Protein AF-0000000084432002 (afdb_homodimer)

Foldseek 3Di:
DAEPDWDWADDDPVDGTDTFFCLALQNVLQLLLCLLQVHLPRDGDDQDLFQDPVNLVVLADVPDDDDDLVVLVQLLVLCCQPPCQQAPQFFSVVLNVLSVVCVVVVPCPPLLNLLLSLLSSLNSQQQPDAFDPPPPQDRGSSNSLSCSVPSPPDADPQDDSSQLSSLQSSLQSSVLRVNLVSSLVSLVVSQVNLVSVPLLAQDDCVVPVDPLVSLSSVRSNLSSLLSNLVSCSNRLDADDDDPVSRHGDQRDDDPPCVPCNTHHDSLLSNLSSLLSVLSNLLSVLQRDPDDDPDFLLVSLLVSVVSLLVSQVVRDPLLFPPDDDDHRPSSLVSLLSSLSSLLSSQVLLLSVLLSQQSPVVVPDPCPPDPLVVLSSVLSLLLNLVSLVLLLLSLVVCVVVSNDSLSDQSNLSSLLSSLSSLVSCCRNDVVSVCSPVSNVVSLVSLVVSVSRNRSNSVVSNVSSVSSVVSVVVSCVVVVVVPPPDPPPPPPPPPPVPDPDVPPPPPPDDPCPDPPPCPPPVSPPTSCVSQPDPSNVVSSPDPPCVCVVVPPCVSCVSHVVPPVCSVPD/DAEPDWDWADDDPVDGTDTFFCLALQNVLQLLLCLLQVHLPRDGDDQDLFQDPVNLVVLADVPDDDDDLVVLVQLLVLCCQPPCQQAPQFFSVVLNVVSVVCVVVVPCPPLLNLLLSLLSSLNSQQQPDAFDPPPPQDRGSSNSLSCSVPSPPDADPQDDSSQLSSLQSSLQSSVLRVNLVSSLVSLVVSQVNLVSVPLLAQDDCVVPVDPLVSLSSVRSNLSSLLSNLVSCSNRLDADDDDPVSRHGDQRDDDPPCVPCNTHHDSLLSNLSSLLSVLSNLLSVLQRDPDDDPAALLVSLLVSVVSLLVSLVVRDPLLFPPDDDDHRPSSLVSLLSSLSSLLSSQVLLLSVLLSQQSPVVVPPPCPPDPLVVLSSVLSLLLNLVSLVLLLLSLVVCVVVSNHSLSDQSNLSSLLSSLSSLVSCCRNDVVSVCSPVSNVVSLVSLVVSVVRNRSNSVVSNVSSVSSVVSVVVSCVVVVVVPPPDPPPPPPPPPPVPDPDVPPPDPPDDPCPDPPPCPPPVNPPTSCVSCPDPSNVVSSPDPPPVCVVVPPCVSCVSNVVPPVCSVPD

Organism: Penicillium patulum (NCBI:txid5078)

Sequence (1132 aa):
MLGERAWFLPYDPSLPPIHVCEAACAAFATRLRMVLTKSETTSHMPRTQYTTETTLMKMRNPAIEWPSLPQARLLLQIVFNQVTRVYHLVLRKSTIDQLEEVYRKANFDDPVLTCKLFALFALGEVYSARSNPSVECNVPGVAYYVNAMTMIPILPERPSLAHIETLLLLSLYSFFLNRRHSAFLLVGSAMRLGLTVGLNHNIPECKCPDPVERQHRTRLWWAIYVFDRMYGSKVGWPIQVSDADIYVEMPSNVPGDIHDDHTSDTEYLVASIELAKITGQVIDQVYSRKKFPESFLYREQKLLISLKEWCGALPPQIRLNRDGPVPKNVISLHLQFNQCIMLASRPILLHTLIQARSSQSNEEDNCQPNIRQTLKTLSDACIHAARHTHSLIVEEWTNGSLPIFGYFYAHYLFSSALIMVISSLVYPENSNDFALFEAAFEILRAMSSHGNLAATEFYDNLECVKQCLDEMRGLEGGRSQSMSRVAEVSTDSLAIIAPNQLGPCGNTDVPGIPEVTIPTNSANDMAFLGESMEEFLAQPDLDFDLLDPSLTDAVYSWPNLSLWTTMLGERAWFLPYDPSLPPIHVCEAACAAFATRLRMVLTKSETTSHMPRTQYTTETTLMKMRNPAIEWPSLPQARLLLQIVFNQVTRVYHLVLRKSTIDQLEEVYRKANFDDPVLTCKLFALFALGEVYSARSNPSVECNVPGVAYYVNAMTMIPILPERPSLAHIETLLLLSLYSFFLNRRHSAFLLVGSAMRLGLTVGLNHNIPECKCPDPVERQHRTRLWWAIYVFDRMYGSKVGWPIQVSDADIYVEMPSNVPGDIHDDHTSDTEYLVASIELAKITGQVIDQVYSRKKFPESFLYREQKLLISLKEWCGALPPQIRLNRDGPVPKNVISLHLQFNQCIMLASRPILLHTLIQARSSQSNEEDNCQPNIRQTLKTLSDACIHAARHTHSLIVEEWTNGSLPIFGYFYAHYLFSSALIMVISSLVYPENSNDFALFEAAFEILRAMSSHGNLAATEFYDNLECVKQCLDEMRGLEGGRSQSMSRVAEVSTDSLAIIAPNQLGPCGNTDVPGIPEVTIPTNSANDMAFLGESMEEFLAQPDLDFDLLDPSLTDAVYSWPNLSLWTT

Nearest PDB structures (foldseek):
  6grj-assembly1_D  TM=1.213E-01  e=7.178E+00  Aeromonas hydrophila
  3dde-assembly1_A  TM=2.005E-01  e=4.382E+00  Shewanella denitrificans OS217
  9dze-assembly1_B  TM=2.007E-01  e=9.708E+00  synthetic construct
  6grj-assembly1_D  TM=1.213E-01  e=7.647E+00  Aeromonas hydrophila

Solvent-accessible surface area (backbone atoms only — not comparable to full-atom values): 62885 Å² total; per-residue (Å²): 83,62,53,97,58,73,47,69,41,82,81,45,93,91,37,66,40,42,43,55,40,74,51,11,60,69,45,45,51,38,51,49,41,21,63,58,63,72,31,72,75,63,71,74,81,75,91,73,52,45,71,47,62,71,59,44,57,69,48,42,50,92,77,64,73,80,68,54,69,71,54,48,51,51,24,49,51,46,32,50,66,68,44,35,58,65,41,52,60,68,51,50,56,64,49,51,50,50,53,51,46,32,64,71,68,66,53,83,74,51,60,69,61,45,27,34,50,26,28,43,43,13,46,11,39,39,74,63,56,78,77,76,62,62,84,74,87,68,62,56,31,48,47,35,38,39,45,31,56,52,68,58,57,65,75,60,81,76,62,42,72,60,57,40,32,28,29,48,44,45,20,58,49,25,38,50,40,36,30,58,58,50,20,53,43,29,41,50,49,29,45,51,52,33,55,56,49,33,37,46,38,54,73,57,55,91,83,42,71,50,60,67,59,48,47,49,45,40,37,40,41,50,38,47,51,32,49,52,29,53,56,22,47,55,42,48,55,79,71,45,72,56,74,72,72,51,60,44,68,76,70,68,85,52,89,84,53,78,74,49,61,51,45,55,63,46,69,58,48,50,53,51,46,54,48,26,52,50,40,41,47,41,41,57,71,70,62,45,89,54,89,63,95,62,52,72,68,49,54,45,41,52,51,50,47,53,51,50,51,52,64,69,66,54,56,72,88,67,43,80,87,46,97,67,86,73,54,68,50,45,53,51,51,50,43,52,51,28,47,44,47,29,67,61,25,43,66,57,39,51,48,51,40,51,54,67,65,43,75,75,60,73,58,76,70,73,62,53,71,66,55,56,51,50,54,48,40,44,30,47,26,24,48,44,27,25,52,50,45,44,51,56,52,51,50,29,51,75,69,66,66,50,62,58,54,42,43,64,64,42,49,51,40,47,52,23,27,56,47,24,47,49,45,27,70,61,36,73,91,35,48,68,33,39,56,52,24,53,51,41,49,49,51,30,45,51,25,24,77,66,62,17,30,45,23,39,50,48,36,53,53,49,50,52,45,51,50,40,51,51,51,45,46,56,65,53,39,73,71,65,81,72,80,70,70,70,68,69,69,68,68,70,72,75,60,83,79,55,82,79,74,67,61,81,90,70,85,79,76,75,77,73,71,70,76,75,70,65,72,80,78,69,54,84,56,56,49,54,61,39,71,61,38,50,50,59,64,64,54,70,78,65,66,51,74,74,51,50,68,58,47,61,38,38,45,33,39,55,61,81,73,68,49,69,74,126,86,62,51,96,58,72,47,71,41,81,80,44,93,90,38,65,42,43,43,56,40,76,51,12,59,69,46,45,51,40,51,49,40,22,63,59,62,72,32,69,73,63,71,74,81,75,92,74,54,43,71,46,63,70,59,44,57,69,47,42,48,92,77,65,72,81,69,56,69,69,54,47,51,50,24,49,51,47,31,49,67,68,43,34,58,66,40,53,60,67,50,51,54,63,51,52,50,50,53,52,47,31,65,72,68,65,54,83,75,51,62,69,62,45,28,34,50,25,27,42,45,14,47,12,39,39,72,61,56,79,78,76,62,62,82,74,87,67,62,57,30,47,45,35,38,40,46,30,56,51,68,58,58,65,75,60,80,77,61,43,70,60,56,40,32,29,29,48,44,46,21,59,49,24,38,49,39,36,30,57,58,50,19,54,44,29,42,49,47,30,43,50,52,34,55,58,49,33,37,46,36,54,73,57,55,89,83,44,72,51,61,66,59,46,47,49,45,40,36,40,40,49,38,46,52,34,50,51,29,52,57,24,47,56,43,47,54,77,72,45,71,55,74,73,71,50,60,45,68,77,70,66,84,53,88,84,52,79,75,50,60,51,44,56,62,45,70,59,49,50,51,51,46,55,48,26,52,50,41,41,46,41,40,56,72,70,63,45,89,54,89,63,95,64,49,71,67,45,53,46,42,52,50,50,47,53,51,50,49,52,64,68,66,54,54,72,86,65,43,78,90,46,99,62,87,72,54,67,50,44,53,53,52,52,44,52,51,28,50,44,47,31,67,62,25,44,66,58,39,51,48,50,40,52,55,68,65,43,75,75,60,74,56,78,70,73,61,52,70,66,55,56,51,51,52,48,41,45,32,48,25,22,48,44,25,26,52,50,44,44,50,55,51,52,50,29,50,75,69,65,67,49,63,60,53,43,43,64,63,43,49,52,40,47,52,21,28,57,48,23,47,49,44,26,71,62,34,72,90,35,49,68,32,40,58,52,23,52,52,42,51,52,52,29,46,53,27,26,76,68,60,15,32,46,23,38,50,47,34,52,53,49,49,53,43,51,49,42,51,51,49,44,44,55,66,54,39,74,72,65,80,72,79,69,70,70,67,71,71,67,67,70,74,75,59,82,80,55,81,79,75,66,61,77,92,70,86,79,77,76,78,73,71,69,76,74,69,65,73,79,80,70,54,83,59,48,47,58,57,40,74,60,40,49,50,60,64,63,54,69,78,63,63,48,77,73,46,53,69,58,49,61,38,39,46,32,37,56,61,80,71,69,47,70,74,126

Secondary structure (DSSP, 8-state):
---SS-EEE---TTSPPEEE-TTSHHHHHHHHHHHHHT-TTPPP-----S--HHHHHHH--TTPPPPPHHHHHHHHHHHHHHTTTTS--S-HHHHHHHHHHHHHHT----HHHHHHHHHHHHHHHHHH--S---SS---TTHHHHHHHHHH-SS--SS--HHHHHHHHHHHHHHGGGT-HHHHHHHHHHHHHHHHHHTTTBPPPTTT---HHHHHHHHHHHHHHHHHHHHHHHHHTPPPSS-GGG-BPPPP-PPTT-TTSSSS--HHHHHHHHHHHHHHHHHHHHHS-----SS-HHHHHHHHHHHHHHHHHH--GGGSSS-SSPPPHHHHHHHHHHHHHHHHHHHHHHHHHHHHHHSSTTSS-----HHHHHHHHHHHHHHHHHHHHHHHHHHHHHHTT-S-TT-HHHHHHHHHHHHHHHHHHHH-GGGTTHHHHHHHHHHHHHHHHHTT-HHHHHHHHHHHHHHHHHHHHHHHHHTT--GGGGSTTGGGSTT----GGG--SS-------S------TT--TTHHHHSHHHHHHHH-----GGGS-HHHHHHHHS--S------/---SS-EEE---TTSPPEEE-TTSHHHHHHHHHHHHHT-TTPPP-----S--HHHHHHH--TTPPPPPHHHHHHHHHHHHHHTTTTS--S-HHHHHHHHHHHHHHT----HHHHHHHHHHHHHHHHHH--S---SS---TTHHHHHHHHHH-SS--SS--HHHHHHHHHHHHHHGGGT-HHHHHHHHHHHHHHHHHHTTTBPPPTTT---HHHHHHHHHHHHHHHHHHHHHHHHHTPPPSS-GGG-BPPPP-PPTT-TTSSSS--HHHHHHHHHHHHHHHHHHHHHS-----SS-HHHHHHHHHHHHHHHHHH--GGGSSS-SSPPPHHHHHHHHHHHHHHHHHHHHHHHHHHHHHHSSTTSS-----HHHHHHHHHHHHHHHHHHHHHHHHHHHHHHTT-S-TT-HHHHHHHHHHHHHHHHHHHH-GGGTTHHHHHHHHHHHHHHHHHTT-HHHHHHHHHHHHHHHHHHHHHHHHTTT--GGGGSTTGGGSTT----GGG--SS-------S------TT--GGGGG-SHHHHHHHH-----GGGS-HHHHHHHHS--S------

Structure (mmCIF, N/CA/C/O backbone):
data_AF-0000000084432002-model_v1
#
loop_
_entity.id
_entity.type
_entity.pdbx_description
1 polymer 'Transcription factor'
#
loop_
_atom_site.group_PDB
_atom_site.id
_atom_site.type_symbol
_atom_site.label_atom_id
_atom_site.label_alt_id
_atom_site.label_comp_id
_atom_site.label_asym_id
_atom_site.label_entity_id
_atom_site.label_seq_id
_atom_site.pdbx_PDB_ins_code
_atom_site.Cartn_x
_atom_site.Cartn_y
_atom_site.Cartn_z
_atom_site.occupancy
_atom_site.B_iso_or_equiv
_atom_site.auth_seq_id
_atom_site.auth_comp_id
_atom_site.auth_asym_id
_atom_site.auth_atom_id
_atom_site.pdbx_PDB_model_num
ATOM 1 N N . MET A 1 1 ? -14.062 9.086 22.391 1 39.66 1 MET A N 1
ATOM 2 C CA . MET A 1 1 ? -13.859 9.867 21.188 1 39.66 1 MET A CA 1
ATOM 3 C C . MET A 1 1 ? -14.055 9.008 19.938 1 39.66 1 MET A C 1
ATOM 5 O O . MET A 1 1 ? -14.594 9.477 18.938 1 39.66 1 MET A O 1
ATOM 9 N N . LEU A 1 2 ? -13.445 7.715 20.094 1 51.56 2 LEU A N 1
ATOM 10 C CA . LEU A 1 2 ? -13.617 6.918 18.875 1 51.56 2 LEU A CA 1
ATOM 11 C C . LEU A 1 2 ? -14.93 6.145 18.922 1 51.56 2 LEU A C 1
ATOM 13 O O . LEU A 1 2 ? -15.164 5.355 19.828 1 51.56 2 LEU A O 1
ATOM 17 N N . GLY A 1 3 ? -16.016 6.855 18.5 1 52.5 3 GLY A N 1
ATOM 18 C CA . GLY A 1 3 ? -17.312 6.188 18.484 1 52.5 3 GLY A CA 1
ATOM 19 C C . GLY A 1 3 ? -17.234 4.742 18.031 1 52.5 3 GLY A C 1
ATOM 20 O O . GLY A 1 3 ? -16.219 4.309 17.5 1 52.5 3 GLY A O 1
ATOM 21 N N . GLU A 1 4 ? -18.234 3.982 18.406 1 58.34 4 GLU A N 1
ATOM 22 C CA . GLU A 1 4 ? -18.359 2.562 18.094 1 58.34 4 GLU A CA 1
ATOM 23 C C . GLU A 1 4 ? -18.391 2.33 16.578 1 58.34 4 GLU A C 1
ATOM 25 O O . GLU A 1 4 ? -18.062 1.24 16.109 1 58.34 4 GLU A O 1
ATOM 30 N N . ARG A 1 5 ? -18.75 3.504 15.898 1 71.44 5 ARG A N 1
ATOM 31 C CA . ARG A 1 5 ? -18.891 3.309 14.453 1 71.44 5 ARG A CA 1
ATOM 32 C C . ARG A 1 5 ? -18.031 4.297 13.68 1 71.44 5 ARG A C 1
ATOM 34 O O . ARG A 1 5 ? -17.719 5.383 14.18 1 71.44 5 ARG A O 1
ATOM 41 N N . ALA A 1 6 ? -17.641 3.861 12.547 1 80 6 ALA A N 1
ATOM 42 C CA . ALA A 1 6 ? -16.859 4.738 11.664 1 80 6 ALA A CA 1
ATOM 43 C C . ALA A 1 6 ? -17.703 5.934 11.211 1 80 6 ALA A C 1
ATOM 45 O O . ALA A 1 6 ? -18.922 5.836 11.109 1 80 6 ALA A O 1
ATOM 46 N N . TRP A 1 7 ? -17.094 7.074 11.07 1 82.06 7 TRP A N 1
ATOM 47 C CA . TRP A 1 7 ? -17.719 8.344 10.711 1 82.06 7 TRP A CA 1
ATOM 48 C C . TRP A 1 7 ? -17.703 8.555 9.203 1 82.06 7 TRP A C 1
ATOM 50 O O . TRP A 1 7 ? -16.641 8.609 8.594 1 82.06 7 TRP A O 1
ATOM 60 N N . PHE A 1 8 ? -18.984 8.578 8.578 1 87.31 8 PHE A N 1
ATOM 61 C CA . PHE A 1 8 ? -19.141 8.805 7.148 1 87.31 8 PHE A CA 1
ATOM 62 C C . PHE A 1 8 ? -20 10.039 6.891 1 87.31 8 PHE A C 1
ATOM 64 O O . PHE A 1 8 ? -20.969 10.289 7.602 1 87.31 8 PHE A O 1
ATOM 71 N N . LEU A 1 9 ? -19.578 10.836 5.902 1 86 9 LEU A N 1
ATOM 72 C CA . LEU A 1 9 ? -20.297 12.055 5.551 1 86 9 LEU A CA 1
ATOM 73 C C . LEU A 1 9 ? -20.75 12.016 4.094 1 86 9 LEU A C 1
ATOM 75 O O . LEU A 1 9 ? -19.922 11.883 3.188 1 86 9 LEU A O 1
ATOM 79 N N . PRO A 1 10 ? -21.984 12.141 3.902 1 80.75 10 PRO A N 1
ATOM 80 C CA . PRO A 1 10 ? -22.438 12.25 2.516 1 80.75 10 PRO A CA 1
ATOM 81 C C . PRO A 1 10 ? -22.094 13.594 1.885 1 80.75 10 PRO A C 1
ATOM 83 O O . PRO A 1 10 ? -22.141 14.633 2.555 1 80.75 10 PRO A O 1
ATOM 86 N N . TYR A 1 11 ? -21.594 13.68 0.786 1 79.44 11 TYR A N 1
ATOM 87 C CA . TYR A 1 11 ? -21.219 14.922 0.119 1 79.44 11 TYR A CA 1
ATOM 88 C C . TYR A 1 11 ? -21.797 14.984 -1.29 1 79.44 11 TYR A C 1
ATOM 90 O O . TYR A 1 11 ? -22.484 15.945 -1.646 1 79.44 11 TYR A O 1
ATOM 98 N N . ASP A 1 12 ? -21.531 14.016 -2.084 1 80.56 12 ASP A N 1
ATOM 99 C CA . ASP A 1 12 ? -22.016 13.867 -3.449 1 80.56 12 ASP A CA 1
ATOM 100 C C . ASP A 1 12 ? -22.781 12.555 -3.623 1 80.56 12 ASP A C 1
ATOM 102 O O . ASP A 1 12 ? -22.234 11.484 -3.369 1 80.56 12 ASP A O 1
ATOM 106 N N . PRO A 1 13 ? -24.031 12.734 -3.979 1 77.44 13 PRO A N 1
ATOM 107 C CA . PRO A 1 13 ? -24.844 11.523 -4.105 1 77.44 13 PRO A CA 1
ATOM 108 C C . PRO A 1 13 ? -24.266 10.531 -5.113 1 77.44 13 PRO A C 1
ATOM 110 O O . PRO A 1 13 ? -24.562 9.336 -5.039 1 77.44 13 PRO A O 1
ATOM 113 N N . SER A 1 14 ? -23.5 10.984 -6.02 1 78.19 14 SER A N 1
ATOM 114 C CA . SER A 1 14 ? -22.953 10.109 -7.047 1 78.19 14 SER A CA 1
ATOM 115 C C . SER A 1 14 ? -21.672 9.43 -6.574 1 78.19 14 SER A C 1
ATOM 117 O O . SER A 1 14 ? -21.188 8.5 -7.219 1 78.19 14 SER A O 1
ATOM 119 N N . LEU A 1 15 ? -21.25 9.906 -5.414 1 84.12 15 LEU A N 1
ATOM 120 C CA . LEU A 1 15 ? -20 9.375 -4.875 1 84.12 15 LEU A CA 1
ATOM 121 C C . LEU A 1 15 ? -20.234 8.727 -3.514 1 84.12 15 LEU A C 1
ATOM 123 O O . LEU A 1 15 ? -21.219 9.031 -2.836 1 84.12 15 LEU A O 1
ATOM 127 N N . PRO A 1 16 ? -19.344 7.82 -3.221 1 84.62 16 PRO A N 1
ATOM 128 C CA . PRO A 1 16 ? -19.438 7.262 -1.872 1 84.62 16 PRO A CA 1
ATOM 129 C C . PRO A 1 16 ? -19.234 8.312 -0.781 1 84.62 16 PRO A C 1
ATOM 131 O O . PRO A 1 16 ? -18.547 9.312 -1.005 1 84.62 16 PRO A O 1
ATOM 134 N N . PRO A 1 17 ? -19.875 8.031 0.308 1 86.38 17 PRO A N 1
ATOM 135 C CA . PRO A 1 17 ? -19.656 8.953 1.422 1 86.38 17 PRO A CA 1
ATOM 136 C C . PRO A 1 17 ? -18.188 9.062 1.834 1 86.38 17 PRO A C 1
ATOM 138 O O . PRO A 1 17 ? -17.422 8.109 1.657 1 86.38 17 PRO A O 1
ATOM 141 N N . ILE A 1 18 ? -17.875 10.18 2.326 1 86 18 ILE A N 1
ATOM 142 C CA . ILE A 1 18 ? -16.5 10.453 2.732 1 86 18 ILE A CA 1
ATOM 143 C C . ILE A 1 18 ? -16.234 9.836 4.102 1 86 18 ILE A C 1
ATOM 145 O O . ILE A 1 18 ? -17.016 10.008 5.035 1 86 18 ILE A O 1
ATOM 149 N N . HIS A 1 19 ? -15.219 9.102 4.172 1 89.19 19 HIS A N 1
ATOM 150 C CA . HIS A 1 19 ? -14.797 8.539 5.449 1 89.19 19 HIS A CA 1
ATOM 151 C C . HIS A 1 19 ? -13.953 9.523 6.246 1 89.19 19 HIS A C 1
ATOM 153 O O . HIS A 1 19 ? -12.953 10.039 5.742 1 89.19 19 HIS A O 1
ATOM 159 N N . VAL A 1 20 ? -14.391 9.852 7.438 1 88.81 20 VAL A N 1
ATOM 160 C CA . VAL A 1 20 ? -13.688 10.805 8.289 1 88.81 20 VAL A CA 1
ATOM 161 C C . VAL A 1 20 ? -13.031 10.078 9.461 1 88.81 20 VAL A C 1
ATOM 163 O O . VAL A 1 20 ? -13.703 9.367 10.211 1 88.81 20 VAL A O 1
ATOM 166 N N . CYS A 1 21 ? -11.758 10.234 9.57 1 88.38 21 CYS A N 1
ATOM 167 C CA . CYS A 1 21 ? -11.016 9.625 10.672 1 88.38 21 CYS A CA 1
ATOM 168 C C . CYS A 1 21 ? -10.805 10.617 11.805 1 88.38 21 CYS A C 1
ATOM 170 O O . CYS A 1 21 ? -10.547 11.805 11.562 1 88.38 21 CYS A O 1
ATOM 172 N N . GLU A 1 22 ? -10.789 10.203 12.969 1 87.06 22 GLU A N 1
ATOM 173 C CA . GLU A 1 22 ? -10.734 11.047 14.156 1 87.06 22 GLU A CA 1
ATOM 174 C C . GLU A 1 22 ? -9.336 11.648 14.336 1 87.06 22 GLU A C 1
ATOM 176 O O . GLU A 1 22 ? -9.172 12.641 15.047 1 87.06 22 GLU A O 1
ATOM 181 N N . ALA A 1 23 ? -8.383 11.023 13.742 1 91.56 23 ALA A N 1
ATOM 182 C CA . ALA A 1 23 ? -7.027 11.539 13.891 1 91.56 23 ALA A CA 1
ATOM 183 C C . ALA A 1 23 ? -6.844 12.844 13.125 1 91.56 23 ALA A C 1
ATOM 185 O O . ALA A 1 23 ? -5.918 13.617 13.406 1 91.56 23 ALA A O 1
ATOM 186 N N . ALA A 1 24 ? -7.699 13.07 12.125 1 93.06 24 ALA A N 1
ATOM 187 C CA . ALA A 1 24 ? -7.59 14.281 11.32 1 93.06 24 ALA A CA 1
ATOM 188 C C . ALA A 1 24 ? -7.895 15.523 12.148 1 93.06 24 ALA A C 1
ATOM 190 O O . ALA A 1 24 ? -8.805 15.508 12.984 1 93.06 24 ALA A O 1
ATOM 191 N N . CYS A 1 25 ? -7.168 16.562 11.93 1 94.56 25 CYS A N 1
ATOM 192 C CA . CYS A 1 25 ? -7.375 17.797 12.68 1 94.56 25 CYS A CA 1
ATOM 193 C C . CYS A 1 25 ? -8.719 18.422 12.328 1 94.56 25 CYS A C 1
ATOM 195 O O . CYS A 1 25 ? -9.344 19.062 13.172 1 94.56 25 CYS A O 1
ATOM 197 N N . ALA A 1 26 ? -9.148 18.25 11.055 1 93.69 26 ALA A N 1
ATOM 198 C CA . ALA A 1 26 ? -10.469 18.75 10.672 1 93.69 26 ALA A CA 1
ATOM 199 C C . ALA A 1 26 ? -11.578 18.047 11.438 1 93.69 26 ALA A C 1
ATOM 201 O O . ALA A 1 26 ? -12.586 18.656 11.789 1 93.69 26 ALA A O 1
ATOM 202 N N . ALA A 1 27 ? -11.414 16.812 11.656 1 93 27 ALA A N 1
ATOM 203 C CA . ALA A 1 27 ? -12.375 16.062 12.461 1 93 27 ALA A CA 1
ATOM 204 C C . ALA A 1 27 ? -12.375 16.562 13.906 1 93 27 ALA A C 1
ATOM 206 O O . ALA A 1 27 ? -13.43 16.641 14.539 1 93 27 ALA A O 1
ATOM 207 N N . PHE A 1 28 ? -11.227 16.812 14.43 1 94.44 28 PHE A N 1
ATOM 208 C CA . PHE A 1 28 ? -11.109 17.359 15.781 1 94.44 28 PHE A CA 1
ATOM 209 C C . PHE A 1 28 ? -11.812 18.703 15.891 1 94.44 28 PHE A C 1
ATOM 211 O O . PHE A 1 28 ? -12.461 19 16.906 1 94.44 28 PHE A O 1
ATOM 218 N N . ALA A 1 29 ? -11.672 19.516 14.867 1 96.12 29 ALA A N 1
ATOM 219 C CA . ALA A 1 29 ? -12.367 20.797 14.82 1 96.12 29 ALA A CA 1
ATOM 220 C C . ALA A 1 29 ? -13.875 20.609 14.859 1 96.12 29 ALA A C 1
ATOM 222 O O . ALA A 1 29 ? -14.594 21.375 15.5 1 96.12 29 ALA A O 1
ATOM 223 N N . THR A 1 30 ? -14.344 19.641 14.141 1 93.31 30 THR A N 1
ATOM 224 C CA . THR A 1 30 ? -15.773 19.344 14.148 1 93.31 30 THR A CA 1
ATOM 225 C C . THR A 1 30 ? -16.234 18.906 15.531 1 93.31 30 THR A C 1
ATOM 227 O O . THR A 1 30 ? -17.297 19.328 16 1 93.31 30 THR A O 1
ATOM 230 N N . ARG A 1 31 ? -15.461 18.078 16.172 1 91.44 31 ARG A N 1
ATOM 231 C CA . ARG A 1 31 ? -15.797 17.656 17.531 1 91.44 31 ARG A CA 1
ATOM 232 C C . ARG A 1 31 ? -15.836 18.844 18.484 1 91.44 31 ARG A C 1
ATOM 234 O O . ARG A 1 31 ? -16.703 18.922 19.359 1 91.44 31 ARG A O 1
ATOM 241 N N . LEU A 1 32 ? -14.867 19.656 18.328 1 94.12 32 LEU A N 1
ATOM 242 C CA . LEU A 1 32 ? -14.844 20.859 19.141 1 94.12 32 LEU A CA 1
ATOM 243 C C . LEU A 1 32 ? -16.109 21.688 18.922 1 94.12 32 LEU A C 1
ATOM 245 O O . LEU A 1 32 ? -16.734 22.141 19.891 1 94.12 32 LEU A O 1
ATOM 249 N N . ARG A 1 33 ? -16.484 21.828 17.719 1 94 33 ARG A N 1
ATOM 250 C CA . ARG A 1 33 ? -17.688 22.594 17.422 1 94 33 ARG A CA 1
ATOM 251 C C . ARG A 1 33 ? -18.922 21.922 18 1 94 33 ARG A C 1
ATOM 253 O O . ARG A 1 33 ? -19.844 22.594 18.484 1 94 33 ARG A O 1
ATOM 260 N N . MET A 1 34 ? -18.953 20.656 18 1 89.94 34 MET A N 1
ATOM 261 C CA . MET A 1 34 ? -20.062 19.906 18.578 1 89.94 34 MET A CA 1
ATOM 262 C C . MET A 1 34 ? -20.156 20.172 20.078 1 89.94 34 MET A C 1
ATOM 264 O O . MET A 1 34 ? -21.266 20.281 20.625 1 89.94 34 MET A O 1
ATOM 268 N N . VAL A 1 35 ? -19.031 20.188 20.719 1 89.31 35 VAL A N 1
ATOM 269 C CA . VAL A 1 35 ? -19 20.422 22.156 1 89.31 35 VAL A CA 1
ATOM 270 C C . VAL A 1 35 ? -19.422 21.859 22.453 1 89.31 35 VAL A C 1
ATOM 272 O O . VAL A 1 35 ? -20.156 22.109 23.406 1 89.31 35 VAL A O 1
ATOM 275 N N . LEU A 1 36 ? -18.984 22.781 21.625 1 89.81 36 LEU A N 1
ATOM 276 C CA . LEU A 1 36 ? -19.281 24.203 21.828 1 89.81 36 LEU A CA 1
ATOM 277 C C . LEU A 1 36 ? -20.75 24.484 21.594 1 89.81 36 LEU A C 1
ATOM 279 O O . LEU A 1 36 ? -21.344 25.297 22.312 1 89.81 36 LEU A O 1
ATOM 283 N N . THR A 1 37 ? -21.359 23.844 20.641 1 87.5 37 THR A N 1
ATOM 284 C CA . THR A 1 37 ? -22.75 24.094 20.281 1 87.5 37 THR A CA 1
ATOM 285 C C . THR A 1 37 ? -23.672 23.141 21.047 1 87.5 37 THR A C 1
ATOM 287 O O . THR A 1 37 ? -24.906 23.312 21.016 1 87.5 37 THR A O 1
ATOM 290 N N . LYS A 1 38 ? -23.125 22.219 21.734 1 83 38 LYS A N 1
ATOM 291 C CA . LYS A 1 38 ? -23.891 21.188 22.422 1 83 38 LYS A CA 1
ATOM 292 C C . LYS A 1 38 ? -24.875 20.516 21.484 1 83 38 LYS A C 1
ATOM 294 O O . LYS A 1 38 ? -26.031 20.266 21.844 1 83 38 LYS A O 1
ATOM 299 N N . SER A 1 39 ? -24.406 20.516 20.203 1 81.5 39 SER A N 1
ATOM 300 C CA . SER A 1 39 ? -25.25 19.906 19.172 1 81.5 39 SER A CA 1
ATOM 301 C C . SER A 1 39 ? -24.547 18.734 18.5 1 81.5 39 SER A C 1
ATOM 303 O O . SER A 1 39 ? -23.438 18.875 17.984 1 81.5 39 SER A O 1
ATOM 305 N N . GLU A 1 40 ? -25.281 17.672 18.438 1 74.38 40 GLU A N 1
ATOM 306 C CA . GLU A 1 40 ? -24.75 16.5 17.781 1 74.38 40 GLU A CA 1
ATOM 307 C C . GLU A 1 40 ? -24.953 16.578 16.266 1 74.38 40 GLU A C 1
ATOM 309 O O . GLU A 1 40 ? -24.359 15.789 15.516 1 74.38 40 GLU A O 1
ATOM 314 N N . THR A 1 41 ? -25.609 17.5 15.898 1 76.12 41 THR A N 1
ATOM 315 C CA . THR A 1 41 ? -25.984 17.578 14.492 1 76.12 41 THR A CA 1
ATOM 316 C C . THR A 1 41 ? -25 18.453 13.727 1 76.12 41 THR A C 1
ATOM 318 O O . THR A 1 41 ? -25.125 18.625 12.508 1 76.12 41 THR A O 1
ATOM 321 N N . THR A 1 42 ? -24.109 18.969 14.5 1 81.94 42 THR A N 1
ATOM 322 C CA . THR A 1 42 ? -23.109 19.781 13.797 1 81.94 42 THR A CA 1
ATOM 323 C C . THR A 1 42 ? -22.422 18.969 12.719 1 81.94 42 THR A C 1
ATOM 325 O O . THR A 1 42 ? -21.859 17.906 13 1 81.94 42 THR A O 1
ATOM 328 N N . SER A 1 43 ? -22.516 19.422 11.492 1 83.25 43 SER A N 1
ATOM 329 C CA . SER A 1 43 ? -22.016 18.672 10.352 1 83.25 43 SER A CA 1
ATOM 330 C C . SER A 1 43 ? -20.531 18.906 10.141 1 83.25 43 SER A C 1
ATOM 332 O O . SER A 1 43 ? -20.031 20 10.406 1 83.25 43 SER A O 1
ATOM 334 N N . HIS A 1 44 ? -19.859 17.922 9.711 1 88.38 44 HIS A N 1
ATOM 335 C CA . HIS A 1 44 ? -18.453 18.016 9.352 1 88.38 44 HIS A CA 1
ATOM 336 C C . HIS A 1 44 ? -18.266 18.797 8.055 1 88.38 44 HIS A C 1
ATOM 338 O O . HIS A 1 44 ? -19.078 18.703 7.145 1 88.38 44 HIS A O 1
ATOM 344 N N . MET A 1 45 ? -17.234 19.594 8.031 1 88.75 45 MET A N 1
ATOM 345 C CA . MET A 1 45 ? -16.875 20.344 6.828 1 88.75 45 MET A CA 1
ATOM 346 C C . MET A 1 45 ? -15.961 19.531 5.93 1 88.75 45 MET A C 1
ATOM 348 O O . MET A 1 45 ? -14.789 19.328 6.246 1 88.75 45 MET A O 1
ATOM 352 N N . PRO A 1 46 ? -16.469 19.094 4.852 1 87.19 46 PRO A N 1
ATOM 353 C CA . PRO A 1 46 ? -15.602 18.312 3.975 1 87.19 46 PRO A CA 1
ATOM 354 C C . PRO A 1 46 ? -14.523 19.141 3.287 1 87.19 46 PRO A C 1
ATOM 356 O O . PRO A 1 46 ? -14.719 20.344 3.072 1 87.19 46 PRO A O 1
ATOM 359 N N . ARG A 1 47 ? -13.422 18.547 3.012 1 89.56 47 ARG A N 1
ATOM 360 C CA . ARG A 1 47 ? -12.359 19.188 2.25 1 89.56 47 ARG A CA 1
ATOM 361 C C . ARG A 1 47 ? -12.781 19.438 0.807 1 89.56 47 ARG A C 1
ATOM 363 O O . ARG A 1 47 ? -13.062 18.484 0.07 1 89.56 47 ARG A O 1
ATOM 370 N N . THR A 1 48 ? -12.906 20.656 0.376 1 86.56 48 THR A N 1
ATOM 371 C CA . THR A 1 48 ? -13.336 20.984 -0.978 1 86.56 48 THR A CA 1
ATOM 372 C C . THR A 1 48 ? -12.273 21.797 -1.704 1 86.56 48 THR A C 1
ATOM 374 O O . THR A 1 48 ? -12.297 21.906 -2.932 1 86.56 48 THR A O 1
ATOM 377 N N . GLN A 1 49 ? -11.336 22.328 -0.943 1 90.62 49 GLN A N 1
ATOM 378 C CA . GLN A 1 49 ? -10.336 23.234 -1.517 1 90.62 49 GLN A CA 1
ATOM 379 C C . GLN A 1 49 ? -9.125 22.453 -2.027 1 90.62 49 GLN A C 1
ATOM 381 O O . GLN A 1 49 ? -8.016 22.609 -1.511 1 90.62 49 GLN A O 1
ATOM 386 N N . TYR A 1 50 ? -9.25 21.609 -3.018 1 93.94 50 TYR A N 1
ATOM 387 C CA . TYR A 1 50 ? -8.148 20.906 -3.674 1 93.94 50 TYR A CA 1
ATOM 388 C C . TYR A 1 50 ? -8.234 21.062 -5.188 1 93.94 50 TYR A C 1
ATOM 390 O O . TYR A 1 50 ? -9.289 21.391 -5.727 1 93.94 50 TYR A O 1
ATOM 398 N N . THR A 1 51 ? -7.121 20.938 -5.887 1 94.75 51 THR A N 1
ATOM 399 C CA . THR A 1 51 ? -7.105 21.016 -7.344 1 94.75 51 THR A CA 1
ATOM 400 C C . THR A 1 51 ? -7.668 19.734 -7.961 1 94.75 51 THR A C 1
ATOM 402 O O . THR A 1 51 ? -7.133 18.656 -7.746 1 94.75 51 THR A O 1
ATOM 405 N N . THR A 1 52 ? -8.672 19.844 -8.68 1 93.31 52 THR A N 1
ATOM 406 C CA . THR A 1 52 ? -9.352 18.688 -9.242 1 93.31 52 THR A CA 1
ATOM 407 C C . THR A 1 52 ? -8.57 18.125 -10.422 1 93.31 52 THR A C 1
ATOM 409 O O . THR A 1 52 ? -7.691 18.781 -10.977 1 93.31 52 THR A O 1
ATOM 412 N N . GLU A 1 53 ? -8.852 16.922 -10.734 1 92.19 53 GLU A N 1
ATOM 413 C CA . GLU A 1 53 ? -8.188 16.266 -11.867 1 92.19 53 GLU A CA 1
ATOM 414 C C . GLU A 1 53 ? -8.523 16.969 -13.18 1 92.19 53 GLU A C 1
ATOM 416 O O . GLU A 1 53 ? -7.676 17.062 -14.07 1 92.19 53 GLU A O 1
ATOM 421 N N . THR A 1 54 ? -9.742 17.453 -13.312 1 90.81 54 THR A N 1
ATOM 422 C CA . THR A 1 54 ? -10.141 18.172 -14.516 1 90.81 54 THR A CA 1
ATOM 423 C C . THR A 1 54 ? -9.289 19.422 -14.695 1 90.81 54 THR A C 1
ATOM 425 O O . THR A 1 54 ? -8.836 19.734 -15.805 1 90.81 54 THR A O 1
ATOM 428 N N . THR A 1 55 ? -9.055 20.125 -13.562 1 92.31 55 THR A N 1
ATOM 429 C CA . THR A 1 55 ? -8.227 21.328 -13.594 1 92.31 55 THR A CA 1
ATOM 430 C C . THR A 1 55 ? -6.781 20.984 -13.938 1 92.31 55 THR A C 1
ATOM 432 O O . THR A 1 55 ? -6.125 21.703 -14.68 1 92.31 55 THR A O 1
ATOM 435 N N . LEU A 1 56 ? -6.277 19.875 -13.398 1 93.56 56 LEU A N 1
ATOM 436 C CA . LEU A 1 56 ? -4.918 19.438 -13.68 1 93.56 56 LEU A CA 1
ATOM 437 C C . LEU A 1 56 ? -4.734 19.125 -15.156 1 93.56 56 LEU A C 1
ATOM 439 O O . LEU A 1 56 ? -3.74 19.531 -15.766 1 93.56 56 LEU A O 1
ATOM 443 N N . MET A 1 57 ? -5.68 18.484 -15.75 1 91.19 57 MET A N 1
ATOM 444 C CA . MET A 1 57 ? -5.57 18.094 -17.156 1 91.19 57 MET A CA 1
ATOM 445 C C . MET A 1 57 ? -5.617 19.312 -18.062 1 91.19 57 MET A C 1
ATOM 447 O O . MET A 1 57 ? -5.004 19.312 -19.141 1 91.19 57 MET A O 1
ATOM 451 N N . LYS A 1 58 ? -6.312 20.312 -17.641 1 89.44 58 LYS A N 1
ATOM 452 C CA . LYS A 1 58 ? -6.332 21.562 -18.406 1 89.44 58 LYS A CA 1
ATOM 453 C C . LYS A 1 58 ? -4.969 22.234 -18.375 1 89.44 58 LYS A C 1
ATOM 455 O O . LYS A 1 58 ? -4.594 22.938 -19.312 1 89.44 58 LYS A O 1
ATOM 460 N N . MET A 1 59 ? -4.32 22 -17.312 1 88.19 59 MET A N 1
ATOM 461 C CA . MET A 1 59 ? -3.021 22.641 -17.125 1 88.19 59 MET A CA 1
ATOM 462 C C . MET A 1 59 ? -1.911 21.828 -17.781 1 88.19 59 MET A C 1
ATOM 464 O O . MET A 1 59 ? -0.768 22.281 -17.859 1 88.19 59 MET A O 1
ATOM 468 N N . ARG A 1 60 ? -2.402 20.609 -18.188 1 85.88 60 ARG A N 1
ATOM 469 C CA . ARG A 1 60 ? -1.414 19.766 -18.844 1 85.88 60 ARG A CA 1
ATOM 470 C C . ARG A 1 60 ? -0.972 20.359 -20.188 1 85.88 60 ARG A C 1
ATOM 472 O O . ARG A 1 60 ? -1.804 20.656 -21.047 1 85.88 60 ARG A O 1
ATOM 479 N N . ASN A 1 61 ? 0.193 20.969 -20.281 1 80.88 61 ASN A N 1
ATOM 480 C CA . ASN A 1 61 ? 0.791 21.484 -21.5 1 80.88 61 ASN A CA 1
ATOM 481 C C . ASN A 1 61 ? 1.867 20.547 -22.047 1 80.88 61 ASN A C 1
ATOM 483 O O . ASN A 1 61 ? 3.023 20.609 -21.625 1 80.88 61 ASN A O 1
ATOM 487 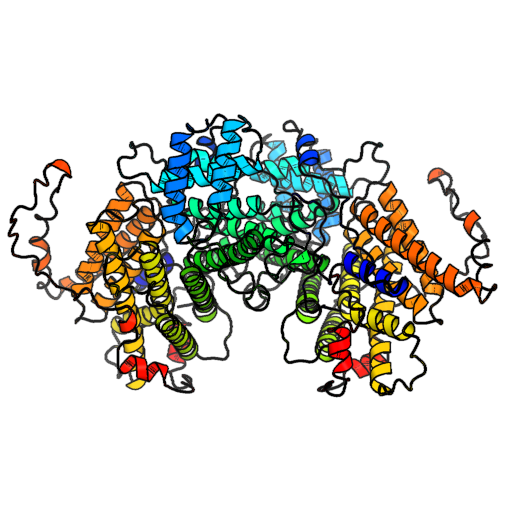N N . PRO A 1 62 ? 1.411 19.672 -22.984 1 74.44 62 PRO A N 1
ATOM 488 C CA . PRO A 1 62 ? 2.4 18.734 -23.484 1 74.44 62 PRO A CA 1
ATOM 489 C C . PRO A 1 62 ? 3.619 19.422 -24.109 1 74.44 62 PRO A C 1
ATOM 491 O O . PRO A 1 62 ? 4.68 18.797 -24.234 1 74.44 62 PRO A O 1
ATOM 494 N N . ALA A 1 63 ? 3.4 20.641 -24.391 1 79.06 63 ALA A N 1
ATOM 495 C CA . ALA A 1 63 ? 4.496 21.359 -25.031 1 79.06 63 ALA A CA 1
ATOM 496 C C . ALA A 1 63 ? 5.281 22.172 -24 1 79.06 63 ALA A C 1
ATOM 498 O O . ALA A 1 63 ? 5.891 23.203 -24.344 1 79.06 63 ALA A O 1
ATOM 499 N N . ILE A 1 64 ? 5.223 21.656 -22.875 1 84.62 64 ILE A N 1
ATOM 500 C CA . ILE A 1 64 ? 5.949 22.375 -21.828 1 84.62 64 ILE A CA 1
ATOM 501 C C . ILE A 1 64 ? 7.438 22.406 -22.172 1 84.62 64 ILE A C 1
ATOM 503 O O . ILE A 1 64 ? 7.996 21.406 -22.625 1 84.62 64 ILE A O 1
ATOM 507 N N . GLU A 1 65 ? 7.969 23.578 -22.125 1 86 65 GLU A N 1
ATOM 508 C CA . GLU A 1 65 ? 9.375 23.781 -22.469 1 86 65 GLU A CA 1
ATOM 509 C C . GLU A 1 65 ? 10.273 23.625 -21.25 1 86 65 GLU A C 1
ATOM 511 O O . GLU A 1 65 ? 9.875 23.984 -20.141 1 86 65 GLU A O 1
ATOM 516 N N . TRP A 1 66 ? 11.391 23.047 -21.484 1 93.5 66 TRP A N 1
ATOM 517 C CA . TRP A 1 66 ? 12.414 23 -20.453 1 93.5 66 TRP A CA 1
ATOM 518 C C . TRP A 1 66 ? 12.922 24.391 -20.125 1 93.5 66 TRP A C 1
ATOM 520 O O . TRP A 1 66 ? 13.023 25.25 -21 1 93.5 66 TRP A O 1
ATOM 530 N N . PRO A 1 67 ? 13.133 24.656 -18.906 1 94.88 67 PRO A N 1
ATOM 531 C CA . PRO A 1 67 ? 13.75 25.953 -18.578 1 94.88 67 PRO A CA 1
ATOM 532 C C . PRO A 1 67 ? 15.195 26.047 -19.078 1 94.88 67 PRO A C 1
ATOM 534 O O . PRO A 1 67 ? 15.773 25.062 -19.516 1 94.88 67 PRO A O 1
ATOM 537 N N . SER A 1 68 ? 15.719 27.344 -19.094 1 95.81 68 SER A N 1
ATOM 538 C CA . SER A 1 68 ? 17.141 27.516 -19.406 1 95.81 68 SER A CA 1
ATOM 539 C C . SER A 1 68 ? 18.016 26.828 -18.359 1 95.81 68 SER A C 1
ATOM 541 O O . SER A 1 68 ? 17.578 26.578 -17.234 1 95.81 68 SER A O 1
ATOM 543 N N . LEU A 1 69 ? 19.203 26.406 -18.766 1 96.44 69 LEU A N 1
ATOM 544 C CA . LEU A 1 69 ? 20.094 25.672 -17.875 1 96.44 69 LEU A CA 1
ATOM 545 C C . LEU A 1 69 ? 20.312 26.453 -16.578 1 96.44 69 LEU A C 1
ATOM 547 O O . LEU A 1 69 ? 20.25 25.875 -15.492 1 96.44 69 LEU A O 1
ATOM 551 N N . PRO A 1 70 ? 20.578 27.766 -16.656 1 96.81 70 PRO A N 1
ATOM 552 C CA . PRO A 1 70 ? 20.75 28.5 -15.391 1 96.81 70 PRO A CA 1
ATOM 553 C C . PRO A 1 70 ? 19.5 28.469 -14.516 1 96.81 70 PRO A C 1
ATOM 555 O O . PRO A 1 70 ? 19.594 28.359 -13.297 1 96.81 70 PRO A O 1
ATOM 558 N N . GLN A 1 71 ? 18.422 28.594 -15.164 1 96.44 71 GLN A N 1
ATOM 559 C CA . GLN A 1 71 ? 17.172 28.531 -14.406 1 96.44 71 GLN A CA 1
ATOM 560 C C . GLN A 1 71 ? 16.969 27.156 -13.789 1 96.44 71 GLN A C 1
ATOM 562 O O . GLN A 1 71 ? 16.516 27.047 -12.641 1 96.44 71 GLN A O 1
ATOM 567 N N . ALA A 1 72 ? 17.203 26.141 -14.547 1 97.38 72 ALA A N 1
ATOM 568 C CA . ALA A 1 72 ? 17.078 24.766 -14.047 1 97.38 72 ALA A CA 1
ATOM 569 C C . ALA A 1 72 ? 17.984 24.547 -12.844 1 97.38 72 ALA A C 1
ATOM 571 O O . ALA A 1 72 ? 17.578 23.906 -11.867 1 97.38 72 ALA A O 1
ATOM 572 N N . ARG A 1 73 ? 19.156 25.078 -12.922 1 97 73 ARG A N 1
ATOM 573 C CA . ARG A 1 73 ? 20.109 24.969 -11.82 1 97 73 ARG A CA 1
ATOM 574 C C . ARG A 1 73 ? 19.562 25.656 -10.57 1 97 73 ARG A C 1
ATOM 576 O O . ARG A 1 73 ? 19.703 25.141 -9.453 1 97 73 ARG A O 1
ATOM 583 N N . LEU A 1 74 ? 19.047 26.766 -10.797 1 96.69 74 LEU A N 1
ATOM 584 C CA . LEU A 1 74 ? 18.5 27.516 -9.672 1 96.69 74 LEU A CA 1
ATOM 585 C C . LEU A 1 74 ? 17.344 26.766 -9.016 1 96.69 74 LEU A C 1
ATOM 587 O O . LEU A 1 74 ? 17.266 26.719 -7.785 1 96.69 74 LEU A O 1
ATOM 591 N N . LEU A 1 75 ? 16.453 26.203 -9.82 1 96.5 75 LEU A N 1
ATOM 592 C CA . LEU A 1 75 ? 15.336 25.438 -9.281 1 96.5 75 LEU A CA 1
ATOM 593 C C . LEU A 1 75 ? 15.836 24.266 -8.461 1 96.5 75 LEU A C 1
ATOM 595 O O . LEU A 1 75 ? 15.32 23.984 -7.379 1 96.5 75 LEU A O 1
ATOM 599 N N . LEU A 1 76 ? 16.812 23.547 -8.938 1 96.25 76 LEU A N 1
ATOM 600 C CA . LEU A 1 76 ? 17.391 22.406 -8.203 1 96.25 76 LEU A CA 1
ATOM 601 C C . LEU A 1 76 ? 17.984 22.875 -6.883 1 96.25 76 LEU A C 1
ATOM 603 O O . LEU A 1 76 ? 17.828 22.203 -5.859 1 96.25 76 LEU A O 1
ATOM 607 N N . GLN A 1 77 ? 18.656 24 -6.918 1 94.5 77 GLN A N 1
ATOM 608 C CA . GLN A 1 77 ? 19.281 24.516 -5.707 1 94.5 77 GLN A CA 1
ATOM 609 C C . GLN A 1 77 ? 18.234 24.844 -4.645 1 94.5 77 GLN A C 1
ATOM 611 O O . GLN A 1 77 ? 18.453 24.625 -3.453 1 94.5 77 GLN A O 1
ATOM 616 N N . ILE A 1 78 ? 17.203 25.391 -5.105 1 93.06 78 ILE A N 1
ATOM 617 C CA . ILE A 1 78 ? 16.125 25.703 -4.184 1 93.06 78 ILE A CA 1
ATOM 618 C C . ILE A 1 78 ? 15.594 24.438 -3.533 1 93.06 78 ILE A C 1
ATOM 620 O O . ILE A 1 78 ? 15.414 24.375 -2.314 1 93.06 78 ILE A O 1
ATOM 624 N N . VAL A 1 79 ? 15.375 23.391 -4.301 1 94.75 79 VAL A N 1
ATOM 625 C CA . VAL A 1 79 ? 14.859 22.125 -3.787 1 94.75 79 VAL A CA 1
ATOM 626 C C . VAL A 1 79 ? 15.867 21.516 -2.816 1 94.75 79 VAL A C 1
ATOM 628 O O . VAL A 1 79 ? 15.484 20.969 -1.775 1 94.75 79 VAL A O 1
ATOM 631 N N . PHE A 1 80 ? 17.109 21.594 -3.123 1 91.81 80 PHE A N 1
ATOM 632 C CA . PHE A 1 80 ? 18.141 21.016 -2.279 1 91.81 80 PHE A CA 1
ATOM 633 C C . PHE A 1 80 ? 18.203 21.719 -0.93 1 91.81 80 PHE A C 1
ATOM 635 O O . PHE A 1 80 ? 18.453 21.094 0.099 1 91.81 80 PHE A O 1
ATOM 642 N N . ASN A 1 81 ? 17.891 22.953 -0.93 1 88.06 81 ASN A N 1
ATOM 643 C CA . ASN A 1 81 ? 17.984 23.734 0.299 1 88.06 81 ASN A CA 1
ATOM 644 C C . ASN A 1 81 ? 16.719 23.609 1.136 1 88.06 81 ASN A C 1
ATOM 646 O O . ASN A 1 81 ? 16.766 23.656 2.365 1 88.06 81 ASN A O 1
ATOM 650 N N . GLN A 1 82 ? 15.633 23.469 0.427 1 87.56 82 GLN A N 1
ATOM 651 C CA . GLN A 1 82 ? 14.367 23.531 1.141 1 87.56 82 GLN A CA 1
ATOM 652 C C . GLN A 1 82 ? 13.82 22.141 1.434 1 87.56 82 GLN A C 1
ATOM 654 O O . GLN A 1 82 ? 13.156 21.938 2.447 1 87.56 82 GLN A O 1
ATOM 659 N N . VAL A 1 83 ? 14.062 21.188 0.571 1 89.81 83 VAL A N 1
ATOM 660 C CA . VAL A 1 83 ? 13.375 19.906 0.665 1 89.81 83 VAL A CA 1
ATOM 661 C C . VAL A 1 83 ? 14.367 18.828 1.085 1 89.81 83 VAL A C 1
ATOM 663 O O . VAL A 1 83 ? 14.117 18.078 2.037 1 89.81 83 VAL A O 1
ATOM 666 N N . THR A 1 84 ? 15.477 18.75 0.475 1 85.12 84 THR A N 1
ATOM 667 C CA . THR A 1 84 ? 16.359 17.609 0.619 1 85.12 84 THR A CA 1
ATOM 668 C C . THR A 1 84 ? 17.094 17.641 1.959 1 85.12 84 THR A C 1
ATOM 670 O O . THR A 1 84 ? 17.656 16.641 2.396 1 85.12 84 THR A O 1
ATOM 673 N N . ARG A 1 85 ? 17 18.781 2.598 1 84.62 85 ARG A N 1
ATOM 674 C CA . ARG A 1 85 ? 17.562 18.844 3.945 1 84.62 85 ARG A CA 1
ATOM 675 C C . ARG A 1 85 ? 16.625 18.188 4.957 1 84.62 85 ARG A C 1
ATOM 677 O O . ARG A 1 85 ? 17.062 17.75 6.027 1 84.62 85 ARG A O 1
ATOM 684 N N . VAL A 1 86 ? 15.414 18.172 4.566 1 88.75 86 VAL A N 1
ATOM 685 C CA . VAL A 1 86 ? 14.406 17.594 5.457 1 88.75 86 VAL A CA 1
ATOM 686 C C . VAL A 1 86 ? 14.211 16.125 5.125 1 88.75 86 VAL A C 1
ATOM 688 O O . VAL A 1 86 ? 14.109 15.281 6.023 1 88.75 86 VAL A O 1
ATOM 691 N N . TYR A 1 87 ? 14.203 15.836 3.816 1 92.25 87 TYR A N 1
ATOM 692 C CA . TYR A 1 87 ? 13.977 14.469 3.352 1 92.25 87 TYR A CA 1
ATOM 693 C C . TYR A 1 87 ? 15.055 14.047 2.363 1 92.25 87 TYR A C 1
ATOM 695 O O . TYR A 1 87 ? 15.445 14.828 1.484 1 92.25 87 TYR A O 1
ATOM 703 N N . HIS A 1 88 ? 15.523 12.875 2.535 1 92.62 88 HIS A N 1
ATOM 704 C CA . HIS A 1 88 ? 16.406 12.344 1.503 1 92.62 88 HIS A CA 1
ATOM 705 C C . HIS A 1 88 ? 15.609 11.75 0.344 1 92.62 88 HIS A C 1
ATOM 707 O O . HIS A 1 88 ? 15.031 10.664 0.466 1 92.62 88 HIS A O 1
ATOM 713 N N . LEU A 1 89 ? 15.648 12.406 -0.751 1 94.69 89 LEU A N 1
ATOM 714 C CA . LEU A 1 89 ? 14.844 11.961 -1.88 1 94.69 89 LEU A CA 1
ATOM 715 C C . LEU A 1 89 ? 15.719 11.672 -3.094 1 94.69 89 LEU A C 1
ATOM 717 O O . LEU A 1 89 ? 15.391 10.805 -3.906 1 94.69 89 LEU A O 1
ATOM 721 N N . VAL A 1 90 ? 16.797 12.422 -3.236 1 94.88 90 VAL A N 1
ATOM 722 C CA . VAL A 1 90 ? 17.688 12.258 -4.391 1 94.88 90 VAL A CA 1
ATOM 723 C C . VAL A 1 90 ? 19.141 12.414 -3.959 1 94.88 90 VAL A C 1
ATOM 725 O O . VAL A 1 90 ? 19.422 12.914 -2.867 1 94.88 90 VAL A O 1
ATOM 728 N N . LEU A 1 91 ? 20 11.867 -4.801 1 92.25 91 LEU A N 1
ATOM 729 C CA . LEU A 1 91 ? 21.406 12.195 -4.68 1 92.25 91 LEU A CA 1
ATOM 730 C C . LEU A 1 91 ? 21.719 13.523 -5.363 1 92.25 91 LEU A C 1
ATOM 732 O O . LEU A 1 91 ? 21.594 13.641 -6.586 1 92.25 91 LEU A O 1
ATOM 736 N N . ARG A 1 92 ? 22.188 14.477 -4.664 1 91.5 92 ARG A N 1
ATOM 737 C CA . ARG A 1 92 ? 22.328 15.844 -5.152 1 91.5 92 ARG A CA 1
ATOM 738 C C . ARG A 1 92 ? 23.328 15.922 -6.293 1 91.5 92 ARG A C 1
ATOM 740 O O . ARG A 1 92 ? 23 16.391 -7.383 1 91.5 92 ARG A O 1
ATOM 747 N N . LYS A 1 93 ? 24.484 15.375 -6.082 1 90.44 93 LYS A N 1
ATOM 748 C CA . LYS A 1 93 ? 25.531 15.469 -7.09 1 90.44 93 LYS A CA 1
ATOM 749 C C . LYS A 1 93 ? 25.141 14.711 -8.359 1 90.44 93 LYS A C 1
ATOM 751 O O . LYS A 1 93 ? 25.328 15.219 -9.469 1 90.44 93 LYS A O 1
ATOM 756 N N . SER A 1 94 ? 24.641 13.516 -8.133 1 91.31 94 SER A N 1
ATOM 757 C CA . SER A 1 94 ? 24.234 12.703 -9.281 1 91.31 94 SER A CA 1
ATOM 758 C C . SER A 1 94 ? 23.125 13.391 -10.07 1 91.31 94 SER A C 1
ATOM 760 O O . SER A 1 94 ? 23.094 13.312 -11.305 1 91.31 94 SER A O 1
ATOM 762 N N . THR A 1 95 ? 22.266 14.07 -9.398 1 94.75 95 THR A N 1
ATOM 763 C CA . THR A 1 95 ? 21.141 14.75 -10.047 1 94.75 95 THR A CA 1
ATOM 764 C C . THR A 1 95 ? 21.625 15.953 -10.844 1 94.75 95 THR A C 1
ATOM 766 O O . THR A 1 95 ? 21.156 16.203 -11.953 1 94.75 95 THR A O 1
ATOM 769 N N . ILE A 1 96 ? 22.578 16.672 -10.297 1 94.44 96 ILE A N 1
ATOM 770 C CA . ILE A 1 96 ? 23.141 17.828 -11 1 94.44 96 ILE A CA 1
ATOM 771 C C . ILE A 1 96 ? 23.875 17.344 -12.258 1 94.44 96 ILE A C 1
ATOM 773 O O . ILE A 1 96 ? 23.766 17.953 -13.32 1 94.44 96 ILE A O 1
ATOM 777 N N . ASP A 1 97 ? 24.625 16.25 -12.062 1 94.5 97 ASP A N 1
ATOM 778 C CA . ASP A 1 97 ? 25.344 15.703 -13.203 1 94.5 97 ASP A CA 1
ATOM 779 C C . ASP A 1 97 ? 24.391 15.258 -14.305 1 94.5 97 ASP A C 1
ATOM 781 O O . ASP A 1 97 ? 24.656 15.461 -15.492 1 94.5 97 ASP A O 1
ATOM 785 N N . GLN A 1 98 ? 23.312 14.672 -13.898 1 95.44 98 GLN A N 1
ATOM 786 C CA . GLN A 1 98 ? 22.312 14.234 -14.859 1 95.44 98 GLN A CA 1
ATOM 787 C C . GLN A 1 98 ? 21.703 15.422 -15.594 1 95.44 98 GLN A C 1
ATOM 789 O O . GLN A 1 98 ? 21.469 15.367 -16.812 1 95.44 98 GLN A O 1
ATOM 794 N N . LEU A 1 99 ? 21.422 16.484 -14.844 1 97.31 99 LEU A N 1
ATOM 795 C CA . LEU A 1 99 ? 20.875 17.688 -15.453 1 97.31 99 LEU A CA 1
ATOM 796 C C . LEU A 1 99 ? 21.828 18.281 -16.469 1 97.31 99 LEU A C 1
ATOM 798 O O . LEU A 1 99 ? 21.438 18.609 -17.594 1 97.31 99 LEU A O 1
ATOM 802 N N . GLU A 1 100 ? 23.125 18.344 -16.109 1 96.88 100 GLU A N 1
ATOM 803 C CA . GLU A 1 100 ? 24.141 18.906 -17 1 96.88 100 GLU A CA 1
ATOM 804 C C . GLU A 1 100 ? 24.281 18.062 -18.25 1 96.88 100 GLU A C 1
ATOM 806 O O . GLU A 1 100 ? 24.469 18.594 -19.344 1 96.88 100 GLU A O 1
ATOM 811 N N . GLU A 1 101 ? 24.172 16.812 -18.016 1 96 101 GLU A N 1
ATOM 812 C CA . GLU A 1 101 ? 24.328 15.906 -19.141 1 96 101 GLU A CA 1
ATOM 813 C C . GLU A 1 101 ? 23.188 16.047 -20.125 1 96 101 GLU A C 1
ATOM 815 O O . GLU A 1 101 ? 23.391 15.977 -21.344 1 96 101 GLU A O 1
ATOM 820 N N . VAL A 1 102 ? 21.984 16.188 -19.656 1 96.19 102 VAL A N 1
ATOM 821 C CA . VAL A 1 102 ? 20.812 16.344 -20.5 1 96.19 102 VAL A CA 1
ATOM 822 C C . VAL A 1 102 ? 20.969 17.578 -21.391 1 96.19 102 VAL A C 1
ATOM 824 O O . VAL A 1 102 ? 20.688 17.531 -22.594 1 96.19 102 VAL A O 1
ATOM 827 N N . TYR A 1 103 ? 21.422 18.688 -20.844 1 96.12 103 TYR A N 1
ATOM 828 C CA . TYR A 1 103 ? 21.578 19.938 -21.578 1 96.12 103 TYR A CA 1
ATOM 829 C C . TYR A 1 103 ? 22.797 19.875 -22.5 1 96.12 103 TYR A C 1
ATOM 831 O O . TYR A 1 103 ? 22.781 20.422 -23.594 1 96.12 103 TYR A O 1
ATOM 839 N N . ARG A 1 104 ? 23.797 19.234 -22.031 1 95.31 104 ARG A N 1
ATOM 840 C CA . ARG A 1 104 ? 25 19.109 -22.844 1 95.31 104 ARG A CA 1
ATOM 841 C C . ARG A 1 104 ? 24.719 18.281 -24.109 1 95.31 104 ARG A C 1
ATOM 843 O O . ARG A 1 104 ? 25.125 18.672 -25.203 1 95.31 104 ARG A O 1
ATOM 850 N N . LYS A 1 105 ? 24.016 17.188 -23.906 1 94.62 105 LYS A N 1
ATOM 851 C CA . LYS A 1 105 ? 23.734 16.297 -25.031 1 94.62 105 LYS A CA 1
ATOM 852 C C . LYS A 1 105 ? 22.453 16.703 -25.75 1 94.62 105 LYS A C 1
ATOM 854 O O . LYS A 1 105 ? 22.125 16.156 -26.812 1 94.62 105 LYS A O 1
ATOM 859 N N . ALA A 1 106 ? 21.75 17.594 -25.172 1 91.06 106 ALA A N 1
ATOM 860 C CA . ALA A 1 106 ? 20.469 18.047 -25.719 1 91.06 106 ALA A CA 1
ATOM 861 C C . ALA A 1 106 ? 19.516 16.875 -25.906 1 91.06 106 ALA A C 1
ATOM 863 O O . ALA A 1 106 ? 18.859 16.766 -26.953 1 91.06 106 ALA A O 1
ATOM 864 N N . ASN A 1 107 ? 19.578 15.922 -24.984 1 90 107 ASN A N 1
ATOM 865 C CA . ASN A 1 107 ? 18.688 14.766 -25 1 90 107 ASN A CA 1
ATOM 866 C C . ASN A 1 107 ? 17.578 14.898 -23.953 1 90 107 ASN A C 1
ATOM 868 O O . ASN A 1 107 ? 17.75 14.477 -22.812 1 90 107 ASN A O 1
ATOM 872 N N . PHE A 1 108 ? 16.453 15.258 -24.391 1 88.31 108 PHE A N 1
ATOM 873 C CA . PHE A 1 108 ? 15.344 15.523 -23.484 1 88.31 108 PHE A CA 1
ATOM 874 C C . PHE A 1 108 ? 14.273 14.445 -23.625 1 88.31 108 PHE A C 1
ATOM 876 O O . PHE A 1 108 ? 13.141 14.617 -23.156 1 88.31 108 PHE A O 1
ATOM 883 N N . ASP A 1 109 ? 14.672 13.266 -24.188 1 87.38 109 ASP A N 1
ATOM 884 C CA . ASP A 1 109 ? 13.648 12.297 -24.578 1 87.38 109 ASP A CA 1
ATOM 885 C C . ASP A 1 109 ? 13.57 11.148 -23.578 1 87.38 109 ASP A C 1
ATOM 887 O O . ASP A 1 109 ? 12.648 10.328 -23.641 1 87.38 109 ASP A O 1
ATOM 891 N N . ASP A 1 110 ? 14.453 11.102 -22.672 1 92.25 110 ASP A N 1
ATOM 892 C CA . ASP A 1 110 ? 14.367 10.047 -21.656 1 92.25 110 ASP A CA 1
ATOM 893 C C . ASP A 1 110 ? 13.219 10.312 -20.688 1 92.25 110 ASP A C 1
ATOM 895 O O . ASP A 1 110 ? 13.305 11.203 -19.844 1 92.25 110 ASP A O 1
ATOM 899 N N . PRO A 1 111 ? 12.227 9.516 -20.734 1 92.81 111 PRO A N 1
ATOM 900 C CA . PRO A 1 111 ? 11.031 9.812 -19.938 1 92.81 111 PRO A CA 1
ATOM 901 C C . PRO A 1 111 ? 11.289 9.711 -18.438 1 92.81 111 PRO A C 1
ATOM 903 O O . PRO A 1 111 ? 10.742 10.5 -17.656 1 92.81 111 PRO A O 1
ATOM 906 N N . VAL A 1 112 ? 12.094 8.797 -18 1 94.5 112 VAL A N 1
ATOM 907 C CA . VAL A 1 112 ? 12.336 8.594 -16.578 1 94.5 112 VAL A CA 1
ATOM 908 C C . VAL A 1 112 ? 13.078 9.797 -16 1 94.5 112 VAL A C 1
ATOM 910 O O . VAL A 1 112 ? 12.688 10.344 -14.969 1 94.5 112 VAL A O 1
ATOM 913 N N . LEU A 1 113 ? 14.109 10.219 -16.672 1 95.81 113 LEU A N 1
ATOM 914 C CA . LEU A 1 113 ? 14.891 11.359 -16.203 1 95.81 113 LEU A CA 1
ATOM 915 C C . LEU A 1 113 ? 14.086 12.648 -16.312 1 95.81 113 LEU A C 1
ATOM 917 O O . LEU A 1 113 ? 14.141 13.5 -15.414 1 95.81 113 LEU A O 1
ATOM 921 N N . THR A 1 114 ? 13.375 12.805 -17.391 1 95.94 114 THR A N 1
ATOM 922 C CA . THR A 1 114 ? 12.547 13.984 -17.562 1 95.94 114 THR A CA 1
ATOM 923 C C . THR A 1 114 ? 11.5 14.086 -16.453 1 95.94 114 THR A C 1
ATOM 925 O O . THR A 1 114 ? 11.266 15.164 -15.906 1 95.94 114 THR A O 1
ATOM 928 N N . CYS A 1 115 ? 10.883 12.961 -16.156 1 96.31 115 CYS A N 1
ATOM 929 C CA . CYS A 1 115 ? 9.883 12.93 -15.086 1 96.31 115 CYS A CA 1
ATOM 930 C C . CYS A 1 115 ? 10.492 13.344 -13.758 1 96.31 115 CYS A C 1
ATOM 932 O O . CYS A 1 115 ? 9.883 14.109 -13 1 96.31 115 CYS A O 1
ATOM 934 N N . LYS A 1 116 ? 11.625 12.859 -13.445 1 97.81 116 LYS A N 1
ATOM 935 C CA . LYS A 1 116 ? 12.312 13.203 -12.203 1 97.81 116 LYS A CA 1
ATOM 936 C C . LYS A 1 116 ? 12.633 14.695 -12.148 1 97.81 116 LYS A C 1
ATOM 938 O O . LYS A 1 116 ? 12.367 15.352 -11.141 1 97.81 116 LYS A O 1
ATOM 943 N N . LEU A 1 117 ? 13.188 15.219 -13.25 1 98.12 117 LEU A N 1
ATOM 944 C CA . LEU A 1 117 ? 13.586 16.625 -13.281 1 98.12 117 LEU A CA 1
ATOM 945 C C . LEU A 1 117 ? 12.367 17.531 -13.266 1 98.12 117 LEU A C 1
ATOM 947 O O . LEU A 1 117 ? 12.375 18.578 -12.609 1 98.12 117 LEU A O 1
ATOM 951 N N . PHE A 1 118 ? 11.297 17.156 -13.945 1 97.31 118 PHE A N 1
ATOM 952 C CA . PHE A 1 118 ? 10.07 17.938 -13.914 1 97.31 118 PHE A CA 1
ATOM 953 C C . PHE A 1 118 ? 9.492 17.984 -12.508 1 97.31 118 PHE A C 1
ATOM 955 O O . PHE A 1 118 ? 8.961 19 -12.07 1 97.31 118 PHE A O 1
ATOM 962 N N . ALA A 1 119 ? 9.539 16.828 -11.805 1 98.19 119 ALA A N 1
ATOM 963 C CA . ALA A 1 119 ? 9.086 16.828 -10.414 1 98.19 119 ALA A CA 1
ATOM 964 C C . ALA A 1 119 ? 9.914 17.781 -9.562 1 98.19 119 ALA A C 1
ATOM 966 O O . ALA A 1 119 ? 9.367 18.484 -8.711 1 98.19 119 ALA A O 1
ATOM 967 N N . LEU A 1 120 ? 11.195 17.812 -9.836 1 98.31 120 LEU A N 1
ATOM 968 C CA . LEU A 1 120 ? 12.086 18.703 -9.117 1 98.31 120 LEU A CA 1
ATOM 969 C C . LEU A 1 120 ? 11.812 20.156 -9.484 1 98.31 120 LEU A C 1
ATOM 971 O O . LEU A 1 120 ? 11.797 21.031 -8.609 1 98.31 120 LEU A O 1
ATOM 975 N N . PHE A 1 121 ? 11.586 20.422 -10.781 1 97.62 121 PHE A N 1
ATOM 976 C CA . PHE A 1 121 ? 11.258 21.766 -11.211 1 97.62 121 PHE A CA 1
ATOM 977 C C . PHE A 1 121 ? 9.953 22.234 -10.57 1 97.62 121 PHE A C 1
ATOM 979 O O . PHE A 1 121 ? 9.828 23.406 -10.195 1 97.62 121 PHE A O 1
ATOM 986 N N . ALA A 1 122 ? 8.977 21.344 -10.492 1 96.38 122 ALA A N 1
ATOM 987 C CA . ALA A 1 122 ? 7.711 21.688 -9.852 1 96.38 122 ALA A CA 1
ATOM 988 C C . ALA A 1 122 ? 7.922 22.141 -8.406 1 96.38 122 ALA A C 1
ATOM 990 O O . ALA A 1 122 ? 7.398 23.172 -7.988 1 96.38 122 ALA A O 1
ATOM 991 N N . LEU A 1 123 ? 8.688 21.406 -7.676 1 96.69 123 LEU A N 1
ATOM 992 C CA . LEU A 1 123 ? 8.977 21.75 -6.289 1 96.69 123 LEU A CA 1
ATOM 993 C C . LEU A 1 123 ? 9.797 23.031 -6.199 1 96.69 123 LEU A C 1
ATOM 995 O O . LEU A 1 123 ? 9.578 23.844 -5.309 1 96.69 123 LEU A O 1
ATOM 999 N N . GLY A 1 124 ? 10.758 23.156 -7.102 1 96.06 124 GLY A N 1
ATOM 1000 C CA . GLY A 1 124 ? 11.555 24.359 -7.117 1 96.06 124 GLY A CA 1
ATOM 1001 C C . GLY A 1 124 ? 10.727 25.625 -7.32 1 96.06 124 GLY A C 1
ATOM 1002 O O . GLY A 1 124 ? 10.945 26.625 -6.652 1 96.06 124 GLY A O 1
ATOM 1003 N N . GLU A 1 125 ? 9.758 25.547 -8.188 1 93.56 125 GLU A N 1
ATOM 1004 C CA . GLU A 1 125 ? 8.922 26.703 -8.5 1 93.56 125 GLU A CA 1
ATOM 1005 C C . GLU A 1 125 ? 8.023 27.062 -7.32 1 93.56 125 GLU A C 1
ATOM 1007 O O . GLU A 1 125 ? 7.832 28.234 -7.016 1 93.56 125 GLU A O 1
ATOM 1012 N N . VAL A 1 126 ? 7.5 26.094 -6.699 1 92.81 126 VAL A N 1
ATOM 1013 C CA . VAL A 1 126 ? 6.547 26.391 -5.633 1 92.81 126 VAL A CA 1
ATOM 1014 C C . VAL A 1 126 ? 7.293 26.922 -4.41 1 92.81 126 VAL A C 1
ATOM 1016 O O . VAL A 1 126 ? 6.773 27.766 -3.68 1 92.81 126 VAL A O 1
ATOM 1019 N N . TYR A 1 127 ? 8.5 26.484 -4.141 1 90.31 127 TYR A N 1
ATOM 1020 C CA . TYR A 1 127 ? 9.266 26.969 -2.994 1 90.31 127 TYR A CA 1
ATOM 1021 C C . TYR A 1 127 ? 9.898 28.312 -3.285 1 90.31 127 TYR A C 1
ATOM 1023 O O . TYR A 1 127 ? 10.32 29.016 -2.365 1 90.31 127 TYR A O 1
ATOM 1031 N N . SER A 1 128 ? 10.016 28.641 -4.496 1 86.38 128 SER A N 1
ATOM 1032 C CA . SER A 1 128 ? 10.578 29.938 -4.867 1 86.38 128 SER A CA 1
ATOM 1033 C C . SER A 1 128 ? 9.516 31.031 -4.871 1 86.38 128 SER A C 1
ATOM 1035 O O . SER A 1 128 ? 9.836 32.219 -4.824 1 86.38 128 SER A O 1
ATOM 1037 N N . ALA A 1 129 ? 8.297 30.578 -5.02 1 76.62 129 ALA A N 1
ATOM 1038 C CA . ALA A 1 129 ? 7.211 31.547 -5.188 1 76.62 129 ALA A CA 1
ATOM 1039 C C . ALA A 1 129 ? 6.996 32.375 -3.916 1 76.62 129 ALA A C 1
ATOM 1041 O O . ALA A 1 129 ? 6.953 31.797 -2.814 1 76.62 129 ALA A O 1
ATOM 1042 N N . ARG A 1 130 ? 7.457 33.625 -3.885 1 60.94 130 ARG A N 1
ATOM 1043 C CA . ARG A 1 130 ? 7.176 34.5 -2.756 1 60.94 130 ARG A CA 1
ATOM 1044 C C . ARG A 1 130 ? 5.754 35.062 -2.826 1 60.94 130 ARG A C 1
ATOM 1046 O O . ARG A 1 130 ? 5.07 35.156 -1.805 1 60.94 130 ARG A O 1
ATOM 1053 N N . SER A 1 131 ? 5.512 36.125 -3.688 1 52.09 131 SER A N 1
ATOM 1054 C CA . SER A 1 131 ? 4.262 36.875 -3.648 1 52.09 131 SER A CA 1
ATOM 1055 C C . SER A 1 131 ? 3.254 36.312 -4.648 1 52.09 131 SER A C 1
ATOM 1057 O O . SER A 1 131 ? 3.553 35.375 -5.383 1 52.09 131 SER A O 1
ATOM 1059 N N . ASN A 1 132 ? 2.496 37.375 -5.359 1 47.66 132 ASN A N 1
ATOM 1060 C CA . ASN A 1 132 ? 1.136 37.656 -5.805 1 47.66 132 ASN A CA 1
ATOM 1061 C C . ASN A 1 132 ? 0.764 36.812 -7.027 1 47.66 132 ASN A C 1
ATOM 1063 O O . ASN A 1 132 ? 1.224 37.094 -8.133 1 47.66 132 ASN A O 1
ATOM 1067 N N . PRO A 1 133 ? 0.622 35.562 -6.797 1 47.03 133 PRO A N 1
ATOM 1068 C CA . PRO A 1 133 ? 0.166 34.969 -8.062 1 47.03 133 PRO A CA 1
ATOM 1069 C C . PRO A 1 133 ? -0.82 35.875 -8.805 1 47.03 133 PRO A C 1
ATOM 1071 O O . PRO A 1 133 ? -1.519 36.688 -8.18 1 47.03 133 PRO A O 1
ATOM 1074 N N . SER A 1 134 ? -0.489 36.531 -9.828 1 42.5 134 SER A N 1
ATOM 1075 C CA . SER A 1 134 ? -1.659 37 -10.562 1 42.5 134 SER A CA 1
ATOM 1076 C C . SER A 1 134 ? -2.885 36.125 -10.258 1 42.5 134 SER A C 1
ATOM 1078 O O . SER A 1 134 ? -2.756 35 -9.828 1 42.5 134 SER A O 1
ATOM 1080 N N . VAL A 1 135 ? -4.035 36.812 -10.07 1 42.34 135 VAL A N 1
ATOM 1081 C CA . VAL A 1 135 ? -5.395 36.375 -9.766 1 42.34 135 VAL A CA 1
ATOM 1082 C C . VAL A 1 135 ? -5.574 34.906 -10.211 1 42.34 135 VAL A C 1
ATOM 1084 O O . VAL A 1 135 ? -6.469 34.219 -9.734 1 42.34 135 VAL A O 1
ATOM 1087 N N . GLU A 1 136 ? -5.16 34.656 -11.391 1 45.31 136 GLU A N 1
ATOM 1088 C CA . GLU A 1 136 ? -5.648 33.344 -11.828 1 45.31 136 GLU A CA 1
ATOM 1089 C C . GLU A 1 136 ? -5.012 32.219 -11.023 1 45.31 136 GLU A C 1
ATOM 1091 O O . GLU A 1 136 ? -3.807 32.25 -10.758 1 45.31 136 GLU A O 1
ATOM 1096 N N . CYS A 1 137 ? -5.566 31.516 -9.945 1 51.16 137 CYS A N 1
ATOM 1097 C CA . CYS A 1 137 ? -5.676 30.516 -8.891 1 51.16 137 CYS A CA 1
ATOM 1098 C C . CYS A 1 137 ? -4.645 29.406 -9.078 1 51.16 137 CYS A C 1
ATOM 1100 O O . CYS A 1 137 ? -4.891 28.25 -8.719 1 51.16 137 CYS A O 1
ATOM 1102 N N . ASN A 1 138 ? -3.381 29.547 -9.805 1 70.81 138 ASN A N 1
ATOM 1103 C CA . ASN A 1 138 ? -2.709 28.281 -10.102 1 70.81 138 ASN A CA 1
ATOM 1104 C C . ASN A 1 138 ? -1.457 28.109 -9.25 1 70.81 138 ASN A C 1
ATOM 1106 O O . ASN A 1 138 ? -0.704 29.047 -9.031 1 70.81 138 ASN A O 1
ATOM 1110 N N . VAL A 1 139 ? -1.355 27.062 -8.344 1 87.5 139 VAL A N 1
ATOM 1111 C CA . VAL A 1 139 ? -0.176 26.672 -7.578 1 87.5 139 VAL A CA 1
ATOM 1112 C C . VAL A 1 139 ? 1.038 26.594 -8.5 1 87.5 139 VAL A C 1
ATOM 1114 O O . VAL A 1 139 ? 0.988 25.953 -9.547 1 87.5 139 VAL A O 1
ATOM 1117 N N . PRO A 1 140 ? 2.061 27.422 -8.18 1 91.5 140 PRO A N 1
ATOM 1118 C CA . PRO A 1 140 ? 3.254 27.391 -9.031 1 91.5 140 PRO A CA 1
ATOM 1119 C C . PRO A 1 140 ? 3.789 25.969 -9.227 1 91.5 140 PRO A C 1
ATOM 1121 O O . PRO A 1 140 ? 3.775 25.156 -8.297 1 91.5 140 PRO A O 1
ATOM 1124 N N . GLY A 1 141 ? 4.277 25.688 -10.438 1 93.25 141 GLY A N 1
ATOM 1125 C CA . GLY A 1 141 ? 4.914 24.422 -10.742 1 93.25 141 GLY A CA 1
ATOM 1126 C C . GLY A 1 141 ? 3.93 23.344 -11.148 1 93.25 141 GLY A C 1
ATOM 1127 O O . GLY A 1 141 ? 4.324 22.203 -11.422 1 93.25 141 GLY A O 1
ATOM 1128 N N . VAL A 1 142 ? 2.645 23.656 -11.258 1 93.69 142 VAL A N 1
ATOM 1129 C CA . VAL A 1 142 ? 1.604 22.656 -11.523 1 93.69 142 VAL A CA 1
ATOM 1130 C C . VAL A 1 142 ? 1.776 22.094 -12.922 1 93.69 142 VAL A C 1
ATOM 1132 O O . VAL A 1 142 ? 1.516 20.906 -13.156 1 93.69 142 VAL A O 1
ATOM 1135 N N . ALA A 1 143 ? 2.238 22.875 -13.828 1 93.31 143 ALA A N 1
ATOM 1136 C CA . ALA A 1 143 ? 2.43 22.391 -15.195 1 93.31 143 ALA A CA 1
ATOM 1137 C C . ALA A 1 143 ? 3.479 21.281 -15.242 1 93.31 143 ALA A C 1
ATOM 1139 O O . ALA A 1 143 ? 3.283 20.266 -15.914 1 93.31 143 ALA A O 1
ATOM 1140 N N . TYR A 1 144 ? 4.617 21.484 -14.531 1 95.44 144 TYR A N 1
ATOM 1141 C CA . TYR A 1 144 ? 5.641 20.453 -14.453 1 95.44 144 TYR A CA 1
ATOM 1142 C C . TYR A 1 144 ? 5.105 19.203 -13.766 1 95.44 144 TYR A C 1
ATOM 1144 O O . TYR A 1 144 ? 5.391 18.078 -14.195 1 95.44 144 TYR A O 1
ATOM 1152 N N . TYR A 1 145 ? 4.316 19.469 -12.75 1 96.12 145 TYR A N 1
ATOM 1153 C CA . TYR A 1 145 ? 3.744 18.375 -11.984 1 96.12 145 TYR A CA 1
ATOM 1154 C C . TYR A 1 145 ? 2.857 17.5 -12.859 1 96.12 145 TYR A C 1
ATOM 1156 O O . TYR A 1 145 ? 3.006 16.281 -12.875 1 96.12 145 TYR A O 1
ATOM 1164 N N . VAL A 1 146 ? 1.942 18.078 -13.562 1 95.88 146 VAL A N 1
ATOM 1165 C CA . VAL A 1 146 ? 0.967 17.328 -14.344 1 95.88 146 VAL A CA 1
ATOM 1166 C C . VAL A 1 146 ? 1.672 16.594 -15.484 1 95.88 146 VAL A C 1
ATOM 1168 O O . VAL A 1 146 ? 1.341 15.445 -15.797 1 95.88 146 VAL A O 1
ATOM 1171 N N . ASN A 1 147 ? 2.625 17.172 -16.078 1 95.19 147 ASN A N 1
ATOM 1172 C CA . ASN A 1 147 ? 3.371 16.516 -17.141 1 95.19 147 ASN A CA 1
ATOM 1173 C C . ASN A 1 147 ? 4.168 15.328 -16.625 1 95.19 147 ASN A C 1
ATOM 1175 O O . ASN A 1 147 ? 4.242 14.289 -17.281 1 95.19 147 ASN A O 1
ATOM 1179 N N . ALA A 1 148 ? 4.758 15.531 -15.453 1 95.88 148 ALA A N 1
ATOM 1180 C CA . ALA A 1 148 ? 5.496 14.422 -14.852 1 95.88 148 ALA A CA 1
ATOM 1181 C C . ALA A 1 148 ? 4.559 13.273 -14.508 1 95.88 148 ALA A C 1
ATOM 1183 O O . ALA A 1 148 ? 4.883 12.109 -14.75 1 95.88 148 ALA A O 1
ATOM 1184 N N . MET A 1 149 ? 3.375 13.57 -13.992 1 95.38 149 MET A N 1
ATOM 1185 C CA . MET A 1 149 ? 2.398 12.57 -13.562 1 95.38 149 MET A CA 1
ATOM 1186 C C . MET A 1 149 ? 1.876 11.766 -14.742 1 95.38 149 MET A C 1
ATOM 1188 O O . MET A 1 149 ? 1.508 10.602 -14.594 1 95.38 149 MET A O 1
ATOM 1192 N N . THR A 1 150 ? 1.89 12.367 -15.906 1 93 150 THR A N 1
ATOM 1193 C CA . THR A 1 150 ? 1.227 11.734 -17.047 1 93 150 THR A CA 1
ATOM 1194 C C . THR A 1 150 ? 2.25 11.172 -18.031 1 93 150 THR A C 1
ATOM 1196 O O . THR A 1 150 ? 1.89 10.484 -18.984 1 93 150 THR A O 1
ATOM 1199 N N . MET A 1 151 ? 3.504 11.383 -17.75 1 90.81 151 MET A N 1
ATOM 1200 C CA . MET A 1 151 ? 4.559 11.016 -18.688 1 90.81 151 MET A CA 1
ATOM 1201 C C . MET A 1 151 ? 4.742 9.508 -18.734 1 90.81 151 MET A C 1
ATOM 1203 O O . MET A 1 151 ? 5.012 8.945 -19.797 1 90.81 151 MET A O 1
ATOM 1207 N N . ILE A 1 152 ? 4.605 8.859 -17.594 1 89.88 152 ILE A N 1
ATOM 1208 C CA . ILE A 1 152 ? 4.742 7.406 -17.516 1 89.88 152 ILE A CA 1
ATOM 1209 C C . ILE A 1 152 ? 3.428 6.785 -17.047 1 89.88 152 ILE A C 1
ATOM 1211 O O . ILE A 1 152 ? 3.217 6.586 -15.852 1 89.88 152 ILE A O 1
ATOM 1215 N N . PRO A 1 153 ? 2.625 6.457 -17.953 1 88.25 153 PRO A N 1
ATOM 1216 C CA . PRO A 1 153 ? 1.29 5.984 -17.578 1 88.25 153 PRO A CA 1
ATOM 1217 C C . PRO A 1 153 ? 1.313 4.598 -16.953 1 88.25 153 PRO A C 1
ATOM 1219 O O . PRO A 1 153 ? 0.458 4.277 -16.125 1 88.25 153 PRO A O 1
ATOM 1222 N N . ILE A 1 154 ? 2.238 3.764 -17.438 1 91.81 154 ILE A N 1
ATOM 1223 C CA . ILE A 1 154 ? 2.391 2.43 -16.859 1 91.81 154 ILE A CA 1
ATOM 1224 C C . ILE A 1 154 ? 3.775 2.291 -16.234 1 91.81 154 ILE A C 1
ATOM 1226 O O . ILE A 1 154 ? 4.789 2.377 -16.938 1 91.81 154 ILE A O 1
ATOM 1230 N N . LEU A 1 155 ? 3.773 2.086 -14.977 1 91.44 155 LEU A N 1
ATOM 1231 C CA . LEU A 1 155 ? 5.051 1.921 -14.289 1 91.44 155 LEU A CA 1
ATOM 1232 C C . LEU A 1 155 ? 5.746 0.642 -14.742 1 91.44 155 LEU A C 1
ATOM 1234 O O . LEU A 1 155 ? 5.086 -0.357 -15.039 1 91.44 155 LEU A O 1
ATOM 1238 N N . PRO A 1 156 ? 7.016 0.696 -14.719 1 92.31 156 PRO A N 1
ATOM 1239 C CA . PRO A 1 156 ? 7.762 -0.443 -15.258 1 92.31 156 PRO A CA 1
ATOM 1240 C C . PRO A 1 156 ? 7.719 -1.663 -14.336 1 92.31 156 PRO A C 1
ATOM 1242 O O . PRO A 1 156 ? 7.637 -1.52 -13.117 1 92.31 156 PRO A O 1
ATOM 1245 N N . GLU A 1 157 ? 7.797 -2.848 -15 1 93.75 157 GLU A N 1
ATOM 1246 C CA . GLU A 1 157 ? 7.895 -4.102 -14.258 1 93.75 157 GLU A CA 1
ATOM 1247 C C . GLU A 1 157 ? 9.234 -4.211 -13.531 1 93.75 157 GLU A C 1
ATOM 1249 O O . GLU A 1 157 ? 9.328 -4.875 -12.5 1 93.75 157 GLU A O 1
ATOM 1254 N N . ARG A 1 158 ? 10.227 -3.594 -14.07 1 93.06 158 ARG A N 1
ATOM 1255 C CA . ARG A 1 158 ? 11.539 -3.48 -13.453 1 93.06 158 ARG A CA 1
ATOM 1256 C C . ARG A 1 158 ? 11.922 -2.02 -13.234 1 93.06 158 ARG A C 1
ATOM 1258 O O . ARG A 1 158 ? 12.602 -1.418 -14.062 1 93.06 158 ARG A O 1
ATOM 1265 N N . PRO A 1 159 ? 11.594 -1.566 -12.062 1 94.38 159 PRO A N 1
ATOM 1266 C CA . PRO A 1 159 ? 11.789 -0.137 -11.812 1 94.38 159 PRO A CA 1
ATOM 1267 C C . PRO A 1 159 ? 13.227 0.206 -11.438 1 94.38 159 PRO A C 1
ATOM 1269 O O . PRO A 1 159 ? 13.93 -0.622 -10.859 1 94.38 159 PRO A O 1
ATOM 1272 N N . SER A 1 160 ? 13.648 1.376 -11.859 1 94.5 160 SER A N 1
ATOM 1273 C CA . SER A 1 160 ? 14.875 1.968 -11.352 1 94.5 160 SER A CA 1
ATOM 1274 C C . SER A 1 160 ? 14.617 2.799 -10.094 1 94.5 160 SER A C 1
ATOM 1276 O O . SER A 1 160 ? 13.461 3.064 -9.75 1 94.5 160 SER A O 1
ATOM 1278 N N . LEU A 1 161 ? 15.672 3.189 -9.398 1 95.56 161 LEU A N 1
ATOM 1279 C CA . LEU A 1 161 ? 15.508 4 -8.195 1 95.56 161 LEU A CA 1
ATOM 1280 C C . LEU A 1 161 ? 14.938 5.371 -8.547 1 95.56 161 LEU A C 1
ATOM 1282 O O . LEU A 1 161 ? 14.25 5.988 -7.723 1 95.56 161 LEU A O 1
ATOM 1286 N N . ALA A 1 162 ? 15.18 5.793 -9.781 1 96.5 162 ALA A N 1
ATOM 1287 C CA . ALA A 1 162 ? 14.688 7.09 -10.227 1 96.5 162 ALA A CA 1
ATOM 1288 C C . ALA A 1 162 ? 13.156 7.125 -10.219 1 96.5 162 ALA A C 1
ATOM 1290 O O . ALA A 1 162 ? 12.555 8.164 -9.953 1 96.5 162 ALA A O 1
ATOM 1291 N N . HIS A 1 163 ? 12.539 5.992 -10.547 1 97.31 163 HIS A N 1
ATOM 1292 C CA . HIS A 1 163 ? 11.086 5.922 -10.492 1 97.31 163 HIS A CA 1
ATOM 1293 C C . HIS A 1 163 ? 10.57 6.176 -9.078 1 97.31 163 HIS A C 1
ATOM 1295 O O . HIS A 1 163 ? 9.594 6.898 -8.891 1 97.31 163 HIS A O 1
ATOM 1301 N N . ILE A 1 164 ? 11.211 5.578 -8.109 1 97.75 164 ILE A N 1
ATOM 1302 C CA . ILE A 1 164 ? 10.812 5.703 -6.707 1 97.75 164 ILE A CA 1
ATOM 1303 C C . ILE A 1 164 ? 11.055 7.129 -6.227 1 97.75 164 ILE A C 1
ATOM 1305 O O . ILE A 1 164 ? 10.203 7.723 -5.559 1 97.75 164 ILE A O 1
ATOM 1309 N N . GLU A 1 165 ? 12.203 7.719 -6.617 1 97.88 165 GLU A N 1
ATOM 1310 C CA . GLU A 1 165 ? 12.484 9.117 -6.301 1 97.88 165 GLU A CA 1
ATOM 1311 C C . GLU A 1 165 ? 11.375 10.031 -6.805 1 97.88 165 GLU A C 1
ATOM 1313 O O . GLU A 1 165 ? 10.891 10.891 -6.066 1 97.88 165 GLU A O 1
ATOM 1318 N N . THR A 1 166 ? 11.055 9.797 -8.008 1 98.38 166 THR A N 1
ATOM 1319 C CA . THR A 1 166 ? 10.078 10.648 -8.672 1 98.38 166 THR A CA 1
ATOM 1320 C C . THR A 1 166 ? 8.719 10.555 -7.98 1 98.38 166 THR A C 1
ATOM 1322 O O . THR A 1 166 ? 8.055 11.57 -7.766 1 98.38 166 THR A O 1
ATOM 1325 N N . LEU A 1 167 ? 8.305 9.352 -7.641 1 98.5 167 LEU A N 1
ATOM 1326 C CA . LEU A 1 167 ? 7.031 9.156 -6.957 1 98.5 167 LEU A CA 1
ATOM 1327 C C . LEU A 1 167 ? 7.008 9.906 -5.629 1 98.5 167 LEU A C 1
ATOM 1329 O O . LEU A 1 167 ? 6 10.523 -5.273 1 98.5 167 LEU A O 1
ATOM 1333 N N . LEU A 1 168 ? 8.047 9.906 -4.902 1 98.56 168 LEU A N 1
ATOM 1334 C CA . LEU A 1 168 ? 8.125 10.586 -3.615 1 98.56 168 LEU A CA 1
ATOM 1335 C C . LEU A 1 168 ? 8.086 12.102 -3.801 1 98.56 168 LEU A C 1
ATOM 1337 O O . LEU A 1 168 ? 7.41 12.805 -3.051 1 98.56 168 LEU A O 1
ATOM 1341 N N . LEU A 1 169 ? 8.852 12.547 -4.844 1 98.5 169 LEU A N 1
ATOM 1342 C CA . LEU A 1 169 ? 8.852 13.977 -5.137 1 98.5 169 LEU A CA 1
ATOM 1343 C C . LEU A 1 169 ? 7.453 14.453 -5.5 1 98.5 169 LEU A C 1
ATOM 1345 O O . LEU A 1 169 ? 6.992 15.484 -4.996 1 98.5 169 LEU A O 1
ATOM 1349 N N . LEU A 1 170 ? 6.801 13.711 -6.32 1 98.38 170 LEU A N 1
ATOM 1350 C CA . LEU A 1 170 ? 5.457 14.078 -6.762 1 98.38 170 LEU A CA 1
ATOM 1351 C C . LEU A 1 170 ? 4.461 13.984 -5.613 1 98.38 170 LEU A C 1
ATOM 1353 O O . LEU A 1 170 ? 3.51 14.766 -5.547 1 98.38 170 LEU A O 1
ATOM 1357 N N . SER A 1 171 ? 4.684 13.031 -4.738 1 98.31 171 SER A N 1
ATOM 1358 C CA . SER A 1 171 ? 3.816 12.914 -3.568 1 98.31 171 SER A CA 1
ATOM 1359 C C . SER A 1 171 ? 3.912 14.156 -2.686 1 98.31 171 SER A C 1
ATOM 1361 O O . SER A 1 171 ? 2.9 14.641 -2.174 1 98.31 171 SER A O 1
ATOM 1363 N N . LEU A 1 172 ? 5.074 14.633 -2.512 1 97.62 172 LEU A N 1
ATOM 1364 C CA . LEU A 1 172 ? 5.273 15.836 -1.713 1 97.62 172 LEU A CA 1
ATOM 1365 C C . LEU A 1 172 ? 4.605 17.047 -2.369 1 97.62 172 LEU A C 1
ATOM 1367 O O . LEU A 1 172 ? 3.947 17.828 -1.694 1 97.62 172 LEU A O 1
ATOM 1371 N N . TYR A 1 173 ? 4.797 17.172 -3.66 1 97.38 173 TYR A N 1
ATOM 1372 C CA . TYR A 1 173 ? 4.191 18.297 -4.371 1 97.38 173 TYR A CA 1
ATOM 1373 C C . TYR A 1 173 ? 2.67 18.234 -4.289 1 97.38 173 TYR A C 1
ATOM 1375 O O . TYR A 1 173 ? 2 19.266 -4.266 1 97.38 173 TYR A O 1
ATOM 1383 N N . SER A 1 174 ? 2.07 17.078 -4.211 1 97.5 174 SER A N 1
ATOM 1384 C CA . SER A 1 174 ? 0.623 16.906 -4.164 1 97.5 174 SER A CA 1
ATOM 1385 C C . SER A 1 174 ? 0.017 17.641 -2.971 1 97.5 174 SER A C 1
ATOM 1387 O O . SER A 1 174 ? -1.128 18.094 -3.029 1 97.5 174 SER A O 1
ATOM 1389 N N . PHE A 1 175 ? 0.746 17.859 -1.943 1 95.88 175 PHE A N 1
ATOM 1390 C CA . PHE A 1 175 ? 0.246 18.547 -0.761 1 95.88 175 PHE A CA 1
ATOM 1391 C C . PHE A 1 175 ? 0.027 20.031 -1.051 1 95.88 175 PHE A C 1
ATOM 1393 O O . PHE A 1 175 ? -0.855 20.656 -0.463 1 95.88 175 PHE A O 1
ATOM 1400 N N . PHE A 1 176 ? 0.836 20.562 -1.969 1 95.44 176 PHE A N 1
ATOM 1401 C CA . PHE A 1 176 ? 0.66 21.969 -2.326 1 95.44 176 PHE A CA 1
ATOM 1402 C C . PHE A 1 176 ? -0.647 22.172 -3.084 1 95.44 176 PHE A C 1
ATOM 1404 O O . PHE A 1 176 ? -1.208 23.266 -3.078 1 95.44 176 PHE A O 1
ATOM 1411 N N . LEU A 1 177 ? -1.107 21.109 -3.66 1 95.81 177 LEU A N 1
ATOM 1412 C CA . LEU A 1 177 ? -2.385 21.141 -4.367 1 95.81 177 LEU A CA 1
ATOM 1413 C C . LEU A 1 177 ? -3.518 20.672 -3.457 1 95.81 177 LEU A C 1
ATOM 1415 O O . LEU A 1 177 ? -4.652 20.5 -3.908 1 95.81 177 LEU A O 1
ATOM 1419 N N . ASN A 1 178 ? -3.209 20.453 -2.18 1 96.5 178 ASN A N 1
ATOM 1420 C CA . ASN A 1 178 ? -4.145 19.922 -1.189 1 96.5 178 ASN A CA 1
ATOM 1421 C C . ASN A 1 178 ? -4.758 18.609 -1.644 1 96.5 178 ASN A C 1
ATOM 1423 O O . ASN A 1 178 ? -5.938 18.344 -1.389 1 96.5 178 ASN A O 1
ATOM 1427 N N . ARG A 1 179 ? -3.977 17.875 -2.436 1 96.5 179 ARG A N 1
ATOM 1428 C CA . ARG A 1 179 ? -4.352 16.531 -2.873 1 96.5 179 ARG A CA 1
ATOM 1429 C C . ARG A 1 179 ? -3.709 15.477 -1.99 1 96.5 179 ARG A C 1
ATOM 1431 O O . ARG A 1 179 ? -2.842 14.727 -2.445 1 96.5 179 ARG A O 1
ATOM 1438 N N . ARG A 1 180 ? -4.199 15.344 -0.832 1 95.69 180 ARG A N 1
ATOM 1439 C CA . ARG A 1 180 ? -3.621 14.477 0.189 1 95.69 180 ARG A CA 1
ATOM 1440 C C . ARG A 1 180 ? -3.803 13.008 -0.172 1 95.69 180 ARG A C 1
ATOM 1442 O O . ARG A 1 180 ? -2.938 12.172 0.119 1 95.69 180 ARG A O 1
ATOM 1449 N N . HIS A 1 181 ? -4.941 12.664 -0.782 1 95.12 181 HIS A N 1
ATOM 1450 C CA . HIS A 1 181 ? -5.188 11.273 -1.153 1 95.12 181 HIS A CA 1
ATOM 1451 C C . HIS A 1 181 ? -4.25 10.828 -2.271 1 95.12 181 HIS A C 1
ATOM 1453 O O . HIS A 1 181 ? -3.746 9.703 -2.254 1 95.12 181 HIS A O 1
ATOM 1459 N N . SER A 1 182 ? -4.062 11.75 -3.219 1 96.56 182 SER A N 1
ATOM 1460 C CA . SER A 1 182 ? -3.107 11.461 -4.281 1 96.56 182 SER A CA 1
ATOM 1461 C C . SER A 1 182 ? -1.704 11.25 -3.725 1 96.56 182 SER A C 1
ATOM 1463 O O . SER A 1 182 ? -0.965 10.383 -4.195 1 96.56 182 SER A O 1
ATOM 1465 N N . ALA A 1 183 ? -1.349 12.125 -2.785 1 97.81 183 ALA A N 1
ATOM 1466 C CA . ALA A 1 183 ? -0.047 11.969 -2.141 1 97.81 183 ALA A CA 1
ATOM 1467 C C . ALA A 1 183 ? 0.075 10.594 -1.486 1 97.81 183 ALA A C 1
ATOM 1469 O O . ALA A 1 183 ? 1.1 9.922 -1.624 1 97.81 183 ALA A O 1
ATOM 1470 N N . PHE A 1 184 ? -0.976 10.172 -0.807 1 96.62 184 PHE A N 1
ATOM 1471 C CA . PHE A 1 184 ? -1.03 8.883 -0.13 1 96.62 184 PHE A CA 1
ATOM 1472 C C . PHE A 1 184 ? -0.911 7.738 -1.131 1 96.62 184 PHE A C 1
ATOM 1474 O O . PHE A 1 184 ? -0.23 6.742 -0.869 1 96.62 184 PHE A O 1
ATOM 1481 N N . LEU A 1 185 ? -1.516 7.883 -2.273 1 97.38 185 LEU A N 1
ATOM 1482 C CA . LEU A 1 185 ? -1.469 6.879 -3.332 1 97.38 185 LEU A CA 1
ATOM 1483 C C . LEU A 1 185 ? -0.062 6.766 -3.912 1 97.38 185 LEU A C 1
ATOM 1485 O O . LEU A 1 185 ? 0.431 5.66 -4.141 1 97.38 185 LEU A O 1
ATOM 1489 N N . LEU A 1 186 ? 0.549 7.883 -4.137 1 98.12 186 LEU A N 1
ATOM 1490 C CA . LEU A 1 186 ? 1.876 7.902 -4.742 1 98.12 186 LEU A CA 1
ATOM 1491 C C . LEU A 1 186 ? 2.908 7.273 -3.812 1 98.12 186 LEU A C 1
ATOM 1493 O O . LEU A 1 186 ? 3.785 6.531 -4.262 1 98.12 186 LEU A O 1
ATOM 1497 N N . VAL A 1 187 ? 2.789 7.551 -2.535 1 98.06 187 VAL A N 1
ATOM 1498 C CA . VAL A 1 187 ? 3.713 6.934 -1.59 1 98.06 187 VAL A CA 1
ATOM 1499 C C . VAL A 1 187 ? 3.471 5.426 -1.538 1 98.06 187 VAL A C 1
ATOM 1501 O O . VAL A 1 187 ? 4.41 4.645 -1.381 1 98.06 187 VAL A O 1
ATOM 1504 N N . GLY A 1 188 ? 2.215 5.043 -1.657 1 97.19 188 GLY A N 1
ATOM 1505 C CA . GLY A 1 188 ? 1.915 3.621 -1.736 1 97.19 188 GLY A CA 1
ATOM 1506 C C . GLY A 1 188 ? 2.58 2.936 -2.916 1 97.19 188 GLY A C 1
ATOM 1507 O O . GLY A 1 188 ? 3.105 1.829 -2.781 1 97.19 188 GLY A O 1
ATOM 1508 N N . SER A 1 189 ? 2.51 3.572 -4.039 1 97.69 189 SER A N 1
ATOM 1509 C CA . SER A 1 189 ? 3.172 3.029 -5.219 1 97.69 189 SER A CA 1
ATOM 1510 C C . SER A 1 189 ? 4.68 2.951 -5.02 1 97.69 189 SER A C 1
ATOM 1512 O O . SER A 1 189 ? 5.316 1.973 -5.422 1 97.69 189 SER A O 1
ATOM 1514 N N . ALA A 1 190 ? 5.219 4 -4.406 1 98.25 190 ALA A N 1
ATOM 1515 C CA . ALA A 1 190 ? 6.648 3.984 -4.109 1 98.25 190 ALA A CA 1
ATOM 1516 C C . ALA A 1 190 ? 7 2.836 -3.168 1 98.25 190 ALA A C 1
ATOM 1518 O O . ALA A 1 190 ? 8.031 2.18 -3.336 1 98.25 190 ALA A O 1
ATOM 1519 N N . MET A 1 191 ? 6.195 2.617 -2.207 1 97.75 191 MET A N 1
ATOM 1520 C CA . MET A 1 191 ? 6.418 1.55 -1.235 1 97.75 191 MET A CA 1
ATOM 1521 C C . MET A 1 191 ? 6.402 0.184 -1.914 1 97.75 191 MET A C 1
ATOM 1523 O O . MET A 1 191 ? 7.281 -0.644 -1.674 1 97.75 191 MET A O 1
ATOM 1527 N N . ARG A 1 192 ? 5.445 -0.088 -2.754 1 96.81 192 ARG A N 1
ATOM 1528 C CA . ARG A 1 192 ? 5.34 -1.391 -3.402 1 96.81 192 ARG A CA 1
ATOM 1529 C C . ARG A 1 192 ? 6.465 -1.591 -4.414 1 96.81 192 ARG A C 1
ATOM 1531 O O . ARG A 1 192 ? 6.984 -2.699 -4.562 1 96.81 192 ARG A O 1
ATOM 1538 N N . LEU A 1 193 ? 6.809 -0.513 -5.133 1 97 193 LEU A N 1
ATOM 1539 C CA . LEU A 1 193 ? 7.992 -0.614 -5.984 1 97 193 LEU A CA 1
ATOM 1540 C C . LEU A 1 193 ? 9.234 -0.909 -5.152 1 97 193 LEU A C 1
ATOM 1542 O O . LEU A 1 193 ? 10.086 -1.698 -5.562 1 97 193 LEU A O 1
ATOM 1546 N N . GLY A 1 194 ? 9.32 -0.194 -4 1 96.56 194 GLY A N 1
ATOM 1547 C CA . GLY A 1 194 ? 10.438 -0.446 -3.102 1 96.56 194 GLY A CA 1
ATOM 1548 C C . GLY A 1 194 ? 10.5 -1.883 -2.621 1 96.56 194 GLY A C 1
ATOM 1549 O O . GLY A 1 194 ? 11.586 -2.461 -2.527 1 96.56 194 GLY A O 1
ATOM 1550 N N . LEU A 1 195 ? 9.398 -2.498 -2.348 1 95.12 195 LEU A N 1
ATOM 1551 C CA . LEU A 1 195 ? 9.344 -3.893 -1.921 1 95.12 195 LEU A CA 1
ATOM 1552 C C . LEU A 1 195 ? 9.766 -4.824 -3.053 1 95.12 195 LEU A C 1
ATOM 1554 O O . LEU A 1 195 ? 10.453 -5.82 -2.816 1 95.12 195 LEU A O 1
ATOM 1558 N N . THR A 1 196 ? 9.359 -4.473 -4.266 1 93.62 196 THR A N 1
ATOM 1559 C CA . THR A 1 196 ? 9.68 -5.301 -5.422 1 93.62 196 THR A CA 1
ATOM 1560 C C . THR A 1 196 ? 11.18 -5.34 -5.66 1 93.62 196 THR A C 1
ATOM 1562 O O . THR A 1 196 ? 11.727 -6.371 -6.051 1 93.62 196 THR A O 1
ATOM 1565 N N . VAL A 1 197 ? 11.859 -4.203 -5.402 1 94.19 197 VAL A N 1
ATOM 1566 C CA . VAL A 1 197 ? 13.297 -4.152 -5.629 1 94.19 197 VAL A CA 1
ATOM 1567 C C . VAL A 1 197 ? 14.039 -4.516 -4.344 1 94.19 197 VAL A C 1
ATOM 1569 O O . VAL A 1 197 ? 15.266 -4.609 -4.336 1 94.19 197 VAL A O 1
ATOM 1572 N N . GLY A 1 198 ? 13.375 -4.77 -3.252 1 94.75 198 GLY A N 1
ATOM 1573 C CA . GLY A 1 198 ? 13.953 -5.234 -2.002 1 94.75 198 GLY A CA 1
ATOM 1574 C C . GLY A 1 198 ? 14.594 -4.121 -1.191 1 94.75 198 GLY A C 1
ATOM 1575 O O . GLY A 1 198 ? 15.625 -4.328 -0.551 1 94.75 198 GLY A O 1
ATOM 1576 N N . LEU A 1 199 ? 14.008 -2.916 -1.254 1 96.44 199 LEU A N 1
ATOM 1577 C CA . LEU A 1 199 ? 14.578 -1.795 -0.512 1 96.44 199 LEU A CA 1
ATOM 1578 C C . LEU A 1 199 ? 14.445 -2.014 0.991 1 96.44 199 LEU A C 1
ATOM 1580 O O . LEU A 1 199 ? 15.148 -1.383 1.781 1 96.44 199 LEU A O 1
ATOM 1584 N N . ASN A 1 200 ? 13.508 -2.848 1.429 1 95.38 200 ASN A N 1
ATOM 1585 C CA . ASN A 1 200 ? 13.297 -3.08 2.854 1 95.38 200 ASN A CA 1
ATOM 1586 C C . ASN A 1 200 ? 14.312 -4.074 3.416 1 95.38 200 ASN A C 1
ATOM 1588 O O . ASN A 1 200 ? 14.195 -4.5 4.566 1 95.38 200 ASN A O 1
ATOM 1592 N N . HIS A 1 201 ? 15.297 -4.457 2.557 1 94.94 201 HIS A N 1
ATOM 1593 C CA . HIS A 1 201 ? 16.375 -5.34 2.967 1 94.94 201 HIS A CA 1
ATOM 1594 C C . HIS A 1 201 ? 17.734 -4.688 2.736 1 94.94 201 HIS A C 1
ATOM 1596 O O . HIS A 1 201 ? 17.891 -3.873 1.824 1 94.94 201 HIS A O 1
ATOM 1602 N N . ASN A 1 202 ? 18.719 -5.098 3.574 1 93.94 202 ASN A N 1
ATOM 1603 C CA . ASN A 1 202 ? 20.094 -4.695 3.299 1 93.94 202 ASN A CA 1
ATOM 1604 C C . ASN A 1 202 ? 20.656 -5.418 2.08 1 93.94 202 ASN A C 1
ATOM 1606 O O . ASN A 1 202 ? 20.5 -6.633 1.945 1 93.94 202 ASN A O 1
ATOM 1610 N N . ILE A 1 203 ? 21.219 -4.668 1.203 1 92.69 203 ILE A N 1
ATOM 1611 C CA . ILE A 1 203 ? 21.828 -5.27 0.026 1 92.69 203 ILE A CA 1
ATOM 1612 C C . ILE A 1 203 ? 23.281 -5.613 0.327 1 92.69 203 ILE A C 1
ATOM 1614 O O . ILE A 1 203 ? 24 -4.816 0.934 1 92.69 203 ILE A O 1
ATOM 1618 N N . PRO A 1 204 ? 23.656 -6.793 -0.024 1 89.25 204 PRO A N 1
ATOM 1619 C CA . PRO A 1 204 ? 25.062 -7.133 0.18 1 89.25 204 PRO A CA 1
ATOM 1620 C C . PRO A 1 204 ? 26.016 -6.223 -0.599 1 89.25 204 PRO A C 1
ATOM 1622 O O . PRO A 1 204 ? 25.703 -5.828 -1.727 1 89.25 204 PRO A O 1
ATOM 1625 N N . GLU A 1 205 ? 27.172 -5.977 -0.073 1 89.12 205 GLU A N 1
ATOM 1626 C CA . GLU A 1 205 ? 28.156 -5.07 -0.67 1 89.12 205 GLU A CA 1
ATOM 1627 C C . GLU A 1 205 ? 28.578 -5.562 -2.051 1 89.12 205 GLU A C 1
ATOM 1629 O O . GLU A 1 205 ? 28.859 -4.754 -2.939 1 89.12 205 GLU A O 1
ATOM 1634 N N . CYS A 1 206 ? 28.578 -6.812 -2.271 1 87.19 206 CYS A N 1
ATOM 1635 C CA . CYS A 1 206 ? 29.031 -7.387 -3.533 1 87.19 206 CYS A CA 1
ATOM 1636 C C . CYS A 1 206 ? 28.062 -7.066 -4.66 1 87.19 206 CYS A C 1
ATOM 1638 O O . CYS A 1 206 ? 28.453 -7.008 -5.828 1 87.19 206 CYS A O 1
ATOM 1640 N N . LYS A 1 207 ? 26.844 -6.875 -4.285 1 88.44 207 LYS A N 1
ATOM 1641 C CA . LYS A 1 207 ? 25.828 -6.613 -5.293 1 88.44 207 LYS A CA 1
ATOM 1642 C C . LYS A 1 207 ? 25.672 -5.117 -5.547 1 88.44 207 LYS A C 1
ATOM 1644 O O . LYS A 1 207 ? 25.094 -4.707 -6.559 1 88.44 207 LYS A O 1
ATOM 1649 N N . CYS A 1 208 ? 26.109 -4.328 -4.66 1 89.44 208 CYS A N 1
ATOM 1650 C CA . CYS A 1 208 ? 26.141 -2.875 -4.777 1 89.44 208 CYS A CA 1
ATOM 1651 C C . CYS A 1 208 ? 27.406 -2.305 -4.152 1 89.44 208 CYS A C 1
ATOM 1653 O O . CYS A 1 208 ? 27.391 -1.803 -3.029 1 89.44 208 CYS A O 1
ATOM 1655 N N . PRO A 1 209 ? 28.469 -2.303 -4.875 1 88.56 209 PRO A N 1
ATOM 1656 C CA . PRO A 1 209 ? 29.781 -1.97 -4.316 1 88.56 209 PRO A CA 1
ATOM 1657 C C . PRO A 1 209 ? 29.922 -0.487 -3.98 1 8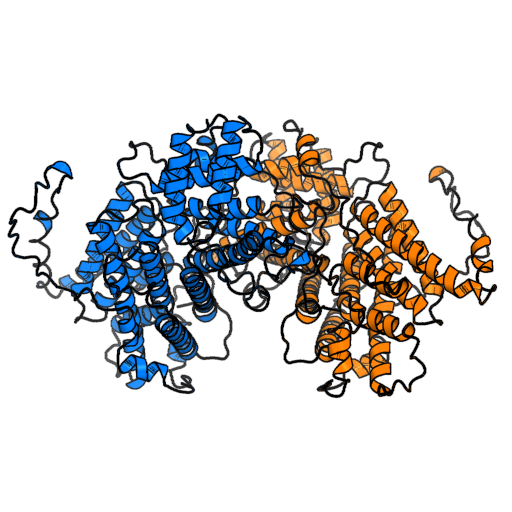8.56 209 PRO A C 1
ATOM 1659 O O . PRO A 1 209 ? 30.703 -0.122 -3.096 1 88.56 209 PRO A O 1
ATOM 1662 N N . ASP A 1 210 ? 29.25 0.381 -4.625 1 88.94 210 ASP A N 1
ATOM 1663 C CA . ASP A 1 210 ? 29.344 1.81 -4.34 1 88.94 210 ASP A CA 1
ATOM 1664 C C . ASP A 1 210 ? 28.641 2.156 -3.035 1 88.94 210 ASP A C 1
ATOM 1666 O O . ASP A 1 210 ? 27.406 2.049 -2.943 1 88.94 210 ASP A O 1
ATOM 1670 N N . PRO A 1 211 ? 29.375 2.623 -2.057 1 90.06 211 PRO A N 1
ATOM 1671 C CA . PRO A 1 211 ? 28.766 2.926 -0.76 1 90.06 211 PRO A CA 1
ATOM 1672 C C . PRO A 1 211 ? 27.719 4.039 -0.845 1 90.06 211 PRO A C 1
ATOM 1674 O O . PRO A 1 211 ? 26.75 4.047 -0.074 1 90.06 211 PRO A O 1
ATOM 1677 N N . VAL A 1 212 ? 27.938 4.961 -1.735 1 89.88 212 VAL A N 1
ATOM 1678 C CA . VAL A 1 212 ? 26.984 6.059 -1.898 1 89.88 212 VAL A CA 1
ATOM 1679 C C . VAL A 1 212 ? 25.641 5.516 -2.396 1 89.88 212 VAL A C 1
ATOM 1681 O O . VAL A 1 212 ? 24.578 5.906 -1.9 1 89.88 212 VAL A O 1
ATOM 1684 N N . GLU A 1 213 ? 25.734 4.609 -3.318 1 90.62 213 GLU A N 1
ATOM 1685 C CA . GLU A 1 213 ? 24.516 4.012 -3.863 1 90.62 213 GLU A CA 1
ATOM 1686 C C . GLU A 1 213 ? 23.812 3.146 -2.82 1 90.62 213 GLU A C 1
ATOM 1688 O O . GLU A 1 213 ? 22.578 3.094 -2.777 1 90.62 213 GLU A O 1
ATOM 1693 N N . ARG A 1 214 ? 24.562 2.453 -2.039 1 92.62 214 ARG A N 1
ATOM 1694 C CA . ARG A 1 214 ? 23.984 1.627 -0.982 1 92.62 214 ARG A CA 1
ATOM 1695 C C . ARG A 1 214 ? 23.266 2.484 0.051 1 92.62 214 ARG A C 1
ATOM 1697 O O . ARG A 1 214 ? 22.172 2.139 0.494 1 92.62 214 ARG A O 1
ATOM 1704 N N . GLN A 1 215 ? 23.891 3.586 0.382 1 93.06 215 GLN A N 1
ATOM 1705 C CA . GLN A 1 215 ? 23.281 4.488 1.345 1 93.06 215 GLN A CA 1
ATOM 1706 C C . GLN A 1 215 ? 22.047 5.18 0.743 1 93.06 215 GLN A C 1
ATOM 1708 O O . GLN A 1 215 ? 21.078 5.457 1.447 1 93.06 215 GLN A O 1
ATOM 1713 N N . HIS A 1 216 ? 22.188 5.473 -0.506 1 93.44 216 HIS A N 1
ATOM 1714 C CA . HIS A 1 216 ? 21.016 6.047 -1.182 1 93.44 216 HIS A CA 1
ATOM 1715 C C . HIS A 1 216 ? 19.828 5.102 -1.116 1 93.44 216 HIS A C 1
ATOM 1717 O O . HIS A 1 216 ? 18.703 5.531 -0.847 1 93.44 216 HIS A O 1
ATOM 1723 N N . ARG A 1 217 ? 20.094 3.803 -1.342 1 95.06 217 ARG A N 1
ATOM 1724 C CA . ARG A 1 217 ? 19.047 2.783 -1.272 1 95.06 217 ARG A CA 1
ATOM 1725 C C . ARG A 1 217 ? 18.422 2.725 0.121 1 95.06 217 ARG A C 1
ATOM 1727 O O . ARG A 1 217 ? 17.203 2.688 0.263 1 95.06 217 ARG A O 1
ATOM 1734 N N . THR A 1 218 ? 19.266 2.742 1.086 1 95.88 218 THR A N 1
ATOM 1735 C CA . THR A 1 218 ? 18.812 2.678 2.473 1 95.88 218 THR A CA 1
ATOM 1736 C C . THR A 1 218 ? 17.969 3.904 2.824 1 95.88 218 THR A C 1
ATOM 1738 O O . THR 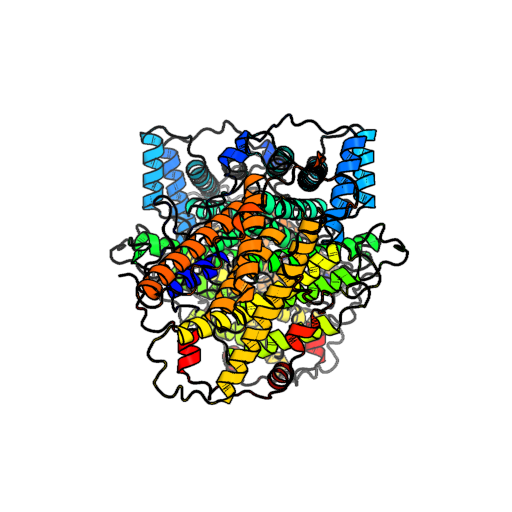A 1 218 ? 16.875 3.775 3.379 1 95.88 218 THR A O 1
ATOM 1741 N N . ARG A 1 219 ? 18.469 5.051 2.518 1 95.81 219 ARG A N 1
ATOM 1742 C CA . ARG A 1 219 ? 17.812 6.301 2.885 1 95.81 219 ARG A CA 1
ATOM 1743 C C . ARG A 1 219 ? 16.5 6.469 2.127 1 95.81 219 ARG A C 1
ATOM 1745 O O . ARG A 1 219 ? 15.547 7.043 2.652 1 95.81 219 ARG A O 1
ATOM 1752 N N . LEU A 1 220 ? 16.453 5.938 0.946 1 96.56 220 LEU A N 1
ATOM 1753 C CA . LEU A 1 220 ? 15.234 6.02 0.158 1 96.56 220 LEU A CA 1
ATOM 1754 C C . LEU A 1 220 ? 14.125 5.199 0.8 1 96.56 220 LEU A C 1
ATOM 1756 O O . LEU A 1 220 ? 12.961 5.617 0.809 1 96.56 220 LEU A O 1
ATOM 1760 N N . TRP A 1 221 ? 14.422 4.004 1.284 1 98.12 221 TRP A N 1
ATOM 1761 C CA . TRP A 1 221 ? 13.414 3.221 1.994 1 98.12 221 TRP A CA 1
ATOM 1762 C C . TRP A 1 221 ? 12.859 3.998 3.184 1 98.12 221 TRP A C 1
ATOM 1764 O O . TRP A 1 221 ? 11.648 4.023 3.406 1 98.12 221 TRP A O 1
ATOM 1774 N N . TRP A 1 222 ? 13.766 4.598 3.893 1 98 222 TRP A N 1
ATOM 1775 C CA . TRP A 1 222 ? 13.336 5.301 5.094 1 98 222 TRP A CA 1
ATOM 1776 C C . TRP A 1 222 ? 12.547 6.559 4.738 1 98 222 TRP A C 1
ATOM 1778 O O . TRP A 1 222 ? 11.672 6.988 5.496 1 98 222 TRP A O 1
ATOM 1788 N N . ALA A 1 223 ? 12.867 7.176 3.557 1 97.81 223 ALA A N 1
ATOM 1789 C CA . ALA A 1 223 ? 12.039 8.281 3.09 1 97.81 223 ALA A CA 1
ATOM 1790 C C . ALA A 1 223 ? 10.602 7.816 2.836 1 97.81 223 ALA A C 1
ATOM 1792 O O . ALA A 1 223 ? 9.648 8.508 3.201 1 97.81 223 ALA A O 1
ATOM 1793 N N . ILE A 1 224 ? 10.43 6.637 2.197 1 98.5 224 ILE A N 1
ATOM 1794 C CA . ILE A 1 224 ? 9.117 6.051 1.982 1 98.5 224 ILE A CA 1
ATOM 1795 C C . ILE A 1 224 ? 8.414 5.844 3.324 1 98.5 224 ILE A C 1
ATOM 1797 O O . ILE A 1 224 ? 7.242 6.195 3.479 1 98.5 224 ILE A O 1
ATOM 1801 N N . TYR A 1 225 ? 9.18 5.301 4.254 1 98.12 225 TYR A N 1
ATOM 1802 C CA . TYR A 1 225 ? 8.68 5.012 5.594 1 98.12 225 TYR A CA 1
ATOM 1803 C C . TYR A 1 225 ? 8.164 6.277 6.27 1 98.12 225 TYR A C 1
ATOM 1805 O O . TYR A 1 225 ? 7.062 6.297 6.816 1 98.12 225 TYR A O 1
ATOM 1813 N N . VAL A 1 226 ? 8.93 7.336 6.23 1 98.12 226 VAL A N 1
ATOM 1814 C CA . VAL A 1 226 ? 8.594 8.594 6.887 1 98.12 226 VAL A CA 1
ATOM 1815 C C . VAL A 1 226 ? 7.363 9.211 6.227 1 98.12 226 VAL A C 1
ATOM 1817 O O . VAL A 1 226 ? 6.449 9.672 6.914 1 98.12 226 VAL A O 1
ATOM 1820 N N . PHE A 1 227 ? 7.32 9.227 4.926 1 98 227 PHE A N 1
ATOM 1821 C CA . PHE A 1 227 ? 6.176 9.781 4.215 1 98 227 PHE A CA 1
ATOM 1822 C C . PHE A 1 227 ? 4.906 9.008 4.543 1 98 227 PHE A C 1
ATOM 1824 O O . PHE A 1 227 ? 3.852 9.609 4.777 1 98 227 PHE A O 1
ATOM 1831 N N . ASP A 1 228 ? 5.039 7.715 4.551 1 97.25 228 ASP A N 1
ATOM 1832 C CA . ASP A 1 228 ? 3.867 6.887 4.824 1 97.25 228 ASP A CA 1
ATOM 1833 C C . ASP A 1 228 ? 3.299 7.184 6.211 1 97.25 228 ASP A C 1
ATOM 1835 O O . ASP A 1 228 ? 2.088 7.344 6.371 1 97.25 228 ASP A O 1
ATOM 1839 N N . ARG A 1 229 ? 4.156 7.27 7.234 1 97 229 ARG A N 1
ATOM 1840 C CA . ARG A 1 229 ? 3.719 7.508 8.609 1 97 229 ARG A CA 1
ATOM 1841 C C . ARG A 1 229 ? 3.205 8.938 8.773 1 97 229 ARG A C 1
ATOM 1843 O O . ARG A 1 229 ? 2.188 9.156 9.438 1 97 229 ARG A O 1
ATOM 1850 N N . MET A 1 230 ? 3.928 9.805 8.188 1 96.06 230 MET A N 1
ATOM 1851 C CA . MET A 1 230 ? 3.57 11.211 8.32 1 96.06 230 MET A CA 1
ATOM 1852 C C . MET A 1 230 ? 2.238 11.5 7.637 1 96.06 230 MET A C 1
ATOM 1854 O O . MET A 1 230 ? 1.357 12.133 8.227 1 96.06 230 MET A O 1
ATOM 1858 N N . TYR A 1 231 ? 2.088 11.039 6.387 1 95.75 231 TYR A N 1
ATOM 1859 C CA . TYR A 1 231 ? 0.844 11.258 5.656 1 95.75 231 TYR A CA 1
ATOM 1860 C C . TYR A 1 231 ? -0.319 10.547 6.336 1 95.75 231 TYR A C 1
ATOM 1862 O O . TYR A 1 231 ? -1.412 11.102 6.457 1 95.75 231 TYR A O 1
ATOM 1870 N N . GLY A 1 232 ? -0.044 9.328 6.766 1 93.56 232 GLY A N 1
ATOM 1871 C CA . GLY A 1 232 ? -1.08 8.586 7.461 1 93.56 232 GLY A CA 1
ATOM 1872 C C . GLY A 1 232 ? -1.561 9.266 8.727 1 93.56 232 GLY A C 1
ATOM 1873 O O . GLY A 1 232 ? -2.738 9.18 9.078 1 93.56 232 GLY A O 1
ATOM 1874 N N . SER A 1 233 ? -0.713 10 9.391 1 94.44 233 SER A N 1
ATOM 1875 C CA . SER A 1 233 ? -1.048 10.648 10.648 1 94.44 233 SER A CA 1
ATOM 1876 C C . SER A 1 233 ? -1.956 11.852 10.43 1 94.44 233 SER A C 1
ATOM 1878 O O . SER A 1 233 ? -2.635 12.305 11.352 1 94.44 233 SER A O 1
ATOM 1880 N N . LYS A 1 234 ? -1.968 12.391 9.211 1 92.88 234 LYS A N 1
ATOM 1881 C CA . LYS A 1 234 ? -2.783 13.562 8.922 1 92.88 234 LYS A CA 1
ATOM 1882 C C . LYS A 1 234 ? -4.254 13.188 8.758 1 92.88 234 LYS A C 1
ATOM 1884 O O . LYS A 1 234 ? -5.141 14.023 8.953 1 92.88 234 LYS A O 1
ATOM 1889 N N . VAL A 1 235 ? -4.48 11.922 8.43 1 88.5 235 VAL A N 1
ATOM 1890 C CA . VAL A 1 235 ? -5.855 11.5 8.188 1 88.5 235 VAL A CA 1
ATOM 1891 C C . VAL A 1 235 ? -6.238 10.406 9.18 1 88.5 235 VAL A C 1
ATOM 1893 O O . VAL A 1 235 ? -7.383 10.344 9.641 1 88.5 235 VAL A O 1
ATOM 1896 N N . GLY A 1 236 ? -5.312 9.547 9.508 1 90.69 236 GLY A N 1
ATOM 1897 C CA . GLY A 1 236 ? -5.574 8.438 10.414 1 90.69 236 GLY A CA 1
ATOM 1898 C C . GLY A 1 236 ? -5.594 7.09 9.711 1 90.69 236 GLY A C 1
ATOM 1899 O O . GLY A 1 236 ? -6.371 6.207 10.078 1 90.69 236 GLY A O 1
ATOM 1900 N N . TRP A 1 237 ? -4.867 6.91 8.703 1 92.38 237 TRP A N 1
ATOM 1901 C CA . TRP A 1 237 ? -4.785 5.641 7.992 1 92.38 237 TRP A CA 1
ATOM 1902 C C . TRP A 1 237 ? -3.885 4.656 8.734 1 92.38 237 TRP A C 1
ATOM 1904 O O . TRP A 1 237 ? -2.934 5.062 9.406 1 92.38 237 TRP A O 1
ATOM 1914 N N . PRO A 1 238 ? -4.184 3.375 8.586 1 91.94 238 PRO A N 1
ATOM 1915 C CA . PRO A 1 238 ? -3.355 2.383 9.273 1 91.94 238 PRO A CA 1
ATOM 1916 C C . PRO A 1 238 ? -1.965 2.242 8.664 1 91.94 238 PRO A C 1
ATOM 1918 O O . PRO A 1 238 ? -1.757 2.617 7.504 1 91.94 238 PRO A O 1
ATOM 1921 N N . ILE A 1 239 ? -1.131 1.699 9.492 1 89.88 239 ILE A N 1
ATOM 1922 C CA . ILE A 1 239 ? 0.235 1.43 9.062 1 89.88 239 ILE A CA 1
ATOM 1923 C C . ILE A 1 239 ? 0.227 0.376 7.953 1 89.88 239 ILE A C 1
ATOM 1925 O O . ILE A 1 239 ? -0.507 -0.611 8.031 1 89.88 239 ILE A O 1
ATOM 1929 N N . GLN A 1 240 ? 1.014 0.561 6.93 1 90.69 240 GLN A N 1
ATOM 1930 C CA . GLN A 1 240 ? 1.017 -0.36 5.797 1 90.69 240 GLN A CA 1
ATOM 1931 C C . GLN A 1 240 ? 2.059 -1.46 5.984 1 90.69 240 GLN A C 1
ATOM 1933 O O . GLN A 1 240 ? 1.749 -2.645 5.848 1 90.69 240 GLN A O 1
ATOM 1938 N N . VAL A 1 241 ? 3.297 -1.114 6.172 1 92.69 241 VAL A N 1
ATOM 1939 C CA . VAL A 1 241 ? 4.336 -2.107 6.426 1 92.69 241 VAL A CA 1
ATOM 1940 C C . VAL A 1 241 ? 4.742 -2.064 7.895 1 92.69 241 VAL A C 1
ATOM 1942 O O . VAL A 1 241 ? 5.176 -1.022 8.398 1 92.69 241 VAL A O 1
ATOM 1945 N N . SER A 1 242 ? 4.609 -3.158 8.539 1 93.44 242 SER A N 1
ATOM 1946 C CA . SER A 1 242 ? 4.965 -3.256 9.945 1 93.44 242 SER A CA 1
ATOM 1947 C C . SER A 1 242 ? 6.469 -3.09 10.148 1 93.44 242 SER A C 1
ATOM 1949 O O . SER A 1 242 ? 7.262 -3.479 9.289 1 93.44 242 SER A O 1
ATOM 1951 N N . ASP A 1 243 ? 6.82 -2.547 11.266 1 93.94 243 ASP A N 1
ATOM 1952 C CA . ASP A 1 243 ? 8.234 -2.371 11.586 1 93.94 243 ASP A CA 1
ATOM 1953 C C . ASP A 1 243 ? 8.953 -3.715 11.633 1 93.94 243 ASP A C 1
ATOM 1955 O O . ASP A 1 243 ? 10.148 -3.799 11.32 1 93.94 243 ASP A O 1
ATOM 1959 N N . ALA A 1 244 ? 8.25 -4.766 11.922 1 92.25 244 ALA A N 1
ATOM 1960 C CA . ALA A 1 244 ? 8.836 -6.102 12.039 1 92.25 244 ALA A CA 1
ATOM 1961 C C . ALA A 1 244 ? 9.219 -6.656 10.672 1 92.25 244 ALA A C 1
ATOM 1963 O O . ALA A 1 244 ? 9.984 -7.621 10.578 1 92.25 244 ALA A O 1
ATOM 1964 N N . ASP A 1 245 ? 8.711 -6.07 9.641 1 92.56 245 ASP A N 1
ATOM 1965 C CA . ASP A 1 245 ? 8.992 -6.547 8.289 1 92.56 245 ASP A CA 1
ATOM 1966 C C . ASP A 1 245 ? 10.055 -5.688 7.617 1 92.56 245 ASP A C 1
ATOM 1968 O O . ASP A 1 245 ? 10.227 -5.746 6.398 1 92.56 245 ASP A O 1
ATOM 1972 N N . ILE A 1 246 ? 10.695 -4.801 8.336 1 95.44 246 ILE A N 1
ATOM 1973 C CA . ILE A 1 246 ? 11.75 -3.943 7.809 1 95.44 246 ILE A CA 1
ATOM 1974 C C . ILE A 1 246 ? 13.109 -4.461 8.273 1 95.44 246 ILE A C 1
ATOM 1976 O O . ILE A 1 246 ? 13.391 -4.5 9.469 1 95.44 246 ILE A O 1
ATOM 1980 N N . TYR A 1 247 ? 13.984 -4.848 7.359 1 93.75 247 TYR A N 1
ATOM 1981 C CA . TYR A 1 247 ? 15.258 -5.484 7.664 1 93.75 247 TYR A CA 1
ATOM 1982 C C . TYR A 1 247 ? 16.422 -4.625 7.191 1 93.75 247 TYR A C 1
ATOM 1984 O O . TYR A 1 247 ? 17.516 -5.141 6.926 1 93.75 247 TYR A O 1
ATOM 1992 N N . VAL A 1 248 ? 16.172 -3.43 7 1 95.12 248 VAL A N 1
ATOM 1993 C CA . VAL A 1 248 ? 17.219 -2.516 6.566 1 95.12 248 VAL A CA 1
ATOM 1994 C C . VAL A 1 248 ? 17.766 -1.736 7.766 1 95.12 248 VAL A C 1
ATOM 1996 O O . VAL A 1 248 ? 17 -1.348 8.656 1 95.12 248 VAL A O 1
ATOM 1999 N N . GLU A 1 249 ? 19.016 -1.466 7.742 1 95 249 GLU A N 1
ATOM 2000 C CA . GLU A 1 249 ? 19.672 -0.731 8.828 1 95 249 GLU A CA 1
ATOM 2001 C C . GLU A 1 249 ? 19.359 0.761 8.742 1 95 249 GLU A C 1
ATOM 2003 O O . GLU A 1 249 ? 18.906 1.251 7.707 1 95 249 GLU A O 1
ATOM 2008 N N . MET A 1 250 ? 19.594 1.449 9.836 1 96.62 250 MET A N 1
ATOM 2009 C CA . MET A 1 250 ? 19.438 2.9 9.867 1 96.62 250 MET A CA 1
ATOM 2010 C C . MET A 1 250 ? 20.484 3.582 9 1 96.62 250 MET A C 1
ATOM 2012 O O . MET A 1 250 ? 21.562 3.025 8.773 1 96.62 250 MET A O 1
ATOM 2016 N N . PRO A 1 251 ? 20.141 4.746 8.461 1 94.56 251 PRO A N 1
ATOM 2017 C CA . PRO A 1 251 ? 21.125 5.488 7.68 1 94.56 251 PRO A CA 1
ATOM 2018 C C . PRO A 1 251 ? 22.438 5.699 8.43 1 94.56 251 PRO A C 1
ATOM 2020 O O . PRO A 1 251 ? 22.422 5.93 9.648 1 94.56 251 PRO A O 1
ATOM 2023 N N . SER A 1 252 ? 23.516 5.566 7.73 1 92.19 252 SER A N 1
ATOM 2024 C CA . SER A 1 252 ? 24.844 5.766 8.297 1 92.19 252 SER A CA 1
ATOM 2025 C C . SER A 1 252 ? 25.703 6.68 7.414 1 92.19 252 SER A C 1
ATOM 2027 O O . SER A 1 252 ? 25.344 6.945 6.266 1 92.19 252 SER A O 1
ATOM 2029 N N . ASN A 1 253 ? 26.734 7.16 8.008 1 88.56 253 ASN A N 1
ATOM 2030 C CA . ASN A 1 253 ? 27.625 8.047 7.258 1 88.56 253 ASN A CA 1
ATOM 2031 C C . ASN A 1 253 ? 28.438 7.277 6.23 1 88.56 253 ASN A C 1
ATOM 2033 O O . ASN A 1 253 ? 28.859 6.145 6.48 1 88.56 253 ASN A O 1
ATOM 2037 N N . VAL A 1 254 ? 28.516 7.84 5.113 1 83.5 254 VAL A N 1
ATOM 2038 C CA . VAL A 1 254 ? 29.359 7.27 4.074 1 83.5 254 VAL A CA 1
ATOM 2039 C C . VAL A 1 254 ? 30.781 7.812 4.211 1 83.5 254 VAL A C 1
ATOM 2041 O O . VAL A 1 254 ? 30.984 9.023 4.281 1 83.5 254 VAL A O 1
ATOM 2044 N N . PRO A 1 255 ? 31.688 6.828 4.293 1 74.44 255 PRO A N 1
ATOM 2045 C CA . PRO A 1 255 ? 33.062 7.32 4.387 1 74.44 255 PRO A CA 1
ATOM 2046 C C . PRO A 1 255 ? 33.469 8.195 3.201 1 74.44 255 PRO A C 1
ATOM 2048 O O . PRO A 1 255 ? 33.188 7.852 2.053 1 74.44 255 PRO A O 1
ATOM 2051 N N . GLY A 1 256 ? 33.969 9.344 3.395 1 63.44 256 GLY A N 1
ATOM 2052 C CA . GLY A 1 256 ? 34.438 10.258 2.365 1 63.44 256 GLY A CA 1
ATOM 2053 C C . GLY A 1 256 ? 33.406 11.266 1.939 1 63.44 256 GLY A C 1
ATOM 2054 O O . GLY A 1 256 ? 33.688 12.18 1.16 1 63.44 256 GLY A O 1
ATOM 2055 N N . ASP A 1 257 ? 32.156 10.938 2.266 1 63.06 257 ASP A N 1
ATOM 2056 C CA . ASP A 1 257 ? 31.125 11.914 1.946 1 63.06 257 ASP A CA 1
ATOM 2057 C C . ASP A 1 257 ? 31.125 13.062 2.951 1 63.06 257 ASP A C 1
ATOM 2059 O O . ASP A 1 257 ? 30.219 13.164 3.783 1 63.06 257 ASP A O 1
ATOM 2063 N N . ILE A 1 258 ? 32.312 13.648 3.186 1 48.88 258 ILE A N 1
ATOM 2064 C CA . ILE A 1 258 ? 32.625 14.602 4.246 1 48.88 258 ILE A CA 1
ATOM 2065 C C . ILE A 1 258 ? 31.609 15.742 4.234 1 48.88 258 ILE A C 1
ATOM 2067 O O . ILE A 1 258 ? 31.219 16.25 5.289 1 48.88 258 ILE A O 1
ATOM 2071 N N . HIS A 1 259 ? 31.234 16.297 3.07 1 47.31 259 HIS A N 1
ATOM 2072 C CA . HIS A 1 259 ? 30.531 17.578 3.088 1 47.31 259 HIS A CA 1
ATOM 2073 C C . HIS A 1 259 ? 29.062 17.406 2.715 1 47.31 259 HIS A C 1
ATOM 2075 O O . HIS A 1 259 ? 28.422 18.359 2.264 1 47.31 259 HIS A O 1
ATOM 2081 N N . ASP A 1 260 ? 28.562 16.438 3.104 1 57.84 260 ASP A N 1
ATOM 2082 C CA . ASP A 1 260 ? 27.125 16.25 2.887 1 57.84 260 ASP A CA 1
ATOM 2083 C C . ASP A 1 260 ? 26.766 16.484 1.424 1 57.84 260 ASP A C 1
ATOM 2085 O O . ASP A 1 260 ? 25.734 17.094 1.127 1 57.84 260 ASP A O 1
ATOM 2089 N N . ASP A 1 261 ? 27.875 16.312 0.616 1 56.22 261 ASP A N 1
ATOM 2090 C CA . ASP A 1 261 ? 27.672 16.594 -0.801 1 56.22 261 ASP A CA 1
ATOM 2091 C C . ASP A 1 261 ? 26.625 15.656 -1.404 1 56.22 261 ASP A C 1
ATOM 2093 O O . ASP A 1 261 ? 25.828 16.078 -2.262 1 56.22 261 ASP A O 1
ATOM 2097 N N . HIS A 1 262 ? 26.625 14.602 -0.821 1 58.91 262 HIS A N 1
ATOM 2098 C CA . HIS A 1 262 ? 25.734 13.648 -1.459 1 58.91 262 HIS A CA 1
ATOM 2099 C C . HIS A 1 262 ? 24.516 13.367 -0.586 1 58.91 262 HIS A C 1
ATOM 2101 O O . HIS A 1 262 ? 23.391 13.219 -1.096 1 58.91 262 HIS A O 1
ATOM 2107 N N . THR A 1 263 ? 24.859 13.367 0.691 1 64.56 263 THR A N 1
ATOM 2108 C CA . THR A 1 263 ? 23.812 12.859 1.561 1 64.56 263 THR A CA 1
ATOM 2109 C C . THR A 1 263 ? 23.438 13.898 2.613 1 64.56 263 THR A C 1
ATOM 2111 O O . THR A 1 263 ? 24.219 14.812 2.906 1 64.56 263 THR A O 1
ATOM 2114 N N . SER A 1 264 ? 22.156 13.836 2.98 1 73.12 264 SER A N 1
ATOM 2115 C CA . SER A 1 264 ? 21.625 14.703 4.031 1 73.12 264 SER A CA 1
ATOM 2116 C C . SER A 1 264 ? 22.219 14.344 5.391 1 73.12 264 SER A C 1
ATOM 2118 O O . SER A 1 264 ? 22.938 13.352 5.52 1 73.12 264 SER A O 1
ATOM 2120 N N . ASP A 1 265 ? 22.047 15.211 6.309 1 85.06 265 ASP A N 1
ATOM 2121 C CA . ASP A 1 265 ? 22.5 15.016 7.68 1 85.06 265 ASP A CA 1
ATOM 2122 C C . ASP A 1 265 ? 21.984 13.703 8.258 1 85.06 265 ASP A C 1
ATOM 2124 O O . ASP A 1 265 ? 20.766 13.539 8.438 1 85.06 265 ASP A O 1
ATOM 2128 N N . THR A 1 266 ? 22.875 12.773 8.57 1 90.81 266 THR A N 1
ATOM 2129 C CA . THR A 1 266 ? 22.531 11.43 9.016 1 90.81 266 THR A CA 1
ATOM 2130 C C . THR A 1 266 ? 21.812 11.469 10.359 1 90.81 266 THR A C 1
ATOM 2132 O O . THR A 1 266 ? 20.844 10.75 10.578 1 90.81 266 THR A O 1
ATOM 2135 N N . GLU A 1 267 ? 22.344 12.305 11.234 1 91.38 267 GLU A N 1
ATOM 2136 C CA . GLU A 1 267 ? 21.734 12.391 12.562 1 91.38 267 GLU A CA 1
ATOM 2137 C C . GLU A 1 267 ? 20.312 12.922 12.484 1 91.38 267 GLU A C 1
ATOM 2139 O O . GLU A 1 267 ? 19.438 12.445 13.203 1 91.38 267 GLU A O 1
ATOM 2144 N N . TYR A 1 268 ? 20.188 13.906 11.672 1 93.25 268 TYR A N 1
ATOM 2145 C CA . TYR A 1 268 ? 18.844 14.445 11.461 1 93.25 268 TYR A CA 1
ATOM 2146 C C . TYR A 1 268 ? 17.906 13.367 10.922 1 93.25 268 TYR A C 1
ATOM 2148 O O . TYR A 1 268 ? 16.781 13.242 11.391 1 93.25 268 TYR A O 1
ATOM 2156 N N . LEU A 1 269 ? 18.375 12.617 9.945 1 94 269 LEU A N 1
ATOM 2157 C CA . LEU A 1 269 ? 17.547 11.594 9.312 1 94 269 LEU A CA 1
ATOM 2158 C C . LEU A 1 269 ? 17.141 10.523 10.312 1 94 269 LEU A C 1
ATOM 2160 O O . LEU A 1 269 ? 15.992 10.062 10.32 1 94 269 LEU A O 1
ATOM 2164 N N . VAL A 1 270 ? 18.047 10.094 11.094 1 96.06 270 VAL A N 1
ATOM 2165 C CA . VAL A 1 270 ? 17.766 9.062 12.086 1 96.06 270 VAL A CA 1
ATOM 2166 C C . VAL A 1 270 ? 16.719 9.57 13.078 1 96.06 270 VAL A C 1
ATOM 2168 O O . VAL A 1 270 ? 15.789 8.844 13.438 1 96.06 270 VAL A O 1
ATOM 2171 N N . ALA A 1 271 ? 16.906 10.812 13.516 1 96.56 271 ALA A N 1
ATOM 2172 C CA . ALA A 1 271 ? 15.938 11.406 14.438 1 96.56 271 ALA A CA 1
ATOM 2173 C C . ALA A 1 271 ? 14.547 11.492 13.805 1 96.56 271 ALA A C 1
ATOM 2175 O O . ALA A 1 271 ? 13.539 11.227 14.469 1 96.56 271 ALA A O 1
ATOM 2176 N N . SER A 1 272 ? 14.523 11.891 12.562 1 97 272 SER A N 1
ATOM 2177 C CA . SER A 1 272 ? 13.266 11.992 11.836 1 97 272 SER A CA 1
ATOM 2178 C C . SER A 1 272 ? 12.586 10.633 11.703 1 97 272 SER A C 1
ATOM 2180 O O . SER A 1 272 ? 11.367 10.523 11.844 1 97 272 SER A O 1
ATOM 2182 N N . ILE A 1 273 ? 13.336 9.586 11.43 1 97.62 273 ILE A N 1
ATOM 2183 C CA . ILE A 1 273 ? 12.812 8.234 11.273 1 97.62 273 ILE A CA 1
ATOM 2184 C C . ILE A 1 273 ? 12.242 7.738 12.602 1 97.62 273 ILE A C 1
ATOM 2186 O O . ILE A 1 273 ? 11.148 7.18 12.648 1 97.62 273 ILE A O 1
ATOM 2190 N N . GLU A 1 274 ? 12.961 7.957 13.656 1 97.94 274 GLU A N 1
ATOM 2191 C CA . GLU A 1 274 ? 12.5 7.527 14.977 1 97.94 274 GLU A CA 1
ATOM 2192 C C . GLU A 1 274 ? 11.211 8.242 15.375 1 97.94 274 GLU A C 1
ATOM 2194 O O . GLU A 1 274 ? 10.328 7.648 16 1 97.94 274 GLU A O 1
ATOM 2199 N N . LEU A 1 275 ? 11.188 9.508 15.055 1 97.94 275 LEU A N 1
ATOM 2200 C CA . LEU A 1 275 ? 9.961 10.25 15.336 1 97.94 275 LEU A CA 1
ATOM 2201 C C . LEU A 1 275 ? 8.797 9.719 14.516 1 97.94 275 LEU A C 1
ATOM 2203 O O . LEU A 1 275 ? 7.672 9.625 15.016 1 97.94 275 LEU A O 1
ATOM 2207 N N . ALA A 1 276 ? 9.07 9.422 13.25 1 97.94 276 ALA A N 1
ATOM 2208 C CA . ALA A 1 276 ? 8.031 8.852 12.398 1 97.94 276 ALA A CA 1
ATOM 2209 C C . ALA A 1 276 ? 7.523 7.527 12.969 1 97.94 276 ALA A C 1
ATOM 2211 O O . ALA A 1 276 ? 6.336 7.215 12.852 1 97.94 276 ALA A O 1
ATOM 2212 N N . LYS A 1 277 ? 8.391 6.758 13.531 1 97.75 277 LYS A N 1
ATOM 2213 C CA . LYS A 1 277 ? 8.008 5.508 14.18 1 97.75 277 LYS A CA 1
ATOM 2214 C C . LYS A 1 277 ? 7.016 5.758 15.312 1 97.75 277 LYS A C 1
ATOM 2216 O O . LYS A 1 277 ? 5.996 5.074 15.414 1 97.75 277 LYS A O 1
ATOM 2221 N N . ILE A 1 278 ? 7.305 6.711 16.109 1 97.62 278 ILE A N 1
ATOM 2222 C CA . ILE A 1 278 ? 6.434 7.043 17.234 1 97.62 278 ILE A CA 1
ATOM 2223 C C . ILE A 1 278 ? 5.098 7.57 16.719 1 97.62 278 ILE A C 1
ATOM 2225 O O . ILE A 1 278 ? 4.043 7.266 17.266 1 97.62 278 ILE A O 1
ATOM 2229 N N . THR A 1 279 ? 5.184 8.398 15.664 1 97.31 279 THR A N 1
ATOM 2230 C CA . THR A 1 279 ? 3.963 8.93 15.062 1 97.31 279 THR A CA 1
ATOM 2231 C C . THR A 1 279 ? 3.055 7.797 14.594 1 97.31 279 THR A C 1
ATOM 2233 O O . THR A 1 279 ? 1.839 7.848 14.789 1 97.31 279 THR A O 1
ATOM 2236 N N . GLY A 1 280 ? 3.67 6.789 13.984 1 95.81 280 GLY A N 1
ATOM 2237 C CA . GLY A 1 280 ? 2.896 5.617 13.602 1 95.81 280 GLY A CA 1
ATOM 2238 C C . GLY A 1 280 ? 2.246 4.914 14.773 1 95.81 280 GLY A C 1
ATOM 2239 O O . GLY A 1 280 ? 1.101 4.473 14.688 1 95.81 280 GLY A O 1
ATOM 2240 N N . GLN A 1 281 ? 2.879 4.887 15.867 1 95.31 281 GLN A N 1
ATOM 2241 C CA . GLN A 1 281 ? 2.355 4.246 17.062 1 95.31 281 GLN A CA 1
ATOM 2242 C C . GLN A 1 281 ? 1.202 5.051 17.656 1 95.31 281 GLN A C 1
ATOM 2244 O O . GLN A 1 281 ? 0.252 4.48 18.203 1 95.31 281 GLN A O 1
ATOM 2249 N N . VAL A 1 282 ? 1.337 6.336 17.578 1 95.31 282 VAL A N 1
ATOM 2250 C CA . VAL A 1 282 ? 0.271 7.191 18.078 1 95.31 282 VAL A CA 1
ATOM 2251 C C . VAL A 1 282 ? -1.024 6.914 17.328 1 95.31 282 VAL A C 1
ATOM 2253 O O . VAL A 1 282 ? -2.086 6.754 17.938 1 95.31 282 VAL A O 1
ATOM 2256 N N . ILE A 1 283 ? -0.954 6.816 16.047 1 93.69 283 ILE A N 1
ATOM 2257 C CA . ILE A 1 283 ? -2.137 6.574 15.234 1 93.69 283 ILE A CA 1
ATOM 2258 C C . ILE A 1 283 ? -2.691 5.184 15.531 1 93.69 283 ILE A C 1
ATOM 2260 O O . ILE A 1 283 ? -3.908 5 15.641 1 93.69 283 ILE A O 1
ATOM 2264 N N . ASP A 1 284 ? -1.812 4.285 15.703 1 92.06 284 ASP A N 1
ATOM 2265 C CA . ASP A 1 284 ? -2.197 2.891 15.906 1 92.06 284 ASP A CA 1
ATOM 2266 C C . ASP A 1 284 ? -2.799 2.684 17.297 1 92.06 284 ASP A C 1
ATOM 2268 O O . ASP A 1 284 ? -3.777 1.949 17.453 1 92.06 284 ASP A O 1
ATOM 2272 N N . GLN A 1 285 ? -2.322 3.369 18.297 1 91.75 285 GLN A N 1
ATOM 2273 C CA . GLN A 1 285 ? -2.682 3.076 19.688 1 91.75 285 GLN A CA 1
ATOM 2274 C C . GLN A 1 285 ? -3.771 4.02 20.172 1 91.75 285 GLN A C 1
ATOM 2276 O O . GLN A 1 285 ? -4.531 3.676 21.078 1 91.75 285 GLN A O 1
ATOM 2281 N N . VAL A 1 286 ? -3.826 5.203 19.594 1 90.75 286 VAL A N 1
ATOM 2282 C CA . VAL A 1 286 ? -4.758 6.195 20.109 1 90.75 286 VAL A CA 1
ATOM 2283 C C . VAL A 1 286 ? -5.988 6.273 19.203 1 90.75 286 VAL A C 1
ATOM 2285 O O . VAL A 1 286 ? -7.109 6.445 19.688 1 90.75 286 VAL A O 1
ATOM 2288 N N . TYR A 1 287 ? -5.828 6.094 17.938 1 90.5 287 TYR A N 1
ATOM 2289 C CA . TYR A 1 287 ? -6.914 6.438 17.016 1 90.5 287 TYR A CA 1
ATOM 2290 C C . TYR A 1 287 ? -7.418 5.203 16.281 1 90.5 287 TYR A C 1
ATOM 2292 O O . TYR A 1 287 ? -8.281 5.301 15.406 1 90.5 287 TYR A O 1
ATOM 2300 N N . SER A 1 288 ? -6.922 4.047 16.578 1 85.94 288 SER A N 1
ATOM 2301 C CA . SER A 1 288 ? -7.422 2.826 15.945 1 85.94 288 SER A CA 1
ATOM 2302 C C . SER A 1 288 ? -8.523 2.188 16.781 1 85.94 288 SER A C 1
ATOM 2304 O O . SER A 1 288 ? -8.688 2.514 17.969 1 85.94 288 SER A O 1
ATOM 2306 N N . ARG A 1 289 ? -9.305 1.353 16.219 1 82.31 289 ARG A N 1
ATOM 2307 C CA . ARG A 1 289 ? -10.375 0.653 16.906 1 82.31 289 ARG A CA 1
ATOM 2308 C C . ARG A 1 289 ? -9.938 -0.743 17.344 1 82.31 289 ARG A C 1
ATOM 2310 O O . ARG A 1 289 ? -10.773 -1.598 17.641 1 82.31 289 ARG A O 1
ATOM 2317 N N . LYS A 1 290 ? -8.656 -0.894 17.328 1 84.19 290 LYS A N 1
ATOM 2318 C CA . LYS A 1 290 ? -8.102 -2.172 17.766 1 84.19 290 LYS A CA 1
ATOM 2319 C C . LYS A 1 290 ? -8.367 -2.414 19.25 1 84.19 290 LYS A C 1
ATOM 2321 O O . LYS A 1 290 ? -8.508 -1.465 20.016 1 84.19 290 LYS A O 1
ATOM 2326 N N . LYS A 1 291 ? -8.453 -3.66 19.516 1 82.38 291 LYS A N 1
ATOM 2327 C CA . LYS A 1 291 ? -8.578 -4.031 20.922 1 82.38 291 LYS A CA 1
ATOM 2328 C C . LYS A 1 291 ? -7.207 -4.215 21.562 1 82.38 291 LYS A C 1
ATOM 2330 O O . LYS A 1 291 ? -6.355 -4.926 21.031 1 82.38 291 LYS A O 1
ATOM 2335 N N . PHE A 1 292 ? -7.016 -3.377 22.578 1 82.88 292 PHE A N 1
ATOM 2336 C CA . PHE A 1 292 ? -5.742 -3.461 23.281 1 82.88 292 PHE A CA 1
ATOM 2337 C C . PHE A 1 292 ? -5.941 -4.031 24.688 1 82.88 292 PHE A C 1
ATOM 2339 O O . PHE A 1 292 ? -6.941 -3.74 25.344 1 82.88 292 PHE A O 1
ATOM 2346 N N . PRO A 1 293 ? -5.043 -4.883 25.016 1 81.38 293 PRO A N 1
ATOM 2347 C CA . PRO A 1 293 ? -5.125 -5.375 26.406 1 81.38 293 PRO A CA 1
ATOM 2348 C C . PRO A 1 293 ? -4.812 -4.289 27.422 1 81.38 293 PRO A C 1
ATOM 2350 O O . PRO A 1 293 ? -5.328 -4.332 28.547 1 81.38 293 PRO A O 1
ATOM 2353 N N . GLU A 1 294 ? -4.074 -3.281 27.094 1 81.62 294 GLU A N 1
ATOM 2354 C CA . GLU A 1 294 ? -3.68 -2.197 27.984 1 81.62 294 GLU A CA 1
ATOM 2355 C C . GLU A 1 294 ? -4.746 -1.105 28.031 1 81.62 294 GLU A C 1
ATOM 2357 O O . GLU A 1 294 ? -5.508 -0.933 27.078 1 81.62 294 GLU A O 1
ATOM 2362 N N . SER A 1 295 ? -4.758 -0.44 29.125 1 81.75 295 SER A N 1
ATOM 2363 C CA . SER A 1 295 ? -5.668 0.693 29.25 1 81.75 295 SER A CA 1
ATOM 2364 C C . SER A 1 295 ? -5.23 1.853 28.359 1 81.75 295 SER A C 1
ATOM 2366 O O . SER A 1 295 ? -4.062 1.935 27.969 1 81.75 295 SER A O 1
ATOM 2368 N N . PHE A 1 296 ? -6.148 2.768 28.078 1 83.12 296 PHE A N 1
ATOM 2369 C CA . PHE A 1 296 ? -5.887 3.912 27.219 1 83.12 296 PHE A CA 1
ATOM 2370 C C . PHE A 1 296 ? -4.797 4.801 27.812 1 83.12 296 PHE A C 1
ATOM 2372 O O . PHE A 1 296 ? -3.885 5.227 27.094 1 83.12 296 PHE A O 1
ATOM 2379 N N . LEU A 1 297 ? -4.801 5.105 29.094 1 81 297 LEU A N 1
ATOM 2380 C CA . LEU A 1 297 ? -3.852 5.996 29.766 1 81 297 LEU A CA 1
ATOM 2381 C C . LEU A 1 297 ? -2.457 5.379 29.797 1 81 297 LEU A C 1
ATOM 2383 O O . LEU A 1 297 ? -1.455 6.094 29.703 1 81 297 LEU A O 1
ATOM 2387 N N . TYR A 1 298 ? -2.498 4.055 29.922 1 83.5 298 TYR A N 1
ATOM 2388 C CA . TYR A 1 298 ? -1.205 3.381 29.891 1 83.5 298 TYR A CA 1
ATOM 2389 C C . TYR A 1 298 ? -0.554 3.498 28.531 1 83.5 298 TYR A C 1
ATOM 2391 O O . TYR A 1 298 ? 0.659 3.691 28.422 1 83.5 298 TYR A O 1
ATOM 2399 N N . ARG A 1 299 ? -1.344 3.318 27.484 1 87.94 299 ARG A N 1
ATOM 2400 C CA . ARG A 1 299 ? -0.825 3.477 26.125 1 87.94 299 ARG A CA 1
ATOM 2401 C C . ARG A 1 299 ? -0.327 4.898 25.906 1 87.94 299 ARG A C 1
ATOM 2403 O O . ARG A 1 299 ? 0.718 5.105 25.281 1 87.94 299 ARG A O 1
ATOM 2410 N N . GLU A 1 300 ? -1.062 5.879 26.438 1 87.25 300 GLU A N 1
ATOM 2411 C CA . GLU A 1 300 ? -0.644 7.273 26.328 1 87.25 300 GLU A CA 1
ATOM 2412 C C . GLU A 1 300 ? 0.665 7.52 27.062 1 87.25 300 GLU A C 1
ATOM 2414 O O . GLU A 1 300 ? 1.527 8.258 26.594 1 87.25 300 GLU A O 1
ATOM 2419 N N . GLN A 1 301 ? 0.776 6.957 28.25 1 87.12 301 GLN A N 1
ATOM 2420 C CA . GLN A 1 301 ? 2 7.082 29.031 1 87.12 301 GLN A CA 1
ATOM 2421 C C . GLN A 1 301 ? 3.205 6.547 28.266 1 87.12 301 GLN A C 1
ATOM 2423 O O . GLN A 1 301 ? 4.254 7.191 28.219 1 87.12 301 GLN A O 1
ATOM 2428 N N . LYS A 1 302 ? 2.967 5.34 27.688 1 89.75 302 LYS A N 1
ATOM 2429 C CA . LYS A 1 302 ? 4.055 4.727 26.922 1 89.75 302 LYS A CA 1
ATOM 2430 C C . LYS A 1 302 ? 4.477 5.613 25.75 1 89.75 302 LYS A C 1
ATOM 2432 O O . LYS A 1 302 ? 5.664 5.719 25.453 1 89.75 302 LYS A O 1
ATOM 2437 N N . LEU A 1 303 ? 3.527 6.211 25.109 1 92.12 303 LEU A N 1
ATOM 2438 C CA . LEU A 1 303 ? 3.807 7.086 23.969 1 92.12 303 LEU A CA 1
ATOM 2439 C C . LEU A 1 303 ? 4.566 8.328 24.422 1 92.12 303 LEU A C 1
ATOM 2441 O O . LEU A 1 303 ? 5.523 8.75 23.766 1 92.12 303 LEU A O 1
ATOM 2445 N N . LEU A 1 304 ? 4.195 8.914 25.531 1 91.06 304 LEU A N 1
ATOM 2446 C CA . LEU A 1 304 ? 4.848 10.117 26.031 1 91.06 304 LEU A CA 1
ATOM 2447 C C . LEU A 1 304 ? 6.258 9.805 26.516 1 91.06 304 LEU A C 1
ATOM 2449 O O . LEU A 1 304 ? 7.16 10.641 26.391 1 91.06 304 LEU A O 1
ATOM 2453 N N . ILE A 1 305 ? 6.418 8.609 27.094 1 90.88 305 ILE A N 1
ATOM 2454 C CA . ILE A 1 305 ? 7.754 8.18 27.484 1 90.88 305 ILE A CA 1
ATOM 2455 C C . ILE A 1 305 ? 8.648 8.078 26.25 1 90.88 305 ILE A C 1
ATOM 2457 O O . ILE A 1 305 ? 9.797 8.539 26.281 1 90.88 305 ILE A O 1
ATOM 2461 N N . SER A 1 306 ? 8.086 7.445 25.203 1 93.88 306 SER A N 1
ATOM 2462 C CA . SER A 1 306 ? 8.844 7.328 23.953 1 93.88 306 SER A CA 1
ATOM 2463 C C . SER A 1 306 ? 9.219 8.695 23.406 1 93.88 306 SER A C 1
ATOM 2465 O O . SER A 1 306 ? 10.328 8.883 22.891 1 93.88 306 SER A O 1
ATOM 2467 N N . LEU A 1 307 ? 8.352 9.664 23.484 1 94.25 307 LEU A N 1
ATOM 2468 C CA . LEU A 1 307 ? 8.602 11.016 23 1 94.25 307 LEU A CA 1
ATOM 2469 C C . LEU A 1 307 ? 9.641 11.727 23.859 1 94.25 307 LEU A C 1
ATOM 2471 O O . LEU A 1 307 ? 10.492 12.445 23.344 1 94.25 307 LEU A O 1
ATOM 2475 N N . LYS A 1 308 ? 9.578 11.5 25.156 1 91.81 308 LYS A N 1
ATOM 2476 C CA . LYS A 1 308 ? 10.57 12.07 26.047 1 91.81 308 LYS A CA 1
ATOM 2477 C C . LYS A 1 308 ? 11.961 11.508 25.766 1 91.81 308 LYS A C 1
ATOM 2479 O O . LYS A 1 308 ? 12.945 12.25 25.734 1 91.81 308 LYS A O 1
ATOM 2484 N N . GLU A 1 309 ? 11.961 10.195 25.562 1 93 309 GLU A N 1
ATOM 2485 C CA . GLU A 1 309 ? 13.227 9.547 25.234 1 93 309 GLU A CA 1
ATOM 2486 C C . GLU A 1 309 ? 13.789 10.062 23.922 1 93 309 GLU A C 1
ATOM 2488 O O . GLU A 1 309 ? 15 10.266 23.781 1 93 309 GLU A O 1
ATOM 2493 N N . TRP A 1 310 ? 12.961 10.25 23 1 95.69 310 TRP A N 1
ATOM 2494 C CA . TRP A 1 310 ? 13.375 10.789 21.703 1 95.69 310 TRP A CA 1
ATOM 2495 C C . TRP A 1 310 ? 13.984 12.18 21.859 1 95.69 310 TRP A C 1
ATOM 2497 O O . TRP A 1 310 ? 15.047 12.461 21.297 1 95.69 310 TRP A O 1
ATOM 2507 N N . CYS A 1 311 ? 13.352 13.047 22.594 1 91.88 311 CYS A N 1
ATOM 2508 C CA . CYS A 1 311 ? 13.828 14.406 22.812 1 91.88 311 CYS A CA 1
ATOM 2509 C C . CYS A 1 311 ? 15.164 14.414 23.547 1 91.88 311 CYS A C 1
ATOM 2511 O O . CYS A 1 311 ? 16.062 15.195 23.219 1 91.88 311 CYS A O 1
ATOM 2513 N N . GLY A 1 312 ? 15.289 13.445 24.453 1 89.44 312 GLY A N 1
ATOM 2514 C CA . GLY A 1 312 ? 16.516 13.359 25.219 1 89.44 312 GLY A CA 1
ATOM 2515 C C . GLY A 1 312 ? 17.688 12.797 24.422 1 89.44 312 GLY A C 1
ATOM 2516 O O . GLY A 1 312 ? 18.844 13.109 24.719 1 89.44 312 GLY A O 1
ATOM 2517 N N . ALA A 1 313 ? 17.375 12.062 23.438 1 91.5 313 ALA A N 1
ATOM 2518 C CA . ALA A 1 313 ? 18.422 11.375 22.672 1 91.5 313 ALA A CA 1
ATOM 2519 C C . ALA A 1 313 ? 18.906 12.234 21.5 1 91.5 313 ALA A C 1
ATOM 2521 O O . ALA A 1 313 ? 19.859 11.883 20.812 1 91.5 313 ALA A O 1
ATOM 2522 N N . LEU A 1 314 ? 18.344 13.453 21.312 1 93.06 314 LEU A N 1
ATOM 2523 C CA . LEU A 1 314 ? 18.703 14.289 20.172 1 93.06 314 LEU A CA 1
ATOM 2524 C C . LEU A 1 314 ? 20.109 14.836 20.312 1 93.06 314 LEU A C 1
ATOM 2526 O O . LEU A 1 314 ? 20.484 15.328 21.375 1 93.06 314 LEU A O 1
ATOM 2530 N N . PRO A 1 315 ? 20.875 14.742 19.266 1 90.88 315 PRO A N 1
ATOM 2531 C CA . PRO A 1 315 ? 22.188 15.406 19.297 1 90.88 315 PRO A CA 1
ATOM 2532 C C . PRO A 1 315 ? 22.078 16.922 19.391 1 90.88 315 PRO A C 1
ATOM 2534 O O . PRO A 1 315 ? 21.078 17.516 18.953 1 90.88 315 PRO A O 1
ATOM 2537 N N . PRO A 1 316 ? 23.078 17.578 19.859 1 86.62 316 PRO A N 1
ATOM 2538 C CA . PRO A 1 316 ? 23.031 19.031 20.109 1 86.62 316 PRO A CA 1
ATOM 2539 C C . PRO A 1 316 ? 22.828 19.828 18.828 1 86.62 316 PRO A C 1
ATOM 2541 O O . PRO A 1 316 ? 22.203 20.891 18.859 1 86.62 316 PRO A O 1
ATOM 2544 N N . GLN A 1 317 ? 23.234 19.312 17.781 1 84.81 317 GLN A N 1
ATOM 2545 C CA . GLN A 1 317 ? 23.172 20.078 16.531 1 84.81 317 GLN A CA 1
ATOM 2546 C C . GLN A 1 317 ? 21.75 20.188 16.016 1 84.81 317 GLN A C 1
ATOM 2548 O O . GLN A 1 317 ? 21.438 21.062 15.195 1 84.81 317 GLN A O 1
ATOM 2553 N N . ILE A 1 318 ? 20.891 19.297 16.469 1 90.25 318 ILE A N 1
ATOM 2554 C CA . ILE A 1 318 ? 19.531 19.297 15.953 1 90.25 318 ILE A CA 1
ATOM 2555 C C . ILE A 1 318 ? 18.562 19.75 17.047 1 90.25 318 ILE A C 1
ATOM 2557 O O . ILE A 1 318 ? 17.344 19.562 16.922 1 90.25 318 ILE A O 1
ATOM 2561 N N . ARG A 1 319 ? 19.141 20.344 18.078 1 89.19 319 ARG A N 1
ATOM 2562 C CA . ARG A 1 319 ? 18.312 20.922 19.125 1 89.19 319 ARG A CA 1
ATOM 2563 C C . ARG A 1 319 ? 18 22.391 18.828 1 89.19 319 ARG A C 1
ATOM 2565 O O . ARG A 1 319 ? 18.672 23.016 18.016 1 89.19 319 ARG A O 1
ATOM 2572 N N . LEU A 1 320 ? 16.984 22.891 19.391 1 85.69 320 LEU A N 1
ATOM 2573 C CA . LEU A 1 320 ? 16.562 24.266 19.141 1 85.69 320 LEU A CA 1
ATOM 2574 C C . LEU A 1 320 ? 17.438 25.25 19.891 1 85.69 320 LEU A C 1
ATOM 2576 O O . LEU A 1 320 ? 17.656 26.391 19.438 1 85.69 320 LEU A O 1
ATOM 2580 N N . ASN A 1 321 ? 17.875 24.844 21.031 1 76.25 321 ASN A N 1
ATOM 2581 C CA . ASN A 1 321 ? 18.688 25.719 21.875 1 76.25 321 ASN A CA 1
ATOM 2582 C C . ASN A 1 321 ? 20.125 25.797 21.391 1 76.25 321 ASN A C 1
ATOM 2584 O O . ASN A 1 321 ? 20.984 25.031 21.859 1 76.25 321 ASN A O 1
ATOM 2588 N N . ARG A 1 322 ? 20.297 26.297 20.297 1 69.62 322 ARG A N 1
ATOM 2589 C CA . ARG A 1 322 ? 21.656 26.406 19.781 1 69.62 322 ARG A CA 1
ATOM 2590 C C . ARG A 1 322 ? 22.047 27.875 19.641 1 69.62 322 ARG A C 1
ATOM 2592 O O . ARG A 1 322 ? 21.203 28.766 19.656 1 69.62 322 ARG A O 1
ATOM 2599 N N . ASP A 1 323 ? 23.422 27.953 19.688 1 70.44 323 ASP A N 1
ATOM 2600 C CA . ASP A 1 323 ? 24 29.266 19.469 1 70.44 323 ASP A CA 1
ATOM 2601 C C . ASP A 1 323 ? 23.891 29.703 18.016 1 70.44 323 ASP A C 1
ATOM 2603 O O . ASP A 1 323 ? 24.406 29.016 17.125 1 70.44 323 ASP A O 1
ATOM 2607 N N . GLY A 1 324 ? 22.797 30.562 17.688 1 73.94 324 GLY A N 1
ATOM 2608 C CA . GLY A 1 324 ? 22.641 31.031 16.312 1 73.94 324 GLY A CA 1
ATOM 2609 C C . GLY A 1 324 ? 21.25 30.781 15.75 1 73.94 324 GLY A C 1
ATOM 2610 O O . GLY A 1 324 ? 20.359 30.328 16.469 1 73.94 324 GLY A O 1
ATOM 2611 N N . PRO A 1 325 ? 21.219 31.047 14.469 1 82.31 325 PRO A N 1
ATOM 2612 C CA . PRO A 1 325 ? 19.906 30.844 13.844 1 82.31 325 PRO A CA 1
ATOM 2613 C C . PRO A 1 325 ? 19.562 29.375 13.656 1 82.31 325 PRO A C 1
ATOM 2615 O O . PRO A 1 325 ? 20.453 28.562 13.336 1 82.31 325 PRO A O 1
ATOM 2618 N N . VAL A 1 326 ? 18.422 28.969 13.945 1 86.5 326 VAL A N 1
ATOM 2619 C CA . VAL A 1 326 ? 17.969 27.578 13.836 1 86.5 326 VAL A CA 1
ATOM 2620 C C . VAL A 1 326 ? 17.609 27.266 12.391 1 86.5 326 VAL A C 1
ATOM 2622 O O . VAL A 1 326 ? 16.781 27.969 11.789 1 86.5 326 VAL A O 1
ATOM 2625 N N . PRO A 1 327 ? 18.266 26.266 11.828 1 87.44 327 PRO A N 1
ATOM 2626 C CA . PRO A 1 327 ? 17.938 25.906 10.445 1 87.44 327 PRO A CA 1
ATOM 2627 C C . PRO A 1 327 ? 16.5 25.422 10.289 1 87.44 327 PRO A C 1
ATOM 2629 O O . PRO A 1 327 ? 15.914 24.906 11.234 1 87.44 327 PRO A O 1
ATOM 2632 N N . LYS A 1 328 ? 16.016 25.562 9.102 1 86.88 328 LYS A N 1
ATOM 2633 C CA . LYS A 1 328 ? 14.609 25.266 8.812 1 86.88 328 LYS A CA 1
ATOM 2634 C C . LYS A 1 328 ? 14.312 23.781 9.047 1 86.88 328 LYS A C 1
ATOM 2636 O O . LYS A 1 328 ? 13.203 23.438 9.461 1 86.88 328 LYS A O 1
ATOM 2641 N N . ASN A 1 329 ? 15.219 22.906 8.695 1 90 329 ASN A N 1
ATOM 2642 C CA . ASN A 1 329 ? 15 21.484 8.891 1 90 329 ASN A CA 1
ATOM 2643 C C . ASN A 1 329 ? 14.828 21.125 10.367 1 90 329 ASN A C 1
ATOM 2645 O O . ASN A 1 329 ? 14.031 20.266 10.711 1 90 329 ASN A O 1
ATOM 2649 N N . VAL A 1 330 ? 15.539 21.828 11.188 1 92.25 330 VAL A N 1
ATOM 2650 C CA . VAL A 1 330 ? 15.438 21.594 12.625 1 92.25 330 VAL A CA 1
ATOM 2651 C C . VAL A 1 330 ? 14.094 22.109 13.141 1 92.25 330 VAL A C 1
ATOM 2653 O O . VAL A 1 330 ? 13.453 21.453 13.977 1 92.25 330 VAL A O 1
ATOM 2656 N N . ILE A 1 331 ? 13.695 23.281 12.672 1 93.06 331 ILE A N 1
ATOM 2657 C CA . ILE A 1 331 ? 12.391 23.797 13.047 1 93.06 331 ILE A CA 1
ATOM 2658 C C . ILE A 1 331 ? 11.297 22.812 12.648 1 93.06 331 ILE A C 1
ATOM 2660 O O . ILE A 1 331 ? 10.398 22.516 13.438 1 93.06 331 ILE A O 1
ATOM 2664 N N . SER A 1 332 ? 11.43 22.297 11.414 1 93.75 332 SER A N 1
ATOM 2665 C CA . SER A 1 332 ? 10.453 21.328 10.914 1 93.75 332 SER A CA 1
ATOM 2666 C C . SER A 1 332 ? 10.398 20.094 11.797 1 93.75 332 SER A C 1
ATOM 2668 O O . SER A 1 332 ? 9.32 19.547 12.047 1 93.75 332 SER A O 1
ATOM 2670 N N . LEU A 1 333 ? 11.484 19.594 12.227 1 95.75 333 LEU A N 1
ATOM 2671 C CA . LEU A 1 333 ? 11.562 18.406 13.07 1 95.75 333 LEU A CA 1
ATOM 2672 C C . LEU A 1 333 ? 10.844 18.641 14.398 1 95.75 333 LEU A C 1
ATOM 2674 O O . LEU A 1 333 ? 10.102 17.781 14.867 1 95.75 333 LEU A O 1
ATOM 2678 N N . HIS A 1 334 ? 11.031 19.781 14.984 1 95.31 334 HIS A N 1
ATOM 2679 C CA . HIS A 1 334 ? 10.422 20.078 16.266 1 95.31 334 HIS A CA 1
ATOM 2680 C C . HIS A 1 334 ? 8.93 20.359 16.125 1 95.31 334 HIS A C 1
ATOM 2682 O O . HIS A 1 334 ? 8.148 20.094 17.031 1 95.31 334 HIS A O 1
ATOM 2688 N N . LEU A 1 335 ? 8.562 20.953 14.984 1 96.81 335 LEU A N 1
ATOM 2689 C CA . LEU A 1 335 ? 7.137 21.078 14.711 1 96.81 335 LEU A CA 1
ATOM 2690 C C . LEU A 1 335 ? 6.469 19.719 14.633 1 96.81 335 LEU A C 1
ATOM 2692 O O . LEU A 1 335 ? 5.363 19.531 15.148 1 96.81 335 LEU A O 1
ATOM 2696 N N . GLN A 1 336 ? 7.148 18.75 14.023 1 97 336 GLN A N 1
ATOM 2697 C CA . GLN A 1 336 ? 6.629 17.391 13.938 1 97 336 GLN A CA 1
ATOM 2698 C C . GLN A 1 336 ? 6.555 16.734 15.312 1 97 336 GLN A C 1
ATOM 2700 O O . GLN A 1 336 ? 5.609 16 15.609 1 97 336 GLN A O 1
ATOM 2705 N N . PHE A 1 337 ? 7.559 16.984 16.062 1 96.81 337 PHE A N 1
ATOM 2706 C CA . PHE A 1 337 ? 7.598 16.469 17.422 1 96.81 337 PHE A CA 1
ATOM 2707 C C . PHE A 1 337 ? 6.418 16.984 18.234 1 96.81 337 PHE A C 1
ATOM 2709 O O . PHE A 1 337 ? 5.711 16.203 18.891 1 96.81 337 PHE A O 1
ATOM 2716 N N . ASN A 1 338 ? 6.203 18.266 18.188 1 97.12 338 ASN A N 1
ATOM 2717 C CA . ASN A 1 338 ? 5.086 18.875 18.906 1 97.12 338 ASN A CA 1
ATOM 2718 C C . ASN A 1 338 ? 3.748 18.328 18.406 1 97.12 338 ASN A C 1
ATOM 2720 O O . ASN A 1 338 ? 2.832 18.109 19.203 1 97.12 338 ASN A O 1
ATOM 2724 N N . GLN A 1 339 ? 3.676 18.203 17.109 1 97.5 339 GLN A N 1
ATOM 2725 C CA . GLN A 1 339 ? 2.445 17.656 16.547 1 97.5 339 GLN A CA 1
ATOM 2726 C C . GLN A 1 339 ? 2.17 16.25 17.094 1 97.5 339 GLN A C 1
ATOM 2728 O O . GLN A 1 339 ? 1.017 15.891 17.312 1 97.5 339 GLN A O 1
ATOM 2733 N N . CYS A 1 340 ? 3.172 15.484 17.25 1 96.38 340 CYS A N 1
ATOM 2734 C CA . CYS A 1 340 ? 3.029 14.133 17.781 1 96.38 340 CYS A CA 1
ATOM 2735 C C . CYS A 1 340 ? 2.484 14.164 19.203 1 96.38 340 CYS A C 1
ATOM 2737 O O . CYS A 1 340 ? 1.614 13.367 19.562 1 96.38 340 CYS A O 1
ATOM 2739 N N . ILE A 1 341 ? 2.961 15.07 20 1 95.5 341 ILE A N 1
ATOM 2740 C CA . ILE A 1 341 ? 2.484 15.227 21.375 1 95.5 341 ILE A CA 1
ATOM 2741 C C . ILE A 1 341 ? 1.014 15.641 21.359 1 95.5 341 ILE A C 1
ATOM 2743 O O . ILE A 1 341 ? 0.205 15.094 22.125 1 95.5 341 ILE A O 1
ATOM 2747 N N . MET A 1 342 ? 0.705 16.578 20.531 1 96.56 342 MET A N 1
ATOM 2748 C CA . MET A 1 342 ? -0.672 17.062 20.438 1 96.56 342 MET A CA 1
ATOM 2749 C C . MET A 1 342 ? -1.611 15.945 20 1 96.56 342 MET A C 1
ATOM 2751 O O . MET A 1 342 ? -2.684 15.766 20.594 1 96.56 342 MET A O 1
ATOM 2755 N N . LEU A 1 343 ? -1.193 15.164 19.031 1 95.31 343 LEU A N 1
ATOM 2756 C CA . LEU A 1 343 ? -2.012 14.062 18.547 1 95.31 343 LEU A CA 1
ATOM 2757 C C . LEU A 1 343 ? -2.23 13.016 19.625 1 95.31 343 LEU A 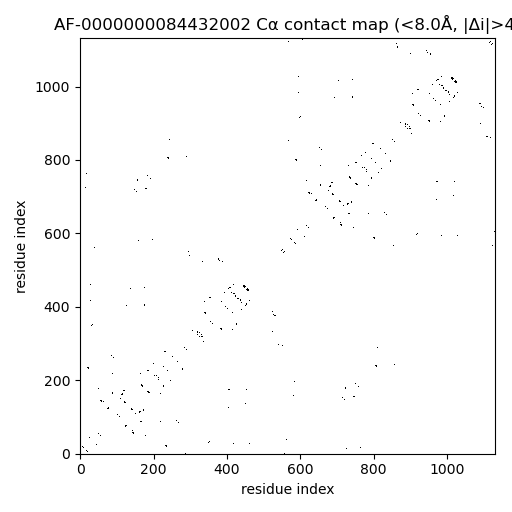C 1
ATOM 2759 O O . LEU A 1 343 ? -3.314 12.438 19.734 1 95.31 343 LEU A O 1
ATOM 2763 N N . ALA A 1 344 ? -1.269 12.812 20.406 1 93.25 344 ALA A N 1
ATOM 2764 C CA . ALA A 1 344 ? -1.348 11.789 21.453 1 93.25 344 ALA A CA 1
ATOM 2765 C C . ALA A 1 344 ? -2.234 12.25 22.609 1 93.25 344 ALA A C 1
ATOM 2767 O O . ALA A 1 344 ? -2.904 11.43 23.234 1 93.25 344 ALA A O 1
ATOM 2768 N N . SER A 1 345 ? -2.336 13.555 22.844 1 92.06 345 SER A N 1
ATOM 2769 C CA . SER A 1 345 ? -2.926 14.016 24.109 1 92.06 345 SER A CA 1
ATOM 2770 C C . SER A 1 345 ? -4.215 14.789 23.859 1 92.06 345 SER A C 1
ATOM 2772 O O . SER A 1 345 ? -4.992 15.031 24.781 1 92.06 345 SER A O 1
ATOM 2774 N N . ARG A 1 346 ? -4.48 15.172 22.656 1 93.19 346 ARG A N 1
ATOM 2775 C CA . ARG A 1 346 ? -5.594 16.078 22.406 1 93.19 346 ARG A CA 1
ATOM 2776 C C . ARG A 1 346 ? -6.93 15.422 22.734 1 93.19 346 ARG A C 1
ATOM 2778 O O . ARG A 1 346 ? -7.891 16.109 23.094 1 93.19 346 ARG A O 1
ATOM 2785 N N . PRO A 1 347 ? -7.078 14.094 22.656 1 90.25 347 PRO A N 1
ATOM 2786 C CA . PRO A 1 347 ? -8.352 13.516 23.109 1 90.25 347 PRO A CA 1
ATOM 2787 C C . PRO A 1 347 ? -8.625 13.773 24.578 1 90.25 347 PRO A C 1
ATOM 2789 O O . PRO A 1 347 ? -9.781 13.977 24.969 1 90.25 347 PRO A O 1
ATOM 2792 N N . ILE A 1 348 ? -7.648 13.789 25.391 1 88.44 348 ILE A N 1
ATOM 2793 C CA . ILE A 1 348 ? -7.805 14.047 26.812 1 88.44 348 ILE A CA 1
ATOM 2794 C C . ILE A 1 348 ? -8.188 15.508 27.031 1 88.44 348 ILE A C 1
ATOM 2796 O O . ILE A 1 348 ? -9.016 15.82 27.906 1 88.44 348 ILE A O 1
ATOM 2800 N N . LEU A 1 349 ? -7.57 16.344 26.297 1 91.81 349 LEU A N 1
ATOM 2801 C CA . LEU A 1 349 ? -7.895 17.75 26.391 1 91.81 349 LEU A CA 1
ATOM 2802 C C . LEU A 1 349 ? -9.352 18 26.016 1 91.81 349 LEU A C 1
ATOM 2804 O O . LEU A 1 349 ? -10.039 18.797 26.672 1 91.81 349 LEU A O 1
ATOM 2808 N N . LEU A 1 350 ? -9.805 17.391 25 1 91.75 350 LEU A N 1
ATOM 2809 C CA . LEU A 1 350 ? -11.195 17.516 24.578 1 91.75 350 LEU A CA 1
ATOM 2810 C C . LEU A 1 350 ? -12.133 16.969 25.656 1 91.75 350 LEU A C 1
ATOM 2812 O O . LEU A 1 350 ? -13.195 17.547 25.906 1 91.75 350 LEU A O 1
ATOM 2816 N N . HIS A 1 351 ? -11.773 15.93 26.266 1 87.25 351 HIS A N 1
ATOM 2817 C CA . HIS A 1 351 ? -12.562 15.359 27.359 1 87.25 351 HIS A CA 1
ATOM 2818 C C . HIS A 1 351 ? -12.688 16.344 28.516 1 87.25 351 HIS A C 1
ATOM 2820 O O . HIS A 1 351 ? -13.75 16.469 29.125 1 87.25 351 HIS A O 1
ATOM 2826 N N . THR A 1 352 ? -11.617 16.922 28.828 1 87.38 352 THR A N 1
ATOM 2827 C CA . THR A 1 352 ? -11.625 17.922 29.906 1 87.38 352 THR A CA 1
ATOM 2828 C C . THR A 1 352 ? -12.57 19.062 29.562 1 87.38 352 THR A C 1
ATOM 2830 O O . THR A 1 352 ? -13.242 19.609 30.438 1 87.38 352 THR A O 1
ATOM 2833 N N . LEU A 1 353 ? -12.586 19.422 28.359 1 90.31 353 LEU A N 1
ATOM 2834 C CA . LEU A 1 353 ? -13.508 20.469 27.922 1 90.31 353 LEU A CA 1
ATOM 2835 C C . LEU A 1 353 ? -14.953 20.016 28.078 1 90.31 353 LEU A C 1
ATOM 2837 O O . LEU A 1 353 ? -15.805 20.781 28.516 1 90.31 353 LEU A O 1
ATOM 2841 N N . ILE A 1 354 ? -15.234 18.812 27.703 1 85.5 354 ILE A N 1
ATOM 2842 C CA . ILE A 1 354 ? -16.578 18.25 27.812 1 85.5 354 ILE A CA 1
ATOM 2843 C C . ILE A 1 354 ? -17.016 18.25 29.281 1 85.5 354 ILE A C 1
ATOM 2845 O O . ILE A 1 354 ? -18.156 18.609 29.594 1 85.5 354 ILE A O 1
ATOM 2849 N N . GLN A 1 355 ? -16.125 17.891 30.094 1 82.19 355 GLN A N 1
ATOM 2850 C CA . GLN A 1 355 ? -16.422 17.875 31.531 1 82.19 355 GLN A CA 1
ATOM 2851 C C . GLN A 1 355 ? -16.656 19.281 32.062 1 82.19 355 GLN A C 1
ATOM 2853 O O . GLN A 1 355 ? -17.531 19.484 32.906 1 82.19 355 GLN A O 1
ATOM 2858 N N . ALA A 1 356 ? -15.883 20.125 31.625 1 81.12 356 ALA A N 1
ATOM 2859 C CA . ALA A 1 356 ? -16 21.5 32.094 1 81.12 356 ALA A CA 1
ATOM 2860 C C . ALA A 1 356 ? -17.328 22.109 31.641 1 81.12 356 ALA A C 1
ATOM 2862 O O . ALA A 1 356 ? -17.891 22.969 32.344 1 81.12 356 ALA A O 1
ATOM 2863 N N . ARG A 1 357 ? -17.875 21.688 30.625 1 78.94 357 ARG A N 1
ATOM 2864 C CA . ARG A 1 357 ? -19.109 22.266 30.078 1 78.94 357 ARG A CA 1
ATOM 2865 C C . ARG A 1 357 ? -20.328 21.484 30.562 1 78.94 357 ARG A C 1
ATOM 2867 O O . ARG A 1 357 ? -21.453 21.984 30.484 1 78.94 357 ARG A O 1
ATOM 2874 N N . SER A 1 358 ? -20.141 20.281 30.891 1 73 358 SER A N 1
ATOM 2875 C CA . SER A 1 358 ? -21.25 19.5 31.406 1 73 358 SER A CA 1
ATOM 2876 C C . SER A 1 358 ? -21.688 19.969 32.781 1 73 358 SER A C 1
ATOM 2878 O O . SER A 1 358 ? -20.859 20.453 33.562 1 73 358 SER A O 1
ATOM 2880 N N . SER A 1 359 ? -22.828 20.891 32.969 1 59.16 359 SER A N 1
ATOM 2881 C CA . SER A 1 359 ? -23.469 21.453 34.156 1 59.16 359 SER A CA 1
ATOM 2882 C C . SER A 1 359 ? -23.297 20.531 35.344 1 59.16 359 SER A C 1
ATOM 2884 O O . SER A 1 359 ? -23.547 20.938 36.5 1 59.16 359 SER A O 1
ATOM 2886 N N . GLN A 1 360 ? -23.469 19.281 35.219 1 48.25 360 GLN A N 1
ATOM 2887 C CA . GLN A 1 360 ? -23.5 18.516 36.438 1 48.25 360 GLN A CA 1
ATOM 2888 C C . GLN A 1 360 ? -22.203 18.672 37.219 1 48.25 360 GLN A C 1
ATOM 2890 O O . GLN A 1 360 ? -21.438 17.734 37.375 1 48.25 360 GLN A O 1
ATOM 2895 N N . SER A 1 361 ? -21.562 19.547 36.938 1 43.81 361 SER A N 1
ATOM 2896 C CA . SER A 1 361 ? -20.344 19.969 37.625 1 43.81 361 SER A CA 1
ATOM 2897 C C . SER A 1 361 ? -20.5 19.828 39.156 1 43.81 361 SER A C 1
ATOM 2899 O O . SER A 1 361 ? -19.516 19.891 39.875 1 43.81 361 SER A O 1
ATOM 2901 N N . ASN A 1 362 ? -21.75 20.156 39.531 1 40.91 362 ASN A N 1
ATOM 2902 C CA . ASN A 1 362 ? -21.891 20.172 41 1 40.91 362 ASN A CA 1
ATOM 2903 C C . ASN A 1 362 ? -21.609 18.812 41.594 1 40.91 362 ASN A C 1
ATOM 2905 O O . ASN A 1 362 ? -21.703 18.625 42.812 1 40.91 362 ASN A O 1
ATOM 2909 N N . GLU A 1 363 ? -22.219 17.766 40.969 1 40.09 363 GLU A N 1
ATOM 2910 C CA . GLU A 1 363 ? -21.969 16.594 41.812 1 40.09 363 GLU A CA 1
ATOM 2911 C C . GLU A 1 363 ? -20.484 16.344 41.969 1 40.09 363 GLU A C 1
ATOM 2913 O O . GLU A 1 363 ? -19.688 16.656 41.094 1 40.09 363 GLU A O 1
ATOM 2918 N N . GLU A 1 364 ? -19.953 16.062 43.156 1 40 364 GLU A N 1
ATOM 2919 C CA . GLU A 1 364 ? -18.656 15.68 43.719 1 40 364 GLU A CA 1
ATOM 2920 C C . GLU A 1 364 ? -17.859 14.836 42.719 1 40 364 GLU A C 1
ATOM 2922 O O . GLU A 1 364 ? -18.234 13.695 42.438 1 40 364 GLU A O 1
ATOM 2927 N N . ASP A 1 365 ? -17.578 15.219 41.531 1 45.31 365 ASP A N 1
ATOM 2928 C CA . ASP A 1 365 ? -16.547 14.547 40.719 1 45.31 365 ASP A CA 1
ATOM 2929 C C . ASP A 1 365 ? -15.688 13.641 41.594 1 45.31 365 ASP A C 1
ATOM 2931 O O . ASP A 1 365 ? -14.812 14.117 42.312 1 45.31 365 ASP A O 1
ATOM 2935 N N . ASN A 1 366 ? -16.25 12.859 42.156 1 44.09 366 ASN A N 1
ATOM 2936 C CA . ASN A 1 366 ? -15.586 11.789 42.906 1 44.09 366 ASN A CA 1
ATOM 2937 C C . ASN A 1 366 ? -14.391 11.227 42.156 1 44.09 366 ASN A C 1
ATOM 2939 O O . ASN A 1 366 ? -14.008 10.07 42.344 1 44.09 366 ASN A O 1
ATOM 2943 N N . CYS A 1 367 ? -14.172 11.867 41 1 51.53 367 CYS A N 1
ATOM 2944 C CA . CYS A 1 367 ? -12.922 11.367 40.469 1 51.53 367 CYS A CA 1
ATOM 2945 C C . CYS A 1 367 ? -11.773 11.547 41.438 1 51.53 367 CYS A C 1
ATOM 2947 O O . CYS A 1 367 ? -11.633 12.609 42.062 1 51.53 367 CYS A O 1
ATOM 2949 N N . GLN A 1 368 ? -11.125 10.523 41.781 1 60.16 368 GLN A N 1
ATOM 2950 C CA . GLN A 1 368 ? -9.961 10.477 42.656 1 60.16 368 GLN A CA 1
ATOM 2951 C C . GLN A 1 368 ? -8.969 11.586 42.312 1 60.16 368 GLN A C 1
ATOM 2953 O O . GLN A 1 368 ? -8.75 11.883 41.125 1 60.16 368 GLN A O 1
ATOM 2958 N N . PRO A 1 369 ? -8.758 12.445 43.156 1 63.34 369 PRO A N 1
ATOM 2959 C CA . PRO A 1 369 ? -7.785 13.523 42.969 1 63.34 369 PRO A CA 1
ATOM 2960 C C . PRO A 1 369 ? -6.609 13.125 42.094 1 63.34 369 PRO A C 1
ATOM 2962 O O . PRO A 1 369 ? -6.094 13.945 41.312 1 63.34 369 PRO A O 1
ATOM 2965 N N . ASN A 1 370 ? -6.344 11.867 42.031 1 66.94 370 ASN A N 1
ATOM 2966 C CA . ASN A 1 370 ? -5.207 11.391 41.281 1 66.94 370 ASN A CA 1
ATOM 2967 C C . ASN A 1 370 ? -5.504 11.406 39.781 1 66.94 370 ASN A C 1
ATOM 2969 O O . ASN A 1 370 ? -4.641 11.766 38.969 1 66.94 370 ASN A O 1
ATOM 2973 N N . ILE A 1 371 ? -6.719 11.188 39.438 1 71.75 371 ILE A N 1
ATOM 2974 C CA . ILE A 1 371 ? -7.094 11.148 38.031 1 71.75 371 ILE A CA 1
ATOM 2975 C C . ILE A 1 371 ? -7.156 12.57 37.5 1 71.75 371 ILE A C 1
ATOM 2977 O O . ILE A 1 371 ? -6.715 12.82 36.375 1 71.75 371 ILE A O 1
ATOM 2981 N N . ARG A 1 372 ? -7.66 13.414 38.344 1 77.12 372 ARG A N 1
ATOM 2982 C CA . ARG A 1 372 ? -7.75 14.805 37.906 1 77.12 372 ARG A CA 1
ATOM 2983 C C . ARG A 1 372 ? -6.367 15.398 37.656 1 77.12 372 ARG A C 1
ATOM 2985 O O . ARG A 1 372 ? -6.172 16.156 36.719 1 77.12 372 ARG A O 1
ATOM 2992 N N . GLN A 1 373 ? -5.449 15.031 38.5 1 78.88 373 GLN A N 1
ATOM 2993 C CA . GLN A 1 373 ? -4.086 15.531 38.312 1 78.88 373 GLN A CA 1
ATOM 2994 C C . GLN A 1 373 ? -3.453 14.969 37.062 1 78.88 373 GLN A C 1
ATOM 2996 O O . GLN A 1 373 ? -2.717 15.672 36.344 1 78.88 373 GLN A O 1
ATOM 3001 N N . THR A 1 374 ? -3.734 13.727 36.75 1 79.69 374 THR A N 1
ATOM 3002 C CA . THR A 1 374 ? -3.207 13.094 35.531 1 79.69 374 THR A CA 1
ATOM 3003 C C . THR A 1 374 ? -3.77 13.766 34.281 1 79.69 374 THR A C 1
ATOM 3005 O O . THR A 1 374 ? -3.029 14.047 33.344 1 79.69 374 THR A O 1
ATOM 3008 N N . LEU A 1 375 ? -5.066 14.047 34.344 1 82.56 375 LEU A N 1
ATOM 3009 C CA . LEU A 1 375 ? -5.711 14.688 33.188 1 82.56 375 LEU A CA 1
ATOM 3010 C C . LEU A 1 375 ? -5.148 16.094 32.969 1 82.56 375 LEU A C 1
ATOM 3012 O O . LEU A 1 375 ? -4.926 16.5 31.828 1 82.56 375 LEU A O 1
ATOM 3016 N N . LYS A 1 376 ? -4.91 16.719 34.062 1 86 376 LYS A N 1
ATOM 3017 C CA . LYS A 1 376 ? -4.348 18.062 33.969 1 86 376 LYS A CA 1
ATOM 3018 C C . LYS A 1 376 ? -2.926 18.031 33.406 1 86 376 LYS A C 1
ATOM 3020 O O . LYS A 1 376 ? -2.557 18.859 32.594 1 86 376 LYS A O 1
ATOM 3025 N N . THR A 1 377 ? -2.197 17.109 33.875 1 84.94 377 THR A N 1
ATOM 3026 C CA . THR A 1 377 ? -0.816 16.969 33.406 1 84.94 377 THR A CA 1
ATOM 3027 C C . THR A 1 377 ? -0.761 16.703 31.906 1 84.94 377 THR A C 1
ATOM 3029 O O . THR A 1 377 ? 0.05 17.297 31.203 1 84.94 377 THR A O 1
ATOM 3032 N N . LEU A 1 378 ? -1.582 15.844 31.469 1 87.06 378 LEU A N 1
ATOM 3033 C CA . LEU A 1 378 ? -1.62 15.508 30.047 1 87.06 378 LEU A CA 1
ATOM 3034 C C . LEU A 1 378 ? -2.125 16.688 29.219 1 87.06 378 LEU A C 1
ATOM 3036 O O . LEU A 1 378 ? -1.622 16.953 28.125 1 87.06 378 LEU A O 1
ATOM 3040 N N . SER A 1 379 ? -3.105 17.375 29.766 1 90.31 379 SER A N 1
ATOM 3041 C CA . SER A 1 379 ? -3.615 18.562 29.094 1 90.31 379 SER A CA 1
ATOM 3042 C C . SER A 1 379 ? -2.547 19.641 28.984 1 90.31 379 SER A C 1
ATOM 3044 O O . SER A 1 379 ? -2.414 20.297 27.953 1 90.31 379 SER A O 1
ATOM 3046 N N . ASP A 1 380 ? -1.809 19.766 30.031 1 89.69 380 ASP A N 1
ATOM 3047 C CA . ASP A 1 380 ? -0.746 20.766 30.047 1 89.69 380 ASP A CA 1
ATOM 3048 C C . ASP A 1 380 ? 0.323 20.438 29 1 89.69 380 ASP A C 1
ATOM 3050 O O . ASP A 1 380 ? 0.87 21.344 28.375 1 89.69 380 ASP A O 1
ATOM 3054 N N . ALA A 1 381 ? 0.609 19.203 28.891 1 89.38 381 ALA A N 1
ATOM 3055 C CA . ALA A 1 381 ? 1.579 18.797 27.875 1 89.38 381 ALA A CA 1
ATOM 3056 C C . ALA A 1 381 ? 1.1 19.172 26.469 1 89.38 381 ALA A C 1
ATOM 3058 O O . ALA A 1 381 ? 1.886 19.641 25.641 1 89.38 381 ALA A O 1
ATOM 3059 N N . CYS A 1 382 ? -0.119 18.906 26.234 1 94.19 382 CYS A N 1
ATOM 3060 C CA . CYS A 1 382 ? -0.725 19.25 24.953 1 94.19 382 CYS A CA 1
ATOM 3061 C C . CYS A 1 382 ? -0.669 20.75 24.688 1 94.19 382 CYS A C 1
ATOM 3063 O O . CYS A 1 382 ? -0.279 21.188 23.609 1 94.19 382 CYS A O 1
ATOM 3065 N N . ILE A 1 383 ? -1.022 21.547 25.672 1 95.12 383 ILE A N 1
ATOM 3066 C CA . ILE A 1 383 ? -1.089 23 25.562 1 95.12 383 ILE A CA 1
ATOM 3067 C C . ILE A 1 383 ? 0.314 23.562 25.359 1 95.12 383 ILE A C 1
ATOM 3069 O O . ILE A 1 383 ? 0.517 24.453 24.531 1 95.12 383 ILE A O 1
ATOM 3073 N N . HIS A 1 384 ? 1.221 23.016 26.078 1 93.06 384 HIS A N 1
ATOM 3074 C CA . HIS A 1 384 ? 2.596 23.484 25.938 1 93.06 384 HIS A CA 1
ATOM 3075 C C . HIS A 1 384 ? 3.123 23.219 24.531 1 93.06 384 HIS A C 1
ATOM 3077 O O . HIS A 1 384 ? 3.807 24.062 23.953 1 93.06 384 HIS A O 1
ATOM 3083 N N . ALA A 1 385 ? 2.881 22.031 24.062 1 95.38 385 ALA A N 1
ATOM 3084 C CA . ALA A 1 385 ? 3.307 21.703 22.703 1 95.38 385 ALA A CA 1
ATOM 3085 C C . ALA A 1 385 ? 2.662 22.625 21.688 1 95.38 385 ALA A C 1
ATOM 3087 O O . ALA A 1 385 ? 3.314 23.062 20.734 1 95.38 385 ALA A O 1
ATOM 3088 N N . ALA A 1 386 ? 1.433 22.938 21.859 1 97.56 386 ALA A N 1
ATOM 3089 C CA . ALA A 1 386 ? 0.711 23.828 20.938 1 97.56 386 ALA A CA 1
ATOM 3090 C C . ALA A 1 386 ? 1.281 25.234 20.984 1 97.56 386 ALA A C 1
ATOM 3092 O O . ALA A 1 386 ? 1.433 25.891 19.953 1 97.56 386 ALA A O 1
ATOM 3093 N N . ARG A 1 387 ? 1.572 25.734 22.203 1 96.19 387 ARG A N 1
ATOM 3094 C CA . ARG A 1 387 ? 2.16 27.062 22.359 1 96.19 387 ARG A CA 1
ATOM 3095 C C . ARG A 1 387 ? 3.516 27.156 21.672 1 96.19 387 ARG A C 1
ATOM 3097 O O . ARG A 1 387 ? 3.83 28.156 21.031 1 96.19 387 ARG A O 1
ATOM 3104 N N . HIS A 1 388 ? 4.207 26.094 21.875 1 94.62 388 HIS A N 1
ATOM 3105 C CA . HIS A 1 388 ? 5.527 26.062 21.25 1 94.62 388 HIS A CA 1
ATOM 3106 C C . HIS A 1 388 ? 5.414 26.062 19.734 1 94.62 388 HIS A C 1
ATOM 3108 O O . HIS A 1 388 ? 6.16 26.781 19.047 1 94.62 388 HIS A O 1
ATOM 3114 N N . THR A 1 389 ? 4.586 25.25 19.156 1 97.12 389 THR A N 1
ATOM 3115 C CA . THR A 1 389 ? 4.336 25.234 17.719 1 97.12 389 THR A CA 1
ATOM 3116 C C . THR A 1 389 ? 3.938 26.625 17.219 1 97.12 389 THR A C 1
ATOM 3118 O O . THR A 1 389 ? 4.449 27.094 16.203 1 97.12 389 THR A O 1
ATOM 3121 N N . HIS A 1 390 ? 3.053 27.234 17.953 1 96.31 390 HIS A N 1
ATOM 3122 C CA . HIS A 1 390 ? 2.596 28.578 17.609 1 96.31 390 HIS A CA 1
ATOM 3123 C C . HIS A 1 390 ? 3.76 29.562 17.578 1 96.31 390 HIS A C 1
ATOM 3125 O O . HIS A 1 390 ? 3.908 30.312 16.609 1 96.31 390 HIS A O 1
ATOM 3131 N N . SER A 1 391 ? 4.543 29.5 18.578 1 95.19 391 SER A N 1
ATOM 3132 C CA . SER A 1 391 ? 5.672 30.406 18.688 1 95.19 391 SER A CA 1
ATOM 3133 C C . SER A 1 391 ? 6.652 30.234 17.547 1 95.19 391 SER A C 1
ATOM 3135 O O . SER A 1 391 ? 7.141 31.203 16.969 1 95.19 391 SER A O 1
ATOM 3137 N N . LEU A 1 392 ? 6.949 28.984 17.188 1 94.31 392 LEU A N 1
ATOM 3138 C CA . LEU A 1 392 ? 7.887 28.688 16.125 1 94.31 392 LEU A CA 1
ATOM 3139 C C . LEU A 1 392 ? 7.363 29.203 14.781 1 94.31 392 LEU A C 1
ATOM 3141 O O . LEU A 1 392 ? 8.117 29.797 14 1 94.31 392 LEU A O 1
ATOM 3145 N N . ILE A 1 393 ? 6.129 29.016 14.523 1 96.38 393 ILE A N 1
ATOM 3146 C CA . ILE A 1 393 ? 5.566 29.391 13.227 1 96.38 393 ILE A CA 1
ATOM 3147 C C . ILE A 1 393 ? 5.418 30.906 13.133 1 96.38 393 ILE A C 1
ATOM 3149 O O . ILE A 1 393 ? 5.676 31.5 12.086 1 96.38 393 ILE A O 1
ATOM 3153 N N . VAL A 1 394 ? 5.012 31.562 14.234 1 94.31 394 VAL A N 1
ATOM 3154 C CA . VAL A 1 394 ? 4.875 33 14.25 1 94.31 394 VAL A CA 1
ATOM 3155 C C . VAL A 1 394 ? 6.242 33.656 14.039 1 94.31 394 VAL A C 1
ATOM 3157 O O . VAL A 1 394 ? 6.355 34.688 13.359 1 94.31 394 VAL A O 1
ATOM 3160 N N . GLU A 1 395 ? 7.238 33.031 14.625 1 91.38 395 GLU A N 1
ATOM 3161 C CA . GLU A 1 395 ? 8.594 33.531 14.406 1 91.38 395 GLU A CA 1
ATOM 3162 C C . GLU A 1 395 ? 8.984 33.438 12.93 1 91.38 395 GLU A C 1
ATOM 3164 O O . GLU A 1 395 ? 9.578 34.344 12.375 1 91.38 395 GLU A O 1
ATOM 3169 N N . GLU A 1 396 ? 8.703 32.312 12.297 1 91.94 396 GLU A N 1
ATOM 3170 C CA . GLU A 1 396 ? 8.984 32.156 10.875 1 91.94 396 GLU A CA 1
ATOM 3171 C C . GLU A 1 396 ? 8.188 33.156 10.031 1 91.94 396 GLU A C 1
ATOM 3173 O O . GLU A 1 396 ? 8.68 33.656 9.016 1 91.94 396 GLU A O 1
ATOM 3178 N N . TRP A 1 397 ? 7.023 33.406 10.453 1 91.94 397 TRP A N 1
ATOM 3179 C CA . TRP A 1 397 ? 6.168 34.375 9.75 1 91.94 397 TRP A CA 1
ATOM 3180 C C . TRP A 1 397 ? 6.73 35.781 9.859 1 91.94 397 TRP A C 1
ATOM 3182 O O . TRP A 1 397 ? 6.832 36.5 8.852 1 91.94 397 TRP A O 1
ATOM 3192 N N . THR A 1 398 ? 7.105 36.156 11.039 1 91.56 398 THR A N 1
ATOM 3193 C CA . THR A 1 398 ? 7.605 37.5 11.297 1 91.56 398 THR A CA 1
ATOM 3194 C C . THR A 1 398 ? 8.938 37.75 10.594 1 91.56 398 THR A C 1
ATOM 3196 O O . THR A 1 398 ? 9.234 38.844 10.141 1 91.56 398 THR A O 1
ATOM 3199 N N . ASN A 1 399 ? 9.711 36.656 10.453 1 88.06 399 ASN A N 1
ATOM 3200 C CA . ASN A 1 399 ? 11 36.75 9.781 1 88.06 399 ASN A CA 1
ATOM 3201 C C . ASN A 1 399 ? 10.859 36.625 8.266 1 88.06 399 ASN A C 1
ATOM 3203 O O . ASN A 1 399 ? 11.844 36.75 7.535 1 88.06 399 ASN A O 1
ATOM 3207 N N . GLY A 1 400 ? 9.711 36.344 7.812 1 85.25 400 GLY A N 1
ATOM 3208 C CA . GLY A 1 400 ? 9.477 36.188 6.383 1 85.25 400 GLY A CA 1
ATOM 3209 C C . GLY A 1 400 ? 9.984 34.875 5.824 1 85.25 400 GLY A C 1
ATOM 3210 O O . GLY A 1 400 ? 10.164 34.75 4.609 1 85.25 400 GLY A O 1
ATOM 3211 N N . SER A 1 401 ? 10.297 33.938 6.652 1 85.69 401 SER A N 1
ATOM 3212 C CA . SER A 1 401 ? 10.867 32.688 6.211 1 85.69 401 SER A CA 1
ATOM 3213 C C . SER A 1 401 ? 9.805 31.609 6.086 1 85.69 401 SER A C 1
ATOM 3215 O O . SER A 1 401 ? 10.078 30.5 5.613 1 85.69 401 SER A O 1
ATOM 3217 N N . LEU A 1 402 ? 8.578 31.891 6.41 1 88.12 402 LEU A N 1
ATOM 3218 C CA . LEU A 1 402 ? 7.492 30.906 6.324 1 88.12 402 LEU A CA 1
ATOM 3219 C C . LEU A 1 402 ? 7.113 30.641 4.871 1 88.12 402 LEU A C 1
ATOM 3221 O O . LEU A 1 402 ? 6.82 31.578 4.121 1 88.12 402 LEU A O 1
ATOM 3225 N N . PRO A 1 403 ? 7.223 29.406 4.488 1 87.5 403 PRO A N 1
ATOM 3226 C CA . PRO A 1 403 ? 6.742 29.109 3.135 1 87.5 403 PRO A CA 1
ATOM 3227 C C . PRO A 1 403 ? 5.242 29.359 2.973 1 87.5 403 PRO A C 1
ATOM 3229 O O . PRO A 1 403 ? 4.434 28.625 3.543 1 87.5 403 PRO A O 1
ATOM 3232 N N . ILE A 1 404 ? 4.875 30.234 2.17 1 86.31 404 ILE A N 1
ATOM 3233 C CA . ILE A 1 404 ? 3.504 30.719 2.049 1 86.31 404 ILE A CA 1
ATOM 3234 C C . ILE A 1 404 ? 2.611 29.609 1.503 1 86.31 404 ILE A C 1
ATOM 3236 O O . ILE A 1 404 ? 1.44 29.5 1.878 1 86.31 404 ILE A O 1
ATOM 3240 N N . PHE A 1 405 ? 3.174 28.75 0.636 1 87.81 405 PHE A N 1
ATOM 3241 C CA . PHE A 1 405 ? 2.373 27.688 0.044 1 87.81 405 PHE A CA 1
ATOM 3242 C C . PHE A 1 405 ? 2.541 26.391 0.823 1 87.81 405 PHE A C 1
ATOM 3244 O O . PHE A 1 405 ? 1.968 25.359 0.457 1 87.81 405 PHE A O 1
ATOM 3251 N N . GLY A 1 406 ? 3.273 26.438 1.889 1 89.5 406 GLY A N 1
ATOM 3252 C CA . GLY A 1 406 ? 3.588 25.219 2.629 1 89.5 406 GLY A CA 1
ATOM 3253 C C . GLY A 1 406 ? 2.379 24.609 3.309 1 89.5 406 GLY A C 1
ATOM 3254 O O . GLY A 1 406 ? 1.663 25.297 4.047 1 89.5 406 GLY A O 1
ATOM 3255 N N . TYR A 1 407 ? 2.121 23.359 3.098 1 93.44 407 TYR A N 1
ATOM 3256 C CA . TYR A 1 407 ? 1.007 22.656 3.711 1 93.44 407 TYR A CA 1
ATOM 3257 C C . TYR A 1 407 ? 1.258 22.422 5.195 1 93.44 407 TYR A C 1
ATOM 3259 O O . TYR A 1 407 ? 0.373 22.656 6.023 1 93.44 407 TYR A O 1
ATOM 3267 N N . PHE A 1 408 ? 2.352 22 5.559 1 94.75 408 PHE A N 1
ATOM 3268 C CA . PHE A 1 408 ? 2.633 21.5 6.895 1 94.75 408 PHE A CA 1
ATOM 3269 C C . PHE A 1 408 ? 2.607 22.625 7.922 1 94.75 408 PHE A C 1
ATOM 3271 O O . PHE A 1 408 ? 2.066 22.453 9.016 1 94.75 408 PHE A O 1
ATOM 3278 N N . TYR A 1 409 ? 3.15 23.75 7.574 1 94.94 409 TYR A N 1
ATOM 3279 C CA . TYR A 1 409 ? 3.109 24.875 8.492 1 94.94 409 TYR A CA 1
ATOM 3280 C C . TYR A 1 409 ? 1.673 25.312 8.766 1 94.94 409 TYR A C 1
ATOM 3282 O O . TYR A 1 409 ? 1.309 25.594 9.906 1 94.94 409 TYR A O 1
ATOM 3290 N N . ALA A 1 410 ? 0.917 25.375 7.68 1 97.06 410 ALA A N 1
ATOM 3291 C CA . ALA A 1 410 ? -0.491 25.719 7.852 1 97.06 410 ALA A CA 1
ATOM 3292 C C . ALA A 1 410 ? -1.207 24.688 8.727 1 97.06 410 ALA A C 1
ATOM 3294 O O . ALA A 1 410 ? -2.006 25.062 9.594 1 97.06 410 ALA A O 1
ATOM 3295 N N . HIS A 1 411 ? -0.899 23.469 8.469 1 97.75 411 HIS A N 1
ATOM 3296 C CA . HIS A 1 411 ? -1.543 22.375 9.203 1 97.75 411 HIS A CA 1
ATOM 3297 C C . HIS A 1 411 ? -1.175 22.422 10.688 1 97.75 411 HIS A C 1
ATOM 3299 O O . HIS A 1 411 ? -2.041 22.266 11.547 1 97.75 411 HIS A O 1
ATOM 3305 N N . TYR A 1 412 ? 0.056 22.578 11 1 97.88 412 TYR A N 1
ATOM 3306 C CA . TYR A 1 412 ? 0.499 22.625 12.391 1 97.88 412 TYR A CA 1
ATOM 3307 C C . TYR A 1 412 ? -0.092 23.844 13.102 1 97.88 412 TYR A C 1
ATOM 3309 O O . TYR A 1 412 ? -0.47 23.75 14.273 1 97.88 412 TYR A O 1
ATOM 3317 N N . LEU A 1 413 ? -0.112 24.938 12.352 1 98.12 413 LEU A N 1
ATOM 3318 C CA . LEU A 1 413 ? -0.694 26.141 12.93 1 98.12 413 LEU A CA 1
ATOM 3319 C C . LEU A 1 413 ? -2.178 25.938 13.227 1 98.12 413 LEU A C 1
ATOM 3321 O O . LEU A 1 413 ? -2.674 26.375 14.266 1 98.12 413 LEU A O 1
ATOM 3325 N N . PHE A 1 414 ? -2.859 25.359 12.367 1 98.25 414 PHE A N 1
ATOM 3326 C CA . PHE A 1 414 ? -4.273 25.031 12.539 1 98.25 414 PHE A CA 1
ATOM 3327 C C . PHE A 1 414 ? -4.48 24.156 13.766 1 98.25 414 PHE A C 1
ATOM 3329 O O . PHE A 1 414 ? -5.348 24.438 14.594 1 98.25 414 PHE A O 1
ATOM 3336 N N . SER A 1 415 ? -3.688 23.078 13.828 1 97.75 415 SER A N 1
ATOM 3337 C CA . SER A 1 415 ? -3.768 22.156 14.969 1 97.75 415 SER A CA 1
ATOM 3338 C C . SER A 1 415 ? -3.516 22.891 16.281 1 97.75 415 SER A C 1
ATOM 3340 O O . SER A 1 415 ? -4.234 22.688 17.266 1 97.75 415 SER A O 1
ATOM 3342 N N . SER A 1 416 ? -2.541 23.703 16.281 1 97.81 416 SER A N 1
ATOM 3343 C CA . SER A 1 416 ? -2.207 24.484 17.469 1 97.81 416 SER A CA 1
ATOM 3344 C C . SER A 1 416 ? -3.334 25.453 17.828 1 97.81 416 SER A C 1
ATOM 3346 O O . SER A 1 416 ? -3.658 25.609 19.016 1 97.81 416 SER A O 1
ATOM 3348 N N . ALA A 1 417 ? -3.926 26.078 16.859 1 98.31 417 ALA A N 1
ATOM 3349 C CA . ALA A 1 417 ? -5.004 27.031 17.078 1 98.31 417 ALA A CA 1
ATOM 3350 C C . ALA A 1 417 ? -6.191 26.375 17.781 1 98.31 417 ALA A C 1
ATOM 3352 O O . ALA A 1 417 ? -6.797 26.969 18.672 1 98.31 417 ALA A O 1
ATOM 3353 N N . LEU A 1 418 ? -6.52 25.188 17.375 1 97.94 418 LEU A N 1
ATOM 3354 C CA . LEU A 1 418 ? -7.633 24.469 18 1 97.94 418 LEU A CA 1
ATOM 3355 C C . LEU A 1 418 ? -7.363 24.203 19.469 1 97.94 418 LEU A C 1
ATOM 3357 O O . LEU A 1 418 ? -8.258 24.359 20.312 1 97.94 418 LEU A O 1
ATOM 3361 N N . ILE A 1 419 ? -6.164 23.828 19.75 1 97.69 419 ILE A N 1
ATOM 3362 C CA . ILE A 1 419 ? -5.785 23.531 21.125 1 97.69 419 ILE A CA 1
ATOM 3363 C C . ILE A 1 419 ? -5.797 24.812 21.953 1 97.69 419 ILE A C 1
ATOM 3365 O O . ILE A 1 419 ? -6.195 24.812 23.125 1 97.69 419 ILE A O 1
ATOM 3369 N N . MET A 1 420 ? -5.371 25.938 21.359 1 97.38 420 MET A N 1
ATOM 3370 C CA . MET A 1 420 ? -5.355 27.219 22.062 1 97.38 420 MET A CA 1
ATOM 3371 C C . MET A 1 420 ? -6.77 27.656 22.438 1 97.38 420 MET A C 1
ATOM 3373 O O . MET A 1 420 ? -6.992 28.203 23.516 1 97.38 420 MET A O 1
ATOM 3377 N N . VAL A 1 421 ? -7.707 27.422 21.594 1 96.19 421 VAL A N 1
ATOM 3378 C CA . VAL A 1 421 ? -9.102 27.734 21.891 1 96.19 421 VAL A CA 1
ATOM 3379 C C . VAL A 1 421 ? -9.578 26.922 23.078 1 96.19 421 VAL A C 1
ATOM 3381 O O . VAL A 1 421 ? -10.18 27.453 24.016 1 96.19 421 VAL A O 1
ATOM 3384 N N . ILE A 1 422 ? -9.297 25.641 23.094 1 96.06 422 ILE A N 1
ATOM 3385 C CA . ILE A 1 422 ? -9.75 24.75 24.156 1 96.06 422 ILE A CA 1
ATOM 3386 C C . ILE A 1 422 ? -9.07 25.156 25.469 1 96.06 422 ILE A C 1
ATOM 3388 O O . ILE A 1 422 ? -9.711 25.188 26.516 1 96.06 422 ILE A O 1
ATOM 3392 N N . SER A 1 423 ? -7.758 25.391 25.359 1 95.69 423 SER A N 1
ATOM 3393 C CA . SER A 1 423 ? -7.004 25.797 26.547 1 95.69 423 SER A CA 1
ATOM 3394 C C . SER A 1 423 ? -7.617 27.047 27.188 1 95.69 423 SER A C 1
ATOM 3396 O O . SER A 1 423 ? -7.754 27.125 28.406 1 95.69 423 SER A O 1
ATOM 3398 N N . SER A 1 424 ? -8.039 28.016 26.391 1 94.12 424 SER A N 1
ATOM 3399 C CA . SER A 1 424 ? -8.617 29.266 26.875 1 94.12 424 SER A CA 1
ATOM 3400 C C . SER A 1 424 ? -9.992 29.031 27.5 1 94.12 424 SER A C 1
ATOM 3402 O O . SER A 1 424 ? -10.406 29.781 28.391 1 94.12 424 SER A O 1
ATOM 3404 N N . LEU A 1 425 ? -10.703 27.969 27.109 1 91.75 425 LEU A N 1
ATOM 3405 C CA . LEU A 1 425 ? -12.055 27.672 27.609 1 91.75 425 LEU A CA 1
ATOM 3406 C C . LEU A 1 425 ? -12 26.828 28.875 1 91.75 425 LEU A C 1
ATOM 3408 O O . LEU A 1 425 ? -12.852 26.969 29.75 1 91.75 425 LEU A O 1
ATOM 3412 N N . VAL A 1 426 ? -11.062 25.938 28.953 1 90.75 426 VAL A N 1
ATOM 3413 C CA . VAL A 1 426 ? -11 24.984 30.047 1 90.75 426 VAL A CA 1
ATOM 3414 C C . VAL A 1 426 ? -10.312 25.625 31.25 1 90.75 426 VAL A C 1
ATOM 3416 O O . VAL A 1 426 ? -10.727 25.406 32.406 1 90.75 426 VAL A O 1
ATOM 3419 N N . TYR A 1 427 ? -9.258 26.375 30.969 1 90.19 427 TYR A N 1
ATOM 3420 C CA . TYR A 1 427 ? -8.461 26.938 32.062 1 90.19 427 TYR A CA 1
ATOM 3421 C C . TYR A 1 427 ? -8.508 28.469 32.031 1 90.19 427 TYR A C 1
ATOM 3423 O O . TYR A 1 427 ? -7.793 29.109 31.25 1 90.19 427 TYR A O 1
ATOM 3431 N N . PRO A 1 428 ? -9.203 29.078 32.938 1 87 428 PRO A N 1
ATOM 3432 C CA . PRO A 1 428 ? -9.328 30.531 32.969 1 87 428 PRO A CA 1
ATOM 3433 C C . PRO A 1 428 ? -7.984 31.234 33.094 1 87 428 PRO A C 1
ATOM 3435 O O . PRO A 1 428 ? -7.832 32.375 32.625 1 87 428 PRO A O 1
ATOM 3438 N N . GLU A 1 429 ? -7.008 30.578 33.688 1 88.56 429 GLU A N 1
ATOM 3439 C CA . GLU A 1 429 ? -5.676 31.156 33.844 1 88.56 429 GLU A CA 1
ATOM 3440 C C . GLU A 1 429 ? -4.988 31.312 32.5 1 88.56 429 GLU A C 1
ATOM 3442 O O . GLU A 1 429 ? -4.039 32.094 32.344 1 88.56 429 GLU A O 1
ATOM 3447 N N . ASN A 1 430 ? -5.539 30.578 31.531 1 90 430 ASN A N 1
ATOM 3448 C CA . ASN A 1 430 ? -4.949 30.609 30.203 1 90 430 ASN A CA 1
ATOM 3449 C C . ASN A 1 430 ? -5.758 31.484 29.25 1 90 430 ASN A C 1
ATOM 3451 O O . ASN A 1 430 ? -5.906 31.156 28.078 1 90 430 ASN A O 1
ATOM 3455 N N . SER A 1 431 ? -6.27 32.5 29.641 1 87.25 431 SER A N 1
ATOM 3456 C CA . SER A 1 431 ? -7.117 33.375 28.812 1 87.25 431 SER A CA 1
ATOM 3457 C C . SER A 1 431 ? -6.328 34 27.672 1 87.25 431 SER A C 1
ATOM 3459 O O . SER A 1 431 ? -6.883 34.281 26.609 1 87.25 431 SER A O 1
ATOM 3461 N N . ASN A 1 432 ? -5.012 34.156 27.828 1 91.06 432 ASN A N 1
ATOM 3462 C CA . ASN A 1 432 ? -4.148 34.75 26.812 1 91.06 432 ASN A CA 1
ATOM 3463 C C . ASN A 1 432 ? -4.008 33.844 25.594 1 91.06 432 ASN A C 1
ATOM 3465 O O . ASN A 1 432 ? -3.598 34.281 24.516 1 91.06 432 ASN A O 1
ATOM 3469 N N . ASP A 1 433 ? -4.305 32.594 25.781 1 94.25 433 ASP A N 1
ATOM 3470 C CA . ASP A 1 433 ? -4.207 31.625 24.672 1 94.25 433 ASP A CA 1
ATOM 3471 C C . ASP A 1 433 ? -5.207 31.953 23.578 1 94.25 433 ASP A C 1
ATOM 3473 O O . ASP A 1 433 ? -5.02 31.562 22.422 1 94.25 433 ASP A O 1
ATOM 3477 N N . PHE A 1 434 ? -6.23 32.656 23.875 1 94.44 434 PHE A N 1
ATOM 3478 C CA . PHE A 1 434 ? -7.195 33.031 22.859 1 94.44 434 PHE A CA 1
ATOM 3479 C C . PHE A 1 434 ? -6.566 34.031 21.875 1 94.44 434 PHE A C 1
ATOM 3481 O O . PHE A 1 434 ? -6.879 34 20.688 1 94.44 434 PHE A O 1
ATOM 3488 N N . ALA A 1 435 ? -5.734 34.906 22.406 1 94.12 435 ALA A N 1
ATOM 3489 C CA . ALA A 1 435 ? -5.027 35.812 21.516 1 94.12 435 ALA A CA 1
ATOM 3490 C C . ALA A 1 435 ? -4.133 35.062 20.547 1 94.12 435 ALA A C 1
ATOM 3492 O O . ALA A 1 435 ? -3.955 35.5 19.406 1 94.12 435 ALA A O 1
ATOM 3493 N N . LEU A 1 436 ? -3.576 34 21.016 1 95.94 436 LEU A N 1
ATOM 3494 C CA . LEU A 1 436 ? -2.762 33.188 20.141 1 95.94 436 LEU A CA 1
ATOM 3495 C C . LEU A 1 436 ? -3.615 32.562 19.047 1 95.94 436 LEU A C 1
ATOM 3497 O O . LEU A 1 436 ? -3.172 32.438 17.891 1 95.94 436 LEU A O 1
ATOM 3501 N N . PHE A 1 437 ? -4.785 32.125 19.406 1 96.31 437 PHE A N 1
ATOM 3502 C CA . PHE A 1 437 ? -5.734 31.609 18.422 1 96.31 437 PHE A CA 1
ATOM 3503 C C . PHE A 1 437 ? -6.02 32.656 17.344 1 96.31 437 PHE A C 1
ATOM 3505 O O . PHE A 1 437 ? -5.996 32.344 16.156 1 96.31 437 PHE A O 1
ATOM 3512 N N . GLU A 1 438 ? -6.25 33.875 17.75 1 96 438 GLU A N 1
ATOM 3513 C CA . GLU A 1 438 ? -6.574 34.938 16.812 1 96 438 GLU A CA 1
ATOM 3514 C C . GLU A 1 438 ? -5.398 35.25 15.883 1 96 438 GLU A C 1
ATOM 3516 O O . GLU A 1 438 ? -5.594 35.5 14.688 1 96 438 GLU A O 1
ATOM 3521 N N . ALA A 1 439 ? -4.238 35.219 16.484 1 96 439 ALA A N 1
ATOM 3522 C CA . ALA A 1 439 ? -3.047 35.406 15.664 1 96 439 ALA A CA 1
ATOM 3523 C C . ALA A 1 439 ? -2.924 34.312 14.609 1 96 439 ALA A C 1
ATOM 3525 O O . ALA A 1 439 ? -2.598 34.594 13.453 1 96 439 ALA A O 1
ATOM 3526 N N . ALA A 1 440 ? -3.094 33.094 15.016 1 97.38 440 ALA A N 1
ATOM 3527 C CA . ALA A 1 440 ? -3.043 31.969 14.086 1 97.38 440 ALA A CA 1
ATOM 3528 C C . ALA A 1 440 ? -4.105 32.125 13 1 97.38 440 ALA A C 1
ATOM 3530 O O . ALA A 1 440 ? -3.852 31.812 11.836 1 97.38 440 ALA A O 1
ATOM 3531 N N . PHE A 1 441 ? -5.25 32.562 13.398 1 97.19 441 PHE A N 1
ATOM 3532 C CA . PHE A 1 441 ? -6.367 32.781 12.492 1 97.19 441 PHE A CA 1
ATOM 3533 C C . PHE A 1 441 ? -5.984 33.781 11.406 1 97.19 441 PHE A C 1
ATOM 3535 O O . PHE A 1 441 ? -6.238 33.531 10.219 1 97.19 441 PHE A O 1
ATOM 3542 N N . GLU A 1 442 ? -5.332 34.812 11.75 1 97 442 GLU A N 1
ATOM 3543 C CA . GLU A 1 442 ? -4.945 35.844 10.805 1 97 442 GLU A CA 1
ATOM 3544 C C . GLU A 1 442 ? -3.84 35.375 9.875 1 97 442 GLU A C 1
ATOM 3546 O O . GLU A 1 442 ? -3.814 35.719 8.695 1 97 442 GLU A O 1
ATOM 3551 N N . ILE A 1 443 ? -2.92 34.625 10.398 1 96.75 443 ILE A N 1
ATOM 3552 C CA . ILE A 1 443 ? -1.84 34.094 9.57 1 96.75 443 ILE A CA 1
ATOM 3553 C C . ILE A 1 443 ? -2.41 33.156 8.523 1 96.75 443 ILE A C 1
ATOM 3555 O O . ILE A 1 443 ? -2.029 33.188 7.355 1 96.75 443 ILE A O 1
ATOM 3559 N N . LEU A 1 444 ? -3.305 32.281 8.945 1 97.62 444 LEU A N 1
ATOM 3560 C CA . LEU A 1 444 ? -3.928 31.344 8 1 97.62 444 LEU A CA 1
ATOM 3561 C C . LEU A 1 444 ? -4.75 32.094 6.961 1 97.62 444 LEU A C 1
ATOM 3563 O O . LEU A 1 444 ? -4.797 31.688 5.797 1 97.62 444 LEU A O 1
ATOM 3567 N N . ARG A 1 445 ? -5.418 33.156 7.359 1 96.75 445 ARG A N 1
ATOM 3568 C CA . ARG A 1 445 ? -6.145 34 6.414 1 96.75 445 ARG A CA 1
ATOM 3569 C C . ARG A 1 445 ? -5.199 34.594 5.371 1 96.75 445 ARG A C 1
ATOM 3571 O O . ARG A 1 445 ? -5.516 34.625 4.18 1 96.75 445 ARG A O 1
ATOM 3578 N N . ALA A 1 446 ? -4.09 35.062 5.883 1 93.75 446 ALA A N 1
ATOM 3579 C CA . ALA A 1 446 ? -3.092 35.625 4.98 1 93.75 446 ALA A CA 1
ATOM 3580 C C . ALA A 1 446 ? -2.582 34.594 3.99 1 93.75 446 ALA A C 1
ATOM 3582 O O . ALA A 1 446 ? -2.434 34.875 2.801 1 93.75 446 ALA A O 1
ATOM 3583 N N . MET A 1 447 ? -2.283 33.406 4.461 1 92.94 447 MET A N 1
ATOM 3584 C CA . MET A 1 447 ? -1.822 32.344 3.59 1 92.94 447 MET A CA 1
ATOM 3585 C C . MET A 1 447 ? -2.891 31.969 2.566 1 92.94 447 MET A C 1
ATOM 3587 O O . MET A 1 447 ? -2.578 31.703 1.402 1 92.94 447 MET A O 1
ATOM 3591 N N . SER A 1 448 ? -4.121 31.922 3.045 1 94.12 448 SER A N 1
ATOM 3592 C CA . SER A 1 448 ? -5.246 31.625 2.164 1 94.12 448 SER A CA 1
ATOM 3593 C C . SER A 1 448 ? -5.363 32.656 1.05 1 94.12 448 SER A C 1
ATOM 3595 O O . SER A 1 448 ? -5.57 32.312 -0.113 1 94.12 448 SER A O 1
ATOM 3597 N N . SER A 1 449 ? -5.203 33.906 1.33 1 90.75 449 SER A N 1
ATOM 3598 C CA . SER A 1 449 ? -5.332 35 0.368 1 90.75 449 SER A CA 1
ATOM 3599 C C . SER A 1 449 ? -4.223 34.938 -0.678 1 90.75 449 SER A C 1
ATOM 3601 O O . SER A 1 449 ? -4.387 35.438 -1.793 1 90.75 449 SER A O 1
ATOM 3603 N N . HIS A 1 450 ? -3.123 34.25 -0.274 1 87.88 450 HIS A N 1
ATOM 3604 C CA . HIS A 1 450 ? -2.004 34.125 -1.201 1 87.88 450 HIS A CA 1
ATOM 3605 C C . HIS A 1 450 ? -2.148 32.906 -2.084 1 87.88 450 HIS A C 1
ATOM 3607 O O . HIS A 1 450 ? -1.262 32.594 -2.883 1 87.88 450 HIS A O 1
ATOM 3613 N N . GLY A 1 451 ? -3.188 32.156 -1.897 1 88.19 451 GLY A N 1
ATOM 3614 C CA . GLY A 1 451 ? -3.473 31.078 -2.814 1 88.19 451 GLY A CA 1
ATOM 3615 C C . GLY A 1 451 ? -3.17 29.703 -2.23 1 88.19 451 GLY A C 1
ATOM 3616 O O . GLY A 1 451 ? -3.213 28.703 -2.939 1 88.19 451 GLY A O 1
ATOM 3617 N N . ASN A 1 452 ? -2.771 29.641 -0.978 1 93 452 ASN A N 1
ATOM 3618 C CA . ASN A 1 452 ? -2.566 28.344 -0.328 1 93 452 ASN A CA 1
ATOM 3619 C C . ASN A 1 452 ? -3.889 27.609 -0.107 1 93 452 ASN A C 1
ATOM 3621 O O . ASN A 1 452 ? -4.691 28.016 0.737 1 93 452 ASN A O 1
ATOM 3625 N N . LEU A 1 453 ? -4.09 26.531 -0.789 1 94.5 453 LEU A N 1
ATOM 3626 C CA . LEU A 1 453 ? -5.359 25.812 -0.774 1 94.5 453 LEU A CA 1
ATOM 3627 C C . LEU A 1 453 ? -5.598 25.156 0.584 1 94.5 453 LEU A C 1
ATOM 3629 O O . LEU A 1 453 ? -6.715 25.188 1.103 1 94.5 453 LEU A O 1
ATOM 3633 N N . ALA A 1 454 ? -4.617 24.594 1.15 1 95.12 454 ALA A N 1
ATOM 3634 C CA . ALA A 1 454 ? -4.754 23.953 2.455 1 95.12 454 ALA A CA 1
ATOM 3635 C C . ALA A 1 454 ? -5.086 24.969 3.537 1 95.12 454 ALA A C 1
ATOM 3637 O O . ALA A 1 454 ? -5.941 24.719 4.391 1 95.12 454 ALA A O 1
ATOM 3638 N N . ALA A 1 455 ? -4.383 26.094 3.51 1 96.12 455 ALA A N 1
ATOM 3639 C CA . ALA A 1 455 ? -4.66 27.156 4.477 1 96.12 455 ALA A CA 1
ATOM 3640 C C . ALA A 1 455 ? -6.102 27.641 4.359 1 96.12 455 ALA A C 1
ATOM 3642 O O . ALA A 1 455 ? -6.727 28 5.359 1 96.12 455 ALA A O 1
ATOM 3643 N N . THR A 1 456 ? -6.609 27.641 3.139 1 96.19 456 THR A N 1
ATOM 3644 C CA . THR A 1 456 ? -7.996 28.031 2.936 1 96.19 456 THR A CA 1
ATOM 3645 C C . THR A 1 456 ? -8.945 27.078 3.635 1 96.19 456 THR A C 1
ATOM 3647 O O . THR A 1 456 ? -9.906 27.5 4.281 1 96.19 456 THR A O 1
ATOM 3650 N N . GLU A 1 457 ? -8.719 25.812 3.496 1 96.31 457 GLU A N 1
ATOM 3651 C CA . GLU A 1 457 ? -9.516 24.797 4.188 1 96.31 457 GLU A CA 1
ATOM 3652 C C . GLU A 1 457 ? -9.461 25 5.703 1 96.31 457 GLU A C 1
ATOM 3654 O O . GLU A 1 457 ? -10.492 24.984 6.375 1 96.31 457 GLU A O 1
ATOM 3659 N N . PHE A 1 458 ? -8.281 25.188 6.238 1 97.44 458 PHE A N 1
ATOM 3660 C CA . PHE A 1 458 ? -8.094 25.312 7.68 1 97.44 458 PHE A CA 1
ATOM 3661 C C . PHE A 1 458 ? -8.68 26.625 8.195 1 97.44 458 PHE A C 1
ATOM 3663 O O . PHE A 1 458 ? -9.258 26.656 9.281 1 97.44 458 PHE A O 1
ATOM 3670 N N . TYR A 1 459 ? -8.484 27.625 7.363 1 97.12 459 TYR A N 1
ATOM 3671 C CA . TYR A 1 459 ? -9.07 28.922 7.707 1 97.12 459 TYR A CA 1
ATOM 3672 C C . TYR A 1 459 ? -10.586 28.828 7.805 1 97.12 459 TYR A C 1
ATOM 3674 O O . TYR A 1 459 ? -11.195 29.328 8.75 1 97.12 459 TYR A O 1
ATOM 3682 N N . ASP A 1 460 ? -11.211 28.156 6.887 1 96.38 460 ASP A N 1
ATOM 3683 C CA . ASP A 1 460 ? -12.656 27.984 6.891 1 96.38 460 ASP A CA 1
ATOM 3684 C C . ASP A 1 460 ? -13.109 27.219 8.133 1 96.38 460 ASP A C 1
ATOM 3686 O O . ASP A 1 460 ? -14.148 27.531 8.719 1 96.38 460 ASP A O 1
ATOM 3690 N N . ASN A 1 461 ? -12.414 26.203 8.492 1 96.44 461 ASN A N 1
ATOM 3691 C CA . ASN A 1 461 ? -12.727 25.453 9.703 1 96.44 461 ASN A CA 1
ATOM 3692 C C . ASN A 1 461 ? -12.633 26.328 10.953 1 96.44 461 ASN A C 1
ATOM 3694 O O . ASN A 1 461 ? -13.5 26.266 11.828 1 96.44 461 ASN A O 1
ATOM 3698 N N . LEU A 1 462 ? -11.57 27.141 11.023 1 97.12 462 LEU A N 1
ATOM 3699 C CA . LEU A 1 462 ? -11.391 28 12.188 1 97.12 462 LEU A CA 1
ATOM 3700 C C . LEU A 1 462 ? -12.469 29.078 12.234 1 97.12 462 LEU A C 1
ATOM 3702 O O . LEU A 1 462 ? -12.891 29.484 13.32 1 97.12 462 LEU A O 1
ATOM 3706 N N . GLU A 1 463 ? -12.844 29.531 11.047 1 96.44 463 GLU A N 1
ATOM 3707 C CA . GLU A 1 463 ? -13.938 30.5 10.992 1 96.44 463 GLU A CA 1
ATOM 3708 C C . GLU A 1 463 ? -15.219 29.922 11.586 1 96.44 463 GLU A C 1
ATOM 3710 O O . GLU A 1 463 ? -15.938 30.625 12.312 1 96.44 463 GLU A O 1
ATOM 3715 N N . CYS A 1 464 ? -15.484 28.719 11.297 1 95.06 464 CYS A N 1
ATOM 3716 C CA . CYS A 1 464 ? -16.656 28.062 11.859 1 95.06 464 CYS A CA 1
ATOM 3717 C C . CYS A 1 464 ? -16.531 27.922 13.367 1 95.06 464 CYS A C 1
ATOM 3719 O O . CYS A 1 464 ? -17.516 28.062 14.094 1 95.06 464 CYS A O 1
ATOM 3721 N N . VAL A 1 465 ? -15.367 27.594 13.844 1 95.69 465 VAL A N 1
ATOM 3722 C CA . VAL A 1 465 ? -15.125 27.484 15.281 1 95.69 465 VAL A CA 1
ATOM 3723 C C . VAL A 1 465 ? -15.352 28.844 15.945 1 95.69 465 VAL A C 1
ATOM 3725 O O . VAL A 1 465 ? -15.977 28.922 17 1 95.69 465 VAL A O 1
ATOM 3728 N N . LYS A 1 466 ? -14.805 29.859 15.32 1 95 466 LYS A N 1
ATOM 3729 C CA . LYS A 1 466 ? -14.969 31.219 15.844 1 95 466 LYS A CA 1
ATOM 3730 C C . LYS A 1 466 ? -16.438 31.609 15.914 1 95 466 LYS A C 1
ATOM 3732 O O . LYS A 1 466 ? -16.875 32.219 16.891 1 95 466 LYS A O 1
ATOM 3737 N N . GLN A 1 467 ? -17.188 31.219 14.953 1 93.69 467 GLN A N 1
ATOM 3738 C CA . GLN A 1 467 ? -18.625 31.5 14.945 1 93.69 467 GLN A CA 1
ATOM 3739 C C . GLN A 1 467 ? -19.328 30.781 16.094 1 93.69 467 GLN A C 1
ATOM 3741 O O . GLN A 1 467 ? -20.203 31.344 16.734 1 93.69 467 GLN A O 1
ATOM 3746 N N . CYS A 1 468 ? -18.953 29.562 16.297 1 92.75 468 CYS A N 1
ATOM 3747 C CA . CYS A 1 468 ? -19.531 28.812 17.391 1 92.75 468 CYS A CA 1
ATOM 3748 C C . CYS A 1 468 ? -19.203 29.453 18.734 1 92.75 468 CYS A C 1
ATOM 3750 O O . CYS A 1 468 ? -20.031 29.469 19.641 1 92.75 468 CYS A O 1
ATOM 3752 N N . LEU A 1 469 ? -18 29.984 18.859 1 92.5 469 LEU A N 1
ATOM 3753 C CA . LEU A 1 469 ? -17.562 30.656 20.078 1 92.5 469 LEU A CA 1
ATOM 3754 C C . LEU A 1 469 ? -18.359 31.938 20.297 1 92.5 469 LEU A C 1
ATOM 3756 O O . LEU A 1 469 ? -18.766 32.25 21.422 1 92.5 469 LEU A O 1
ATOM 3760 N N . ASP A 1 470 ? -18.609 32.625 19.25 1 90.62 470 ASP A N 1
ATOM 3761 C CA . ASP A 1 470 ? -19.391 33.875 19.328 1 90.62 470 ASP A CA 1
ATOM 3762 C C . ASP A 1 470 ? -20.844 33.562 19.703 1 90.62 470 ASP A C 1
ATOM 3764 O O . ASP A 1 470 ? -21.438 34.312 20.484 1 90.62 470 ASP A O 1
ATOM 3768 N N . GLU A 1 471 ? -21.328 32.531 19.219 1 88.25 471 GLU A N 1
ATOM 3769 C CA . GLU A 1 471 ? -22.688 32.125 19.547 1 88.25 471 GLU A CA 1
ATOM 3770 C C . GLU A 1 471 ? -22.797 31.703 21.016 1 88.25 471 GLU A C 1
ATOM 3772 O O . GLU A 1 471 ? -23.797 32 21.688 1 88.25 471 GLU A O 1
ATOM 3777 N N . MET A 1 472 ? -21.875 31.016 21.422 1 85.31 472 MET A N 1
ATOM 3778 C CA . MET A 1 472 ? -21.844 30.562 22.812 1 85.31 472 MET A CA 1
ATOM 3779 C C . MET A 1 472 ? -21.766 31.75 23.766 1 85.31 472 MET A C 1
ATOM 3781 O O . MET A 1 472 ? -22.453 31.781 24.781 1 85.31 472 MET A O 1
ATOM 3785 N N . ARG A 1 473 ? -20.953 32.75 23.453 1 82.5 473 ARG A N 1
ATOM 3786 C CA . ARG A 1 473 ? -20.797 33.938 24.281 1 82.5 473 ARG A CA 1
ATOM 3787 C C . ARG A 1 473 ? -22.062 34.781 24.266 1 82.5 473 ARG A C 1
ATOM 3789 O O . ARG A 1 473 ? -22.406 35.406 25.266 1 82.5 473 ARG A O 1
ATOM 3796 N N . GLY A 1 474 ? -22.594 34.844 23.062 1 75.31 474 GLY A N 1
ATOM 3797 C CA . GLY A 1 474 ? -23.859 35.562 22.984 1 75.31 474 GLY A CA 1
ATOM 3798 C C . GLY A 1 474 ? -24.953 34.938 23.828 1 75.31 474 GLY A C 1
ATOM 3799 O O . GLY A 1 474 ? -25.75 35.656 24.438 1 75.31 474 GLY A O 1
ATOM 3800 N N . LEU A 1 475 ? -24.906 33.719 23.922 1 67.94 475 LEU A N 1
ATOM 3801 C CA . LEU A 1 475 ? -25.906 33.031 24.719 1 67.94 475 LEU A CA 1
ATOM 3802 C C . LEU A 1 475 ? -25.594 33.125 26.203 1 67.94 475 LEU A C 1
ATOM 3804 O O . LEU A 1 475 ? -26.5 33.281 27.031 1 67.94 475 LEU A O 1
ATOM 3808 N N . GLU A 1 476 ? -24.281 33.062 26.531 1 60.72 476 GLU A N 1
ATOM 3809 C CA . GLU A 1 476 ? -23.891 33.188 27.938 1 60.72 476 GLU A CA 1
ATOM 3810 C C . GLU A 1 476 ? -23.891 34.656 28.375 1 60.72 476 GLU A C 1
ATOM 3812 O O . GLU A 1 476 ? -24.125 34.938 29.562 1 60.72 476 GLU A O 1
ATOM 3817 N N . GLY A 1 477 ? -23.297 35.625 27.578 1 50.69 477 GLY A N 1
ATOM 3818 C CA . GLY A 1 477 ? -23.328 37.031 27.891 1 50.69 477 GLY A CA 1
ATOM 3819 C C . GLY A 1 477 ? -24.734 37.594 27.938 1 50.69 477 GLY A C 1
ATOM 3820 O O . GLY A 1 477 ? -24.922 38.781 28.234 1 50.69 477 GLY A O 1
ATOM 3821 N N . GLY A 1 478 ? -25.797 37.219 27.297 1 41.44 478 GLY A N 1
ATOM 3822 C CA . GLY A 1 478 ? -27.031 37.812 27.797 1 41.44 478 GLY A CA 1
ATOM 3823 C C . GLY A 1 478 ? -27.156 37.75 29.312 1 41.44 478 GLY A C 1
ATOM 3824 O O . GLY A 1 478 ? -28.141 38.25 29.875 1 41.44 478 GLY A O 1
ATOM 3825 N N . ARG A 1 479 ? -26.547 36.938 30.156 1 38.28 479 ARG A N 1
ATOM 3826 C CA . ARG A 1 479 ? -26.484 37.219 31.578 1 38.28 479 ARG A CA 1
ATOM 3827 C C . ARG A 1 479 ? -25.391 38.25 31.891 1 38.28 479 ARG A C 1
ATOM 3829 O O . ARG A 1 479 ? -25.609 39.219 32.625 1 38.28 479 ARG A O 1
ATOM 3836 N N . SER A 1 480 ? -23.922 38.062 32.094 1 33.5 480 SER A N 1
ATOM 3837 C CA . SER A 1 480 ? -22.906 39 32.562 1 33.5 480 SER A CA 1
ATOM 3838 C C . SER A 1 480 ? -22.359 39.844 31.422 1 33.5 480 SER A C 1
ATOM 3840 O O . SER A 1 480 ? -21.938 39.312 30.375 1 33.5 480 SER A O 1
ATOM 3842 N N . GLN A 1 481 ? -22.531 41.312 31.172 1 31.89 481 GLN A N 1
ATOM 3843 C CA . GLN A 1 481 ? -22.156 42.562 30.516 1 31.89 481 GLN A CA 1
ATOM 3844 C C . GLN A 1 481 ? -20.656 42.688 30.375 1 31.89 481 GLN A C 1
ATOM 3846 O O . GLN A 1 481 ? -20.156 43.594 29.703 1 31.89 481 GLN A O 1
ATOM 3851 N N . SER A 1 482 ? -19.672 42.25 31.25 1 29.17 482 SER A N 1
ATOM 3852 C CA . SER A 1 482 ? -18.359 42.844 31.484 1 29.17 482 SER A CA 1
ATOM 3853 C C . SER A 1 482 ? -17.391 42.5 30.344 1 29.17 482 SER A C 1
ATOM 3855 O O . SER A 1 482 ? -16.406 43.188 30.109 1 29.17 482 SER A O 1
ATOM 3857 N N . MET A 1 483 ? -17.281 41.344 29.797 1 30.02 483 MET A N 1
ATOM 3858 C CA . MET A 1 483 ? -16 41.062 29.141 1 30.02 483 MET A CA 1
ATOM 3859 C C . MET A 1 483 ? -15.977 41.656 27.734 1 30.02 483 MET A C 1
ATOM 3861 O O . MET A 1 483 ? -15.062 41.406 26.953 1 30.02 483 MET A O 1
ATOM 3865 N N . SER A 1 484 ? -16.984 42.344 27.172 1 31.44 484 SER A N 1
ATOM 3866 C CA . SER A 1 484 ? -17 42.844 25.797 1 31.44 484 SER A CA 1
ATOM 3867 C C . SER A 1 484 ? -15.992 43.969 25.594 1 31.44 484 SER A C 1
ATOM 3869 O O . SER A 1 484 ? -15.859 44.5 24.5 1 31.44 484 SER A O 1
ATOM 3871 N N . ARG A 1 485 ? -15.523 44.75 26.578 1 32.06 485 ARG A N 1
ATOM 3872 C CA . ARG A 1 485 ? -14.773 46 26.453 1 32.06 485 ARG A CA 1
ATOM 3873 C C . ARG A 1 485 ? -13.398 45.75 25.844 1 32.06 485 ARG A C 1
ATOM 3875 O O . ARG A 1 485 ? -12.711 46.688 25.438 1 32.06 485 ARG A O 1
ATOM 3882 N N . VAL A 1 486 ? -12.828 44.594 26 1 29.2 486 VAL A N 1
ATOM 3883 C CA . VAL A 1 486 ? -11.422 44.531 25.609 1 29.2 486 VAL A CA 1
ATOM 3884 C C . VAL A 1 486 ? -11.32 44.5 24.078 1 29.2 486 VAL A C 1
ATOM 3886 O O . VAL A 1 486 ? -10.273 44.844 23.516 1 29.2 486 VAL A O 1
ATOM 3889 N N . ALA A 1 487 ? -12.344 44.094 23.312 1 31.42 487 ALA A N 1
ATOM 3890 C CA . ALA A 1 487 ? -12.086 43.875 21.891 1 31.42 487 ALA A CA 1
ATOM 3891 C C . ALA A 1 487 ? -12.109 45.188 21.125 1 31.42 487 ALA A C 1
ATOM 3893 O O . ALA A 1 487 ? -11.828 45.219 19.922 1 31.42 487 ALA A O 1
ATOM 3894 N N . GLU A 1 488 ? -12.719 46.312 21.531 1 29.56 488 GLU A N 1
ATOM 3895 C CA . GLU A 1 488 ? -12.828 47.469 20.656 1 29.56 488 GLU A CA 1
ATOM 3896 C C . GLU A 1 488 ? -11.461 48.094 20.391 1 29.56 488 GLU A C 1
ATOM 3898 O O . GLU A 1 488 ? -11.305 48.875 19.438 1 29.56 488 GLU A O 1
ATOM 3903 N N . VAL A 1 489 ? -10.562 48.156 21.359 1 28.8 489 VAL A N 1
ATOM 3904 C CA . VAL A 1 489 ? -9.406 49.031 21.156 1 28.8 489 VAL A CA 1
ATOM 3905 C C . VAL A 1 489 ? -8.555 48.5 20 1 28.8 489 VAL A C 1
ATOM 3907 O O . VAL A 1 489 ? -8.008 49.25 19.203 1 28.8 489 VAL A O 1
ATOM 3910 N N . SER A 1 490 ? -8.25 47.156 19.938 1 28.48 490 SER A N 1
ATOM 3911 C CA . SER A 1 490 ? -7.062 46.781 19.172 1 28.48 490 SER A CA 1
ATOM 3912 C C . SER A 1 490 ? -7.383 46.656 17.688 1 28.48 490 SER A C 1
ATOM 3914 O O . SER A 1 490 ? -6.57 46.125 16.922 1 28.48 490 SER A O 1
ATOM 3916 N N . THR A 1 491 ? -8.562 46.969 17.188 1 28.3 491 THR A N 1
ATOM 3917 C CA . THR A 1 491 ? -8.812 46.812 15.758 1 28.3 491 THR A CA 1
ATOM 3918 C C . THR A 1 491 ? -7.883 47.719 14.945 1 28.3 491 THR A C 1
ATOM 3920 O O . THR A 1 491 ? -7.742 47.531 13.734 1 28.3 491 THR A O 1
ATOM 3923 N N . ASP A 1 492 ? -7.605 48.969 15.383 1 26.67 492 ASP A N 1
ATOM 3924 C CA . ASP A 1 492 ? -6.957 49.969 14.516 1 26.67 492 ASP A CA 1
ATOM 3925 C C . ASP A 1 492 ? -5.559 49.5 14.109 1 26.67 492 ASP A C 1
ATOM 3927 O O . ASP A 1 492 ? -4.957 50.062 13.195 1 26.67 492 ASP A O 1
ATOM 3931 N N . SER A 1 493 ? -4.816 48.875 15 1 27.19 493 SER A N 1
ATOM 3932 C CA . SER A 1 493 ? -3.375 48.844 14.773 1 27.19 493 SER A CA 1
ATOM 3933 C C . SER A 1 493 ? -3.018 47.844 13.672 1 27.19 493 SER A C 1
ATOM 3935 O O . SER A 1 493 ? -1.839 47.625 13.383 1 27.19 493 SER A O 1
ATOM 3937 N N . LEU A 1 494 ? -3.865 46.812 13.453 1 27.5 494 LEU A N 1
ATOM 3938 C CA . LEU A 1 494 ? -3.307 45.875 12.477 1 27.5 494 LEU A CA 1
ATOM 3939 C C . LEU A 1 494 ? -3.398 46.438 11.07 1 27.5 494 LEU A C 1
ATOM 3941 O O . LEU A 1 494 ? -3.805 45.75 10.133 1 27.5 494 LEU A O 1
ATOM 3945 N N . ALA A 1 495 ? -3.625 47.812 10.836 1 27.38 495 ALA A N 1
ATOM 3946 C CA . ALA A 1 495 ? -3.543 48.406 9.5 1 27.38 495 ALA A CA 1
ATOM 3947 C C . ALA A 1 495 ? -2.412 47.75 8.695 1 27.38 495 ALA A C 1
ATOM 3949 O O . ALA A 1 495 ? -1.491 47.156 9.266 1 27.38 495 ALA A O 1
ATOM 3950 N N . ILE A 1 496 ? -2.223 48.25 7.34 1 29.48 496 ILE A N 1
ATOM 3951 C CA . ILE A 1 496 ? -1.556 47.875 6.102 1 29.48 496 ILE A CA 1
ATOM 3952 C C . ILE A 1 496 ? -0.043 48 6.27 1 29.48 496 ILE A C 1
ATOM 3954 O O . ILE A 1 496 ? 0.489 49.125 6.297 1 29.48 496 ILE A O 1
ATOM 3958 N N . ILE A 1 497 ? 0.62 47.469 7.129 1 26.69 497 ILE A N 1
ATOM 3959 C CA . ILE A 1 497 ? 2.062 47.625 6.965 1 26.69 497 ILE A CA 1
ATOM 3960 C C . ILE A 1 497 ? 2.469 47.156 5.562 1 26.69 497 ILE A C 1
ATOM 3962 O O . ILE A 1 497 ? 2.359 45.969 5.234 1 26.69 497 ILE A O 1
ATOM 3966 N N . ALA A 1 498 ? 2.238 48 4.48 1 26.45 498 ALA A N 1
ATOM 3967 C CA . ALA A 1 498 ? 2.811 47.875 3.143 1 26.45 498 ALA A CA 1
ATOM 3968 C C . ALA A 1 498 ? 4.301 47.562 3.205 1 26.45 498 ALA A C 1
ATOM 3970 O O . ALA A 1 498 ? 5.012 48.031 4.09 1 26.45 498 ALA A O 1
ATOM 3971 N N . PRO A 1 499 ? 4.812 46.562 2.486 1 27.77 499 PRO A N 1
ATOM 3972 C CA . PRO A 1 499 ? 6.23 46.219 2.547 1 27.77 499 PRO A CA 1
ATOM 3973 C C . PRO A 1 499 ? 7.148 47.438 2.418 1 27.77 499 PRO A C 1
ATOM 3975 O O . PRO A 1 499 ? 8.281 47.406 2.9 1 27.77 499 PRO A O 1
ATOM 3978 N N . ASN A 1 500 ? 6.887 48.406 1.489 1 27.39 500 ASN A N 1
ATOM 3979 C CA . ASN A 1 500 ? 7.91 49.406 1.174 1 27.39 500 ASN A CA 1
ATOM 3980 C C . ASN A 1 500 ? 8.195 50.312 2.363 1 27.39 500 ASN A C 1
ATOM 3982 O O . ASN A 1 500 ? 9.125 51.125 2.326 1 27.39 500 ASN A O 1
ATOM 3986 N N . GLN A 1 501 ? 7.16 50.875 3.006 1 24.78 501 GLN A N 1
ATOM 3987 C CA . GLN A 1 501 ? 7.441 52 3.883 1 24.78 501 GLN A CA 1
ATOM 3988 C C . GLN A 1 501 ? 8.086 51.531 5.188 1 24.78 501 GLN A C 1
ATOM 3990 O O . GLN A 1 501 ? 8.047 52.25 6.191 1 24.78 501 GLN A O 1
ATOM 3995 N N . LEU A 1 502 ? 8.219 50.25 5.469 1 24.78 502 LEU A N 1
ATOM 3996 C CA . LEU A 1 502 ? 9.008 49.938 6.66 1 24.78 502 LEU A CA 1
ATOM 3997 C C . LEU A 1 502 ? 10.422 50.5 6.52 1 24.78 502 LEU A C 1
ATOM 3999 O O . LEU A 1 502 ? 11.203 50.031 5.699 1 24.78 502 LEU A O 1
ATOM 4003 N N . GLY A 1 503 ? 10.539 51.812 6.523 1 24.23 503 GLY A N 1
ATOM 4004 C CA . GLY A 1 503 ? 11.836 52.469 6.641 1 24.23 503 GLY A CA 1
ATOM 4005 C C . GLY A 1 503 ? 12.797 51.719 7.551 1 24.23 503 GLY A C 1
ATOM 4006 O O . GLY A 1 503 ? 12.422 50.75 8.18 1 24.23 503 GLY A O 1
ATOM 4007 N N . PRO A 1 504 ? 14.117 52.156 7.754 1 24.08 504 PRO A N 1
ATOM 4008 C CA . PRO A 1 504 ? 15.07 51.625 8.703 1 24.08 504 PRO A CA 1
ATOM 4009 C C . PRO A 1 504 ? 14.453 51.312 10.07 1 24.08 504 PRO A C 1
ATOM 4011 O O . PRO A 1 504 ? 13.344 51.781 10.359 1 24.08 504 PRO A O 1
ATOM 4014 N N . CYS A 1 505 ? 15.195 50.938 11.258 1 24.98 505 CYS A N 1
ATOM 4015 C CA . CYS A 1 505 ? 15.117 50.719 12.703 1 24.98 505 CYS A CA 1
ATOM 4016 C C . CYS A 1 505 ? 14.297 51.781 13.383 1 24.98 505 CYS A C 1
ATOM 4018 O O . CYS A 1 505 ? 14.5 52.094 14.562 1 24.98 505 CYS A O 1
ATOM 4020 N N . GLY A 1 506 ? 13.555 52.656 12.742 1 23.36 506 GLY A N 1
ATOM 4021 C CA . GLY A 1 506 ? 13.227 53.75 13.648 1 23.36 506 GLY A CA 1
ATOM 4022 C C . GLY A 1 506 ? 12.352 53.312 14.812 1 23.36 506 GLY A C 1
ATOM 4023 O O . GLY A 1 506 ? 11.758 52.25 14.781 1 23.36 506 GLY A O 1
ATOM 4024 N N . ASN A 1 507 ? 12.211 54.188 16.078 1 23.56 507 ASN A N 1
ATOM 4025 C CA . ASN A 1 507 ? 11.727 54.219 17.453 1 23.56 507 ASN A CA 1
ATOM 4026 C C . ASN A 1 507 ? 10.227 53.938 17.516 1 23.56 507 ASN A C 1
ATOM 4028 O O . ASN A 1 507 ? 9.477 54.719 18.094 1 23.56 507 ASN A O 1
ATOM 4032 N N . THR A 1 508 ? 9.555 53.25 16.688 1 25.36 508 THR A N 1
ATOM 4033 C CA . THR A 1 508 ? 8.109 53.406 16.812 1 25.36 508 THR A CA 1
ATOM 4034 C C . THR A 1 508 ? 7.609 52.781 18.109 1 25.36 508 THR A C 1
ATOM 4036 O O . THR A 1 508 ? 7.762 51.594 18.344 1 25.36 508 THR A O 1
ATOM 4039 N N . ASP A 1 509 ? 7.379 53.531 19.297 1 25.8 509 ASP A N 1
ATOM 4040 C CA . ASP A 1 509 ? 6.809 53.438 20.641 1 25.8 509 ASP A CA 1
ATOM 4041 C C . ASP A 1 509 ? 5.383 52.906 20.609 1 25.8 509 ASP A C 1
ATOM 4043 O O . ASP A 1 509 ? 4.418 53.656 20.594 1 25.8 509 ASP A O 1
ATOM 4047 N N . VAL A 1 510 ? 4.992 52.062 19.75 1 29.72 510 VAL A N 1
ATOM 4048 C CA . VAL A 1 510 ? 3.574 51.812 19.984 1 29.72 510 VAL A CA 1
ATOM 4049 C C . VAL A 1 510 ? 3.381 51.125 21.344 1 29.72 510 VAL A C 1
ATOM 4051 O O . VAL A 1 510 ? 3.953 50.062 21.594 1 29.72 510 VAL A O 1
ATOM 4054 N N . PRO A 1 511 ? 2.93 51.719 22.484 1 26.59 511 PRO A N 1
ATOM 4055 C CA . PRO A 1 511 ? 2.939 51.312 23.891 1 26.59 511 PRO A CA 1
ATOM 4056 C C . PRO A 1 511 ? 2.344 49.938 24.125 1 26.59 511 PRO A C 1
ATOM 4058 O O . PRO A 1 511 ? 2.793 49.219 25.016 1 26.59 511 PRO A O 1
ATOM 4061 N N . GLY A 1 512 ? 1.125 49.625 23.719 1 28.52 512 GLY A N 1
ATOM 4062 C CA . GLY A 1 512 ? 0.268 48.812 24.578 1 28.52 512 GLY A CA 1
ATOM 4063 C C . GLY A 1 512 ? 0.496 47.312 24.438 1 28.52 512 GLY A C 1
ATOM 4064 O O . GLY A 1 512 ? -0.264 46.5 24.969 1 28.52 512 GLY A O 1
ATOM 4065 N N . ILE A 1 513 ? 0.896 46.875 23.234 1 30.44 513 ILE A N 1
ATOM 4066 C CA . ILE A 1 513 ? 0.85 45.406 23.266 1 30.44 513 ILE A CA 1
ATOM 4067 C C . ILE A 1 513 ? 1.818 44.906 24.328 1 30.44 513 ILE A C 1
ATOM 4069 O O . ILE A 1 513 ? 3.021 45.156 24.25 1 30.44 513 ILE A O 1
ATOM 4073 N N . PRO A 1 514 ? 1.3 44.719 25.531 1 28.47 514 PRO A N 1
ATOM 4074 C CA . PRO A 1 514 ? 2.291 44.188 26.469 1 28.47 514 PRO A CA 1
ATOM 4075 C C . PRO A 1 514 ? 3.18 43.125 25.844 1 28.47 514 PRO A C 1
ATOM 4077 O O . PRO A 1 514 ? 2.742 42.406 24.953 1 28.47 514 PRO A O 1
ATOM 4080 N N . GLU A 1 515 ? 4.414 43.406 25.672 1 29.97 515 GLU A N 1
ATOM 4081 C CA . GLU A 1 515 ? 5.496 42.469 25.391 1 29.97 515 GLU A CA 1
ATOM 4082 C C . GLU A 1 515 ? 5.324 41.188 26.172 1 29.97 515 GLU A C 1
ATOM 4084 O O . GLU A 1 515 ? 5.66 41.125 27.359 1 29.97 515 GLU A O 1
ATOM 4089 N N . VAL A 1 516 ? 4.117 40.531 26.094 1 31.09 516 VAL A N 1
ATOM 4090 C CA . VAL A 1 516 ? 4.227 39.25 26.766 1 31.09 516 VAL A CA 1
ATOM 4091 C C . VAL A 1 516 ? 5.48 38.531 26.281 1 31.09 516 VAL A C 1
ATOM 4093 O O . VAL A 1 516 ? 5.586 38.156 25.094 1 31.09 516 VAL A O 1
ATOM 4096 N N . THR A 1 517 ? 6.668 38.906 26.656 1 28.89 517 THR A N 1
ATOM 4097 C CA . THR A 1 517 ? 7.918 38.156 26.531 1 28.89 517 THR A CA 1
ATOM 4098 C C . THR A 1 517 ? 7.707 36.688 26.875 1 28.89 517 THR A C 1
ATOM 4100 O O . THR A 1 517 ? 7.602 36.312 28.047 1 28.89 517 THR A O 1
ATOM 4103 N N . ILE A 1 518 ? 6.828 36.031 26.156 1 33.22 518 ILE A N 1
ATOM 4104 C CA . ILE A 1 518 ? 6.965 34.594 26.344 1 33.22 518 ILE A CA 1
ATOM 4105 C C . ILE A 1 518 ? 8.438 34.188 26.297 1 33.22 518 ILE A C 1
ATOM 4107 O O . ILE A 1 518 ? 9.141 34.531 25.344 1 33.22 518 ILE A O 1
ATOM 4111 N N . PRO A 1 519 ? 9.117 34.062 27.391 1 31.62 519 PRO A N 1
ATOM 4112 C CA . PRO A 1 519 ? 10.516 33.656 27.297 1 31.62 519 PRO A CA 1
ATOM 4113 C C . PRO A 1 519 ? 10.75 32.625 26.203 1 31.62 519 PRO A C 1
ATOM 4115 O O . PRO A 1 519 ? 10 31.641 26.094 1 31.62 519 PRO A O 1
ATOM 4118 N N . THR A 1 520 ? 11.195 33.031 25.031 1 35.03 520 THR A N 1
ATOM 4119 C CA . THR A 1 520 ? 11.531 32.375 23.781 1 35.03 520 THR A CA 1
ATOM 4120 C C . THR A 1 520 ? 12.164 31 24.047 1 35.03 520 THR A C 1
ATOM 4122 O O . THR A 1 520 ? 12.18 30.141 23.172 1 35.03 520 THR A O 1
ATOM 4125 N N . ASN A 1 521 ? 13.148 31.016 25 1 34.16 521 ASN A N 1
ATOM 4126 C CA . ASN A 1 521 ? 14.008 29.844 25.156 1 34.16 521 ASN A CA 1
ATOM 4127 C C . ASN A 1 521 ? 13.258 28.672 25.75 1 34.16 521 ASN A C 1
ATOM 4129 O O . ASN A 1 521 ? 13.805 27.922 26.547 1 34.16 521 ASN A O 1
ATOM 4133 N N . SER A 1 522 ? 12.008 28.688 25.938 1 38.59 522 SER A N 1
ATOM 4134 C CA . SER A 1 522 ? 11.359 27.562 26.594 1 38.59 522 SER A CA 1
ATOM 4135 C C . SER A 1 522 ? 11.508 26.281 25.766 1 38.59 522 SER A C 1
ATOM 4137 O O . SER A 1 522 ? 10.844 26.109 24.75 1 38.59 522 SER A O 1
ATOM 4139 N N . ALA A 1 523 ? 12.547 25.609 25.703 1 40.28 523 ALA A N 1
ATOM 4140 C CA . ALA A 1 523 ? 12.984 24.328 25.172 1 40.28 523 ALA A CA 1
ATOM 4141 C C . ALA A 1 523 ? 11.875 23.281 25.281 1 40.28 523 ALA A C 1
ATOM 4143 O O . ALA A 1 523 ? 11.07 23.312 26.219 1 40.28 523 ALA A O 1
ATOM 4144 N N . ASN A 1 524 ? 11.602 22.578 24.281 1 47.72 524 ASN A N 1
ATOM 4145 C CA . ASN A 1 524 ? 10.742 21.422 24.047 1 47.72 524 ASN A CA 1
ATOM 4146 C C . ASN A 1 524 ? 10.688 20.516 25.281 1 47.72 524 ASN A C 1
ATOM 4148 O O . ASN A 1 524 ? 9.828 19.641 25.375 1 47.72 524 ASN A O 1
ATOM 4152 N N . ASP A 1 525 ? 11.664 20.781 26.234 1 45.72 525 ASP A N 1
ATOM 4153 C CA . ASP A 1 525 ? 11.695 19.984 27.469 1 45.72 525 ASP A CA 1
ATOM 4154 C C . ASP A 1 525 ? 10.492 20.297 28.344 1 45.72 525 ASP A C 1
ATOM 4156 O O . ASP A 1 525 ? 10.227 19.578 29.312 1 45.72 525 ASP A O 1
ATOM 4160 N N . MET A 1 526 ? 9.891 21.328 28 1 46.78 526 MET A N 1
ATOM 4161 C CA . MET A 1 526 ? 8.898 21.828 28.953 1 46.78 526 MET A CA 1
ATOM 4162 C C . MET A 1 526 ? 7.645 20.953 28.953 1 46.78 526 MET A C 1
ATOM 4164 O O . MET A 1 526 ? 6.945 20.875 29.953 1 46.78 526 MET A O 1
ATOM 4168 N N . ALA A 1 527 ? 7.324 20.312 27.797 1 52.12 527 ALA A N 1
ATOM 4169 C CA . ALA A 1 527 ? 6.137 19.453 27.812 1 52.12 527 ALA A CA 1
ATOM 4170 C C . ALA A 1 527 ? 6.289 18.328 28.844 1 52.12 527 ALA A C 1
ATOM 4172 O O . ALA A 1 527 ? 5.293 17.797 29.328 1 52.12 527 ALA A O 1
ATOM 4173 N N . PHE A 1 528 ? 7.625 18.172 29.172 1 62.41 528 PHE A N 1
ATOM 4174 C CA . PHE A 1 528 ? 7.855 17.031 30.062 1 62.41 528 PHE A CA 1
ATOM 4175 C C . PHE A 1 528 ? 8.398 17.5 31.406 1 62.41 528 PHE A C 1
ATOM 4177 O O . PHE A 1 528 ? 8.68 16.672 32.281 1 62.41 528 PHE A O 1
ATOM 4184 N N . LEU A 1 529 ? 8.586 18.844 31.578 1 53.44 529 LEU A N 1
ATOM 4185 C CA . LEU A 1 529 ? 9.391 19.328 32.688 1 53.44 529 LEU A CA 1
ATOM 4186 C C . LEU A 1 529 ? 8.523 19.562 33.938 1 53.44 529 LEU A C 1
ATOM 4188 O O . LEU A 1 529 ? 9.047 19.672 35.031 1 53.44 529 LEU A O 1
ATOM 4192 N N . GLY A 1 530 ? 7.379 19.094 33.906 1 61.94 530 GLY A N 1
ATOM 4193 C CA . GLY A 1 530 ? 6.629 19.328 35.125 1 61.94 530 GLY A CA 1
ATOM 4194 C C . GLY A 1 530 ? 6.602 18.125 36.062 1 61.94 530 GLY A C 1
ATOM 4195 O O . GLY A 1 530 ? 6.75 16.984 35.594 1 61.94 530 GLY A O 1
ATOM 4196 N N . GLU A 1 531 ? 6.941 18.484 37.438 1 65.06 531 GLU A N 1
ATOM 4197 C CA . GLU A 1 531 ? 6.898 17.438 38.438 1 65.06 531 GLU A CA 1
ATOM 4198 C C . GLU A 1 531 ? 5.734 16.484 38.188 1 65.06 531 GLU A C 1
ATOM 4200 O O . GLU A 1 531 ? 5.887 15.266 38.344 1 65.06 531 GLU A O 1
ATOM 4205 N N . SER A 1 532 ? 4.777 17.047 37.75 1 67.38 532 SER A N 1
ATOM 4206 C CA . SER A 1 532 ? 3.59 16.234 37.531 1 67.38 532 SER A CA 1
ATOM 4207 C C . SER A 1 532 ? 3.781 15.281 36.375 1 67.38 532 SER A C 1
ATOM 4209 O O . SER A 1 532 ? 3.361 14.117 36.438 1 67.38 532 SER A O 1
ATOM 4211 N N . MET A 1 533 ? 4.473 15.672 35.438 1 77.88 533 MET A N 1
ATOM 4212 C CA . MET A 1 533 ? 4.727 14.844 34.25 1 77.88 533 MET A CA 1
ATOM 4213 C C . MET A 1 533 ? 5.723 13.734 34.594 1 77.88 533 MET A C 1
ATOM 4215 O O . MET A 1 533 ? 5.527 12.586 34.188 1 77.88 533 MET A O 1
ATOM 4219 N N . GLU A 1 534 ? 6.68 14.078 35.344 1 73.5 534 GLU A N 1
ATOM 4220 C CA . GLU A 1 534 ? 7.664 13.078 35.75 1 73.5 534 GLU A CA 1
ATOM 4221 C C . GLU A 1 534 ? 7.016 11.969 36.562 1 73.5 534 GLU A C 1
ATOM 4223 O O . GLU A 1 534 ? 7.355 10.797 36.406 1 73.5 534 GLU A O 1
ATOM 4228 N N . GLU A 1 535 ? 6.129 12.414 37.438 1 69.19 535 GLU A N 1
ATOM 4229 C CA . GLU A 1 535 ? 5.41 11.438 38.25 1 69.19 535 GLU A CA 1
ATOM 4230 C C . GLU A 1 535 ? 4.52 10.547 37.406 1 69.19 535 GLU A C 1
ATOM 4232 O O . GLU A 1 535 ? 4.426 9.344 37.656 1 69.19 535 GLU A O 1
ATOM 4237 N N . PHE A 1 536 ? 3.914 11.195 36.531 1 72.06 536 PHE A N 1
ATOM 4238 C CA . PHE A 1 536 ? 3.035 10.445 35.656 1 72.06 536 PHE A CA 1
ATOM 4239 C C . PHE A 1 536 ? 3.826 9.43 34.844 1 72.06 536 PHE A C 1
ATOM 4241 O O . PHE A 1 536 ? 3.412 8.273 34.688 1 72.06 536 PHE A O 1
ATOM 4248 N N . LEU A 1 537 ? 4.949 9.695 34.406 1 77.94 537 LEU A N 1
ATOM 4249 C CA . LEU A 1 537 ? 5.762 8.844 33.531 1 77.94 537 LEU A CA 1
ATOM 4250 C C . LEU A 1 537 ? 6.406 7.723 34.344 1 77.94 537 LEU A C 1
ATOM 4252 O O . LEU A 1 537 ? 6.754 6.676 33.781 1 77.94 537 LEU A O 1
ATOM 4256 N N . ALA A 1 538 ? 6.613 7.984 35.594 1 70.19 538 ALA A N 1
ATOM 4257 C CA . ALA A 1 538 ? 7.281 7.016 36.469 1 70.19 538 ALA A CA 1
ATOM 4258 C C . ALA A 1 538 ? 6.281 6.031 37.062 1 70.19 538 ALA A C 1
ATOM 4260 O O . ALA A 1 538 ? 6.672 5.039 37.688 1 70.19 538 ALA A O 1
ATOM 4261 N N . GLN A 1 539 ? 5.004 6.289 37 1 70 539 GLN A N 1
ATOM 4262 C CA . GLN A 1 539 ? 3.99 5.434 37.625 1 70 539 GLN A CA 1
ATOM 4263 C C . GLN A 1 539 ? 3.957 4.062 36.969 1 70 539 GLN A C 1
ATOM 4265 O O . GLN A 1 539 ? 3.844 3.959 35.719 1 70 539 GLN A O 1
ATOM 4270 N N . PRO A 1 540 ? 4.355 3.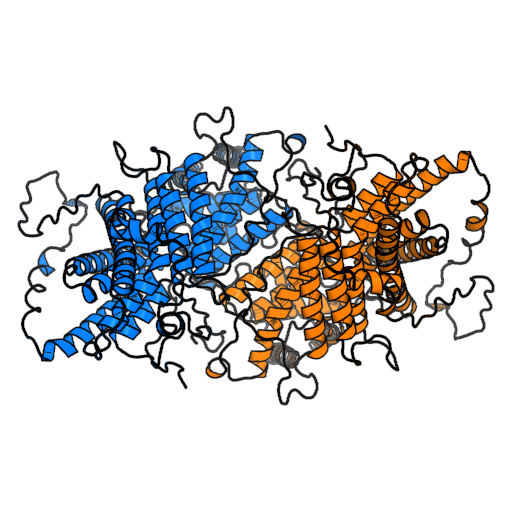02 37.875 1 63 540 PRO A N 1
ATOM 4271 C CA . PRO A 1 540 ? 4.27 1.665 37.344 1 63 540 PRO A CA 1
ATOM 4272 C C . PRO A 1 540 ? 2.832 1.193 37.156 1 63 540 PRO A C 1
ATOM 4274 O O . PRO A 1 540 ? 1.939 1.6 37.906 1 63 540 PRO A O 1
ATOM 4277 N N . ASP A 1 541 ? 2.576 0.132 36.344 1 55.81 541 ASP A N 1
ATOM 4278 C CA . ASP A 1 541 ? 1.341 -0.62 36.125 1 55.81 541 ASP A CA 1
ATOM 4279 C C . ASP A 1 541 ? 0.117 0.275 36.312 1 55.81 541 ASP A C 1
ATOM 4281 O O . ASP A 1 541 ? -0.753 -0.013 37.156 1 55.81 541 ASP A O 1
ATOM 4285 N N . LEU A 1 542 ? 0.228 1.401 36.188 1 49.31 542 LEU A N 1
ATOM 4286 C CA . LEU A 1 542 ? -0.985 2.199 36.312 1 49.31 542 LEU A CA 1
ATOM 4287 C C . LEU A 1 542 ? -2.215 1.399 35.906 1 49.31 542 LEU A C 1
ATOM 4289 O O . LEU A 1 542 ? -2.357 1.037 34.719 1 49.31 542 LEU A O 1
ATOM 4293 N N . ASP A 1 543 ? -2.434 0.229 36.656 1 46.88 543 ASP A N 1
ATOM 4294 C CA . ASP A 1 543 ? -3.713 -0.453 36.5 1 46.88 543 ASP A CA 1
ATOM 4295 C C . ASP A 1 543 ? -4.871 0.543 36.5 1 46.88 543 ASP A C 1
ATOM 4297 O O . ASP A 1 543 ? -5.328 0.967 37.562 1 46.88 543 ASP A O 1
ATOM 4301 N N . PHE A 1 544 ? -4.84 1.387 35.656 1 45.03 544 PHE A N 1
ATOM 4302 C CA . PHE A 1 544 ? -5.934 2.328 35.469 1 45.03 544 PHE A CA 1
ATOM 4303 C C . PHE A 1 544 ? -7.273 1.601 35.438 1 45.03 544 PHE A C 1
ATOM 4305 O O . PHE A 1 544 ? -8.266 2.145 34.938 1 45.03 544 PHE A O 1
ATOM 4312 N N . ASP A 1 545 ? -7.254 0.357 35.719 1 44.16 545 ASP A N 1
ATOM 4313 C CA . ASP A 1 545 ? -8.555 -0.262 35.969 1 44.16 545 ASP A CA 1
ATOM 4314 C C . ASP A 1 545 ? -9.375 0.561 36.969 1 44.16 545 ASP A C 1
ATOM 4316 O O . ASP A 1 545 ? -10.57 0.312 37.125 1 44.16 545 ASP A O 1
ATOM 4320 N N . LEU A 1 546 ? -8.711 1.068 37.844 1 37.97 546 LEU A N 1
ATOM 4321 C CA . LEU A 1 546 ? -9.445 1.943 38.75 1 37.97 546 LEU A CA 1
ATOM 4322 C C . LEU A 1 546 ? -9.922 3.201 38.031 1 37.97 546 LEU A C 1
ATOM 4324 O O . LEU A 1 546 ? -10.594 4.047 38.625 1 37.97 546 LEU A O 1
ATOM 4328 N N . LEU A 1 547 ? -9.25 3.664 37.125 1 38 547 LEU A N 1
ATOM 4329 C CA . LEU A 1 547 ? -9.906 4.715 36.344 1 38 547 LEU A CA 1
ATOM 4330 C C . LEU A 1 547 ? -11.25 4.23 35.781 1 38 547 LEU A C 1
ATOM 4332 O O . LEU A 1 547 ? -11.359 3.094 35.312 1 38 547 LEU A O 1
ATOM 4336 N N . ASP A 1 548 ? -12.312 4.77 36.188 1 38.22 548 ASP A N 1
ATOM 4337 C CA . ASP A 1 548 ? -13.727 4.441 36 1 38.22 548 ASP A CA 1
ATOM 4338 C C . ASP A 1 548 ? -13.984 3.904 34.594 1 38.22 548 ASP A C 1
ATOM 4340 O O . ASP A 1 548 ? -13.602 4.531 33.625 1 38.22 548 ASP A O 1
ATOM 4344 N N . PRO A 1 549 ? -14.156 2.598 34.5 1 42.06 549 PRO A N 1
ATOM 4345 C CA . PRO A 1 549 ? -14.742 2.064 33.25 1 42.06 549 PRO A CA 1
ATOM 4346 C C . PRO A 1 549 ? -15.5 3.125 32.469 1 42.06 549 PRO A C 1
ATOM 4348 O O . PRO A 1 549 ? -15.711 2.961 31.266 1 42.06 549 PRO A O 1
ATOM 4351 N N . SER A 1 550 ? -16.031 3.996 33.156 1 37.5 550 SER A N 1
ATOM 4352 C CA . SER A 1 550 ? -16.812 5.109 32.625 1 37.5 550 SER A CA 1
ATOM 4353 C C . SER A 1 550 ? -15.938 6.031 31.781 1 37.5 550 SER A C 1
ATOM 4355 O O . SER A 1 550 ? -16.422 6.66 30.828 1 37.5 550 SER A O 1
ATOM 4357 N N . LEU A 1 551 ? -14.773 6.203 32.188 1 40.5 551 LEU A N 1
ATOM 4358 C CA . LEU A 1 551 ? -13.883 7.07 31.422 1 40.5 551 LEU A CA 1
ATOM 4359 C C . LEU A 1 551 ? -13.492 6.414 30.094 1 40.5 551 LEU A C 1
ATOM 4361 O O . LEU A 1 551 ? -13.422 7.086 29.062 1 40.5 551 LEU A O 1
ATOM 4365 N N . THR A 1 552 ? -12.961 5.188 30.172 1 43 552 THR A N 1
ATOM 4366 C CA . THR A 1 552 ? -12.641 4.434 28.969 1 43 552 THR A CA 1
ATOM 4367 C C . THR A 1 552 ? -13.828 4.406 28.016 1 43 552 THR A C 1
ATOM 4369 O O . THR A 1 552 ? -13.664 4.57 26.797 1 43 552 THR A O 1
ATOM 4372 N N . ASP A 1 553 ? -14.977 4.008 28.656 1 40.59 553 ASP A N 1
ATOM 4373 C CA . ASP A 1 553 ? -16.219 4.09 27.906 1 40.59 553 ASP A CA 1
ATOM 4374 C C . ASP A 1 553 ? -16.531 5.531 27.5 1 40.59 553 ASP A C 1
ATOM 4376 O O . ASP A 1 553 ? -17.078 5.777 26.422 1 40.59 553 ASP A O 1
ATOM 4380 N N . ALA A 1 554 ? -16.188 6.414 28.406 1 37.44 554 ALA A N 1
ATOM 4381 C CA . ALA A 1 554 ? -16.484 7.824 28.203 1 37.44 554 ALA A CA 1
ATOM 4382 C C . ALA A 1 554 ? -15.609 8.414 27.109 1 37.44 554 ALA A C 1
ATOM 4384 O O . ALA A 1 554 ? -16.062 9.242 26.312 1 37.44 554 ALA A O 1
ATOM 4385 N N . VAL A 1 555 ? -14.273 8.094 27.25 1 42.19 555 VAL A N 1
ATOM 4386 C CA . VAL A 1 555 ? -13.398 8.578 26.188 1 42.19 555 VAL A CA 1
ATOM 4387 C C . VAL A 1 555 ? -13.742 7.867 24.875 1 42.19 555 VAL A C 1
ATOM 4389 O O . VAL A 1 555 ? -13.727 8.477 23.812 1 42.19 555 VAL A O 1
ATOM 4392 N N . TYR A 1 556 ? -13.836 6.492 24.969 1 41.94 556 TYR A N 1
ATOM 4393 C CA . TYR A 1 556 ? -14.203 5.766 23.766 1 41.94 556 TYR A CA 1
ATOM 4394 C C . TYR A 1 556 ? -15.703 5.82 23.531 1 41.94 556 TYR A C 1
ATOM 4396 O O . TYR A 1 556 ? -16.172 5.691 22.391 1 41.94 556 TYR A O 1
ATOM 4404 N N . SER A 1 557 ? -16.641 5.523 24.578 1 35.09 557 SER A N 1
ATOM 4405 C CA . SER A 1 557 ? -18.094 5.613 24.422 1 35.09 557 SER A CA 1
ATOM 4406 C C . SER A 1 557 ? -18.562 7.055 24.531 1 35.09 557 SER A C 1
ATOM 4408 O O . SER A 1 557 ? -18.516 7.652 25.609 1 35.09 557 SER A O 1
ATOM 4410 N N . TRP A 1 558 ? -18.297 7.848 23.625 1 31.97 558 TRP A N 1
ATOM 4411 C CA . TRP A 1 558 ? -18.953 9.148 23.75 1 31.97 558 TRP A CA 1
ATOM 4412 C C . TRP A 1 558 ? -20.297 9.023 24.453 1 31.97 558 TRP A C 1
ATOM 4414 O O . TRP A 1 558 ? -21.156 8.234 24.031 1 31.97 558 TRP A O 1
ATOM 4424 N N . PRO A 1 559 ? -20.562 9.125 25.719 1 30.56 559 PRO A N 1
ATOM 4425 C CA . PRO A 1 559 ? -21.922 9.078 26.281 1 30.56 559 PRO A CA 1
ATOM 4426 C C . PRO A 1 559 ? -23 9.359 25.25 1 30.56 559 PRO A C 1
ATOM 4428 O O . PRO A 1 559 ? -22.703 9.758 24.125 1 30.56 559 PRO A O 1
ATOM 4431 N N . ASN A 1 560 ? -24.344 9.719 25.891 1 29.17 560 ASN A N 1
ATOM 4432 C CA . ASN A 1 560 ? -25.688 10.102 25.469 1 29.17 560 ASN A CA 1
ATOM 4433 C C . ASN A 1 560 ? -25.656 11.211 24.422 1 29.17 560 ASN A C 1
ATOM 4435 O O . ASN A 1 560 ? -26.625 11.969 24.281 1 29.17 560 ASN A O 1
ATOM 4439 N N . LEU A 1 561 ? -24.703 11.883 24.266 1 27.61 561 LEU A N 1
ATOM 4440 C CA . LEU A 1 561 ? -25.062 12.586 23.031 1 27.61 561 LEU A CA 1
ATOM 4441 C C . LEU A 1 561 ? -25.375 11.594 21.922 1 27.61 561 LEU A C 1
ATOM 4443 O O . LEU A 1 561 ? -24.5 10.867 21.469 1 27.61 561 LEU A O 1
ATOM 4447 N N . SER A 1 562 ? -26.375 10.812 22 1 26.77 562 SER A N 1
ATOM 4448 C CA . SER A 1 562 ? -27.078 10.031 21 1 26.77 562 SER A CA 1
ATOM 4449 C C . SER A 1 562 ? -26.812 10.555 19.594 1 26.77 562 SER A C 1
ATOM 4451 O O . SER A 1 562 ? -27.594 11.336 19.047 1 26.77 562 SER A O 1
ATOM 4453 N N . LEU A 1 563 ? -25.781 10.977 19.328 1 25.44 563 LEU A N 1
ATOM 4454 C CA . LEU A 1 563 ? -25.625 11.508 17.969 1 25.44 563 LEU A CA 1
ATOM 4455 C C . LEU A 1 563 ? -25.859 10.414 16.938 1 25.44 563 LEU A C 1
ATOM 4457 O O . LEU A 1 563 ? -25.125 10.328 15.945 1 25.44 563 LEU A O 1
ATOM 4461 N N . TRP A 1 564 ? -26.188 9.219 17.328 1 23.39 564 TRP A N 1
ATOM 4462 C CA . TRP A 1 564 ? -26.641 8.305 16.297 1 23.39 564 TRP A CA 1
ATOM 4463 C C . TRP A 1 564 ? -27.734 8.945 15.445 1 23.39 564 TRP A C 1
ATOM 4465 O O . TRP A 1 564 ? -28.781 9.359 15.961 1 23.39 564 TRP A O 1
ATOM 4475 N N . THR A 1 565 ? -27.281 9.938 14.719 1 21.03 565 THR A N 1
ATOM 4476 C CA . THR A 1 565 ? -28.328 10.414 13.82 1 21.03 565 THR A CA 1
ATOM 4477 C C . THR A 1 565 ? -29.219 9.258 13.359 1 21.03 565 THR A C 1
ATOM 4479 O O . THR A 1 565 ? -28.703 8.195 12.984 1 21.03 565 THR A O 1
ATOM 4482 N N . THR A 1 566 ? -30.422 9.07 13.922 1 18.38 566 THR A N 1
ATOM 4483 C CA . THR A 1 566 ? -31.562 8.523 13.195 1 18.38 566 THR A CA 1
ATOM 4484 C C . THR A 1 566 ? -31.547 8.984 11.742 1 18.38 566 THR A C 1
ATOM 4486 O O . THR A 1 566 ? -31.266 10.148 11.461 1 18.38 566 THR A O 1
ATOM 4489 N N . MET B 1 1 ? 16.578 -22.344 5.281 1 40.16 1 MET B N 1
ATOM 4490 C CA . MET B 1 1 ? 16.141 -21.891 3.965 1 40.16 1 MET B CA 1
ATOM 4491 C C . MET B 1 1 ? 16.234 -20.375 3.846 1 40.16 1 MET B C 1
ATOM 4493 O O . MET B 1 1 ? 16.578 -19.859 2.785 1 40.16 1 MET B O 1
ATOM 4497 N N . LEU B 1 2 ? 15.758 -19.719 5.047 1 53.56 2 LEU B N 1
ATOM 4498 C CA . LEU B 1 2 ? 15.797 -18.266 4.902 1 53.56 2 LEU B CA 1
ATOM 4499 C C . LEU B 1 2 ? 17.141 -17.703 5.348 1 53.56 2 LEU B C 1
ATOM 4501 O O . LEU B 1 2 ? 17.547 -17.875 6.5 1 53.56 2 LEU B O 1
ATOM 4505 N N . GLY B 1 3 ? 18.125 -17.812 4.383 1 53.28 3 GLY B N 1
ATOM 4506 C CA . GLY B 1 3 ? 19.438 -17.297 4.699 1 53.28 3 GLY B CA 1
ATOM 4507 C C . GLY B 1 3 ? 19.406 -16.031 5.527 1 53.28 3 GLY B C 1
ATOM 4508 O O . GLY B 1 3 ? 18.359 -15.398 5.664 1 53.28 3 GLY B O 1
ATOM 4509 N N . GLU B 1 4 ? 20.516 -15.766 6.199 1 58.31 4 GLU B N 1
ATOM 4510 C CA . GLU B 1 4 ? 20.719 -14.602 7.055 1 58.31 4 GLU B CA 1
ATOM 4511 C C . GLU B 1 4 ? 20.562 -13.305 6.27 1 58.31 4 GLU B C 1
ATOM 4513 O O . GLU B 1 4 ? 20.25 -12.258 6.84 1 58.31 4 GLU B O 1
ATOM 4518 N N . ARG B 1 5 ? 20.719 -13.539 4.887 1 72.44 5 ARG B N 1
ATOM 4519 C CA . ARG B 1 5 ? 20.688 -12.312 4.098 1 72.44 5 ARG B CA 1
ATOM 4520 C C . ARG B 1 5 ? 19.672 -12.422 2.963 1 72.44 5 ARG B C 1
ATOM 4522 O O . ARG B 1 5 ? 19.359 -13.523 2.506 1 72.44 5 ARG B O 1
ATOM 4529 N N . ALA B 1 6 ? 19.156 -11.305 2.617 1 80.12 6 ALA B N 1
ATOM 4530 C CA . ALA B 1 6 ? 18.234 -11.25 1.488 1 80.12 6 ALA B CA 1
ATOM 4531 C C . ALA B 1 6 ? 18.938 -11.633 0.188 1 80.12 6 ALA B C 1
ATOM 4533 O O . ALA B 1 6 ? 20.141 -11.414 0.033 1 80.12 6 ALA B O 1
ATOM 4534 N N . TRP B 1 7 ? 18.25 -12.305 -0.686 1 82.31 7 TRP B N 1
ATOM 4535 C CA . TRP B 1 7 ? 18.734 -12.828 -1.955 1 82.31 7 TRP B CA 1
ATOM 4536 C C . TRP B 1 7 ? 18.516 -11.82 -3.08 1 82.31 7 TRP B C 1
ATOM 4538 O O . TRP B 1 7 ? 17.375 -11.461 -3.383 1 82.31 7 TRP B O 1
ATOM 4548 N N . PHE B 1 8 ? 19.703 -11.297 -3.654 1 87.5 8 PHE B N 1
ATOM 4549 C CA . PHE B 1 8 ? 19.656 -10.352 -4.766 1 87.5 8 PHE B CA 1
ATOM 4550 C C . PHE B 1 8 ? 20.391 -10.914 -5.98 1 87.5 8 PHE B C 1
ATOM 4552 O O . PHE B 1 8 ? 21.438 -11.562 -5.84 1 87.5 8 PHE B O 1
ATOM 4559 N N . LEU B 1 9 ? 19.812 -10.688 -7.16 1 86.31 9 LEU B N 1
ATOM 4560 C CA . LEU B 1 9 ? 20.391 -11.172 -8.406 1 86.31 9 LEU B CA 1
ATOM 4561 C C . LEU B 1 9 ? 20.656 -10.016 -9.367 1 86.31 9 LEU B C 1
ATOM 4563 O O . LEU B 1 9 ? 19.734 -9.281 -9.727 1 86.31 9 LEU B O 1
ATOM 4567 N N . PRO B 1 10 ? 21.844 -9.898 -9.75 1 81.31 10 PRO B N 1
ATOM 4568 C CA . PRO B 1 10 ? 22.109 -8.891 -10.773 1 81.31 10 PRO B CA 1
ATOM 4569 C C . PRO B 1 10 ? 21.594 -9.289 -12.148 1 81.31 10 PRO B C 1
ATOM 4571 O O . PRO B 1 10 ? 21.656 -10.469 -12.516 1 81.31 10 PRO B O 1
ATOM 4574 N N . TYR B 1 11 ? 20.969 -8.523 -12.852 1 79.81 11 TYR B N 1
ATOM 4575 C CA . TYR B 1 11 ? 20.422 -8.836 -14.164 1 79.81 11 TYR B CA 1
ATOM 4576 C C . TYR B 1 11 ? 20.812 -7.773 -15.188 1 79.81 11 TYR B C 1
ATOM 4578 O O . TYR B 1 11 ? 21.391 -8.086 -16.234 1 79.81 11 TYR B O 1
ATOM 4586 N N . ASP B 1 12 ? 20.5 -6.555 -14.922 1 80.81 12 ASP B N 1
ATOM 4587 C CA . ASP B 1 12 ? 20.812 -5.395 -15.75 1 80.81 12 ASP B CA 1
ATOM 4588 C C . ASP B 1 12 ? 21.625 -4.367 -14.961 1 80.81 12 ASP B C 1
ATOM 4590 O O . ASP B 1 12 ? 21.188 -3.893 -13.914 1 80.81 12 ASP B O 1
ATOM 4594 N N . PRO B 1 13 ? 22.812 -4.137 -15.484 1 77.62 13 PRO B N 1
ATOM 4595 C CA . PRO B 1 13 ? 23.672 -3.203 -14.758 1 77.62 13 PRO B CA 1
ATOM 4596 C C . PRO B 1 13 ? 23.031 -1.831 -14.562 1 77.62 13 PRO B C 1
ATOM 4598 O O . PRO B 1 13 ? 23.391 -1.095 -13.648 1 77.62 13 PRO B O 1
ATOM 4601 N N . SER B 1 14 ? 22.125 -1.476 -15.391 1 78.25 14 SER B N 1
ATOM 4602 C CA . SER B 1 14 ? 21.5 -0.158 -15.312 1 78.25 14 SER B CA 1
ATOM 4603 C C . SER B 1 14 ? 20.344 -0.158 -14.328 1 78.25 14 SER B C 1
ATOM 4605 O O . SER B 1 14 ? 19.828 0.902 -13.961 1 78.25 14 SER B O 1
ATOM 4607 N N . LEU B 1 15 ? 20.047 -1.38 -13.891 1 84.56 15 LEU B N 1
ATOM 4608 C CA . LEU B 1 15 ? 18.906 -1.521 -12.984 1 84.56 15 LEU B CA 1
ATOM 4609 C C . LEU B 1 15 ? 19.344 -2.127 -11.656 1 84.56 15 LEU B C 1
ATOM 4611 O O . LEU B 1 15 ? 20.391 -2.783 -11.578 1 84.56 15 LEU B O 1
ATOM 4615 N N . PRO B 1 16 ? 18.547 -1.811 -10.664 1 85.12 16 PRO B N 1
ATOM 4616 C CA . PRO B 1 16 ? 18.844 -2.471 -9.391 1 85.12 16 PRO B CA 1
ATOM 4617 C C . PRO B 1 16 ? 18.734 -3.99 -9.469 1 85.12 16 PRO B C 1
ATOM 4619 O O . PRO B 1 16 ? 17.969 -4.512 -10.289 1 85.12 16 PRO B O 1
ATOM 4622 N N . PRO B 1 17 ? 19.531 -4.605 -8.648 1 86.94 17 PRO B N 1
ATOM 4623 C CA . PRO B 1 17 ? 19.406 -6.066 -8.617 1 86.94 17 PRO B CA 1
ATOM 4624 C C . PRO B 1 17 ? 18 -6.531 -8.242 1 86.94 17 PRO B C 1
ATOM 4626 O O . PRO B 1 17 ? 17.281 -5.824 -7.539 1 86.94 17 PRO B O 1
ATOM 4629 N N . ILE B 1 18 ? 17.688 -7.664 -8.734 1 86 18 ILE B N 1
ATOM 4630 C CA . ILE B 1 18 ? 16.359 -8.242 -8.508 1 86 18 ILE B CA 1
ATOM 4631 C C . ILE B 1 18 ? 16.312 -8.883 -7.121 1 86 18 ILE B C 1
ATOM 4633 O O . ILE B 1 18 ? 17.203 -9.648 -6.754 1 86 18 ILE B O 1
ATOM 4637 N N . HIS B 1 19 ? 15.359 -8.516 -6.395 1 89.5 19 HIS B N 1
ATOM 4638 C CA . HIS B 1 19 ? 15.148 -9.133 -5.09 1 89.5 19 HIS B CA 1
ATOM 4639 C C . HIS B 1 19 ? 14.359 -10.438 -5.219 1 89.5 19 HIS B C 1
ATOM 4641 O O . HIS B 1 19 ? 13.266 -10.445 -5.785 1 89.5 19 HIS B O 1
ATOM 4647 N N . VAL B 1 20 ? 14.93 -11.523 -4.77 1 89.06 20 VAL B N 1
ATOM 4648 C CA . VAL B 1 20 ? 14.289 -12.836 -4.859 1 89.06 20 VAL B CA 1
ATOM 4649 C C . VAL B 1 20 ? 13.836 -13.281 -3.473 1 89.06 20 VAL B C 1
ATOM 4651 O O . VAL B 1 20 ? 14.641 -13.359 -2.541 1 89.06 20 VAL B O 1
ATOM 4654 N N . CYS B 1 21 ? 12.578 -13.555 -3.359 1 88.44 21 CYS B N 1
ATOM 4655 C CA . CYS B 1 21 ? 12.023 -14.031 -2.094 1 88.44 21 CYS B CA 1
ATOM 4656 C C . CYS B 1 21 ? 11.898 -15.555 -2.094 1 88.44 21 CYS B C 1
ATOM 4658 O O . CYS B 1 21 ? 11.547 -16.156 -3.111 1 88.44 21 CYS B O 1
ATOM 4660 N N . GLU B 1 22 ? 12.07 -16.156 -1.021 1 87.5 22 GLU B N 1
ATOM 4661 C CA . GLU B 1 22 ? 12.109 -17.609 -0.89 1 87.5 22 GLU B CA 1
ATOM 4662 C C . GLU B 1 22 ? 10.711 -18.219 -1.054 1 87.5 22 GLU B C 1
ATOM 4664 O O . GLU B 1 22 ? 10.578 -19.406 -1.332 1 87.5 22 GLU B O 1
ATOM 4669 N N . ALA B 1 23 ? 9.727 -17.422 -0.841 1 91.75 23 ALA B N 1
ATOM 4670 C CA . ALA B 1 23 ? 8.367 -17.953 -0.957 1 91.75 23 ALA B CA 1
ATOM 4671 C C . ALA B 1 23 ? 8.016 -18.234 -2.414 1 91.75 23 ALA B C 1
ATOM 4673 O O . ALA B 1 23 ? 7.086 -19 -2.697 1 91.75 23 ALA B O 1
ATOM 4674 N N . ALA B 1 24 ? 8.719 -17.562 -3.348 1 93.19 24 ALA B N 1
ATOM 4675 C CA . ALA B 1 24 ? 8.43 -17.75 -4.77 1 93.19 24 ALA B CA 1
ATOM 4676 C C . ALA B 1 24 ? 8.766 -19.172 -5.211 1 93.19 24 ALA B C 1
ATOM 4678 O O . ALA B 1 24 ? 9.766 -19.75 -4.781 1 93.19 24 ALA B O 1
ATOM 4679 N N . CYS B 1 25 ? 7.953 -19.719 -6.047 1 94.62 25 CYS B N 1
ATOM 4680 C CA . CYS B 1 25 ? 8.18 -21.078 -6.523 1 94.62 25 CYS B CA 1
ATOM 4681 C C . CYS B 1 25 ? 9.422 -21.141 -7.402 1 94.62 25 CYS B C 1
ATOM 4683 O O . CYS B 1 25 ? 10.117 -22.156 -7.422 1 94.62 25 CYS B O 1
ATOM 4685 N N . ALA B 1 26 ? 9.703 -20.031 -8.133 1 93.81 26 ALA B N 1
ATOM 4686 C CA . ALA B 1 26 ? 10.922 -20 -8.938 1 93.81 26 ALA B CA 1
ATOM 4687 C C . ALA B 1 26 ? 12.164 -20.062 -8.047 1 93.81 26 ALA B C 1
ATOM 4689 O O . ALA B 1 26 ? 13.172 -20.656 -8.422 1 93.81 26 ALA B O 1
ATOM 4690 N N . ALA B 1 27 ? 12.109 -19.422 -6.953 1 93.06 27 ALA B N 1
ATOM 4691 C CA . ALA B 1 27 ? 13.211 -19.484 -5.996 1 93.06 27 ALA B CA 1
ATOM 4692 C C . ALA B 1 27 ? 13.375 -20.906 -5.445 1 93.06 27 ALA B C 1
ATOM 4694 O O . ALA B 1 27 ? 14.492 -21.375 -5.242 1 93.06 27 ALA B O 1
ATOM 4695 N N . PHE B 1 28 ? 12.289 -21.547 -5.156 1 94.44 28 PHE B N 1
ATOM 4696 C CA . PHE B 1 28 ? 12.305 -22.938 -4.688 1 94.44 28 PHE B CA 1
ATOM 4697 C C . PHE B 1 28 ? 12.938 -23.844 -5.73 1 94.44 28 PHE B C 1
ATOM 4699 O O . PHE B 1 28 ? 13.695 -24.766 -5.391 1 94.44 28 PHE B O 1
ATOM 4706 N N . ALA B 1 29 ? 12.609 -23.609 -6.984 1 96.19 29 ALA B N 1
ATOM 4707 C CA . ALA B 1 29 ? 13.211 -24.359 -8.078 1 96.19 29 ALA B CA 1
ATOM 4708 C C . ALA B 1 29 ? 14.727 -24.172 -8.109 1 96.19 29 ALA B C 1
ATOM 4710 O O . ALA B 1 29 ? 15.469 -25.125 -8.375 1 96.19 29 ALA B O 1
ATOM 4711 N N . THR B 1 30 ? 15.156 -22.984 -7.891 1 93.31 30 THR B N 1
ATOM 4712 C CA . THR B 1 30 ? 16.578 -22.703 -7.852 1 93.31 30 THR B CA 1
ATOM 4713 C C . THR B 1 30 ? 17.25 -23.453 -6.695 1 93.31 30 THR B C 1
ATOM 4715 O O . THR B 1 30 ? 18.328 -24.016 -6.855 1 93.31 30 THR B O 1
ATOM 4718 N N . ARG B 1 31 ? 16.609 -23.438 -5.555 1 91.44 31 ARG B N 1
ATOM 4719 C CA . ARG B 1 31 ? 17.141 -24.172 -4.414 1 91.44 31 ARG B CA 1
ATOM 4720 C C . ARG B 1 31 ? 17.234 -25.672 -4.711 1 91.44 31 ARG B C 1
ATOM 4722 O O . ARG B 1 31 ? 18.203 -26.328 -4.32 1 91.44 31 ARG B O 1
ATOM 4729 N N . LEU B 1 32 ? 16.219 -26.141 -5.301 1 94.12 32 LEU B N 1
ATOM 4730 C CA . LEU B 1 32 ? 16.219 -27.531 -5.691 1 94.12 32 LEU B CA 1
ATOM 4731 C C . LEU B 1 32 ? 17.391 -27.844 -6.617 1 94.12 32 LEU B C 1
ATOM 4733 O O . LEU B 1 32 ? 18.109 -28.828 -6.418 1 94.12 32 LEU B O 1
ATOM 4737 N N . ARG B 1 33 ? 17.594 -26.984 -7.551 1 94 33 ARG B N 1
ATOM 4738 C CA . ARG B 1 33 ? 18.703 -27.188 -8.477 1 94 33 ARG B CA 1
ATOM 4739 C C . ARG B 1 33 ? 20.047 -27.125 -7.746 1 94 33 ARG B C 1
ATOM 4741 O O . ARG B 1 33 ? 20.969 -27.859 -8.07 1 94 33 ARG B O 1
ATOM 4748 N N . MET B 1 34 ? 20.156 -26.281 -6.805 1 89.88 34 MET B N 1
ATOM 4749 C CA . MET B 1 34 ? 21.375 -26.172 -6.012 1 89.88 34 MET B CA 1
ATOM 4750 C C . MET B 1 34 ? 21.641 -27.469 -5.258 1 89.88 34 MET B C 1
ATOM 4752 O O . MET B 1 34 ? 22.797 -27.891 -5.148 1 89.88 34 MET B O 1
ATOM 4756 N N . VAL B 1 35 ? 20.609 -28.031 -4.715 1 89.31 35 VAL B N 1
ATOM 4757 C CA . VAL B 1 35 ? 20.75 -29.281 -3.971 1 89.31 35 VAL B CA 1
ATOM 4758 C C . VAL B 1 35 ? 21.109 -30.406 -4.922 1 89.31 35 VAL B C 1
ATOM 4760 O O . VAL B 1 35 ? 21.938 -31.266 -4.594 1 89.31 35 VAL B O 1
ATOM 4763 N N . LEU B 1 36 ? 20.516 -30.406 -6.105 1 89.69 36 LEU B N 1
ATOM 4764 C CA . LEU B 1 36 ? 20.75 -31.469 -7.078 1 89.69 36 LEU B CA 1
ATOM 4765 C C . LEU B 1 36 ? 22.172 -31.406 -7.633 1 89.69 36 LEU B C 1
ATOM 4767 O O . LEU B 1 36 ? 22.797 -32.438 -7.859 1 89.69 36 LEU B O 1
ATOM 4771 N N . THR B 1 37 ? 22.672 -30.219 -7.844 1 87.38 37 THR B N 1
ATOM 4772 C CA . THR B 1 37 ? 24 -30.031 -8.438 1 87.38 37 THR B CA 1
ATOM 4773 C C . THR B 1 37 ? 25.062 -29.938 -7.352 1 87.38 37 THR B C 1
ATOM 4775 O O . THR B 1 37 ? 26.266 -29.953 -7.648 1 87.38 37 THR B O 1
ATOM 4778 N N . LYS B 1 38 ? 24.672 -29.891 -6.125 1 82.69 38 LYS B N 1
ATOM 4779 C CA . LYS B 1 38 ? 25.578 -29.688 -5 1 82.69 38 LYS B CA 1
ATOM 4780 C C . LYS B 1 38 ? 26.484 -28.484 -5.227 1 82.69 38 LYS B C 1
ATOM 4782 O O . LYS B 1 38 ? 27.688 -28.531 -4.957 1 82.69 38 LYS B O 1
ATOM 4787 N N . SER B 1 39 ? 25.844 -27.531 -5.984 1 81.44 39 SER B N 1
ATOM 4788 C CA . SER B 1 39 ? 26.594 -26.312 -6.289 1 81.44 39 SER B CA 1
ATOM 4789 C C . SER B 1 39 ? 25.859 -25.078 -5.754 1 81.44 39 SER B C 1
ATOM 4791 O O . SER B 1 39 ? 24.688 -24.859 -6.051 1 81.44 39 SER B O 1
ATOM 4793 N N . GLU B 1 40 ? 26.641 -24.312 -5.09 1 74.31 40 GLU B N 1
ATOM 4794 C CA . GLU B 1 40 ? 26.094 -23.078 -4.559 1 74.31 40 GLU B CA 1
ATOM 4795 C C . GLU B 1 40 ? 26.094 -21.969 -5.613 1 74.31 40 GLU B C 1
ATOM 4797 O O . GLU B 1 40 ? 25.469 -20.922 -5.434 1 74.31 40 GLU B O 1
ATOM 4802 N N . THR B 1 41 ? 26.656 -22.25 -6.629 1 76.06 41 THR B N 1
ATOM 4803 C CA . THR B 1 41 ? 26.828 -21.219 -7.641 1 76.06 41 THR B CA 1
ATOM 4804 C C . THR B 1 41 ? 25.703 -21.266 -8.664 1 76.06 41 THR B C 1
ATOM 4806 O O . THR B 1 41 ? 25.656 -20.438 -9.586 1 76.06 41 THR B O 1
ATOM 4809 N N . THR B 1 42 ? 24.891 -22.25 -8.445 1 81.81 42 THR B N 1
ATOM 4810 C CA . THR B 1 42 ? 23.781 -22.297 -9.375 1 81.81 42 THR B CA 1
ATOM 4811 C C . THR B 1 42 ? 23 -20.984 -9.359 1 81.81 42 THR B C 1
ATOM 4813 O O . THR B 1 42 ? 22.547 -20.531 -8.297 1 81.81 42 THR B O 1
ATOM 4816 N N . SER B 1 43 ? 22.906 -20.344 -10.492 1 83.25 43 SER B N 1
ATOM 4817 C CA . SER B 1 43 ? 22.312 -19.016 -10.586 1 83.25 43 SER B CA 1
ATOM 4818 C C . SER B 1 43 ? 20.781 -19.109 -10.695 1 83.25 43 SER B C 1
ATOM 4820 O O . SER B 1 43 ? 20.25 -20.047 -11.297 1 83.25 43 SER B O 1
ATOM 4822 N N . HIS B 1 44 ? 20.125 -18.188 -10.148 1 88.44 44 HIS B N 1
ATOM 4823 C CA . HIS B 1 44 ? 18.688 -18.047 -10.266 1 88.44 44 HIS B CA 1
ATOM 4824 C C . HIS B 1 44 ? 18.281 -17.594 -11.664 1 88.44 44 HIS B C 1
ATOM 4826 O O . HIS B 1 44 ? 18.984 -16.797 -12.281 1 88.44 44 HIS B O 1
ATOM 4832 N N . MET B 1 45 ? 17.219 -18.156 -12.148 1 88.94 45 MET B N 1
ATOM 4833 C CA . MET B 1 45 ? 16.672 -17.75 -13.438 1 88.94 45 MET B CA 1
ATOM 4834 C C . MET B 1 45 ? 15.695 -16.578 -13.273 1 88.94 45 MET B C 1
ATOM 4836 O O . MET B 1 45 ? 14.586 -16.75 -12.766 1 88.94 45 MET B O 1
ATOM 4840 N N . PRO B 1 46 ? 16.078 -15.469 -13.703 1 87.56 46 PRO B N 1
ATOM 4841 C CA . PRO B 1 46 ? 15.172 -14.328 -13.555 1 87.56 46 PRO B CA 1
ATOM 4842 C C . PRO B 1 46 ? 13.961 -14.422 -14.484 1 87.56 46 PRO B C 1
ATOM 4844 O O . PRO B 1 46 ? 14.047 -15.031 -15.555 1 87.56 46 PRO B O 1
ATOM 4847 N N . ARG B 1 47 ? 12.875 -13.875 -14.055 1 89.75 47 ARG B N 1
ATOM 4848 C CA . ARG B 1 47 ? 11.688 -13.781 -14.891 1 89.75 47 ARG B CA 1
ATOM 4849 C C . ARG B 1 47 ? 11.906 -12.812 -16.047 1 89.75 47 ARG B C 1
ATOM 4851 O O . ARG B 1 47 ? 12.148 -11.625 -15.844 1 89.75 47 ARG B O 1
ATOM 4858 N N . THR B 1 48 ? 11.891 -13.266 -17.266 1 86.75 48 THR B N 1
ATOM 4859 C CA . THR B 1 48 ? 12.125 -12.43 -18.438 1 86.75 48 THR B CA 1
ATOM 4860 C C . THR B 1 48 ? 10.922 -12.469 -19.375 1 86.75 48 THR B C 1
ATOM 4862 O O . THR B 1 48 ? 10.789 -11.617 -20.266 1 86.75 48 THR B O 1
ATOM 4865 N N . GLN B 1 49 ? 10.062 -13.461 -19.188 1 90.75 49 GLN B N 1
ATOM 4866 C CA . GLN B 1 49 ? 8.953 -13.664 -20.109 1 90.75 49 GLN B CA 1
ATOM 4867 C C . GLN B 1 49 ? 7.73 -12.852 -19.688 1 90.75 49 GLN B C 1
ATOM 4869 O O . GLN B 1 49 ? 6.695 -13.414 -19.328 1 90.75 49 GLN B O 1
ATOM 4874 N N . TYR B 1 50 ? 7.762 -11.547 -19.688 1 94.12 50 TYR B N 1
ATOM 4875 C CA . TYR B 1 50 ? 6.629 -10.664 -19.438 1 94.12 50 TYR B CA 1
ATOM 4876 C C . TYR B 1 50 ? 6.512 -9.602 -20.531 1 94.12 50 TYR B C 1
ATOM 4878 O O . TYR B 1 50 ? 7.473 -9.336 -21.25 1 94.12 50 TYR B O 1
ATOM 4886 N N . THR B 1 51 ? 5.336 -9.055 -20.734 1 94.75 51 THR B N 1
ATOM 4887 C CA . THR B 1 51 ? 5.133 -8 -21.734 1 94.75 51 THR B CA 1
ATOM 4888 C C . THR B 1 51 ? 5.68 -6.672 -21.219 1 94.75 51 THR B C 1
ATOM 4890 O O . THR B 1 51 ? 5.246 -6.168 -20.188 1 94.75 51 THR B O 1
ATOM 4893 N N . THR B 1 52 ? 6.574 -6.137 -21.891 1 93.44 52 THR B N 1
ATOM 4894 C CA . THR B 1 52 ? 7.242 -4.918 -21.453 1 93.44 52 THR B CA 1
ATOM 4895 C C . THR B 1 52 ? 6.352 -3.699 -21.688 1 93.44 52 THR B C 1
ATOM 4897 O O . THR B 1 52 ? 5.375 -3.768 -22.422 1 93.44 52 THR B O 1
ATOM 4900 N N . GLU B 1 53 ? 6.652 -2.666 -21.016 1 92.31 53 GLU B N 1
ATOM 4901 C CA . GLU B 1 53 ? 5.891 -1.429 -21.156 1 92.31 53 GLU B CA 1
ATOM 4902 C C . GLU B 1 53 ? 6.012 -0.87 -22.562 1 92.31 53 GLU B C 1
ATOM 4904 O O . GLU B 1 53 ? 5.055 -0.302 -23.094 1 92.31 53 GLU B O 1
ATOM 4909 N N . THR B 1 54 ? 7.176 -0.999 -23.172 1 90.88 54 THR B N 1
ATOM 4910 C CA . THR B 1 54 ? 7.363 -0.533 -24.547 1 90.88 54 THR B CA 1
ATOM 4911 C C . THR B 1 54 ? 6.43 -1.267 -25.5 1 90.88 54 THR B C 1
ATOM 4913 O O . THR B 1 54 ? 5.82 -0.649 -26.375 1 90.88 54 THR B O 1
ATOM 4916 N N . THR B 1 55 ? 6.312 -2.592 -25.266 1 92.38 55 THR B N 1
ATOM 4917 C CA . THR B 1 55 ? 5.422 -3.402 -26.094 1 92.38 55 THR B CA 1
ATOM 4918 C C . THR B 1 55 ? 3.965 -3.01 -25.859 1 92.38 55 THR B C 1
ATOM 4920 O O . THR B 1 55 ? 3.176 -2.963 -26.812 1 92.38 55 THR B O 1
ATOM 4923 N N . LEU B 1 56 ? 3.598 -2.729 -24.625 1 93.56 56 LEU B N 1
ATOM 4924 C CA . LEU B 1 56 ? 2.238 -2.318 -24.297 1 93.56 56 LEU B CA 1
ATOM 4925 C C . LEU B 1 56 ? 1.882 -1.007 -24.984 1 93.56 56 LEU B C 1
ATOM 4927 O O . LEU B 1 56 ? 0.793 -0.874 -25.547 1 93.56 56 LEU B O 1
ATOM 4931 N N . MET B 1 57 ? 2.775 -0.086 -25 1 91.19 57 MET B N 1
ATOM 4932 C CA . MET B 1 57 ? 2.508 1.227 -25.594 1 91.19 57 MET B CA 1
ATOM 4933 C C . MET B 1 57 ? 2.363 1.132 -27.109 1 91.19 57 MET B C 1
ATOM 4935 O O . MET B 1 57 ? 1.624 1.909 -27.703 1 91.19 57 MET B O 1
ATOM 4939 N N . LYS B 1 58 ? 3.049 0.187 -27.656 1 89.38 58 LYS B N 1
ATOM 4940 C CA . LYS B 1 58 ? 2.896 -0.04 -29.094 1 89.38 58 LYS B CA 1
ATOM 4941 C C . LYS B 1 58 ? 1.511 -0.592 -29.422 1 89.38 58 LYS B C 1
ATOM 4943 O O . LYS B 1 58 ? 0.979 -0.351 -30.5 1 89.38 58 LYS B O 1
ATOM 4948 N N . MET B 1 59 ? 1.021 -1.274 -28.484 1 88.12 59 MET B N 1
ATOM 4949 C CA . MET B 1 59 ? -0.278 -1.911 -28.688 1 88.12 59 MET B CA 1
ATOM 4950 C C . MET B 1 59 ? -1.414 -0.949 -28.359 1 88.12 59 MET B C 1
ATOM 4952 O O . MET B 1 59 ? -2.582 -1.252 -28.609 1 88.12 59 MET B O 1
ATOM 4956 N N . ARG B 1 60 ? -0.915 0.171 -27.766 1 85.81 60 ARG B N 1
ATOM 4957 C CA . ARG B 1 60 ? -1.927 1.164 -27.422 1 85.81 60 ARG B CA 1
ATOM 4958 C C . ARG B 1 60 ? -2.57 1.748 -28.672 1 85.81 60 ARG B C 1
ATOM 4960 O O . ARG B 1 60 ? -1.873 2.244 -29.562 1 85.81 60 ARG B O 1
ATOM 4967 N N . ASN B 1 61 ? -3.764 1.375 -29.016 1 81 61 ASN B N 1
ATOM 4968 C CA . ASN B 1 61 ? -4.543 1.923 -30.125 1 81 61 ASN B CA 1
ATOM 4969 C C . ASN B 1 61 ? -5.629 2.873 -29.625 1 81 61 ASN B C 1
ATOM 4971 O O . ASN B 1 61 ? -6.727 2.439 -29.266 1 81 61 ASN B O 1
ATOM 4975 N N . PRO B 1 62 ? -5.242 4.168 -29.625 1 73.94 62 PRO B N 1
ATOM 4976 C CA . PRO B 1 62 ? -6.238 5.113 -29.109 1 73.94 62 PRO B CA 1
ATOM 4977 C C . PRO B 1 62 ? -7.562 5.047 -29.859 1 73.94 62 PRO B C 1
ATOM 4979 O O . PRO B 1 62 ? -8.594 5.48 -29.344 1 73.94 62 PRO B O 1
ATOM 4982 N N . ALA B 1 63 ? -7.457 4.492 -31 1 78.81 63 ALA B N 1
ATOM 4983 C CA . ALA B 1 63 ? -8.672 4.434 -31.812 1 78.81 63 ALA B CA 1
ATOM 4984 C C . ALA B 1 63 ? -9.359 3.08 -31.672 1 78.81 63 ALA B C 1
ATOM 4986 O O . ALA B 1 63 ? -10.07 2.643 -32.562 1 78.81 63 ALA B O 1
ATOM 4987 N N . ILE B 1 64 ? -9.117 2.566 -30.562 1 84.38 64 ILE B N 1
ATOM 4988 C CA . ILE B 1 64 ? -9.75 1.269 -30.359 1 84.38 64 ILE B CA 1
ATOM 4989 C C . ILE B 1 64 ? -11.266 1.42 -30.391 1 84.38 64 ILE B C 1
ATOM 4991 O O . ILE B 1 64 ? -11.812 2.383 -29.859 1 84.38 64 ILE B O 1
ATOM 4995 N N . GLU B 1 65 ? -11.867 0.589 -31.172 1 86 65 GLU B N 1
ATOM 4996 C CA . GLU B 1 65 ? -13.312 0.65 -31.359 1 86 65 GLU B CA 1
ATOM 4997 C C . GLU B 1 65 ? -14.031 -0.235 -30.359 1 86 65 GLU B C 1
ATOM 4999 O O . GLU B 1 65 ? -13.523 -1.286 -29.969 1 86 65 GLU B O 1
ATOM 5004 N N . TRP B 1 66 ? -15.141 0.251 -29.922 1 93.38 66 TRP B N 1
ATOM 5005 C CA . TRP B 1 66 ? -16.016 -0.558 -29.078 1 93.38 66 TRP B CA 1
ATOM 5006 C C . TRP B 1 66 ? -16.562 -1.751 -29.859 1 93.38 66 TRP B C 1
ATOM 5008 O O . TRP B 1 66 ? -16.828 -1.648 -31.062 1 93.38 66 TRP B O 1
ATOM 5018 N N . PRO B 1 67 ? -16.625 -2.852 -29.266 1 94.88 67 PRO B N 1
ATOM 5019 C CA . PRO B 1 67 ? -17.266 -3.979 -29.938 1 94.88 67 PRO B CA 1
ATOM 5020 C C . PRO B 1 67 ? -18.766 -3.758 -30.156 1 94.88 67 PRO B C 1
ATOM 5022 O O . PRO B 1 67 ? -19.344 -2.811 -29.609 1 94.88 67 PRO B O 1
ATOM 5025 N N . SER B 1 68 ? -19.375 -4.609 -31.078 1 95.75 68 SER B N 1
ATOM 5026 C CA . SER B 1 68 ? -20.828 -4.574 -31.234 1 95.75 68 SER B CA 1
ATOM 5027 C C . SER B 1 68 ? -21.516 -4.965 -29.938 1 95.75 68 SER B C 1
ATOM 5029 O O . SER B 1 68 ? -20.938 -5.625 -29.078 1 95.75 68 SER B O 1
ATOM 5031 N N . LEU B 1 69 ? -22.734 -4.461 -29.734 1 96.44 69 LEU B N 1
ATOM 5032 C CA . LEU B 1 69 ? -23.453 -4.711 -28.484 1 96.44 69 LEU B CA 1
ATOM 5033 C C . LEU B 1 69 ? -23.562 -6.207 -28.203 1 96.44 69 LEU B C 1
ATOM 5035 O O . LEU B 1 69 ? -23.312 -6.652 -27.078 1 96.44 69 LEU B O 1
ATOM 5039 N N . PRO B 1 70 ? -23.906 -7.027 -29.219 1 96.88 70 PRO B N 1
ATOM 5040 C CA . PRO B 1 70 ? -23.953 -8.469 -28.938 1 96.88 70 PRO B CA 1
ATOM 5041 C C . PRO B 1 70 ? -22.609 -9.031 -28.516 1 96.88 70 PRO B C 1
ATOM 5043 O O . PRO B 1 70 ? -22.531 -9.891 -27.641 1 96.88 70 PRO B O 1
ATOM 5046 N N . GLN B 1 71 ? -21.609 -8.555 -29.156 1 96.38 71 GLN B N 1
ATOM 5047 C CA . GLN B 1 71 ? -20.281 -9.023 -28.781 1 96.38 71 GLN B CA 1
ATOM 5048 C C . GLN B 1 71 ? -19.906 -8.578 -27.375 1 96.38 71 GLN B C 1
ATOM 5050 O O . GLN B 1 71 ? -19.312 -9.344 -26.625 1 96.38 71 GLN B O 1
ATOM 5055 N N . ALA B 1 72 ? -20.188 -7.352 -27.062 1 97.38 72 ALA B N 1
ATOM 5056 C CA . ALA B 1 72 ? -19.922 -6.832 -25.719 1 97.38 72 ALA B CA 1
ATOM 5057 C C . ALA B 1 72 ? -20.641 -7.652 -24.656 1 97.38 72 ALA B C 1
ATOM 5059 O O . ALA B 1 72 ? -20.078 -7.949 -23.609 1 97.38 72 ALA B O 1
ATOM 5060 N N . ARG B 1 73 ? -21.844 -8.008 -24.969 1 97 73 ARG B N 1
ATOM 5061 C CA . ARG B 1 73 ? -22.625 -8.828 -24.047 1 97 73 ARG B CA 1
ATOM 5062 C C . ARG B 1 73 ? -21.969 -10.188 -23.844 1 97 73 ARG B C 1
ATOM 5064 O O . ARG B 1 73 ? -21.953 -10.703 -22.719 1 97 73 ARG B O 1
ATOM 5071 N N . LEU B 1 74 ? -21.562 -10.703 -24.891 1 96.62 74 LEU B N 1
ATOM 5072 C CA . LEU B 1 74 ? -20.922 -12.016 -24.828 1 96.62 74 LEU B CA 1
ATOM 5073 C C . LEU B 1 74 ? -19.656 -11.953 -23.969 1 96.62 74 LEU B C 1
ATOM 5075 O O . LEU B 1 74 ? -19.406 -12.852 -23.172 1 96.62 74 LEU B O 1
ATOM 5079 N N . LEU B 1 75 ? -18.844 -10.93 -24.188 1 96.44 75 LEU B N 1
ATOM 5080 C CA . LEU B 1 75 ? -17.625 -10.773 -23.422 1 96.44 75 LEU B CA 1
ATOM 5081 C C . LEU B 1 75 ? -17.938 -10.656 -21.922 1 96.44 75 LEU B C 1
ATOM 5083 O O . LEU B 1 75 ? -17.266 -11.266 -21.094 1 96.44 75 LEU B O 1
ATOM 5087 N N . LEU B 1 76 ? -18.922 -9.891 -21.562 1 96.25 76 LEU B N 1
ATOM 5088 C CA . LEU B 1 76 ? -19.312 -9.742 -20.156 1 96.25 76 LEU B CA 1
ATOM 5089 C C . LEU B 1 76 ? -19.781 -11.078 -19.578 1 96.25 76 LEU B C 1
ATOM 5091 O O . LEU B 1 76 ? -19.453 -11.414 -18.438 1 96.25 76 LEU B O 1
ATOM 5095 N N . GLN B 1 77 ? -20.5 -11.82 -20.375 1 94.5 77 GLN B N 1
ATOM 5096 C CA . GLN B 1 77 ? -21 -13.109 -19.906 1 94.5 77 GLN B CA 1
ATOM 5097 C C . GLN B 1 77 ? -19.844 -14.07 -19.625 1 94.5 77 GLN B C 1
ATOM 5099 O O . GLN B 1 77 ? -19.906 -14.844 -18.656 1 94.5 77 GLN B O 1
ATOM 5104 N N . ILE B 1 78 ? -18.922 -14.016 -20.453 1 93.06 78 ILE B N 1
ATOM 5105 C CA . ILE B 1 78 ? -17.75 -14.859 -20.25 1 93.06 78 ILE B CA 1
ATOM 5106 C C . ILE B 1 78 ? -17.078 -14.492 -18.938 1 93.06 78 ILE B C 1
ATOM 5108 O O . ILE B 1 78 ? -16.719 -15.367 -18.141 1 93.06 78 ILE B O 1
ATOM 5112 N N . VAL B 1 79 ? -16.891 -13.211 -18.656 1 94.62 79 VAL B N 1
ATOM 5113 C CA . VAL B 1 79 ? -16.234 -12.75 -17.438 1 94.62 79 VAL B CA 1
ATOM 5114 C C . VAL B 1 79 ? -17.062 -13.148 -16.219 1 94.62 79 VAL B C 1
ATOM 5116 O O . VAL B 1 79 ? -16.516 -13.562 -15.195 1 94.62 79 VAL B O 1
ATOM 5119 N N . PHE B 1 80 ? -18.344 -13.047 -16.328 1 91.88 80 PHE B N 1
ATOM 5120 C CA . PHE B 1 80 ? -19.219 -13.375 -15.211 1 91.88 80 PHE B CA 1
ATOM 5121 C C . PHE B 1 80 ? -19.156 -14.859 -14.875 1 91.88 80 PHE B C 1
ATOM 5123 O O . PHE B 1 80 ? -19.219 -15.242 -13.711 1 91.88 80 PHE B O 1
ATOM 5130 N N . ASN B 1 81 ? -18.922 -15.641 -15.852 1 88.06 81 ASN B N 1
ATOM 5131 C CA . ASN B 1 81 ? -18.891 -17.078 -15.648 1 88.06 81 ASN B CA 1
ATOM 5132 C C . ASN B 1 81 ? -17.516 -17.562 -15.18 1 88.06 81 ASN B C 1
ATOM 5134 O O . ASN B 1 81 ? -17.406 -18.516 -14.422 1 88.06 81 ASN B O 1
ATOM 5138 N N . GLN B 1 82 ? -16.531 -16.875 -15.672 1 87.69 82 GLN B N 1
ATOM 5139 C CA . GLN B 1 82 ? -15.188 -17.375 -15.438 1 87.69 82 GLN B CA 1
ATOM 5140 C C . GLN B 1 82 ? -14.523 -16.656 -14.258 1 87.69 82 GLN B C 1
ATOM 5142 O O . GLN B 1 82 ? -13.719 -17.25 -13.539 1 87.69 82 GLN B O 1
ATOM 5147 N N . VAL B 1 83 ? -14.812 -15.406 -14.062 1 89.69 83 VAL B N 1
ATOM 5148 C CA . VAL B 1 83 ? -14.047 -14.602 -13.117 1 89.69 83 VAL B CA 1
ATOM 5149 C C . VAL B 1 83 ? -14.906 -14.273 -11.898 1 89.69 83 VAL B C 1
ATOM 5151 O O . VAL B 1 83 ? -14.492 -14.5 -10.758 1 89.69 83 VAL B O 1
ATOM 5154 N N . THR B 1 84 ? -16.078 -13.836 -12.094 1 84.88 84 THR B N 1
ATOM 5155 C CA . THR B 1 84 ? -16.875 -13.25 -11.016 1 84.88 84 THR B CA 1
ATOM 5156 C C . THR B 1 84 ? -17.422 -14.344 -10.094 1 84.88 84 THR B C 1
ATOM 5158 O O . THR B 1 84 ? -17.875 -14.055 -8.984 1 84.88 84 THR B O 1
ATOM 5161 N N . ARG B 1 85 ? -17.312 -15.547 -10.555 1 84.38 85 ARG B N 1
ATOM 5162 C CA . ARG B 1 85 ? -17.703 -16.641 -9.672 1 84.38 85 ARG B CA 1
ATOM 5163 C C . ARG B 1 85 ? -16.594 -16.922 -8.648 1 84.38 85 ARG B C 1
ATOM 5165 O O . ARG B 1 85 ? -16.859 -17.484 -7.582 1 84.38 85 ARG B O 1
ATOM 5172 N N . VAL B 1 86 ? -15.453 -16.547 -9.031 1 88.69 86 VAL B N 1
ATOM 5173 C CA . VAL B 1 86 ? -14.312 -16.781 -8.156 1 88.69 86 VAL B CA 1
ATOM 5174 C C . VAL B 1 86 ? -14.07 -15.555 -7.277 1 88.69 86 VAL B C 1
ATOM 5176 O O . VAL B 1 86 ? -13.805 -15.68 -6.078 1 88.69 86 VAL B O 1
ATOM 5179 N N . TYR B 1 87 ? -14.211 -14.383 -7.895 1 92.31 87 TYR B N 1
ATOM 5180 C CA . TYR B 1 87 ? -13.969 -13.133 -7.188 1 92.31 87 TYR B CA 1
ATOM 5181 C C . TYR B 1 87 ? -15.141 -12.172 -7.363 1 92.31 87 TYR B C 1
ATOM 5183 O O . TYR B 1 87 ? -15.68 -12.031 -8.461 1 92.31 87 TYR B O 1
ATOM 5191 N N . HIS B 1 88 ? -15.5 -11.562 -6.297 1 92.62 88 HIS B N 1
ATOM 5192 C CA . HIS B 1 88 ? -16.484 -10.492 -6.438 1 92.62 88 HIS B CA 1
ATOM 5193 C C . HIS B 1 88 ? -15.805 -9.18 -6.844 1 92.62 88 HIS B C 1
ATOM 5195 O O . HIS B 1 88 ? -15.148 -8.539 -6.02 1 92.62 88 HIS B O 1
ATOM 5201 N N . LEU B 1 89 ? -16.031 -8.781 -8.031 1 94.69 89 LEU B N 1
ATOM 5202 C CA . LEU B 1 89 ? -15.352 -7.59 -8.523 1 94.69 89 LEU B CA 1
ATOM 5203 C C . LEU B 1 89 ? -16.359 -6.531 -8.969 1 94.69 89 LEU B C 1
ATOM 5205 O O . LEU B 1 89 ? -16.078 -5.332 -8.875 1 94.69 89 LEU B O 1
ATOM 5209 N N . VAL B 1 90 ? -17.5 -6.98 -9.484 1 94.81 90 VAL B N 1
ATOM 5210 C CA . VAL B 1 90 ? -18.5 -6.051 -9.992 1 94.81 90 VAL B CA 1
ATOM 5211 C C . VAL B 1 90 ? -19.906 -6.562 -9.633 1 94.81 90 VAL B C 1
ATOM 5213 O O . VAL B 1 90 ? -20.062 -7.73 -9.273 1 94.81 90 VAL B O 1
ATOM 5216 N N . LEU B 1 91 ? -20.828 -5.621 -9.641 1 92.31 91 LEU B N 1
ATOM 5217 C CA . LEU B 1 91 ? -22.234 -6.008 -9.625 1 92.31 91 LEU B CA 1
ATOM 5218 C C . LEU B 1 91 ? -22.703 -6.375 -11.023 1 92.31 91 LEU B C 1
ATOM 5220 O O . LEU B 1 91 ? -22.766 -5.52 -11.914 1 92.31 91 LEU B O 1
ATOM 5224 N N . ARG B 1 92 ? -23.141 -7.559 -11.242 1 91.5 92 ARG B N 1
ATOM 5225 C CA . ARG B 1 92 ? -23.422 -8.094 -12.578 1 91.5 92 ARG B CA 1
ATOM 5226 C C . ARG B 1 92 ? -24.578 -7.336 -13.234 1 91.5 92 ARG B C 1
ATOM 5228 O O . ARG B 1 92 ? -24.422 -6.805 -14.336 1 91.5 92 ARG B O 1
ATOM 5235 N N . LYS B 1 93 ? -25.656 -7.211 -12.531 1 90.38 93 LYS B N 1
ATOM 5236 C CA . LYS B 1 93 ? -26.828 -6.574 -13.109 1 90.38 93 LYS B CA 1
ATOM 5237 C C . LYS B 1 93 ? -26.562 -5.098 -13.406 1 90.38 93 LYS B C 1
ATOM 5239 O O . LYS B 1 93 ? -26.922 -4.602 -14.477 1 90.38 93 LYS B O 1
ATOM 5244 N N . SER B 1 94 ? -25.969 -4.457 -12.422 1 91.25 94 SER B N 1
ATOM 5245 C CA . SER B 1 94 ? -25.672 -3.041 -12.594 1 91.25 94 SER B CA 1
ATOM 5246 C C . SER B 1 94 ? -24.719 -2.818 -13.766 1 91.25 94 SER B C 1
ATOM 5248 O O . SER B 1 94 ? -24.844 -1.833 -14.492 1 91.25 94 SER B O 1
ATOM 5250 N N . THR B 1 95 ? -23.797 -3.717 -13.961 1 94.75 95 THR B N 1
ATOM 5251 C CA . THR B 1 95 ? -22.828 -3.594 -15.031 1 94.75 95 THR B CA 1
ATOM 5252 C C . THR B 1 95 ? -23.484 -3.805 -16.391 1 94.75 95 THR B C 1
ATOM 5254 O O . THR B 1 95 ? -23.172 -3.098 -17.359 1 94.75 95 THR B O 1
ATOM 5257 N N . ILE B 1 96 ? -24.391 -4.742 -16.469 1 94.44 96 ILE B N 1
ATOM 5258 C CA . ILE B 1 96 ? -25.109 -4.988 -17.719 1 94.44 96 ILE B CA 1
ATOM 5259 C C . ILE B 1 96 ? -25.969 -3.777 -18.062 1 94.44 96 ILE B C 1
ATOM 5261 O O . ILE B 1 96 ? -26.031 -3.359 -19.219 1 94.44 96 ILE B O 1
ATOM 5265 N N . ASP B 1 97 ? -26.609 -3.262 -17.016 1 94.62 97 ASP B N 1
ATOM 5266 C CA . ASP B 1 97 ? -27.438 -2.084 -17.234 1 94.62 97 ASP B CA 1
ATOM 5267 C C . ASP B 1 97 ? -26.609 -0.903 -17.719 1 94.62 97 ASP B C 1
ATOM 5269 O O . ASP B 1 97 ? -27.047 -0.152 -18.594 1 94.62 97 ASP B O 1
ATOM 5273 N N . GLN B 1 98 ? -25.469 -0.767 -17.156 1 95.56 98 GLN B N 1
ATOM 5274 C CA . GLN B 1 98 ? -24.578 0.308 -17.578 1 95.56 98 GLN B CA 1
ATOM 5275 C C . GLN B 1 98 ? -24.141 0.13 -19.016 1 95.56 98 GLN B C 1
ATOM 5277 O O . GLN B 1 98 ? -24.078 1.101 -19.781 1 95.56 98 GLN B O 1
ATOM 5282 N N . LEU B 1 99 ? -23.828 -1.108 -19.391 1 97.31 99 LEU B N 1
ATOM 5283 C CA . LEU B 1 99 ? -23.422 -1.396 -20.766 1 97.31 99 LEU B CA 1
ATOM 5284 C C . LEU B 1 99 ? -24.547 -1.065 -21.734 1 97.31 99 LEU B C 1
ATOM 5286 O O . LEU B 1 99 ? -24.328 -0.4 -22.75 1 97.31 99 LEU B O 1
ATOM 5290 N N . GLU B 1 100 ? -25.781 -1.47 -21.391 1 96.94 100 GLU B N 1
ATOM 5291 C CA . GLU B 1 100 ? -26.938 -1.218 -22.25 1 96.94 100 GLU B CA 1
ATOM 5292 C C . GLU B 1 100 ? -27.188 0.278 -22.391 1 96.94 100 GLU B C 1
ATOM 5294 O O . GLU B 1 100 ? -27.547 0.748 -23.484 1 96.94 100 GLU B O 1
ATOM 5299 N N . GLU B 1 101 ? -26.984 0.906 -21.312 1 96.06 101 GLU B N 1
ATOM 5300 C CA . GLU B 1 101 ? -27.25 2.344 -21.328 1 96.06 101 GLU B CA 1
ATOM 5301 C C . GLU B 1 101 ? -26.234 3.072 -22.219 1 96.06 101 GLU B C 1
ATOM 5303 O O . GLU B 1 101 ? -26.594 4.023 -22.922 1 96.06 101 GLU B O 1
ATOM 5308 N N . VAL B 1 102 ? -25 2.684 -22.172 1 96.19 102 VAL B N 1
ATOM 5309 C CA . VAL B 1 102 ? -23.953 3.305 -22.984 1 96.19 102 VAL B CA 1
ATOM 5310 C C . VAL B 1 102 ? -24.297 3.158 -24.469 1 96.19 102 VAL B C 1
ATOM 5312 O O . VAL B 1 102 ? -24.172 4.117 -25.234 1 96.19 102 VAL B O 1
ATOM 5315 N N . TYR B 1 103 ? -24.734 1.995 -24.906 1 96.12 103 TYR B N 1
ATOM 5316 C CA . TYR B 1 103 ? -25.062 1.739 -26.297 1 96.12 103 TYR B CA 1
ATOM 5317 C C . TYR B 1 103 ? -26.391 2.4 -26.688 1 96.12 103 TYR B C 1
ATOM 5319 O O . TYR B 1 103 ? -26.547 2.879 -27.812 1 96.12 103 TYR B O 1
ATOM 5327 N N . ARG B 1 104 ? -27.281 2.406 -25.766 1 95.38 104 ARG B N 1
ATOM 5328 C CA . ARG B 1 104 ? -28.562 3.035 -26.031 1 95.38 104 ARG B CA 1
ATOM 5329 C C . ARG B 1 104 ? -28.406 4.535 -26.25 1 95.38 104 ARG B C 1
ATOM 5331 O O . ARG B 1 104 ? -28.969 5.098 -27.188 1 95.38 104 ARG B O 1
ATOM 5338 N N . LYS B 1 105 ? -27.625 5.148 -25.375 1 94.62 105 LYS B N 1
ATOM 5339 C CA . LYS B 1 105 ? -27.438 6.594 -25.453 1 94.62 105 LYS B CA 1
ATOM 5340 C C . LYS B 1 105 ? -26.281 6.953 -26.391 1 94.62 105 LYS B C 1
ATOM 5342 O O . LYS B 1 105 ? -26.062 8.125 -26.688 1 94.62 105 LYS B O 1
ATOM 5347 N N . ALA B 1 106 ? -25.562 5.977 -26.797 1 91.19 106 ALA B N 1
ATOM 5348 C CA . ALA B 1 106 ? -24.391 6.168 -27.641 1 91.19 106 ALA B CA 1
ATOM 5349 C C . ALA B 1 106 ? -23.391 7.129 -27 1 91.19 106 ALA B C 1
ATOM 5351 O O . ALA B 1 106 ? -22.875 8.031 -27.656 1 91.19 106 ALA B O 1
ATOM 5352 N N . ASN B 1 107 ? -23.281 7.062 -25.688 1 90.19 107 ASN B N 1
ATOM 5353 C CA . ASN B 1 107 ? -22.328 7.871 -24.922 1 90.19 107 ASN B CA 1
ATOM 5354 C C . ASN B 1 107 ? -21.109 7.062 -24.516 1 90.19 107 ASN B C 1
ATOM 5356 O O . ASN B 1 107 ? -21.078 6.469 -23.438 1 90.19 107 ASN B O 1
ATOM 5360 N N . PHE B 1 108 ? -20.094 7.207 -25.219 1 88.31 108 PHE B N 1
ATOM 5361 C CA . PHE B 1 108 ? -18.875 6.426 -25 1 88.31 108 PHE B CA 1
ATOM 5362 C C . PHE B 1 108 ? -17.766 7.293 -24.406 1 88.31 108 PHE B C 1
ATOM 5364 O O . PHE B 1 108 ? -16.594 6.898 -24.406 1 88.31 108 PHE B O 1
ATOM 5371 N N . ASP B 1 109 ? -18.172 8.477 -23.828 1 87.44 109 ASP B N 1
ATOM 5372 C CA . ASP B 1 109 ? -17.141 9.461 -23.484 1 87.44 109 ASP B CA 1
ATOM 5373 C C . ASP B 1 109 ? -16.875 9.461 -21.984 1 87.44 109 ASP B C 1
ATOM 5375 O O . ASP B 1 109 ? -15.945 10.117 -21.516 1 87.44 109 ASP B O 1
ATOM 5379 N N . ASP B 1 110 ? -17.625 8.727 -21.234 1 92.25 110 ASP B N 1
ATOM 5380 C CA . ASP B 1 110 ? -17.344 8.664 -19.812 1 92.25 110 ASP B CA 1
ATOM 5381 C C . ASP B 1 110 ? -16.109 7.828 -19.531 1 92.25 110 ASP B C 1
ATOM 5383 O O . ASP B 1 110 ? -16.125 6.602 -19.656 1 92.25 110 ASP B O 1
ATOM 5387 N N . PRO B 1 111 ? -15.078 8.438 -19.078 1 92.88 111 PRO B N 1
ATOM 5388 C CA . PRO B 1 111 ? -13.812 7.715 -18.953 1 92.88 111 PRO B CA 1
ATOM 5389 C C . PRO B 1 111 ? -13.867 6.625 -17.875 1 92.88 111 PRO B C 1
ATOM 5391 O O . PRO B 1 111 ? -13.266 5.559 -18.047 1 92.88 111 PRO B O 1
ATOM 5394 N N . VAL B 1 112 ? -14.547 6.848 -16.812 1 94.44 112 VAL B N 1
ATOM 5395 C CA . VAL B 1 112 ? -14.594 5.891 -15.711 1 94.44 112 VAL B CA 1
ATOM 5396 C C . VAL B 1 112 ? -15.328 4.625 -16.156 1 94.44 112 VAL B C 1
ATOM 5398 O O . VAL B 1 112 ? -14.836 3.512 -15.961 1 94.44 112 VAL B O 1
ATOM 5401 N N . LEU B 1 113 ? -16.453 4.801 -16.766 1 95.81 113 LEU B N 1
ATOM 5402 C CA . LEU B 1 113 ? -17.234 3.662 -17.234 1 95.81 113 LEU B CA 1
ATOM 5403 C C . LEU B 1 113 ? -16.516 2.949 -18.375 1 95.81 113 LEU B C 1
ATOM 5405 O O . LEU B 1 113 ? -16.516 1.717 -18.438 1 95.81 113 LEU B O 1
ATOM 5409 N N . THR B 1 114 ? -15.977 3.705 -19.281 1 95.94 114 THR B N 1
ATOM 5410 C CA . THR B 1 114 ? -15.242 3.115 -20.391 1 95.94 114 THR B CA 1
ATOM 5411 C C . THR B 1 114 ? -14.07 2.275 -19.891 1 95.94 114 THR B C 1
ATOM 5413 O O . THR B 1 114 ? -13.836 1.174 -20.391 1 95.94 114 THR B O 1
ATOM 5416 N N . CYS B 1 115 ? -13.359 2.811 -18.922 1 96.38 115 CYS B N 1
ATOM 5417 C CA . CYS B 1 115 ? -12.227 2.084 -18.359 1 96.38 115 CYS B CA 1
ATOM 5418 C C . CYS B 1 115 ? -12.68 0.766 -17.734 1 96.38 115 CYS B C 1
ATOM 5420 O O . CYS B 1 115 ? -12.031 -0.263 -17.906 1 96.38 115 CYS B O 1
ATOM 5422 N N . LYS B 1 116 ? -13.727 0.782 -17.031 1 97.75 116 LYS B N 1
ATOM 5423 C CA . LYS B 1 116 ? -14.266 -0.42 -16.406 1 97.75 116 LYS B CA 1
ATOM 5424 C C . LYS B 1 116 ? -14.672 -1.453 -17.453 1 97.75 116 LYS B C 1
ATOM 5426 O O . LYS B 1 116 ? -14.312 -2.627 -17.344 1 97.75 116 LYS B O 1
ATOM 5431 N N . LEU B 1 117 ? -15.398 -0.995 -18.484 1 98.12 117 LEU B N 1
ATOM 5432 C CA . LEU B 1 117 ? -15.883 -1.905 -19.516 1 98.12 117 LEU B CA 1
ATOM 5433 C C . LEU B 1 117 ? -14.719 -2.439 -20.359 1 98.12 117 LEU B C 1
ATOM 5435 O O . LEU B 1 117 ? -14.711 -3.615 -20.719 1 98.12 117 LEU B O 1
ATOM 5439 N N . PHE B 1 118 ? -13.734 -1.606 -20.641 1 97.25 118 PHE B N 1
ATOM 5440 C CA . PHE B 1 118 ? -12.555 -2.068 -21.375 1 97.25 118 PHE B CA 1
ATOM 5441 C C . PHE B 1 118 ? -11.805 -3.125 -20.578 1 97.25 118 PHE B C 1
ATOM 5443 O O . PHE B 1 118 ? -11.281 -4.086 -21.141 1 97.25 118 PHE B O 1
ATOM 5450 N N . ALA B 1 119 ? -11.695 -2.924 -19.266 1 98.19 119 ALA B N 1
ATOM 5451 C CA . ALA B 1 119 ? -11.062 -3.941 -18.422 1 98.19 119 ALA B CA 1
ATOM 5452 C C . ALA B 1 119 ? -11.828 -5.262 -18.484 1 98.19 119 ALA B C 1
ATOM 5454 O O . ALA B 1 119 ? -11.219 -6.332 -18.562 1 98.19 119 ALA B O 1
ATOM 5455 N N . LEU B 1 120 ? -13.133 -5.141 -18.531 1 98.31 120 LEU B N 1
ATOM 5456 C CA . LEU B 1 120 ? -13.969 -6.324 -18.625 1 98.31 120 LEU B CA 1
ATOM 5457 C C . LEU B 1 120 ? -13.828 -6.977 -20 1 98.31 120 LEU B C 1
ATOM 5459 O O . LEU B 1 120 ? -13.758 -8.203 -20.109 1 98.31 120 LEU B O 1
ATOM 5463 N N . PHE B 1 121 ? -13.797 -6.145 -21.047 1 97.56 121 PHE B N 1
ATOM 5464 C CA . PHE B 1 121 ? -13.609 -6.68 -22.391 1 97.56 121 PHE B CA 1
ATOM 5465 C C . PHE B 1 121 ? -12.266 -7.387 -22.516 1 97.56 121 PHE B C 1
ATOM 5467 O O . PHE B 1 121 ? -12.156 -8.422 -23.172 1 97.56 121 PHE B O 1
ATOM 5474 N N . ALA B 1 122 ? -11.234 -6.812 -21.906 1 96.38 122 ALA B N 1
ATOM 5475 C CA . ALA B 1 122 ? -9.914 -7.441 -21.922 1 96.38 122 ALA B CA 1
ATOM 5476 C C . ALA B 1 122 ? -9.961 -8.836 -21.312 1 96.38 122 ALA B C 1
ATOM 5478 O O . ALA B 1 122 ? -9.453 -9.797 -21.891 1 96.38 122 ALA B O 1
ATOM 5479 N N . LEU B 1 123 ? -10.578 -8.969 -20.203 1 96.62 123 LEU B N 1
ATOM 5480 C CA . LEU B 1 123 ? -10.703 -10.258 -19.531 1 96.62 123 LEU B CA 1
ATOM 5481 C C . LEU B 1 123 ? -11.578 -11.211 -20.328 1 96.62 123 LEU B C 1
ATOM 5483 O O . LEU B 1 123 ? -11.297 -12.406 -20.406 1 96.62 123 LEU B O 1
ATOM 5487 N N . GLY B 1 124 ? -12.664 -10.656 -20.875 1 96 124 GLY B N 1
ATOM 5488 C CA . GLY B 1 124 ? -13.523 -11.484 -21.703 1 96 124 GLY B CA 1
ATOM 5489 C C . GLY B 1 124 ? -12.805 -12.094 -22.891 1 96 124 GLY B C 1
ATOM 5490 O O . GLY B 1 124 ? -13 -13.273 -23.203 1 96 124 GLY B O 1
ATOM 5491 N N . GLU B 1 125 ? -11.953 -11.328 -23.516 1 93.56 125 GLU B N 1
ATOM 5492 C CA . GLU B 1 125 ? -11.234 -11.797 -24.688 1 93.56 125 GLU B CA 1
ATOM 5493 C C . GLU B 1 125 ? -10.211 -12.867 -24.328 1 93.56 125 GLU B C 1
ATOM 5495 O O . GLU B 1 125 ? -10.062 -13.859 -25.047 1 93.56 125 GLU B O 1
ATOM 5500 N N . VAL B 1 126 ? -9.555 -12.688 -23.266 1 92.81 126 VAL B N 1
ATOM 5501 C CA . VAL B 1 126 ? -8.492 -13.625 -22.938 1 92.81 126 VAL B CA 1
ATOM 5502 C C . VAL B 1 126 ? -9.102 -14.945 -22.469 1 92.81 126 VAL B C 1
ATOM 5504 O O . VAL B 1 126 ? -8.547 -16.016 -22.703 1 92.81 126 VAL B O 1
ATOM 5507 N N . TYR B 1 127 ? -10.242 -14.938 -21.812 1 90.31 127 TYR B N 1
ATOM 5508 C CA . TYR B 1 127 ? -10.875 -16.156 -21.344 1 90.31 127 TYR B CA 1
ATOM 5509 C C . TYR B 1 127 ? -11.625 -16.859 -22.469 1 90.31 127 TYR B C 1
ATOM 5511 O O . TYR B 1 127 ? -11.977 -18.031 -22.359 1 90.31 127 TYR B O 1
ATOM 5519 N N . SER B 1 128 ? -11.898 -16.156 -23.484 1 86.38 128 SER B N 1
ATOM 5520 C CA . SER B 1 128 ? -12.578 -16.75 -24.625 1 86.38 128 SER B CA 1
ATOM 5521 C C . SER B 1 128 ? -11.594 -17.375 -25.609 1 86.38 128 SER B C 1
ATOM 5523 O O . SER B 1 128 ? -11.969 -18.203 -26.438 1 86.38 128 SER B O 1
ATOM 5525 N N . ALA B 1 129 ? -10.375 -16.906 -25.516 1 76.38 129 ALA B N 1
ATOM 5526 C CA . ALA B 1 129 ? -9.375 -17.328 -26.5 1 76.38 129 ALA B CA 1
ATOM 5527 C C . ALA B 1 129 ? -9.047 -18.812 -26.344 1 76.38 129 ALA B C 1
ATOM 5529 O O . ALA B 1 129 ? -8.828 -19.281 -25.219 1 76.38 129 ALA B O 1
ATOM 5530 N N . ARG B 1 130 ? -9.547 -19.688 -27.25 1 60.69 130 ARG B N 1
ATOM 5531 C CA . ARG B 1 130 ? -9.164 -21.094 -27.234 1 60.69 130 ARG B CA 1
ATOM 5532 C C . ARG B 1 130 ? -7.793 -21.297 -27.875 1 60.69 130 ARG B C 1
ATOM 5534 O O . ARG B 1 130 ? -6.973 -22.062 -27.375 1 60.69 130 ARG B O 1
ATOM 5541 N N . SER B 1 131 ? -7.645 -21.375 -29.25 1 51.78 131 SER B N 1
ATOM 5542 C CA . SER B 1 131 ? -6.426 -21.828 -29.906 1 51.78 131 SER B CA 1
ATOM 5543 C C . SER B 1 131 ? -5.574 -20.641 -30.359 1 51.78 131 SER B C 1
ATOM 5545 O O . SER B 1 131 ? -5.875 -19.484 -30.016 1 51.78 131 SER B O 1
ATOM 5547 N N . ASN B 1 132 ? -5.438 -20.438 -31.781 1 46.81 132 ASN B N 1
ATOM 5548 C CA . ASN B 1 132 ? -4.312 -20.281 -32.688 1 46.81 132 ASN B CA 1
ATOM 5549 C C . ASN B 1 132 ? -3.789 -18.859 -32.719 1 46.81 132 ASN B C 1
ATOM 5551 O O . ASN B 1 132 ? -4.336 -18 -33.406 1 46.81 132 ASN B O 1
ATOM 5555 N N . PRO B 1 133 ? -3.326 -18.422 -31.609 1 46.94 133 PRO B N 1
ATOM 5556 C CA . PRO B 1 133 ? -2.889 -17.062 -31.891 1 46.94 133 PRO B CA 1
ATOM 5557 C C . PRO B 1 133 ? -2.105 -16.953 -33.188 1 46.94 133 PRO B C 1
ATOM 5559 O O . PRO B 1 133 ? -1.45 -17.906 -33.625 1 46.94 133 PRO B O 1
ATOM 5562 N N . SER B 1 134 ? -2.623 -16.562 -34.25 1 42.91 134 SER B N 1
ATOM 5563 C CA . SER B 1 134 ? -1.579 -16.188 -35.188 1 42.91 134 SER B CA 1
ATOM 5564 C C . SER B 1 134 ? -0.29 -15.805 -34.469 1 42.91 134 SER B C 1
ATOM 5566 O O . SER B 1 134 ? -0.317 -15.422 -33.312 1 42.91 134 SER B O 1
ATOM 5568 N N . VAL B 1 135 ? 0.839 -16.359 -34.969 1 43.16 135 VAL B N 1
ATOM 5569 C CA . VAL B 1 135 ? 2.238 -16.25 -34.562 1 43.16 135 VAL B CA 1
ATOM 5570 C C . VAL B 1 135 ? 2.453 -14.945 -33.781 1 43.16 135 VAL B C 1
ATOM 5572 O O . VAL B 1 135 ? 3.404 -14.836 -33 1 43.16 135 VAL B O 1
ATOM 5575 N N . GLU B 1 136 ? 1.922 -13.906 -34.312 1 45.44 136 GLU B N 1
ATOM 5576 C CA . GLU B 1 136 ? 2.418 -12.703 -33.656 1 45.44 136 GLU B CA 1
ATOM 5577 C C . GLU B 1 136 ? 1.935 -12.617 -32.188 1 45.44 136 GLU B C 1
ATOM 5579 O O . GLU B 1 136 ? 0.778 -12.93 -31.906 1 45.44 136 GLU B O 1
ATOM 5584 N N . CYS B 1 137 ? 2.654 -12.922 -31.047 1 51.06 137 CYS B N 1
ATOM 5585 C CA . CYS B 1 137 ? 2.957 -13.023 -29.609 1 51.06 137 CYS B CA 1
ATOM 5586 C C . CYS B 1 137 ? 1.971 -12.211 -28.797 1 51.06 137 CYS B C 1
ATOM 5588 O O . CYS B 1 137 ? 2.322 -11.695 -27.719 1 51.06 137 CYS B O 1
ATOM 5590 N N . ASN B 1 138 ? 0.628 -11.922 -29.25 1 70.69 138 ASN B N 1
ATOM 5591 C CA . ASN B 1 138 ? -0.042 -10.898 -28.453 1 70.69 138 ASN B CA 1
ATOM 5592 C C . ASN B 1 138 ? -1.155 -11.5 -27.594 1 70.69 138 ASN B C 1
ATOM 5594 O O . ASN B 1 138 ? -1.942 -12.312 -28.078 1 70.69 138 ASN B O 1
ATOM 5598 N N . VAL B 1 139 ? -1.067 -11.539 -26.219 1 87.25 139 VAL B N 1
ATOM 5599 C CA . VAL B 1 139 ? -2.109 -11.93 -25.281 1 87.25 139 VAL B CA 1
ATOM 5600 C C . VAL B 1 139 ? -3.428 -11.258 -25.656 1 87.25 139 VAL B C 1
ATOM 5602 O O . VAL B 1 139 ? -3.473 -10.039 -25.844 1 87.25 139 VAL B O 1
ATOM 5605 N N . PRO B 1 140 ? -4.449 -12.094 -25.938 1 91.44 140 PRO B N 1
ATOM 5606 C CA . PRO B 1 140 ? -5.738 -11.492 -26.297 1 91.44 140 PRO B CA 1
ATOM 5607 C C . PRO B 1 140 ? -6.211 -10.453 -25.281 1 91.44 140 PRO B C 1
ATOM 5609 O O . PRO B 1 140 ? -6.031 -10.633 -24.078 1 91.44 140 PRO B O 1
ATOM 5612 N N . GLY B 1 141 ? -6.828 -9.391 -25.781 1 93.25 141 GLY B N 1
ATOM 5613 C CA . GLY B 1 141 ? -7.426 -8.367 -24.938 1 93.25 141 GLY B CA 1
ATOM 5614 C C . GLY B 1 141 ? -6.438 -7.301 -24.5 1 93.25 141 GLY B C 1
ATOM 5615 O O . GLY B 1 141 ? -6.797 -6.379 -23.766 1 93.25 141 GLY B O 1
ATOM 5616 N N . VAL B 1 142 ? -5.199 -7.355 -24.984 1 93.62 142 VAL B N 1
ATOM 5617 C CA . VAL B 1 142 ? -4.145 -6.453 -24.531 1 93.62 142 VAL B CA 1
ATOM 5618 C C . VAL B 1 142 ? -4.461 -5.027 -24.969 1 93.62 142 VAL B C 1
ATOM 5620 O O . VAL B 1 142 ? -4.16 -4.066 -24.25 1 93.62 142 VAL B O 1
ATOM 5623 N N . ALA B 1 143 ? -5.082 -4.871 -26.078 1 93.31 143 ALA B N 1
ATOM 5624 C CA . ALA B 1 143 ? -5.418 -3.535 -26.562 1 93.31 143 ALA B CA 1
ATOM 5625 C C . ALA B 1 143 ? -6.395 -2.836 -25.625 1 93.31 143 ALA B C 1
ATOM 5627 O O . ALA B 1 143 ? -6.227 -1.655 -25.312 1 93.31 143 ALA B O 1
ATOM 5628 N N . TYR B 1 144 ? -7.441 -3.582 -25.172 1 95.38 144 TYR B N 1
ATOM 5629 C CA . TYR B 1 144 ? -8.383 -3.025 -24.219 1 95.38 144 TYR B CA 1
ATOM 5630 C C . TYR B 1 144 ? -7.691 -2.705 -22.891 1 95.38 144 TYR B C 1
ATOM 5632 O O . TYR B 1 144 ? -7.965 -1.671 -22.281 1 95.38 144 TYR B O 1
ATOM 5640 N N . TYR B 1 145 ? -6.801 -3.6 -22.547 1 96.12 145 TYR B N 1
ATOM 5641 C CA . TYR B 1 145 ? -6.066 -3.434 -21.297 1 96.12 145 TYR B CA 1
ATOM 5642 C C . TYR B 1 145 ? -5.25 -2.146 -21.312 1 96.12 145 TYR B C 1
ATOM 5644 O O . TYR B 1 145 ? -5.328 -1.346 -20.375 1 96.12 145 TYR B O 1
ATOM 5652 N N . VAL B 1 146 ? -4.469 -1.928 -22.312 1 95.88 146 VAL B N 1
ATOM 5653 C CA . VAL B 1 146 ? -3.564 -0.785 -22.375 1 95.88 146 VAL B CA 1
ATOM 5654 C C . VAL B 1 146 ? -4.371 0.509 -22.469 1 95.88 146 VAL B C 1
ATOM 5656 O O . VAL B 1 146 ? -4.012 1.511 -21.844 1 95.88 146 VAL B O 1
ATOM 5659 N N . ASN B 1 147 ? -5.426 0.514 -23.156 1 95.19 147 ASN B N 1
ATOM 5660 C CA . ASN B 1 147 ? -6.27 1.701 -23.25 1 95.19 147 ASN B CA 1
ATOM 5661 C C . ASN B 1 147 ? -6.918 2.031 -21.906 1 95.19 147 ASN B C 1
ATOM 5663 O O . ASN B 1 147 ? -7.02 3.199 -21.531 1 95.19 147 ASN B O 1
ATOM 5667 N N . ALA B 1 148 ? -7.355 0.973 -21.234 1 95.81 148 ALA B N 1
ATOM 5668 C CA . ALA B 1 148 ? -7.941 1.192 -19.906 1 95.81 148 ALA B CA 1
ATOM 5669 C C . ALA B 1 148 ? -6.902 1.738 -18.938 1 95.81 148 ALA B C 1
ATOM 5671 O O . ALA B 1 148 ? -7.188 2.662 -18.172 1 95.81 148 ALA B O 1
ATOM 5672 N N . MET B 1 149 ? -5.684 1.226 -18.984 1 95.31 149 MET B N 1
ATOM 5673 C CA . MET B 1 149 ? -4.605 1.604 -18.078 1 95.31 149 MET B CA 1
ATOM 5674 C C . MET B 1 149 ? -4.195 3.055 -18.297 1 95.31 149 MET B C 1
ATOM 5676 O O . MET B 1 149 ? -3.74 3.725 -17.375 1 95.31 149 MET B O 1
ATOM 5680 N N . THR B 1 150 ? -4.387 3.561 -19.5 1 93 150 THR B N 1
ATOM 5681 C CA . THR B 1 150 ? -3.844 4.871 -19.844 1 93 150 THR B CA 1
ATOM 5682 C C . THR B 1 150 ? -4.953 5.914 -19.922 1 93 150 THR B C 1
ATOM 5684 O O . THR B 1 150 ? -4.68 7.109 -20.062 1 93 150 THR B O 1
ATOM 5687 N N . MET B 1 151 ? -6.172 5.484 -19.734 1 90.81 151 MET B N 1
ATOM 5688 C CA . MET B 1 151 ? -7.32 6.367 -19.922 1 90.81 151 MET B CA 1
ATOM 5689 C C . MET B 1 151 ? -7.41 7.387 -18.781 1 90.81 151 MET B C 1
ATOM 5691 O O . MET B 1 151 ? -7.785 8.539 -19.016 1 90.81 151 MET B O 1
ATOM 5695 N N . ILE B 1 152 ? -7.094 6.953 -17.578 1 89.81 152 ILE B N 1
ATOM 5696 C CA . ILE B 1 152 ? -7.133 7.836 -16.406 1 89.81 152 ILE B CA 1
ATOM 5697 C C . ILE B 1 152 ? -5.73 7.969 -15.82 1 89.81 152 ILE B C 1
ATOM 5699 O O . ILE B 1 152 ? -5.352 7.203 -14.93 1 89.81 152 ILE B O 1
ATOM 5703 N N . PRO B 1 153 ? -5.035 8.922 -16.25 1 88.19 153 PRO B N 1
ATOM 5704 C CA . PRO B 1 153 ? -3.639 9.023 -15.828 1 88.19 153 PRO B CA 1
ATOM 5705 C C . PRO B 1 153 ? -3.492 9.438 -14.367 1 88.19 153 PRO B C 1
ATOM 5707 O O . PRO B 1 153 ? -2.514 9.07 -13.711 1 88.19 153 PRO B O 1
ATOM 5710 N N . ILE B 1 154 ? -4.418 10.289 -13.922 1 91.69 154 ILE B N 1
ATOM 5711 C CA . ILE B 1 154 ? -4.41 10.711 -12.523 1 91.69 154 ILE B CA 1
ATOM 5712 C C . ILE B 1 154 ? -5.691 10.242 -11.836 1 91.69 154 ILE B C 1
ATOM 5714 O O . ILE B 1 154 ? -6.789 10.656 -12.211 1 91.69 154 ILE B O 1
ATOM 5718 N N . LEU B 1 155 ? -5.516 9.414 -10.883 1 91.62 155 LEU B N 1
ATOM 5719 C CA . LEU B 1 155 ? -6.68 8.93 -10.148 1 91.62 155 LEU B CA 1
ATOM 5720 C C . LEU B 1 155 ? -7.348 10.062 -9.375 1 91.62 155 LEU B C 1
ATOM 5722 O O . LEU B 1 155 ? -6.668 10.969 -8.891 1 91.62 155 LEU B O 1
ATOM 5726 N N . PRO B 1 156 ? -8.594 9.953 -9.242 1 92.31 156 PRO B N 1
ATOM 5727 C CA . PRO B 1 156 ? -9.328 11.055 -8.617 1 92.31 156 PRO B CA 1
ATOM 5728 C C . PRO B 1 156 ? -9.094 11.148 -7.113 1 92.31 156 PRO B C 1
ATOM 5730 O O . PRO B 1 156 ? -8.867 10.133 -6.457 1 92.31 156 PRO B O 1
ATOM 5733 N N . GLU B 1 157 ? -9.18 12.406 -6.621 1 93.69 157 GLU B N 1
ATOM 5734 C CA . GLU B 1 157 ? -9.102 12.641 -5.18 1 93.69 157 GLU B CA 1
ATOM 5735 C C . GLU B 1 157 ? -10.32 12.086 -4.461 1 93.69 157 GLU B C 1
ATOM 5737 O O . GLU B 1 157 ? -10.242 11.703 -3.289 1 93.69 157 GLU B O 1
ATOM 5742 N N . ARG B 1 158 ? -11.414 12.039 -5.133 1 92.94 158 ARG B N 1
ATOM 5743 C CA . ARG B 1 158 ? -12.641 11.422 -4.648 1 92.94 158 ARG B CA 1
ATOM 5744 C C . ARG B 1 158 ? -13.078 10.281 -5.562 1 92.94 158 ARG B C 1
ATOM 5746 O O . ARG B 1 158 ? -13.898 10.477 -6.461 1 92.94 158 ARG B O 1
ATOM 5753 N N . PRO B 1 159 ? -12.625 9.117 -5.207 1 94.31 159 PRO B N 1
ATOM 5754 C CA . PRO B 1 159 ? -12.875 7.984 -6.105 1 94.31 159 PRO B CA 1
ATOM 5755 C C . PRO B 1 159 ? -14.273 7.395 -5.941 1 94.31 159 PRO B C 1
ATOM 5757 O O . PRO B 1 159 ? -14.836 7.438 -4.848 1 94.31 159 PRO B O 1
ATOM 5760 N N . SER B 1 160 ? -14.812 6.93 -7.043 1 94.38 160 SER B N 1
ATOM 5761 C CA . SER B 1 160 ? -16 6.086 -7.008 1 94.38 160 SER B CA 1
ATOM 5762 C C . SER B 1 160 ? -15.633 4.613 -6.871 1 94.38 160 SER B C 1
ATOM 5764 O O . SER B 1 160 ? -14.461 4.246 -7 1 94.38 160 SER B O 1
ATOM 5766 N N . LEU B 1 161 ? -16.609 3.768 -6.582 1 95.56 161 LEU B N 1
ATOM 5767 C CA . LEU B 1 161 ? -16.344 2.338 -6.449 1 95.56 161 LEU B CA 1
ATOM 5768 C C . LEU B 1 161 ? -15.914 1.743 -7.785 1 95.56 161 LEU B C 1
ATOM 5770 O O . LEU B 1 161 ? -15.172 0.759 -7.816 1 95.56 161 LEU B O 1
ATOM 5774 N N . ALA B 1 162 ? -16.344 2.395 -8.859 1 96.44 162 ALA B N 1
ATOM 5775 C CA . ALA B 1 162 ? -15.984 1.92 -10.195 1 96.44 162 ALA B CA 1
ATOM 5776 C C . ALA B 1 162 ? -14.477 1.984 -10.414 1 96.44 162 ALA B C 1
ATOM 5778 O O . ALA B 1 162 ? -13.914 1.144 -11.117 1 96.44 162 ALA B O 1
ATOM 5779 N N . HIS B 1 163 ? -13.844 3.008 -9.844 1 97.31 163 HIS B N 1
ATOM 5780 C CA . HIS B 1 163 ? -12.391 3.1 -9.945 1 97.31 163 HIS B CA 1
ATOM 5781 C C . HIS B 1 163 ? -11.719 1.894 -9.305 1 97.31 163 HIS B C 1
ATOM 5783 O O . HIS B 1 163 ? -10.766 1.338 -9.859 1 97.31 163 HIS B O 1
ATOM 5789 N N . ILE B 1 164 ? -12.188 1.504 -8.141 1 97.75 164 ILE B N 1
ATOM 5790 C CA . ILE B 1 164 ? -11.617 0.388 -7.398 1 97.75 164 ILE B CA 1
ATOM 5791 C C . ILE B 1 164 ? -11.883 -0.92 -8.133 1 97.75 164 ILE B C 1
ATOM 5793 O O . ILE B 1 164 ? -10.992 -1.761 -8.266 1 97.75 164 ILE B O 1
ATOM 5797 N N . GLU B 1 165 ? -13.102 -1.074 -8.688 1 97.88 165 GLU B N 1
ATOM 5798 C CA . GLU B 1 165 ? -13.43 -2.24 -9.5 1 97.88 165 GLU B CA 1
ATOM 5799 C C . GLU B 1 165 ? -12.445 -2.389 -10.664 1 97.88 165 GLU B C 1
ATOM 5801 O O . GLU B 1 165 ? -11.922 -3.477 -10.906 1 97.88 165 GLU B O 1
ATOM 5806 N N . THR B 1 166 ? -12.273 -1.309 -11.297 1 98.31 166 THR B N 1
ATOM 5807 C CA . THR B 1 166 ? -11.445 -1.306 -12.492 1 98.31 166 THR B CA 1
ATOM 5808 C C . THR B 1 166 ? -10.008 -1.686 -12.156 1 98.31 166 THR B C 1
ATOM 5810 O O . THR B 1 166 ? -9.375 -2.467 -12.875 1 98.31 166 THR B O 1
ATOM 5813 N N . LEU B 1 167 ? -9.477 -1.137 -11.078 1 98.5 167 LEU B N 1
ATOM 5814 C CA . LEU B 1 167 ? -8.117 -1.454 -10.664 1 98.5 167 LEU B CA 1
ATOM 5815 C C . LEU B 1 167 ? -7.969 -2.945 -10.383 1 98.5 167 LEU B C 1
ATOM 5817 O O . LEU B 1 167 ? -6.961 -3.553 -10.75 1 98.5 167 LEU B O 1
ATOM 5821 N N . LEU B 1 168 ? -8.906 -3.551 -9.781 1 98.56 168 LEU B N 1
ATOM 5822 C CA . LEU B 1 168 ? -8.852 -4.977 -9.469 1 98.56 168 LEU B CA 1
ATOM 5823 C C . LEU B 1 168 ? -8.938 -5.816 -10.734 1 98.56 168 LEU B C 1
ATOM 5825 O O . LEU B 1 168 ? -8.203 -6.801 -10.883 1 98.56 168 LEU B O 1
ATOM 5829 N N . LEU B 1 169 ? -9.852 -5.359 -11.641 1 98.5 169 LEU B N 1
ATOM 5830 C CA . LEU B 1 169 ? -9.969 -6.066 -12.914 1 98.5 169 LEU B CA 1
ATOM 5831 C C . LEU B 1 169 ? -8.664 -6.02 -13.688 1 98.5 169 LEU B C 1
ATOM 5833 O O . LEU B 1 169 ? -8.203 -7.043 -14.203 1 98.5 169 LEU B O 1
ATOM 5837 N N . LEU B 1 170 ? -8.078 -4.879 -13.734 1 98.38 170 LEU B N 1
ATOM 5838 C CA . LEU B 1 170 ? -6.832 -4.695 -14.469 1 98.38 170 LEU B CA 1
ATOM 5839 C C . LEU B 1 170 ? -5.688 -5.445 -13.789 1 98.38 170 LEU B C 1
ATOM 5841 O O . LEU B 1 170 ? -4.785 -5.949 -14.469 1 98.38 170 LEU B O 1
ATOM 5845 N N . SER B 1 171 ? -5.734 -5.512 -12.477 1 98.38 171 SER B N 1
ATOM 5846 C CA . SER B 1 171 ? -4.715 -6.27 -11.758 1 98.38 171 SER B CA 1
ATOM 5847 C C . SER B 1 171 ? -4.77 -7.75 -12.117 1 98.38 171 SER B C 1
ATOM 5849 O O . SER B 1 171 ? -3.732 -8.391 -12.289 1 98.38 171 SER B O 1
ATOM 5851 N N . LEU B 1 172 ? -5.926 -8.266 -12.219 1 97.62 172 LEU B N 1
ATOM 5852 C CA . LEU B 1 172 ? -6.094 -9.664 -12.602 1 97.62 172 LEU B CA 1
ATOM 5853 C C . LEU B 1 172 ? -5.59 -9.906 -14.016 1 97.62 172 LEU B C 1
ATOM 5855 O O . LEU B 1 172 ? -4.898 -10.898 -14.273 1 97.62 172 LEU B O 1
ATOM 5859 N N . TYR B 1 173 ? -5.953 -9.023 -14.922 1 97.38 173 TYR B N 1
ATOM 5860 C CA . TYR B 1 173 ? -5.512 -9.172 -16.297 1 97.38 173 TYR B CA 1
ATOM 5861 C C . TYR B 1 173 ? -3.992 -9.102 -16.406 1 97.38 173 TYR B C 1
ATOM 5863 O O . TYR B 1 173 ? -3.389 -9.758 -17.25 1 97.38 173 TYR B O 1
ATOM 5871 N N . SER B 1 174 ? -3.326 -8.383 -15.555 1 97.5 174 SER B N 1
ATOM 5872 C CA . SER B 1 174 ? -1.875 -8.219 -15.578 1 97.5 174 SER B CA 1
ATOM 5873 C C . SER B 1 174 ? -1.167 -9.562 -15.453 1 97.5 174 SER B C 1
ATOM 5875 O O . SER B 1 174 ? -0.068 -9.742 -15.977 1 97.5 174 SER B O 1
ATOM 5877 N N . PHE B 1 175 ? -1.766 -10.531 -14.859 1 95.88 175 PHE B N 1
ATOM 5878 C CA . PHE B 1 175 ? -1.158 -11.844 -14.695 1 95.88 175 PHE B CA 1
ATOM 5879 C C . PHE B 1 175 ? -1.07 -12.57 -16.031 1 95.88 175 PHE B C 1
ATOM 5881 O O . PHE B 1 175 ? -0.16 -13.375 -16.25 1 95.88 175 PHE B O 1
ATOM 5888 N N . PHE B 1 176 ? -2.021 -12.266 -16.922 1 95.38 176 PHE B N 1
ATOM 5889 C CA . PHE B 1 176 ? -1.979 -12.898 -18.234 1 95.38 176 PHE B CA 1
ATOM 5890 C C . PHE B 1 176 ? -0.797 -12.375 -19.047 1 95.38 176 PHE B C 1
ATOM 5892 O O . PHE B 1 176 ? -0.31 -13.062 -19.938 1 95.38 176 PHE B O 1
ATOM 5899 N N . LEU B 1 177 ? -0.35 -11.219 -18.672 1 95.81 177 LEU B N 1
ATOM 5900 C CA . LEU B 1 177 ? 0.819 -10.625 -19.312 1 95.81 177 LEU B CA 1
ATOM 5901 C C . LEU B 1 177 ? 2.088 -10.953 -18.531 1 95.81 177 LEU B C 1
ATOM 5903 O O . LEU B 1 177 ? 3.162 -10.43 -18.828 1 95.81 177 LEU B O 1
ATOM 5907 N N . ASN B 1 178 ? 1.96 -11.797 -17.5 1 96.5 178 ASN B N 1
ATOM 5908 C CA . ASN B 1 178 ? 3.045 -12.148 -16.594 1 96.5 178 ASN B CA 1
ATOM 5909 C C . ASN B 1 178 ? 3.68 -10.914 -15.969 1 96.5 178 ASN B C 1
ATOM 5911 O O . ASN B 1 178 ? 4.895 -10.867 -15.758 1 96.5 178 ASN B O 1
ATOM 5915 N N . ARG B 1 179 ? 2.85 -9.883 -15.812 1 96.5 179 ARG B N 1
ATOM 5916 C CA . ARG B 1 179 ? 3.25 -8.656 -15.125 1 96.5 179 ARG B CA 1
ATOM 5917 C C . ARG B 1 179 ? 2.793 -8.672 -13.672 1 96.5 179 ARG B C 1
ATOM 5919 O O . ARG B 1 179 ? 1.926 -7.887 -13.281 1 96.5 179 ARG B O 1
ATOM 5926 N N . ARG B 1 180 ? 3.438 -9.438 -12.891 1 95.69 180 ARG B N 1
ATOM 5927 C CA . ARG B 1 180 ? 3.047 -9.688 -11.508 1 95.69 180 ARG B CA 1
ATOM 5928 C C . ARG B 1 180 ? 3.268 -8.445 -10.648 1 95.69 180 ARG B C 1
ATOM 5930 O O . ARG B 1 180 ? 2.496 -8.18 -9.727 1 95.69 180 ARG B O 1
ATOM 5937 N N . HIS B 1 181 ? 4.34 -7.691 -10.922 1 95.12 181 HIS B N 1
ATOM 5938 C CA . HIS B 1 181 ? 4.617 -6.488 -10.141 1 95.12 181 HIS B CA 1
ATOM 5939 C C . HIS B 1 181 ? 3.574 -5.41 -10.398 1 95.12 181 HIS B C 1
ATOM 5941 O O . HIS B 1 181 ? 3.141 -4.723 -9.469 1 95.12 181 HIS B O 1
ATOM 5947 N N . SER B 1 182 ? 3.201 -5.305 -11.68 1 96.62 182 SER B N 1
ATOM 5948 C CA . SER B 1 182 ? 2.137 -4.367 -12.016 1 96.62 182 SER B CA 1
ATOM 5949 C C . SER B 1 182 ? 0.831 -4.738 -11.32 1 96.62 182 SER B C 1
ATOM 5951 O O . SER B 1 182 ? 0.089 -3.861 -10.875 1 96.62 182 SER B O 1
ATOM 5953 N N . ALA B 1 183 ? 0.55 -6.043 -11.336 1 97.81 183 ALA B N 1
ATOM 5954 C CA . ALA B 1 183 ? -0.646 -6.504 -10.633 1 97.81 183 ALA B CA 1
ATOM 5955 C C . ALA B 1 183 ? -0.601 -6.113 -9.156 1 97.81 183 ALA B C 1
ATOM 5957 O O . ALA B 1 183 ? -1.595 -5.633 -8.609 1 97.81 183 ALA B O 1
ATOM 5958 N N . PHE B 1 184 ? 0.552 -6.289 -8.547 1 96.5 184 PHE B N 1
ATOM 5959 C CA . PHE B 1 184 ? 0.768 -5.961 -7.145 1 96.5 184 PHE B CA 1
ATOM 5960 C C . PHE B 1 184 ? 0.591 -4.465 -6.906 1 96.5 184 PHE B C 1
ATOM 5962 O O . PHE B 1 184 ? 0.013 -4.055 -5.898 1 96.5 184 PHE B O 1
ATOM 5969 N N . LEU B 1 185 ? 1.043 -3.656 -7.82 1 97.38 185 LEU B N 1
ATOM 5970 C CA . LEU B 1 185 ? 0.921 -2.205 -7.734 1 97.38 185 LEU B CA 1
ATOM 5971 C C . LEU B 1 185 ? -0.539 -1.774 -7.836 1 97.38 185 LEU B C 1
ATOM 5973 O O . LEU B 1 185 ? -0.989 -0.907 -7.086 1 97.38 185 LEU B O 1
ATOM 5977 N N . LEU B 1 186 ? -1.242 -2.371 -8.742 1 98.12 186 LEU B N 1
ATOM 5978 C CA . LEU B 1 186 ? -2.635 -2.004 -8.969 1 98.12 186 LEU B CA 1
ATOM 5979 C C . LEU B 1 186 ? -3.496 -2.361 -7.762 1 98.12 186 LEU B C 1
ATOM 5981 O O . LEU B 1 186 ? -4.379 -1.593 -7.375 1 98.12 186 LEU B O 1
ATOM 5985 N N . VAL B 1 187 ? -3.229 -3.496 -7.172 1 98 187 VAL B N 1
ATOM 5986 C CA . VAL B 1 187 ? -3.98 -3.869 -5.98 1 98 187 VAL B CA 1
ATOM 5987 C C . VAL B 1 187 ? -3.645 -2.912 -4.836 1 98 187 VAL B C 1
ATOM 5989 O O . VAL B 1 187 ? -4.512 -2.584 -4.023 1 98 187 VAL B O 1
ATOM 5992 N N . GLY B 1 188 ? -2.396 -2.492 -4.789 1 97.19 188 GLY B N 1
ATOM 5993 C CA . GLY B 1 188 ? -2.025 -1.49 -3.803 1 97.19 188 GLY B CA 1
ATOM 5994 C C . GLY B 1 188 ? -2.795 -0.191 -3.951 1 97.19 188 GLY B C 1
ATOM 5995 O O . GLY B 1 188 ? -3.229 0.396 -2.957 1 97.19 188 GLY B O 1
ATOM 5996 N N . SER B 1 189 ? -2.912 0.241 -5.16 1 97.69 189 SER B N 1
ATOM 5997 C CA . SER B 1 189 ? -3.688 1.449 -5.418 1 97.69 189 SER B CA 1
ATOM 5998 C C . SER B 1 189 ? -5.152 1.26 -5.031 1 97.69 189 SER B C 1
ATOM 6000 O O . SER B 1 189 ? -5.77 2.162 -4.461 1 97.69 189 SER B O 1
ATOM 6002 N N . ALA B 1 190 ? -5.668 0.081 -5.363 1 98.25 190 ALA B N 1
ATOM 6003 C CA . ALA B 1 190 ? -7.043 -0.219 -4.973 1 98.25 190 ALA B CA 1
ATOM 6004 C C . ALA B 1 190 ? -7.199 -0.207 -3.453 1 98.25 190 ALA B C 1
ATOM 6006 O O . ALA B 1 190 ? -8.203 0.284 -2.928 1 98.25 190 ALA B O 1
ATOM 6007 N N . MET B 1 191 ? -6.262 -0.747 -2.777 1 97.75 191 MET B N 1
ATOM 6008 C CA . MET B 1 191 ? -6.289 -0.804 -1.319 1 97.75 191 MET B CA 1
ATOM 6009 C C . MET B 1 191 ? -6.277 0.598 -0.719 1 97.75 191 MET B C 1
ATOM 6011 O O . MET B 1 191 ? -7.062 0.899 0.18 1 97.75 191 MET B O 1
ATOM 6015 N N . ARG B 1 192 ? -5.414 1.467 -1.181 1 96.88 192 ARG B N 1
ATOM 6016 C CA . ARG B 1 192 ? -5.316 2.811 -0.621 1 96.88 192 ARG B CA 1
ATOM 6017 C C . ARG B 1 192 ? -6.547 3.641 -0.965 1 96.88 192 ARG B C 1
ATOM 6019 O O . ARG B 1 192 ? -7.012 4.441 -0.15 1 96.88 192 ARG B O 1
ATOM 6026 N N . LEU B 1 193 ? -7.051 3.469 -2.189 1 97 193 LEU B N 1
ATOM 6027 C CA . LEU B 1 193 ? -8.328 4.109 -2.502 1 97 193 LEU B CA 1
ATOM 6028 C C . LEU B 1 193 ? -9.43 3.598 -1.583 1 97 193 LEU B C 1
ATOM 6030 O O . LEU B 1 193 ? -10.281 4.371 -1.138 1 97 193 LEU B O 1
ATOM 6034 N N . GLY B 1 194 ? -9.406 2.252 -1.383 1 96.62 194 GLY B N 1
ATOM 6035 C CA . GLY B 1 194 ? -10.375 1.668 -0.47 1 96.62 194 GLY B CA 1
ATOM 6036 C C . GLY B 1 194 ? -10.297 2.236 0.934 1 96.62 194 GLY B C 1
ATOM 6037 O O . GLY B 1 194 ? -11.32 2.475 1.575 1 96.62 194 GLY B O 1
ATOM 6038 N N . LEU B 1 195 ? -9.125 2.494 1.432 1 95.19 195 LEU B N 1
ATOM 6039 C CA . LEU B 1 195 ? -8.938 3.08 2.754 1 95.19 195 LEU B CA 1
ATOM 6040 C C . LEU B 1 195 ? -9.445 4.516 2.791 1 95.19 195 LEU B C 1
ATOM 6042 O O . LEU B 1 195 ? -10.031 4.945 3.787 1 95.19 195 LEU B O 1
ATOM 6046 N N . THR B 1 196 ? -9.219 5.234 1.692 1 93.69 196 THR B N 1
ATOM 6047 C CA . THR B 1 196 ? -9.633 6.633 1.624 1 93.69 196 THR B CA 1
ATOM 6048 C C . THR B 1 196 ? -11.156 6.74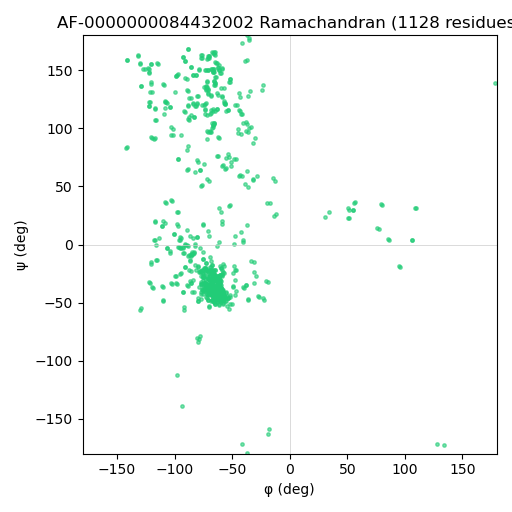6 1.696 1 93.69 196 THR B C 1
ATOM 6050 O O . THR B 1 196 ? -11.688 7.684 2.301 1 93.69 196 THR B O 1
ATOM 6053 N N . VAL B 1 197 ? -11.852 5.77 1.09 1 94.12 197 VAL B N 1
ATOM 6054 C CA . VAL B 1 197 ? -13.312 5.824 1.089 1 94.12 197 VAL B CA 1
ATOM 6055 C C . VAL B 1 197 ? -13.859 5.043 2.283 1 94.12 197 VAL B C 1
ATOM 6057 O O . VAL B 1 197 ? -15.062 5.035 2.525 1 94.12 197 VAL B O 1
ATOM 6060 N N . GLY B 1 198 ? -13.039 4.41 3.084 1 94.69 198 GLY B N 1
ATOM 6061 C CA . GLY B 1 198 ? -13.43 3.734 4.312 1 94.69 198 GLY B CA 1
ATOM 6062 C C . GLY B 1 198 ? -14.023 2.361 4.07 1 94.69 198 GLY B C 1
ATOM 6063 O O . GLY B 1 198 ? -14.953 1.952 4.77 1 94.69 198 GLY B O 1
ATOM 6064 N N . LEU B 1 199 ? -13.539 1.656 3.041 1 96.44 199 LEU B N 1
ATOM 6065 C CA . LEU B 1 199 ? -14.078 0.332 2.744 1 96.44 199 LEU B CA 1
ATOM 6066 C C . LEU B 1 199 ? -13.734 -0.655 3.854 1 96.44 199 LEU B C 1
ATOM 6068 O O . LEU B 1 199 ? -14.367 -1.706 3.975 1 96.44 199 LEU B O 1
ATOM 6072 N N . ASN B 1 200 ? -12.695 -0.393 4.637 1 95.44 200 ASN B N 1
ATOM 6073 C CA . ASN B 1 200 ? -12.281 -1.309 5.699 1 95.44 200 ASN B CA 1
ATOM 6074 C C . ASN B 1 200 ? -13.148 -1.146 6.945 1 95.44 200 ASN B C 1
ATOM 6076 O O . ASN B 1 200 ? -12.859 -1.73 7.988 1 95.44 200 ASN B O 1
ATOM 6080 N N . HIS B 1 201 ? -14.211 -0.301 6.82 1 94.94 201 HIS B N 1
ATOM 6081 C CA . HIS B 1 201 ? -15.18 -0.101 7.891 1 94.94 201 HIS B CA 1
ATOM 6082 C C . HIS B 1 201 ? -16.594 -0.426 7.426 1 94.94 201 HIS B C 1
ATOM 6084 O O . HIS B 1 201 ? -16.922 -0.267 6.242 1 94.94 201 HIS B O 1
ATOM 6090 N N . ASN B 1 202 ? -17.438 -0.862 8.391 1 93.94 202 ASN B N 1
ATOM 6091 C CA . ASN B 1 202 ? -18.859 -0.998 8.086 1 93.94 202 ASN B CA 1
ATOM 6092 C C . ASN B 1 202 ? -19.531 0.363 7.926 1 93.94 202 ASN B C 1
ATOM 6094 O O . ASN B 1 202 ? -19.328 1.26 8.742 1 93.94 202 ASN B O 1
ATOM 6098 N N . ILE B 1 203 ? -20.234 0.509 6.867 1 92.62 203 ILE B N 1
ATOM 6099 C CA . ILE B 1 203 ? -20.953 1.753 6.648 1 92.62 203 ILE B CA 1
ATOM 6100 C C . ILE B 1 203 ? -22.344 1.66 7.297 1 92.62 203 ILE B C 1
ATOM 6102 O O . ILE B 1 203 ? -23.016 0.639 7.176 1 92.62 203 ILE B O 1
ATOM 6106 N N . PRO B 1 204 ? -22.672 2.676 8.023 1 89.12 204 PRO B N 1
ATOM 6107 C CA . PRO B 1 204 ? -24.016 2.658 8.602 1 89.12 204 PRO B CA 1
ATOM 6108 C C . PRO B 1 204 ? -25.109 2.596 7.539 1 89.12 204 PRO B C 1
ATOM 6110 O O . PRO B 1 204 ? -24.984 3.215 6.48 1 89.12 204 PRO B O 1
ATOM 6113 N N . GLU B 1 205 ? -26.219 1.954 7.832 1 89.12 205 GLU B N 1
ATOM 6114 C CA . GLU B 1 205 ? -27.312 1.76 6.898 1 89.12 205 GLU B CA 1
ATOM 6115 C C . GLU B 1 205 ? -27.891 3.096 6.445 1 89.12 205 GLU B C 1
ATOM 6117 O O . GLU B 1 205 ? -28.344 3.229 5.305 1 89.12 205 GLU B O 1
ATOM 6122 N N . CYS B 1 206 ? -27.859 4.086 7.258 1 87.12 206 CYS B N 1
ATOM 6123 C CA . CYS B 1 206 ? -28.438 5.383 6.949 1 87.12 206 CYS B CA 1
ATOM 6124 C C . CYS B 1 206 ? -27.641 6.094 5.859 1 87.12 206 CYS B C 1
ATOM 6126 O O . CYS B 1 206 ? -28.188 6.922 5.125 1 87.12 206 CYS B O 1
ATOM 6128 N N . LYS B 1 207 ? -26.406 5.762 5.797 1 88.31 207 LYS B N 1
ATOM 6129 C CA . LYS B 1 207 ? -25.547 6.426 4.82 1 88.31 207 LYS B CA 1
ATOM 6130 C C . LYS B 1 207 ? -25.516 5.656 3.5 1 88.31 207 LYS B C 1
ATOM 6132 O O . LYS B 1 207 ? -25.125 6.199 2.469 1 88.31 207 LYS B O 1
ATOM 6137 N N . CYS B 1 208 ? -25.875 4.434 3.531 1 89.44 208 CYS B N 1
ATOM 6138 C CA . CYS B 1 208 ? -26.016 3.58 2.357 1 89.44 208 CYS B CA 1
ATOM 6139 C C . CYS B 1 208 ? -27.219 2.656 2.494 1 89.44 208 CYS B C 1
ATOM 6141 O O . CYS B 1 208 ? -27.078 1.481 2.832 1 89.44 208 CYS B O 1
ATOM 6143 N N . PRO B 1 209 ? -28.375 3.131 2.162 1 88.44 209 PRO B N 1
ATOM 6144 C CA . PRO B 1 209 ? -29.609 2.408 2.441 1 88.44 209 PRO B CA 1
ATOM 6145 C C . PRO B 1 209 ? -29.797 1.184 1.549 1 88.44 209 PRO B C 1
ATOM 6147 O O . PRO B 1 209 ? -30.469 0.227 1.938 1 88.44 209 PRO B O 1
ATOM 6150 N N . ASP B 1 210 ? -29.266 1.159 0.395 1 88.88 210 ASP B N 1
ATOM 6151 C CA . ASP B 1 210 ? -29.406 0.011 -0.495 1 88.88 210 ASP B CA 1
ATOM 6152 C C . ASP B 1 210 ? -28.547 -1.16 -0.019 1 88.88 210 ASP B C 1
ATOM 6154 O O . ASP B 1 210 ? -27.328 -1.084 -0.035 1 88.88 210 ASP B O 1
ATOM 6158 N N . PRO B 1 211 ? -29.188 -2.25 0.345 1 90 211 PRO B N 1
ATOM 6159 C CA . PRO B 1 211 ? -28.438 -3.393 0.861 1 90 211 PRO B CA 1
ATOM 6160 C C . PRO B 1 211 ? -27.484 -3.986 -0.174 1 90 211 PRO B C 1
ATOM 6162 O O . PRO B 1 211 ? -26.422 -4.52 0.186 1 90 211 PRO B O 1
ATOM 6165 N N . VAL B 1 212 ? -27.859 -3.922 -1.413 1 90 212 VAL B N 1
ATOM 6166 C CA . VAL B 1 212 ? -27 -4.453 -2.475 1 90 212 VAL B CA 1
ATOM 6167 C C . VAL B 1 212 ? -25.719 -3.639 -2.555 1 90 212 VAL B C 1
ATOM 6169 O O . VAL B 1 212 ? -24.625 -4.203 -2.672 1 90 212 VAL B O 1
ATOM 6172 N N . GLU B 1 213 ? -25.875 -2.361 -2.445 1 90.62 213 GLU B N 1
ATOM 6173 C CA . GLU B 1 213 ? -24.703 -1.485 -2.498 1 90.62 213 GLU B CA 1
ATOM 6174 C C . GLU B 1 213 ? -23.812 -1.669 -1.269 1 90.62 213 GLU B C 1
ATOM 6176 O O . GLU B 1 213 ? -22.594 -1.595 -1.363 1 90.62 213 GLU B O 1
ATOM 6181 N N . ARG B 1 214 ? -24.406 -1.856 -0.144 1 92.56 214 ARG B N 1
ATOM 6182 C CA . ARG B 1 214 ? -23.656 -2.084 1.081 1 92.56 214 ARG B CA 1
ATOM 6183 C C . ARG B 1 214 ? -22.859 -3.381 0.997 1 92.56 214 ARG B C 1
ATOM 6185 O O . ARG B 1 214 ? -21.688 -3.428 1.397 1 92.56 214 ARG B O 1
ATOM 6192 N N . GLN B 1 215 ? -23.516 -4.387 0.458 1 93.12 215 GLN B N 1
ATOM 6193 C CA . GLN B 1 215 ? -22.828 -5.664 0.309 1 93.12 215 GLN B CA 1
ATOM 6194 C C . GLN B 1 215 ? -21.734 -5.586 -0.759 1 93.12 215 GLN B C 1
ATOM 6196 O O . GLN B 1 215 ? -20.703 -6.238 -0.645 1 93.12 215 GLN B O 1
ATOM 6201 N N . HIS B 1 216 ? -22.031 -4.84 -1.765 1 93.5 216 HIS B N 1
ATOM 6202 C CA . HIS B 1 216 ? -21.016 -4.629 -2.781 1 93.5 216 HIS B CA 1
ATOM 6203 C C . HIS B 1 216 ? -19.766 -3.992 -2.182 1 93.5 216 HIS B C 1
ATOM 6205 O O . HIS B 1 216 ? -18.641 -4.41 -2.482 1 93.5 216 HIS B O 1
ATOM 6211 N N . ARG B 1 217 ? -19.969 -2.998 -1.306 1 94.94 217 ARG B N 1
ATOM 6212 C CA . ARG B 1 217 ? -18.875 -2.322 -0.626 1 94.94 217 ARG B CA 1
ATOM 6213 C C . ARG B 1 217 ? -18.078 -3.301 0.231 1 94.94 217 ARG B C 1
ATOM 6215 O O . ARG B 1 217 ? -16.844 -3.311 0.189 1 94.94 217 ARG B O 1
ATOM 6222 N N . THR B 1 218 ? -18.781 -4.094 0.943 1 95.94 218 THR B N 1
ATOM 6223 C CA . THR B 1 218 ? -18.141 -5.074 1.818 1 95.94 218 THR B CA 1
ATOM 6224 C C . THR B 1 218 ? -17.344 -6.09 1.007 1 95.94 218 THR B C 1
ATOM 6226 O O . THR B 1 218 ? -16.188 -6.363 1.316 1 95.94 218 THR B O 1
ATOM 6229 N N . ARG B 1 219 ? -17.953 -6.621 0.007 1 95.81 219 ARG B N 1
ATOM 6230 C CA . ARG B 1 219 ? -17.328 -7.676 -0.792 1 95.81 219 ARG B CA 1
ATOM 6231 C C . ARG B 1 219 ? -16.141 -7.133 -1.576 1 95.81 219 ARG B C 1
ATOM 6233 O O . ARG B 1 219 ? -15.164 -7.848 -1.8 1 95.81 219 ARG B O 1
ATOM 6240 N N . LEU B 1 220 ? -16.219 -5.895 -1.936 1 96.56 220 LEU B N 1
ATOM 6241 C CA . LEU B 1 220 ? -15.117 -5.277 -2.658 1 96.56 220 LEU B CA 1
ATOM 6242 C C . LEU B 1 220 ? -13.883 -5.164 -1.77 1 96.56 220 LEU B C 1
ATOM 6244 O O . LEU B 1 220 ? -12.758 -5.379 -2.23 1 96.56 220 LEU B O 1
ATOM 6248 N N . TRP B 1 221 ? -14.047 -4.777 -0.515 1 98.12 221 TRP B N 1
ATOM 6249 C CA . TRP B 1 221 ? -12.914 -4.746 0.402 1 98.12 221 TRP B CA 1
ATOM 6250 C C . TRP B 1 221 ? -12.258 -6.121 0.502 1 98.12 221 TRP B C 1
ATOM 6252 O O . TRP B 1 221 ? -11.031 -6.234 0.468 1 98.12 221 TRP B O 1
ATOM 6262 N N . TRP B 1 222 ? -13.094 -7.098 0.613 1 98 222 TRP B N 1
ATOM 6263 C CA . TRP B 1 222 ? -12.555 -8.438 0.792 1 98 222 TRP B CA 1
ATOM 6264 C C . TRP B 1 222 ? -11.898 -8.938 -0.491 1 98 222 TRP B C 1
ATOM 6266 O O . TRP B 1 222 ? -10.953 -9.734 -0.447 1 98 222 TRP B O 1
ATOM 6276 N N . ALA B 1 223 ? -12.406 -8.469 -1.667 1 97.81 223 ALA B N 1
ATOM 6277 C CA . ALA B 1 223 ? -11.711 -8.781 -2.912 1 97.81 223 ALA B CA 1
ATOM 6278 C C . ALA B 1 223 ? -10.297 -8.203 -2.91 1 97.81 223 ALA B C 1
ATOM 6280 O O . ALA B 1 223 ? -9.344 -8.867 -3.324 1 97.81 223 ALA B O 1
ATOM 6281 N N . ILE B 1 224 ? -10.141 -6.941 -2.453 1 98.5 224 ILE B N 1
ATOM 6282 C CA . ILE B 1 224 ? -8.828 -6.316 -2.316 1 98.5 224 ILE B CA 1
ATOM 6283 C C . ILE B 1 224 ? -7.949 -7.156 -1.396 1 98.5 224 ILE B C 1
ATOM 6285 O O . ILE B 1 224 ? -6.789 -7.43 -1.715 1 98.5 224 ILE B O 1
ATOM 6289 N N . TYR B 1 225 ? -8.555 -7.562 -0.287 1 98.06 225 TYR B N 1
ATOM 6290 C CA . TYR B 1 225 ? -7.863 -8.359 0.722 1 98.06 225 TYR B CA 1
ATOM 6291 C C . TYR B 1 225 ? -7.348 -9.664 0.128 1 98.06 225 TYR B C 1
ATOM 6293 O O . TYR B 1 225 ? -6.184 -10.023 0.318 1 98.06 225 TYR B O 1
ATOM 6301 N N . VAL B 1 226 ? -8.172 -10.367 -0.604 1 98.12 226 VAL B N 1
ATOM 6302 C CA . VAL B 1 226 ? -7.832 -11.664 -1.182 1 98.12 226 VAL B CA 1
ATOM 6303 C C . VAL B 1 226 ? -6.734 -11.484 -2.229 1 98.12 226 VAL B C 1
ATOM 6305 O O . VAL B 1 226 ? -5.77 -12.258 -2.262 1 98.12 226 VAL B O 1
ATOM 6308 N N . PHE B 1 227 ? -6.863 -10.508 -3.076 1 98 227 PHE B N 1
ATOM 6309 C CA . PHE B 1 227 ? -5.855 -10.266 -4.105 1 98 227 PHE B CA 1
ATOM 6310 C C . PHE B 1 227 ? -4.508 -9.93 -3.475 1 98 227 PHE B C 1
ATOM 6312 O O . PHE B 1 227 ? -3.471 -10.43 -3.92 1 98 227 PHE B O 1
ATOM 6319 N N . ASP B 1 228 ? -4.559 -9.094 -2.467 1 97.25 228 ASP B N 1
ATOM 6320 C CA . ASP B 1 228 ? -3.312 -8.695 -1.818 1 97.25 228 ASP B CA 1
ATOM 6321 C C . ASP B 1 228 ? -2.588 -9.906 -1.232 1 97.25 228 ASP B C 1
ATOM 6323 O O . ASP B 1 228 ? -1.377 -10.055 -1.41 1 97.25 228 ASP B O 1
ATOM 6327 N N . ARG B 1 229 ? -3.309 -10.789 -0.539 1 97 229 ARG B N 1
ATOM 6328 C CA . ARG B 1 229 ? -2.713 -11.961 0.1 1 97 229 ARG B CA 1
ATOM 6329 C C . ARG B 1 229 ? -2.271 -12.984 -0.937 1 97 229 ARG B C 1
ATOM 6331 O O . ARG B 1 229 ? -1.192 -13.57 -0.821 1 97 229 ARG B O 1
ATOM 6338 N N . MET B 1 230 ? -3.119 -13.156 -1.869 1 96 230 MET B N 1
ATOM 6339 C CA . MET B 1 230 ? -2.834 -14.148 -2.9 1 96 230 MET B CA 1
ATOM 6340 C C . MET B 1 230 ? -1.624 -13.734 -3.73 1 96 230 MET B C 1
ATOM 6342 O O . MET B 1 230 ? -0.713 -14.539 -3.947 1 96 230 MET B O 1
ATOM 6346 N N . TYR B 1 231 ? -1.609 -12.484 -4.203 1 95.75 231 TYR B N 1
ATOM 6347 C CA . TYR B 1 231 ? -0.487 -12 -5 1 95.75 231 TYR B CA 1
ATOM 6348 C C . TYR B 1 231 ? 0.796 -11.977 -4.176 1 95.75 231 TYR B C 1
ATOM 6350 O O . TYR B 1 231 ? 1.86 -12.367 -4.668 1 95.75 231 TYR B O 1
ATOM 6358 N N . GLY B 1 232 ? 0.656 -11.523 -2.949 1 93.56 232 GLY B N 1
ATOM 6359 C CA . GLY B 1 232 ? 1.818 -11.5 -2.074 1 93.56 232 GLY B CA 1
ATOM 6360 C C . GLY B 1 232 ? 2.418 -12.875 -1.844 1 93.56 232 GLY B C 1
ATOM 6361 O O . GLY B 1 232 ? 3.637 -13.008 -1.703 1 93.56 232 GLY B O 1
ATOM 6362 N N . SER B 1 233 ? 1.627 -13.898 -1.857 1 94.44 233 SER B N 1
ATOM 6363 C CA . SER B 1 233 ? 2.086 -15.258 -1.587 1 94.44 233 SER B CA 1
ATOM 6364 C C . SER B 1 233 ? 2.885 -15.812 -2.762 1 94.44 233 SER B C 1
ATOM 6366 O O . SER B 1 233 ? 3.646 -16.766 -2.602 1 94.44 233 SER B O 1
ATOM 6368 N N . LYS B 1 234 ? 2.713 -15.234 -3.939 1 92.88 234 LYS B N 1
ATOM 6369 C CA . LYS B 1 234 ? 3.414 -15.734 -5.117 1 92.88 234 LYS B CA 1
ATOM 6370 C C . LYS B 1 234 ? 4.871 -15.281 -5.125 1 92.88 234 LYS B C 1
ATOM 6372 O O . LYS B 1 234 ? 5.723 -15.906 -5.758 1 92.88 234 LYS B O 1
ATOM 6377 N N . VAL B 1 235 ? 5.133 -14.195 -4.402 1 88.56 235 VAL B N 1
ATOM 6378 C CA . VAL B 1 235 ? 6.488 -13.656 -4.398 1 88.56 235 VAL B CA 1
ATOM 6379 C C . VAL B 1 235 ? 7.051 -13.688 -2.979 1 88.56 235 VAL B C 1
ATOM 6381 O O . VAL B 1 235 ? 8.242 -13.938 -2.781 1 88.56 235 VAL B O 1
ATOM 6384 N N . GLY B 1 236 ? 6.23 -13.422 -2.01 1 90.88 236 GLY B N 1
ATOM 6385 C CA . GLY B 1 236 ? 6.664 -13.375 -0.623 1 90.88 236 GLY B CA 1
ATOM 6386 C C . GLY B 1 236 ? 6.68 -11.977 -0.05 1 90.88 236 GLY B C 1
ATOM 6387 O O . GLY B 1 236 ? 7.543 -11.641 0.762 1 90.88 236 GLY B O 1
ATOM 6388 N N . TRP B 1 237 ? 5.848 -11.141 -0.472 1 92.12 237 TRP B N 1
ATOM 6389 C CA . TRP B 1 237 ? 5.766 -9.773 0.043 1 92.12 237 TRP B CA 1
ATOM 6390 C C . TRP B 1 237 ? 5.023 -9.742 1.376 1 92.12 237 TRP B C 1
ATOM 6392 O O . TRP B 1 237 ? 4.145 -10.57 1.627 1 92.12 237 TRP B O 1
ATOM 6402 N N . PRO B 1 238 ? 5.383 -8.766 2.213 1 92 238 PRO B N 1
ATOM 6403 C CA . PRO B 1 238 ? 4.711 -8.688 3.514 1 92 238 PRO B CA 1
ATOM 6404 C C . PRO B 1 238 ? 3.266 -8.211 3.402 1 92 238 PRO B C 1
ATOM 6406 O O . PRO B 1 238 ? 2.893 -7.582 2.41 1 92 238 PRO B O 1
ATOM 6409 N N . ILE B 1 239 ? 2.574 -8.539 4.449 1 89.88 239 ILE B N 1
ATOM 6410 C CA . ILE B 1 239 ? 1.183 -8.117 4.551 1 89.88 239 ILE B CA 1
ATOM 6411 C C . ILE B 1 239 ? 1.114 -6.59 4.652 1 89.88 239 ILE B C 1
ATOM 6413 O O . ILE B 1 239 ? 1.906 -5.977 5.371 1 89.88 239 ILE B O 1
ATOM 6417 N N . GLN B 1 240 ? 0.202 -5.988 3.947 1 90.44 240 GLN B N 1
ATOM 6418 C CA . GLN B 1 240 ? 0.121 -4.531 3.93 1 90.44 240 GLN B CA 1
ATOM 6419 C C . GLN B 1 240 ? -0.829 -4.02 5.008 1 90.44 240 GLN B C 1
ATOM 6421 O O . GLN B 1 240 ? -0.492 -3.1 5.754 1 90.44 240 GLN B O 1
ATOM 6426 N N . VAL B 1 241 ? -2.053 -4.496 5.035 1 92.75 241 VAL B N 1
ATOM 6427 C CA . VAL B 1 241 ? -2.996 -4.105 6.078 1 92.75 241 VAL B CA 1
ATOM 6428 C C . VAL B 1 241 ? -3.211 -5.27 7.043 1 92.75 241 VAL B C 1
ATOM 6430 O O . VAL B 1 241 ? -3.629 -6.355 6.633 1 92.75 241 VAL B O 1
ATOM 6433 N N . SER B 1 242 ? -2.936 -5.02 8.273 1 93.38 242 SER B N 1
ATOM 6434 C CA . SER B 1 242 ? -3.104 -6.043 9.297 1 93.38 242 SER B CA 1
ATOM 6435 C C . SER B 1 242 ? -4.574 -6.395 9.492 1 93.38 242 SER B C 1
ATOM 6437 O O . SER B 1 242 ? -5.449 -5.539 9.336 1 93.38 242 SER B O 1
ATOM 6439 N N . ASP B 1 243 ? -4.809 -7.625 9.836 1 93.94 243 ASP B N 1
ATOM 6440 C CA . ASP B 1 243 ? -6.18 -8.062 10.086 1 93.94 243 ASP B CA 1
ATOM 6441 C C . ASP B 1 243 ? -6.809 -7.27 11.227 1 93.94 243 ASP B C 1
ATOM 6443 O O . ASP B 1 243 ? -8.023 -7.047 11.242 1 93.94 243 ASP B O 1
ATOM 6447 N N . ALA B 1 244 ? -6.012 -6.762 12.117 1 92.25 244 ALA B N 1
ATOM 6448 C CA . ALA B 1 244 ? -6.492 -6.02 13.281 1 92.25 244 ALA B CA 1
ATOM 6449 C C . ALA B 1 244 ? -7.02 -4.645 12.875 1 92.25 244 ALA B C 1
ATOM 6451 O O . ALA B 1 244 ? -7.734 -3.996 13.648 1 92.25 244 ALA B O 1
ATOM 6452 N N . ASP B 1 245 ? -6.688 -4.223 11.711 1 92.56 245 ASP B N 1
ATOM 6453 C CA . ASP B 1 245 ? -7.113 -2.908 11.242 1 92.56 245 ASP B CA 1
ATOM 6454 C C . ASP B 1 245 ? -8.312 -3.021 10.297 1 92.56 245 ASP B C 1
ATOM 6456 O O . ASP B 1 245 ? -8.641 -2.068 9.586 1 92.56 245 ASP B O 1
ATOM 6460 N N . ILE B 1 246 ? -8.898 -4.172 10.172 1 95.5 246 ILE B N 1
ATOM 6461 C CA . ILE B 1 246 ? -10.07 -4.398 9.328 1 95.5 246 ILE B CA 1
ATOM 6462 C C . ILE B 1 246 ? -11.32 -4.496 10.195 1 95.5 246 ILE B C 1
ATOM 6464 O O . ILE B 1 246 ? -11.438 -5.395 11.031 1 95.5 246 ILE B O 1
ATOM 6468 N N . TYR B 1 247 ? -12.281 -3.609 10.016 1 93.81 247 TYR B N 1
ATOM 6469 C CA . TYR B 1 247 ? -13.461 -3.508 10.859 1 93.81 247 TYR B CA 1
ATOM 6470 C C . TYR B 1 247 ? -14.734 -3.781 10.062 1 93.81 247 TYR B C 1
ATOM 6472 O O . TYR B 1 247 ? -15.812 -3.322 10.43 1 93.81 247 TYR B O 1
ATOM 6480 N N . VAL B 1 248 ? -14.586 -4.395 8.992 1 95.12 248 VAL B N 1
ATOM 6481 C CA . VAL B 1 248 ? -15.734 -4.723 8.156 1 95.12 248 VAL B CA 1
ATOM 6482 C C . VAL B 1 248 ? -16.156 -6.168 8.406 1 95.12 248 VAL B C 1
ATOM 6484 O O . VAL B 1 248 ? -15.312 -7.051 8.586 1 95.12 248 VAL B O 1
ATOM 6487 N N . GLU B 1 249 ? -17.422 -6.395 8.352 1 95 249 GLU B N 1
ATOM 6488 C CA . GLU B 1 249 ? -17.969 -7.73 8.57 1 95 249 GLU B CA 1
ATOM 6489 C C . GLU B 1 249 ? -17.75 -8.617 7.348 1 95 249 GLU B C 1
ATOM 6491 O O . GLU B 1 249 ? -17.484 -8.125 6.254 1 95 249 GLU B O 1
ATOM 6496 N N . MET B 1 250 ? -17.891 -9.914 7.562 1 96.62 250 MET B N 1
ATOM 6497 C CA . MET B 1 250 ? -17.812 -10.867 6.461 1 96.62 250 MET B CA 1
ATOM 6498 C C . MET B 1 250 ? -19.016 -10.719 5.531 1 96.62 250 MET B C 1
ATOM 6500 O O . MET B 1 250 ? -20.078 -10.25 5.949 1 96.62 250 MET B O 1
ATOM 6504 N N . PRO B 1 251 ? -18.812 -11.039 4.25 1 94.56 251 PRO B N 1
ATOM 6505 C CA . PRO B 1 251 ? -19.938 -10.984 3.318 1 94.56 251 PRO B CA 1
ATOM 6506 C C . PRO B 1 251 ? -21.156 -11.773 3.811 1 94.56 251 PRO B C 1
ATOM 6508 O O . PRO B 1 251 ? -21 -12.836 4.41 1 94.56 251 PRO B O 1
ATOM 6511 N N . SER B 1 252 ? -22.312 -11.219 3.611 1 92.12 252 SER B N 1
ATOM 6512 C CA . SER B 1 252 ? -23.562 -11.859 3.994 1 92.12 252 SER B CA 1
ATOM 6513 C C . SER B 1 252 ? -24.578 -11.828 2.85 1 92.12 252 SER B C 1
ATOM 6515 O O . SER B 1 252 ? -24.391 -11.102 1.872 1 92.12 252 SER B O 1
ATOM 6517 N N . ASN B 1 253 ? -25.531 -12.664 2.988 1 88.56 253 ASN B N 1
ATOM 6518 C CA . ASN B 1 253 ? -26.562 -12.719 1.954 1 88.56 253 ASN B CA 1
ATOM 6519 C C . ASN B 1 253 ? -27.469 -11.492 1.989 1 88.56 253 ASN B C 1
ATOM 6521 O O . ASN B 1 253 ? -27.766 -10.969 3.064 1 88.56 253 ASN B O 1
ATOM 6525 N N . VAL B 1 254 ? -27.703 -11.008 0.863 1 83.62 254 VAL B N 1
ATOM 6526 C CA . VAL B 1 254 ? -28.656 -9.898 0.742 1 83.62 254 VAL B CA 1
ATOM 6527 C C . VAL B 1 254 ? -30.078 -10.438 0.612 1 83.62 254 VAL B C 1
ATOM 6529 O O . VAL B 1 254 ? -30.344 -11.289 -0.239 1 83.62 254 VAL B O 1
ATOM 6532 N N . PRO B 1 255 ? -30.906 -9.898 1.541 1 74.5 255 PRO B N 1
ATOM 6533 C CA . PRO B 1 255 ? -32.281 -10.367 1.416 1 74.5 255 PRO B CA 1
ATOM 6534 C C . PRO B 1 255 ? -32.906 -10.055 0.053 1 74.5 255 PRO B C 1
ATOM 6536 O O . PRO B 1 255 ? -32.719 -8.945 -0.461 1 74.5 255 PRO B O 1
ATOM 6539 N N . GLY B 1 256 ? -33.438 -10.977 -0.638 1 63.47 256 GLY B N 1
ATOM 6540 C CA . GLY B 1 256 ? -34.094 -10.812 -1.922 1 63.47 256 GLY B CA 1
ATOM 6541 C C . GLY B 1 256 ? -33.188 -11.086 -3.104 1 63.47 256 GLY B C 1
ATOM 6542 O O . GLY B 1 256 ? -33.625 -11.109 -4.25 1 63.47 256 GLY B O 1
ATOM 6543 N N . ASP B 1 257 ? -31.891 -11.031 -2.812 1 63.12 257 ASP B N 1
ATOM 6544 C CA . ASP B 1 257 ? -30.969 -11.367 -3.895 1 63.12 257 ASP B CA 1
ATOM 6545 C C . ASP B 1 257 ? -30.922 -12.875 -4.121 1 63.12 257 ASP B C 1
ATOM 6547 O O . ASP B 1 257 ? -29.938 -13.523 -3.781 1 63.12 257 ASP B O 1
ATOM 6551 N N . ILE B 1 258 ? -32.125 -13.492 -4.273 1 49.12 258 ILE B N 1
ATOM 6552 C CA . ILE B 1 258 ? -32.344 -14.93 -4.281 1 49.12 258 ILE B CA 1
ATOM 6553 C C . ILE B 1 258 ? -31.406 -15.602 -5.281 1 49.12 258 ILE B C 1
ATOM 6555 O O . ILE B 1 258 ? -30.891 -16.703 -5.027 1 49.12 258 ILE B O 1
ATOM 6559 N N . HIS B 1 259 ? -31.234 -15.102 -6.492 1 47.38 259 HIS B N 1
ATOM 6560 C CA . HIS B 1 259 ? -30.625 -15.922 -7.531 1 47.38 259 HIS B CA 1
ATOM 6561 C C . HIS B 1 259 ? -29.203 -15.453 -7.828 1 47.38 259 HIS B C 1
ATOM 6563 O O . HIS B 1 259 ? -28.688 -15.695 -8.922 1 47.38 259 HIS B O 1
ATOM 6569 N N . ASP B 1 260 ? -28.594 -15.07 -6.898 1 57.84 260 ASP B N 1
ATOM 6570 C CA . ASP B 1 260 ? -27.203 -14.711 -7.086 1 57.84 260 ASP B CA 1
ATOM 6571 C C . ASP B 1 260 ? -27.031 -13.742 -8.25 1 57.84 260 ASP B C 1
ATOM 6573 O O . ASP B 1 260 ? -26.094 -13.867 -9.039 1 57.84 260 ASP B O 1
ATOM 6577 N N . ASP B 1 261 ? -28.203 -13.07 -8.484 1 56.53 261 ASP B N 1
ATOM 6578 C CA . ASP B 1 261 ? -28.203 -12.18 -9.641 1 56.53 261 ASP B CA 1
ATOM 6579 C C . ASP B 1 261 ? -27.188 -11.055 -9.469 1 56.53 261 ASP B C 1
ATOM 6581 O O . ASP B 1 261 ? -26.562 -10.617 -10.438 1 56.53 261 ASP B O 1
ATOM 6585 N N . HIS B 1 262 ? -27.047 -10.812 -8.289 1 58.94 262 HIS B N 1
ATOM 6586 C CA . HIS B 1 262 ? -26.172 -9.664 -8.094 1 58.94 262 HIS B CA 1
ATOM 6587 C C . HIS B 1 262 ? -24.828 -10.07 -7.488 1 58.94 262 HIS B C 1
ATOM 6589 O O . HIS B 1 262 ? -23.797 -9.516 -7.84 1 58.94 262 HIS B O 1
ATOM 6595 N N . THR B 1 263 ? -25.016 -11.055 -6.617 1 64.62 263 THR B N 1
ATOM 6596 C CA . THR B 1 263 ? -23.828 -11.32 -5.816 1 64.62 263 THR B CA 1
ATOM 6597 C C . THR B 1 263 ? -23.391 -12.773 -5.973 1 64.62 263 THR B C 1
ATOM 6599 O O . THR B 1 263 ? -24.188 -13.633 -6.348 1 64.62 263 THR B O 1
ATOM 6602 N N . SER B 1 264 ? -22.062 -12.938 -5.883 1 72.69 264 SER B N 1
ATOM 6603 C CA . SER B 1 264 ? -21.453 -14.266 -5.926 1 72.69 264 SER B CA 1
ATOM 6604 C C . SER B 1 264 ? -21.859 -15.094 -4.711 1 72.69 264 SER B C 1
ATOM 6606 O O . SER B 1 264 ? -22.469 -14.578 -3.775 1 72.69 264 SER B O 1
ATOM 6608 N N . ASP B 1 265 ? -21.625 -16.344 -4.797 1 84.88 265 ASP B N 1
ATOM 6609 C CA . ASP B 1 265 ? -21.891 -17.281 -3.711 1 84.88 265 ASP B CA 1
ATOM 6610 C C . ASP B 1 265 ? -21.219 -16.828 -2.42 1 84.88 265 ASP B C 1
ATOM 6612 O O . ASP B 1 265 ? -19.984 -16.781 -2.342 1 84.88 265 ASP B O 1
ATOM 6616 N N . THR B 1 266 ? -22 -16.5 -1.392 1 90.75 266 THR B N 1
ATOM 6617 C CA . THR B 1 266 ? -21.516 -15.945 -0.138 1 90.75 266 THR B CA 1
ATOM 6618 C C . THR B 1 266 ? -20.641 -16.953 0.6 1 90.75 266 THR B C 1
ATOM 6620 O O . THR B 1 266 ? -19.594 -16.594 1.153 1 90.75 266 THR B O 1
ATOM 6623 N N . GLU B 1 267 ? -21.094 -18.188 0.597 1 91.31 267 GLU B N 1
ATOM 6624 C CA . GLU B 1 267 ? -20.328 -19.219 1.299 1 91.31 267 GLU B CA 1
ATOM 6625 C C . GLU B 1 267 ? -18.953 -19.422 0.66 1 91.31 267 GLU B C 1
ATOM 6627 O O . GLU B 1 267 ? -17.953 -19.594 1.362 1 91.31 267 GLU B O 1
ATOM 6632 N N . TYR B 1 268 ? -19 -19.438 -0.621 1 93.19 268 TYR B N 1
ATOM 6633 C CA . TYR B 1 268 ? -17.734 -19.547 -1.339 1 93.19 268 TYR B CA 1
ATOM 6634 C C . TYR B 1 268 ? -16.812 -18.375 -0.989 1 93.19 268 TYR B C 1
ATOM 6636 O O . TYR B 1 268 ? -15.617 -18.578 -0.742 1 93.19 268 TYR B O 1
ATOM 6644 N N . LEU B 1 269 ? -17.359 -17.172 -0.977 1 93.94 269 LEU B N 1
ATOM 6645 C CA . LEU B 1 269 ? -16.562 -15.984 -0.719 1 93.94 269 LEU B CA 1
ATOM 6646 C C . LEU B 1 269 ? -15.969 -16.016 0.684 1 93.94 269 LEU B C 1
ATOM 6648 O O . LEU B 1 269 ? -14.805 -15.664 0.879 1 93.94 269 LEU B O 1
ATOM 6652 N N . VAL B 1 270 ? -16.734 -16.391 1.62 1 96 270 VAL B N 1
ATOM 6653 C CA . VAL B 1 270 ? -16.266 -16.453 3 1 96 270 VAL B CA 1
ATOM 6654 C C . VAL B 1 270 ? -15.125 -17.469 3.113 1 96 270 VAL B C 1
ATOM 6656 O O . VAL B 1 270 ? -14.117 -17.219 3.77 1 96 270 VAL B O 1
ATOM 6659 N N . ALA B 1 271 ? -15.32 -18.625 2.473 1 96.5 271 ALA B N 1
ATOM 6660 C CA . ALA B 1 271 ? -14.281 -19.656 2.484 1 96.5 271 ALA B CA 1
ATOM 6661 C C . ALA B 1 271 ? -12.992 -19.141 1.838 1 96.5 271 ALA B C 1
ATOM 6663 O O . ALA B 1 271 ? -11.898 -19.406 2.33 1 96.5 271 ALA B O 1
ATOM 6664 N N . SER B 1 272 ? -13.156 -18.453 0.731 1 97 272 SER B N 1
ATOM 6665 C CA . SER B 1 272 ? -12.008 -17.891 0.024 1 97 272 SER B CA 1
ATOM 6666 C C . SER B 1 272 ? -11.273 -16.875 0.882 1 97 272 SER B C 1
ATOM 6668 O O . SER B 1 272 ? -10.039 -16.828 0.892 1 97 272 SER B O 1
ATOM 6670 N N . ILE B 1 273 ? -11.992 -16.031 1.599 1 97.62 273 ILE B N 1
ATOM 6671 C CA . ILE B 1 273 ? -11.414 -15 2.455 1 97.62 273 ILE B CA 1
ATOM 6672 C C . ILE B 1 273 ? -10.648 -15.656 3.605 1 97.62 273 ILE B C 1
ATOM 6674 O O . ILE B 1 273 ? -9.523 -15.258 3.914 1 97.62 273 ILE B O 1
ATOM 6678 N N . GLU B 1 274 ? -11.227 -16.641 4.203 1 97.94 274 GLU B N 1
ATOM 6679 C CA . GLU B 1 274 ? -10.57 -17.328 5.309 1 97.94 274 GLU B CA 1
ATOM 6680 C C . GLU B 1 274 ? -9.289 -18.016 4.855 1 97.94 274 GLU B C 1
ATOM 6682 O O . GLU B 1 274 ? -8.305 -18.062 5.594 1 97.94 274 GLU B O 1
ATOM 6687 N N . LEU B 1 275 ? -9.383 -18.594 3.693 1 97.94 275 LEU B N 1
ATOM 6688 C CA . LEU B 1 275 ? -8.18 -19.219 3.152 1 97.94 275 LEU B CA 1
ATOM 6689 C C . LEU B 1 275 ? -7.098 -18.172 2.883 1 97.94 275 LEU B C 1
ATOM 6691 O O . LEU B 1 275 ? -5.914 -18.438 3.127 1 97.94 275 LEU B O 1
ATOM 6695 N N . ALA B 1 276 ? -7.523 -17.047 2.336 1 97.88 276 ALA B N 1
ATOM 6696 C CA . ALA B 1 276 ? -6.57 -15.961 2.09 1 97.88 276 ALA B CA 1
ATOM 6697 C C . ALA B 1 276 ? -5.914 -15.508 3.387 1 97.88 276 ALA B C 1
ATOM 6699 O O . ALA B 1 276 ? -4.734 -15.141 3.398 1 97.88 276 ALA B O 1
ATOM 6700 N N . LYS B 1 277 ? -6.652 -15.492 4.441 1 97.75 277 LYS B N 1
ATOM 6701 C CA . LYS B 1 277 ? -6.113 -15.141 5.754 1 97.75 277 LYS B CA 1
ATOM 6702 C C . LYS B 1 277 ? -5 -16.109 6.16 1 97.75 277 LYS B C 1
ATOM 6704 O O . LYS B 1 277 ? -3.936 -15.672 6.613 1 97.75 277 LYS B O 1
ATOM 6709 N N . ILE B 1 278 ? -5.23 -17.344 5.988 1 97.56 278 ILE B N 1
ATOM 6710 C CA . ILE B 1 278 ? -4.242 -18.359 6.34 1 97.56 278 ILE B CA 1
ATOM 6711 C C . ILE B 1 278 ? -3.021 -18.219 5.434 1 97.56 278 ILE B C 1
ATOM 6713 O O . ILE B 1 278 ? -1.884 -18.391 5.883 1 97.56 278 ILE B O 1
ATOM 6717 N N . THR B 1 279 ? -3.293 -17.969 4.145 1 97.31 279 THR B N 1
ATOM 6718 C CA . THR B 1 279 ? -2.195 -17.781 3.201 1 97.31 279 THR B CA 1
ATOM 6719 C C . THR B 1 279 ? -1.291 -16.641 3.643 1 97.31 279 THR B C 1
ATOM 6721 O O . THR B 1 279 ? -0.065 -16.75 3.564 1 97.31 279 THR B O 1
ATOM 6724 N N . GLY B 1 280 ? -1.917 -15.57 4.102 1 95.75 280 GLY B N 1
ATOM 6725 C CA . GLY B 1 280 ? -1.134 -14.469 4.637 1 95.75 280 GLY B CA 1
ATOM 6726 C C . GLY B 1 280 ? -0.293 -14.867 5.836 1 95.75 280 GLY B C 1
ATOM 6727 O O . GLY B 1 280 ? 0.854 -14.438 5.969 1 95.75 280 GLY B O 1
ATOM 6728 N N . GLN B 1 281 ? -0.772 -15.711 6.633 1 95.38 281 GLN B N 1
ATOM 6729 C CA . GLN B 1 281 ? -0.058 -16.172 7.82 1 95.38 281 GLN B CA 1
ATOM 6730 C C . GLN B 1 281 ? 1.112 -17.078 7.438 1 95.38 281 GLN B C 1
ATOM 6732 O O . GLN B 1 281 ? 2.158 -17.062 8.094 1 95.38 281 GLN B O 1
ATOM 6737 N N . VAL B 1 282 ? 0.887 -17.844 6.426 1 95.38 282 VAL B N 1
ATOM 6738 C CA . VAL B 1 282 ? 1.957 -18.719 5.965 1 95.38 282 VAL B CA 1
ATOM 6739 C C . VAL B 1 282 ? 3.156 -17.891 5.52 1 95.38 282 VAL B C 1
ATOM 6741 O O . VAL B 1 282 ? 4.297 -18.188 5.891 1 95.38 282 VAL B O 1
ATOM 6744 N N . ILE B 1 283 ? 2.92 -16.859 4.789 1 93.75 283 ILE B N 1
ATOM 6745 C CA . ILE B 1 283 ? 3.996 -16.016 4.297 1 93.75 283 ILE B CA 1
ATOM 6746 C C . ILE B 1 283 ? 4.668 -15.297 5.469 1 93.75 283 ILE B C 1
ATOM 6748 O O . ILE B 1 283 ? 5.898 -15.188 5.516 1 93.75 283 ILE B O 1
ATOM 6752 N N . ASP B 1 284 ? 3.881 -14.906 6.383 1 92.19 284 ASP B N 1
ATOM 6753 C CA . ASP B 1 284 ? 4.371 -14.133 7.52 1 92.19 284 ASP B CA 1
ATOM 6754 C C . ASP B 1 284 ? 5.164 -15.016 8.484 1 92.19 284 ASP B C 1
ATOM 6756 O O . ASP B 1 284 ? 6.195 -14.594 9.016 1 92.19 284 ASP B O 1
ATOM 6760 N N . GLN B 1 285 ? 4.789 -16.25 8.656 1 91.81 285 GLN B N 1
ATOM 6761 C CA . GLN B 1 285 ? 5.34 -17.094 9.719 1 91.81 285 GLN B CA 1
ATOM 6762 C C . GLN B 1 285 ? 6.426 -18.016 9.172 1 91.81 285 GLN B C 1
ATOM 6764 O O . GLN B 1 285 ? 7.316 -18.438 9.914 1 91.81 285 GLN B O 1
ATOM 6769 N N . VAL B 1 286 ? 6.316 -18.328 7.898 1 90.75 286 VAL B N 1
ATOM 6770 C CA . VAL B 1 286 ? 7.25 -19.312 7.359 1 90.75 286 VAL B CA 1
ATOM 6771 C C . VAL B 1 286 ? 8.336 -18.609 6.555 1 90.75 286 VAL B C 1
ATOM 6773 O O . VAL B 1 286 ? 9.5 -19.016 6.586 1 90.75 286 VAL B O 1
ATOM 6776 N N . TYR B 1 287 ? 8.031 -17.531 5.898 1 90.56 287 TYR B N 1
ATOM 6777 C CA . TYR B 1 287 ? 8.961 -17 4.91 1 90.56 287 TYR B CA 1
ATOM 6778 C C . TYR B 1 287 ? 9.438 -15.609 5.309 1 90.56 287 TYR B C 1
ATOM 6780 O O . TYR B 1 287 ? 10.164 -14.953 4.555 1 90.56 287 TYR B O 1
ATOM 6788 N N . SER B 1 288 ? 9.07 -15.117 6.434 1 85.94 288 SER B N 1
ATOM 6789 C CA . SER B 1 288 ? 9.555 -13.82 6.895 1 85.94 288 SER B CA 1
ATOM 6790 C C . SER B 1 288 ? 10.797 -13.977 7.77 1 85.94 288 SER B C 1
ATOM 6792 O O . SER B 1 288 ? 11.086 -15.078 8.25 1 85.94 288 SER B O 1
ATOM 6794 N N . ARG B 1 289 ? 11.539 -12.953 7.945 1 82.56 289 ARG B N 1
ATOM 6795 C CA . ARG B 1 289 ? 12.734 -12.961 8.781 1 82.56 289 ARG B CA 1
ATOM 6796 C C . ARG B 1 289 ? 12.445 -12.406 10.172 1 82.56 289 ARG B C 1
ATOM 6798 O O . ARG B 1 289 ? 13.359 -12.031 10.898 1 82.56 289 ARG B O 1
ATOM 6805 N N . LYS B 1 290 ? 11.18 -12.383 10.445 1 84.62 290 LYS B N 1
ATOM 6806 C CA . LYS B 1 290 ? 10.766 -11.906 11.766 1 84.62 290 LYS B CA 1
ATOM 6807 C C . LYS B 1 290 ? 11.234 -12.859 12.859 1 84.62 290 LYS B C 1
ATOM 6809 O O . LYS B 1 290 ? 11.43 -14.047 12.617 1 84.62 290 LYS B O 1
ATOM 6814 N N . LYS B 1 291 ? 11.43 -12.242 13.961 1 82.38 291 LYS B N 1
ATOM 6815 C CA . LYS B 1 291 ? 11.75 -13.055 15.133 1 82.38 291 LYS B CA 1
ATOM 6816 C C . LYS B 1 291 ? 10.492 -13.508 15.859 1 82.38 291 LYS B C 1
ATOM 6818 O O . LYS B 1 291 ? 9.617 -12.688 16.172 1 82.38 291 LYS B O 1
ATOM 6823 N N . PHE B 1 292 ? 10.375 -14.828 15.898 1 83.56 292 PHE B N 1
ATOM 6824 C CA . PHE B 1 292 ? 9.211 -15.391 16.578 1 83.56 292 PHE B CA 1
ATOM 6825 C C . PHE B 1 292 ? 9.617 -16.062 17.875 1 83.56 292 PHE B C 1
ATOM 6827 O O . PHE B 1 292 ? 10.672 -16.703 17.953 1 83.56 292 PHE B O 1
ATOM 6834 N N . PRO B 1 293 ? 8.828 -15.812 18.859 1 81.31 293 PRO B N 1
ATOM 6835 C CA . PRO B 1 293 ? 9.109 -16.531 20.109 1 81.31 293 PRO B CA 1
ATOM 6836 C C . PRO B 1 293 ? 8.867 -18.031 19.984 1 81.31 293 PRO B C 1
ATOM 6838 O O . PRO B 1 293 ? 9.523 -18.828 20.672 1 81.31 293 PRO B O 1
ATOM 6841 N N . GLU B 1 294 ? 8.031 -18.484 19.109 1 81.69 294 GLU B N 1
ATOM 6842 C CA . GLU B 1 294 ? 7.688 -19.891 18.906 1 81.69 294 GLU B CA 1
ATOM 6843 C C . GLU B 1 294 ? 8.688 -20.562 17.969 1 81.69 294 GLU B C 1
ATOM 6845 O O . GLU B 1 294 ? 9.305 -19.906 17.125 1 81.69 294 GLU B O 1
ATOM 6850 N N . SER B 1 295 ? 8.805 -21.828 18.172 1 81.81 295 SER B N 1
ATOM 6851 C CA . SER B 1 295 ? 9.656 -22.594 17.266 1 81.81 295 SER B CA 1
ATOM 6852 C C . SER B 1 295 ? 9.039 -22.703 15.875 1 81.81 295 SER B C 1
ATOM 6854 O O . SER B 1 295 ? 7.828 -22.531 15.711 1 81.81 295 SER B O 1
ATOM 6856 N N . PHE B 1 296 ? 9.859 -23.047 14.891 1 83.38 296 PHE B N 1
ATOM 6857 C CA . PHE B 1 296 ? 9.422 -23.141 13.508 1 83.38 296 PHE B CA 1
ATOM 6858 C C . PHE B 1 296 ? 8.367 -24.234 13.352 1 83.38 296 PHE B C 1
ATOM 6860 O O . PHE B 1 296 ? 7.344 -24.031 12.688 1 83.38 296 PHE B O 1
ATOM 6867 N N . LEU B 1 297 ? 8.508 -25.406 13.945 1 80.94 297 LEU B N 1
ATOM 6868 C CA . LEU B 1 297 ? 7.602 -26.547 13.805 1 80.94 297 LEU B CA 1
ATOM 6869 C C . LEU B 1 297 ? 6.262 -26.25 14.469 1 80.94 297 LEU B C 1
ATOM 6871 O O . LEU B 1 297 ? 5.219 -26.703 14.008 1 80.94 297 LEU B O 1
ATOM 6875 N N . TYR B 1 298 ? 6.406 -25.5 15.562 1 83.62 298 TYR B N 1
ATOM 6876 C CA . TYR B 1 298 ? 5.16 -25.109 16.219 1 83.62 298 TYR B CA 1
ATOM 6877 C C . TYR B 1 298 ? 4.332 -24.188 15.336 1 83.62 298 TYR B C 1
ATOM 6879 O O . TYR B 1 298 ? 3.105 -24.312 15.281 1 83.62 298 TYR B O 1
ATOM 6887 N N . ARG B 1 299 ? 4.992 -23.25 14.703 1 87.94 299 ARG B N 1
ATOM 6888 C CA . ARG B 1 299 ? 4.293 -22.344 13.789 1 87.94 299 ARG B CA 1
ATOM 6889 C C . ARG B 1 299 ? 3.689 -23.125 12.625 1 87.94 299 ARG B C 1
ATOM 6891 O O . ARG B 1 299 ? 2.562 -22.859 12.203 1 87.94 299 ARG B O 1
ATOM 6898 N N . GLU B 1 300 ? 4.43 -24.125 12.125 1 87.25 300 GLU B N 1
ATOM 6899 C CA . GLU B 1 300 ? 3.918 -24.969 11.047 1 87.25 300 GLU B CA 1
ATOM 6900 C C . GLU B 1 300 ? 2.703 -25.766 11.508 1 87.25 300 GLU B C 1
ATOM 6902 O O . GLU B 1 300 ? 1.743 -25.938 10.75 1 87.25 300 GLU B O 1
ATOM 6907 N N . GLN B 1 301 ? 2.789 -26.312 12.711 1 87 301 GLN B N 1
ATOM 6908 C CA . GLN B 1 301 ? 1.672 -27.062 13.273 1 87 301 GLN B CA 1
ATOM 6909 C C . GLN B 1 301 ? 0.413 -26.203 13.344 1 87 301 GLN B C 1
ATOM 6911 O O . GLN B 1 301 ? -0.67 -26.656 12.953 1 87 301 GLN B O 1
ATOM 6916 N N . LYS B 1 302 ? 0.642 -24.969 13.859 1 89.81 302 LYS B N 1
ATOM 6917 C CA . LYS B 1 302 ? -0.495 -24.062 13.984 1 89.81 302 LYS B CA 1
ATOM 6918 C C . LYS B 1 302 ? -1.117 -23.781 12.617 1 89.81 302 LYS B C 1
ATOM 6920 O O . LYS B 1 302 ? -2.34 -23.688 12.492 1 89.81 302 LYS B O 1
ATOM 6925 N N . LEU B 1 303 ? -0.306 -23.609 11.617 1 92.06 303 LEU B N 1
ATOM 6926 C CA . LEU B 1 303 ? -0.781 -23.344 10.266 1 92.06 303 LEU B CA 1
ATOM 6927 C C . LEU B 1 303 ? -1.548 -24.531 9.711 1 92.06 303 LEU B C 1
ATOM 6929 O O . LEU B 1 303 ? -2.605 -24.359 9.094 1 92.06 303 LEU B O 1
ATOM 6933 N N . LEU B 1 304 ? -1.07 -25.719 9.922 1 91 304 LEU B N 1
ATOM 6934 C CA . LEU B 1 304 ? -1.725 -2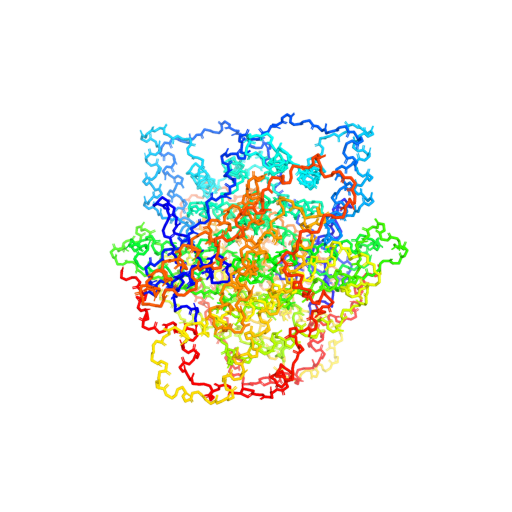6.922 9.414 1 91 304 LEU B CA 1
ATOM 6935 C C . LEU B 1 304 ? -3.037 -27.188 10.141 1 91 304 LEU B C 1
ATOM 6937 O O . LEU B 1 304 ? -3.996 -27.688 9.555 1 91 304 LEU B O 1
ATOM 6941 N N . ILE B 1 305 ? -3.053 -26.844 11.445 1 90.88 305 ILE B N 1
ATOM 6942 C CA . ILE B 1 305 ? -4.297 -26.953 12.195 1 90.88 305 ILE B CA 1
ATOM 6943 C C . ILE B 1 305 ? -5.34 -26 11.602 1 90.88 305 ILE B C 1
ATOM 6945 O O . ILE B 1 305 ? -6.496 -26.391 11.406 1 90.88 305 ILE B O 1
ATOM 6949 N N . SER B 1 306 ? -4.875 -24.766 11.336 1 93.88 306 SER B N 1
ATOM 6950 C CA . SER B 1 306 ? -5.781 -23.797 10.727 1 93.88 306 SER B CA 1
ATOM 6951 C C . SER B 1 306 ? -6.305 -24.297 9.383 1 93.88 306 SER B C 1
ATOM 6953 O O . SER B 1 306 ? -7.48 -24.094 9.062 1 93.88 306 SER B O 1
ATOM 6955 N N . LEU B 1 307 ? -5.492 -24.922 8.586 1 94.25 307 LEU B N 1
ATOM 6956 C CA . LEU B 1 307 ? -5.887 -25.438 7.285 1 94.25 307 LEU B CA 1
ATOM 6957 C C . LEU B 1 307 ? -6.84 -26.625 7.438 1 94.25 307 LEU B C 1
ATOM 6959 O O . LEU B 1 307 ? -7.801 -26.75 6.672 1 94.25 307 LEU B O 1
ATOM 6963 N N . LYS B 1 308 ? -6.594 -27.453 8.422 1 91.75 308 LYS B N 1
ATOM 6964 C CA . LYS B 1 308 ? -7.496 -28.562 8.695 1 91.75 308 LYS B CA 1
ATOM 6965 C C . LYS B 1 308 ? -8.875 -28.062 9.125 1 91.75 308 LYS B C 1
ATOM 6967 O O . LYS B 1 308 ? -9.898 -28.578 8.664 1 91.75 308 LYS B O 1
ATOM 6972 N N . GLU B 1 309 ? -8.82 -27.047 10 1 92.88 309 GLU B N 1
ATOM 6973 C CA . GLU B 1 309 ? -10.078 -26.469 10.445 1 92.88 309 GLU B CA 1
ATOM 6974 C C . GLU B 1 309 ? -10.836 -25.828 9.281 1 92.88 309 GLU B C 1
ATOM 6976 O O . GLU B 1 309 ? -12.062 -25.938 9.203 1 92.88 309 GLU B O 1
ATOM 6981 N N . TRP B 1 310 ? -10.156 -25.203 8.438 1 95.69 310 TRP B N 1
ATOM 6982 C CA . TRP B 1 310 ? -10.766 -24.609 7.258 1 95.69 310 TRP B CA 1
ATOM 6983 C C . TRP B 1 310 ? -11.438 -25.672 6.391 1 95.69 310 TRP B C 1
ATOM 6985 O O . TRP B 1 310 ? -12.578 -25.484 5.957 1 95.69 310 TRP B O 1
ATOM 6995 N N . CYS B 1 311 ? -10.766 -26.734 6.121 1 91.81 311 CYS B N 1
ATOM 6996 C CA . CYS B 1 311 ? -11.281 -27.828 5.289 1 91.81 311 CYS B CA 1
ATOM 6997 C C . CYS B 1 311 ? -12.516 -28.453 5.926 1 91.81 311 CYS B C 1
ATOM 6999 O O . CYS B 1 311 ? -13.484 -28.766 5.234 1 91.81 311 CYS B O 1
ATOM 7001 N N . GLY B 1 312 ? -12.453 -28.531 7.25 1 89.31 312 GLY B N 1
ATOM 7002 C CA . GLY B 1 312 ? -13.562 -29.125 7.973 1 89.31 312 GLY B CA 1
ATOM 7003 C C . GLY B 1 312 ? -14.781 -28.234 8.039 1 89.31 312 GLY B C 1
ATOM 7004 O O . GLY B 1 312 ? -15.914 -28.719 8.141 1 89.31 312 GLY B O 1
ATOM 7005 N N . ALA B 1 313 ? -14.578 -26.969 7.926 1 91.44 313 ALA B N 1
ATOM 7006 C CA . ALA B 1 313 ? -15.664 -26.016 8.094 1 91.44 313 ALA B CA 1
ATOM 7007 C C . ALA B 1 313 ? -16.344 -25.719 6.758 1 91.44 313 ALA B C 1
ATOM 7009 O O . ALA B 1 313 ? -17.359 -25.031 6.715 1 91.44 313 ALA B O 1
ATOM 7010 N N . LEU B 1 314 ? -15.883 -26.344 5.645 1 93 314 LEU B N 1
ATOM 7011 C CA . LEU B 1 314 ? -16.422 -26.031 4.328 1 93 314 LEU B CA 1
ATOM 7012 C C . LEU B 1 314 ? -17.844 -26.578 4.184 1 93 314 LEU B C 1
ATOM 7014 O O . LEU B 1 314 ? -18.109 -27.719 4.543 1 93 314 LEU B O 1
ATOM 7018 N N . PRO B 1 315 ? -18.734 -25.766 3.682 1 90.75 315 PRO B N 1
ATOM 7019 C CA . PRO B 1 315 ? -20.062 -26.281 3.367 1 90.75 315 PRO B CA 1
ATOM 7020 C C . PRO B 1 315 ? -20.047 -27.344 2.271 1 90.75 315 PRO B C 1
ATOM 7022 O O . PRO B 1 315 ? -19.156 -27.344 1.418 1 90.75 315 PRO B O 1
ATOM 7025 N N . PRO B 1 316 ? -21.016 -28.188 2.211 1 86.31 316 PRO B N 1
ATOM 7026 C CA . PRO B 1 316 ? -21.016 -29.312 1.271 1 86.31 316 PRO B CA 1
ATOM 7027 C C . PRO B 1 316 ? -21.031 -28.859 -0.188 1 86.31 316 PRO B C 1
ATOM 7029 O O . PRO B 1 316 ? -20.484 -29.547 -1.055 1 86.31 316 PRO B O 1
ATOM 7032 N N . GLN B 1 317 ? -21.547 -27.75 -0.41 1 84.62 317 GLN B N 1
ATOM 7033 C CA . GLN B 1 317 ? -21.703 -27.297 -1.786 1 84.62 317 GLN B CA 1
ATOM 7034 C C . GLN B 1 317 ? -20.359 -26.906 -2.395 1 84.62 317 GLN B C 1
ATOM 7036 O O . GLN B 1 317 ? -20.219 -26.844 -3.617 1 84.62 317 GLN B O 1
ATOM 7041 N N . ILE B 1 318 ? -19.391 -26.625 -1.531 1 90.06 318 ILE B N 1
ATOM 7042 C CA . ILE B 1 318 ? -18.109 -26.156 -2.049 1 90.06 318 ILE B CA 1
ATOM 7043 C C . ILE B 1 318 ? -17.047 -27.219 -1.821 1 90.06 318 ILE B C 1
ATOM 7045 O O . ILE B 1 318 ? -15.852 -26.938 -1.934 1 90.06 318 ILE B O 1
ATOM 7049 N N . ARG B 1 319 ? -17.516 -28.422 -1.539 1 88.94 319 ARG B N 1
ATOM 7050 C CA . ARG B 1 319 ? -16.594 -29.547 -1.414 1 88.94 319 ARG B CA 1
ATOM 7051 C C . ARG B 1 319 ? -16.422 -30.25 -2.752 1 88.94 319 ARG B C 1
ATOM 7053 O O . ARG B 1 319 ? -17.234 -30.078 -3.664 1 88.94 319 ARG B O 1
ATOM 7060 N N . LEU B 1 320 ? -15.367 -30.938 -2.92 1 85.44 320 LEU B N 1
ATOM 7061 C CA . LEU B 1 320 ? -15.062 -31.609 -4.18 1 85.44 320 LEU B CA 1
ATOM 7062 C C . LEU B 1 320 ? -15.891 -32.875 -4.332 1 85.44 320 LEU B C 1
ATOM 7064 O O . LEU B 1 320 ? -16.234 -33.281 -5.449 1 85.44 320 LEU B O 1
ATOM 7068 N N . ASN B 1 321 ? -16.141 -33.5 -3.252 1 75.69 321 ASN B N 1
ATOM 7069 C CA . ASN B 1 321 ? -16.875 -34.781 -3.27 1 75.69 321 ASN B CA 1
ATOM 7070 C C . ASN B 1 321 ? -18.359 -34.562 -3.453 1 75.69 321 ASN B C 1
ATOM 7072 O O . ASN B 1 321 ? -19.109 -34.5 -2.475 1 75.69 321 ASN B O 1
ATOM 7076 N N . ARG B 1 322 ? -18.719 -34.062 -4.508 1 69.06 322 ARG B N 1
ATOM 7077 C CA . ARG B 1 322 ? -20.141 -33.844 -4.754 1 69.06 322 ARG B CA 1
ATOM 7078 C C . ARG B 1 322 ? -20.641 -34.719 -5.902 1 69.06 322 ARG B C 1
ATOM 7080 O O . ARG B 1 322 ? -19.828 -35.25 -6.676 1 69.06 322 ARG B O 1
ATOM 7087 N N . ASP B 1 323 ? -21.984 -34.906 -5.75 1 69.19 323 ASP B N 1
ATOM 7088 C CA . ASP B 1 323 ? -22.688 -35.656 -6.793 1 69.19 323 ASP B CA 1
ATOM 7089 C C . ASP B 1 323 ? -22.797 -34.812 -8.07 1 69.19 323 ASP B C 1
ATOM 7091 O O . ASP B 1 323 ? -23.422 -33.75 -8.078 1 69.19 323 ASP B O 1
ATOM 7095 N N . GLY B 1 324 ? -21.75 -34.938 -9.023 1 73.38 324 GLY B N 1
ATOM 7096 C CA . GLY B 1 324 ? -21.797 -34.219 -10.281 1 73.38 324 GLY B CA 1
ATOM 7097 C C . GLY B 1 324 ? -20.5 -33.531 -10.633 1 73.38 324 GLY B C 1
ATOM 7098 O O . GLY B 1 324 ? -19.484 -33.719 -9.945 1 73.38 324 GLY B O 1
ATOM 7099 N N . PRO B 1 325 ? -20.672 -32.781 -11.688 1 82.31 325 PRO B N 1
ATOM 7100 C CA . PRO B 1 325 ? -19.438 -32.094 -12.102 1 82.31 325 PRO B CA 1
ATOM 7101 C C . PRO B 1 325 ? -19.047 -30.953 -11.148 1 82.31 325 PRO B C 1
ATOM 7103 O O . PRO B 1 325 ? -19.906 -30.25 -10.641 1 82.31 325 PRO B O 1
ATOM 7106 N N . VAL B 1 326 ? -17.859 -30.844 -10.805 1 86.31 326 VAL B N 1
ATOM 7107 C CA . VAL B 1 326 ? -17.344 -29.844 -9.883 1 86.31 326 VAL B CA 1
ATOM 7108 C C . VAL B 1 326 ? -17.156 -28.516 -10.625 1 86.31 326 VAL B C 1
ATOM 7110 O O . VAL B 1 326 ? -16.469 -28.469 -11.648 1 86.31 326 VAL B O 1
ATOM 7113 N N . PRO B 1 327 ? -17.828 -27.484 -10.148 1 87.38 327 PRO B N 1
ATOM 7114 C CA . PRO B 1 327 ? -17.672 -26.172 -10.797 1 87.38 327 PRO B CA 1
ATOM 7115 C C . PRO B 1 327 ? -16.234 -25.656 -10.727 1 87.38 327 PRO B C 1
ATOM 7117 O O . PRO B 1 327 ? -15.508 -26 -9.797 1 87.38 327 PRO B O 1
ATOM 7120 N N . LYS B 1 328 ? -15.914 -24.828 -11.656 1 86.88 328 LYS B N 1
ATOM 7121 C CA . LYS B 1 328 ? -14.547 -24.328 -11.797 1 86.88 328 LYS B CA 1
ATOM 7122 C C . LYS B 1 328 ? -14.133 -23.516 -10.57 1 86.88 328 LYS B C 1
ATOM 7124 O O . LYS B 1 328 ? -12.961 -23.531 -10.18 1 86.88 328 LYS B O 1
ATOM 7129 N N . ASN B 1 329 ? -15.031 -22.734 -10 1 89.94 329 ASN B N 1
ATOM 7130 C CA . ASN B 1 329 ? -14.695 -21.938 -8.828 1 89.94 329 ASN B CA 1
ATOM 7131 C C . ASN B 1 329 ? -14.312 -22.812 -7.641 1 89.94 329 ASN B C 1
ATOM 7133 O O . ASN B 1 329 ? -13.43 -22.453 -6.863 1 89.94 329 ASN B O 1
ATOM 7137 N N . VAL B 1 330 ? -14.938 -23.938 -7.551 1 92.19 330 VAL B N 1
ATOM 7138 C CA . VAL B 1 330 ? -14.641 -24.859 -6.465 1 92.19 330 VAL B CA 1
ATOM 7139 C C . VAL B 1 330 ? -13.273 -25.5 -6.691 1 92.19 330 VAL B C 1
ATOM 7141 O O . VAL B 1 330 ? -12.492 -25.656 -5.75 1 92.19 330 VAL B O 1
ATOM 7144 N N . ILE B 1 331 ? -13.008 -25.891 -7.934 1 93.06 331 ILE B N 1
ATOM 7145 C CA . ILE B 1 331 ? -11.703 -26.438 -8.266 1 93.06 331 ILE B CA 1
ATOM 7146 C C . ILE B 1 331 ? -10.617 -25.422 -7.914 1 93.06 331 ILE B C 1
ATOM 7148 O O . ILE B 1 331 ? -9.602 -25.781 -7.305 1 93.06 331 ILE B O 1
ATOM 7152 N N . SER B 1 332 ? -10.883 -24.156 -8.297 1 93.69 332 SER B N 1
ATOM 7153 C CA . SER B 1 332 ? -9.922 -23.094 -8.016 1 93.69 332 SER B CA 1
ATOM 7154 C C . SER B 1 332 ? -9.672 -22.953 -6.52 1 93.69 332 SER B C 1
ATOM 7156 O O . SER B 1 332 ? -8.547 -22.734 -6.09 1 93.69 332 SER B O 1
ATOM 7158 N N . LEU B 1 333 ? -10.664 -23.016 -5.727 1 95.69 333 LEU B N 1
ATOM 7159 C CA . LEU B 1 333 ? -10.555 -22.891 -4.277 1 95.69 333 LEU B CA 1
ATOM 7160 C C . LEU B 1 333 ? -9.688 -24.016 -3.701 1 95.69 333 LEU B C 1
ATOM 7162 O O . LEU B 1 333 ? -8.836 -23.75 -2.844 1 95.69 333 LEU B O 1
ATOM 7166 N N . HIS B 1 334 ? -9.867 -25.203 -4.152 1 95.25 334 HIS B N 1
ATOM 7167 C CA . HIS B 1 334 ? -9.109 -26.344 -3.641 1 95.25 334 HIS B CA 1
ATOM 7168 C C . HIS B 1 334 ? -7.672 -26.312 -4.145 1 95.25 334 HIS B C 1
ATOM 7170 O O . HIS B 1 334 ? -6.762 -26.797 -3.459 1 95.25 334 HIS B O 1
ATOM 7176 N N . LEU B 1 335 ? -7.5 -25.812 -5.363 1 96.75 335 LEU B N 1
ATOM 7177 C CA . LEU B 1 335 ? -6.133 -25.609 -5.828 1 96.75 335 LEU B CA 1
ATOM 7178 C C . LEU B 1 335 ? -5.398 -24.625 -4.93 1 96.75 335 LEU B C 1
ATOM 7180 O O . LEU B 1 335 ? -4.227 -24.828 -4.605 1 96.75 335 LEU B O 1
ATOM 7184 N N . GLN B 1 336 ? -6.094 -23.578 -4.504 1 96.94 336 GLN B N 1
ATOM 7185 C CA . GLN B 1 336 ? -5.508 -22.594 -3.598 1 96.94 336 GLN B CA 1
ATOM 7186 C C . GLN B 1 336 ? -5.215 -23.203 -2.232 1 96.94 336 GLN B C 1
ATOM 7188 O O . GLN B 1 336 ? -4.195 -22.906 -1.613 1 96.94 336 GLN B O 1
ATOM 7193 N N . PHE B 1 337 ? -6.113 -24 -1.802 1 96.81 337 PHE B N 1
ATOM 7194 C CA . PHE B 1 337 ? -5.945 -24.688 -0.534 1 96.81 337 PHE B CA 1
ATOM 7195 C C . PHE B 1 337 ? -4.707 -25.578 -0.564 1 96.81 337 PHE B C 1
ATOM 7197 O O . PHE B 1 337 ? -3.875 -25.516 0.344 1 96.81 337 PHE B O 1
ATOM 7204 N N . ASN B 1 338 ? -4.582 -26.359 -1.596 1 97.06 338 ASN B N 1
ATOM 7205 C CA . ASN B 1 338 ? -3.42 -27.234 -1.744 1 97.06 338 ASN B CA 1
ATOM 7206 C C . ASN B 1 338 ? -2.125 -26.438 -1.821 1 97.06 338 ASN B C 1
ATOM 7208 O O . ASN B 1 338 ? -1.103 -26.844 -1.265 1 97.06 338 ASN B O 1
ATOM 7212 N N . GLN B 1 339 ? -2.217 -25.359 -2.57 1 97.5 339 GLN B N 1
ATOM 7213 C CA . GLN B 1 339 ? -1.038 -24.5 -2.674 1 97.5 339 GLN B CA 1
ATOM 7214 C C . GLN B 1 339 ? -0.613 -23.984 -1.305 1 97.5 339 GLN B C 1
ATOM 7216 O O . GLN B 1 339 ? 0.581 -23.844 -1.032 1 97.5 339 GLN B O 1
ATOM 7221 N N . CYS B 1 340 ? -1.537 -23.656 -0.485 1 96.38 340 CYS B N 1
ATOM 7222 C CA . CYS B 1 340 ? -1.246 -23.172 0.859 1 96.38 340 CYS B CA 1
ATOM 7223 C C . CYS B 1 340 ? -0.526 -24.234 1.679 1 96.38 340 CYS B C 1
ATOM 7225 O O . CYS B 1 340 ? 0.427 -23.938 2.398 1 96.38 340 CYS B O 1
ATOM 7227 N N . ILE B 1 341 ? -0.942 -25.469 1.563 1 95.44 341 ILE B N 1
ATOM 7228 C CA . ILE B 1 341 ? -0.302 -26.578 2.258 1 95.44 341 ILE B CA 1
ATOM 7229 C C . ILE B 1 341 ? 1.128 -26.75 1.749 1 95.44 341 ILE B C 1
ATOM 7231 O O . ILE B 1 341 ? 2.059 -26.922 2.541 1 95.44 341 ILE B O 1
ATOM 7235 N N . MET B 1 342 ? 1.266 -26.719 0.457 1 96.56 342 MET B N 1
ATOM 7236 C CA . MET B 1 342 ? 2.588 -26.875 -0.141 1 96.56 342 MET B CA 1
ATOM 7237 C C . MET B 1 342 ? 3.527 -25.766 0.312 1 96.56 342 MET B C 1
ATOM 7239 O O . MET B 1 342 ? 4.676 -26.016 0.671 1 96.56 342 MET B O 1
ATOM 7243 N N . LEU B 1 343 ? 3.027 -24.547 0.338 1 95.31 343 LEU B N 1
ATOM 7244 C CA . LEU B 1 343 ? 3.836 -23.406 0.751 1 95.31 343 LEU B CA 1
ATOM 7245 C C . LEU B 1 343 ? 4.258 -23.547 2.211 1 95.31 343 LEU B C 1
ATOM 7247 O O . LEU B 1 343 ? 5.379 -23.188 2.572 1 95.31 343 LEU B O 1
ATOM 7251 N N . ALA B 1 344 ? 3.428 -24.062 2.994 1 93.19 344 ALA B N 1
ATOM 7252 C CA . ALA B 1 344 ? 3.703 -24.172 4.422 1 93.19 344 ALA B CA 1
ATOM 7253 C C . ALA B 1 344 ? 4.703 -25.297 4.699 1 93.19 344 ALA B C 1
ATOM 7255 O O . ALA B 1 344 ? 5.496 -25.203 5.637 1 93.19 344 ALA B O 1
ATOM 7256 N N . SER B 1 345 ? 4.75 -26.328 3.844 1 92.06 345 SER B N 1
ATOM 7257 C CA . SER B 1 345 ? 5.473 -27.547 4.215 1 92.06 345 SER B CA 1
ATOM 7258 C C . SER B 1 345 ? 6.668 -27.781 3.301 1 92.06 345 SER B C 1
ATOM 7260 O O . SER B 1 345 ? 7.543 -28.594 3.609 1 92.06 345 SER B O 1
ATOM 7262 N N . ARG B 1 346 ? 6.758 -27.094 2.217 1 93.25 346 ARG B N 1
ATOM 7263 C CA . ARG B 1 346 ? 7.773 -27.422 1.219 1 93.25 346 ARG B CA 1
ATOM 7264 C C . ARG B 1 346 ? 9.172 -27.172 1.76 1 93.25 346 ARG B C 1
ATOM 7266 O O . ARG B 1 346 ? 10.133 -27.828 1.351 1 93.25 346 ARG B O 1
ATOM 7273 N N . PRO B 1 347 ? 9.391 -26.234 2.699 1 90.19 347 PRO B N 1
ATOM 7274 C CA . PRO B 1 347 ? 10.742 -26.125 3.256 1 90.19 347 PRO B CA 1
ATOM 7275 C C . PRO B 1 347 ? 11.195 -27.391 3.973 1 90.19 347 PRO B C 1
ATOM 7277 O O . PRO B 1 347 ? 12.367 -27.75 3.918 1 90.19 347 PRO B O 1
ATOM 7280 N N . ILE B 1 348 ? 10.328 -28.094 4.598 1 88.38 348 ILE B N 1
ATOM 7281 C CA . ILE B 1 348 ? 10.648 -29.328 5.297 1 88.38 348 ILE B CA 1
ATOM 7282 C C . ILE B 1 348 ? 10.977 -30.422 4.281 1 88.38 348 ILE B C 1
ATOM 7284 O O . ILE B 1 348 ? 11.883 -31.234 4.5 1 88.38 348 ILE B O 1
ATOM 7288 N N . LEU B 1 349 ? 10.219 -30.438 3.258 1 91.88 349 LEU B N 1
ATOM 7289 C CA . LEU B 1 349 ? 10.469 -31.406 2.201 1 91.88 349 LEU B CA 1
ATOM 7290 C C . LEU B 1 349 ? 11.852 -31.203 1.589 1 91.88 349 LEU B C 1
ATOM 7292 O O . LEU B 1 349 ? 12.57 -32.156 1.319 1 91.88 349 LEU B O 1
ATOM 7296 N N . LEU B 1 350 ? 12.195 -30 1.345 1 91.75 350 LEU B N 1
ATOM 7297 C CA . LEU B 1 350 ? 13.516 -29.688 0.807 1 91.75 350 LEU B CA 1
ATOM 7298 C C . LEU B 1 350 ? 14.609 -30.094 1.781 1 91.75 350 LEU B C 1
ATOM 7300 O O . LEU B 1 350 ? 15.664 -30.594 1.366 1 91.75 350 LEU B O 1
ATOM 7304 N N . HIS B 1 351 ? 14.406 -29.891 3.008 1 87.19 351 HIS B N 1
ATOM 7305 C CA . HIS B 1 351 ? 15.359 -30.297 4.035 1 87.19 351 HIS B CA 1
ATOM 7306 C C . HIS B 1 351 ? 15.57 -31.812 4.016 1 87.19 351 HIS B C 1
ATOM 7308 O O . HIS B 1 351 ? 16.688 -32.281 4.176 1 87.19 351 HIS B O 1
ATOM 7314 N N . THR B 1 352 ? 14.516 -32.5 3.92 1 87.31 352 THR B N 1
ATOM 7315 C CA . THR B 1 352 ? 14.602 -33.938 3.85 1 87.31 352 THR B CA 1
ATOM 7316 C C . THR B 1 352 ? 15.422 -34.375 2.639 1 87.31 352 THR B C 1
ATOM 7318 O O . THR B 1 352 ? 16.172 -35.375 2.707 1 87.31 352 THR B O 1
ATOM 7321 N N . LEU B 1 353 ? 15.266 -33.688 1.591 1 90.25 353 LEU B N 1
ATOM 7322 C CA . LEU B 1 353 ? 16.062 -34 0.402 1 90.25 353 LEU B CA 1
ATOM 7323 C C . LEU B 1 353 ? 17.531 -33.75 0.656 1 90.25 353 LEU B C 1
ATOM 7325 O O . LEU B 1 353 ? 18.391 -34.531 0.245 1 90.25 353 LEU B O 1
ATOM 7329 N N . ILE B 1 354 ? 17.828 -32.656 1.294 1 85.38 354 ILE B N 1
ATOM 7330 C CA . ILE B 1 354 ? 19.219 -32.281 1.612 1 85.38 354 ILE B CA 1
ATOM 7331 C C . ILE B 1 354 ? 19.828 -33.375 2.492 1 85.38 354 ILE B C 1
ATOM 7333 O O . ILE B 1 354 ? 20.969 -33.781 2.275 1 85.38 354 ILE B O 1
ATOM 7337 N N . GLN B 1 355 ? 19.078 -33.812 3.4 1 82.12 355 GLN B N 1
ATOM 7338 C CA . GLN B 1 355 ? 19.562 -34.875 4.297 1 82.12 355 GLN B CA 1
ATOM 7339 C C . GLN B 1 355 ? 19.781 -36.188 3.547 1 82.12 355 GLN B C 1
ATOM 7341 O O . GLN B 1 355 ? 20.734 -36.906 3.816 1 82.12 355 GLN B O 1
ATOM 7346 N N . ALA B 1 356 ? 18.906 -36.438 2.734 1 81 356 ALA B N 1
ATOM 7347 C CA . ALA B 1 356 ? 19 -37.688 1.961 1 81 356 ALA B CA 1
ATOM 7348 C C . ALA B 1 356 ? 20.219 -37.656 1.05 1 81 356 ALA B C 1
ATOM 7350 O O . ALA B 1 356 ? 20.812 -38.719 0.777 1 81 356 ALA B O 1
ATOM 7351 N N . ARG B 1 357 ? 20.656 -36.594 0.636 1 78.94 357 ARG B N 1
ATOM 7352 C CA . ARG B 1 357 ? 21.781 -36.469 -0.3 1 78.94 357 ARG B CA 1
ATOM 7353 C C . ARG B 1 357 ? 23.094 -36.25 0.44 1 78.94 357 ARG B C 1
ATOM 7355 O O . ARG B 1 357 ? 24.172 -36.469 -0.122 1 78.94 357 ARG B O 1
ATOM 7362 N N . SER B 1 358 ? 23.031 -35.75 1.584 1 73 358 SER B N 1
ATOM 7363 C CA . SER B 1 358 ? 24.25 -35.562 2.369 1 73 358 SER B CA 1
ATOM 7364 C C . SER B 1 358 ? 24.812 -36.875 2.846 1 73 358 SER B C 1
ATOM 7366 O O . SER B 1 358 ? 24.062 -37.844 3.096 1 73 358 SER B O 1
ATOM 7368 N N . SER B 1 359 ? 25.906 -37.562 2.098 1 59.28 359 SER B N 1
ATOM 7369 C CA . SER B 1 359 ? 26.656 -38.781 2.355 1 59.28 359 SER B CA 1
ATOM 7370 C C . SER B 1 359 ? 26.703 -39.094 3.848 1 59.28 359 SER B C 1
ATOM 7372 O O . SER B 1 359 ? 27.062 -40.219 4.242 1 59.28 359 SER B O 1
ATOM 7374 N N . GLN B 1 360 ? 26.953 -38.156 4.68 1 48.09 360 GLN B N 1
ATOM 7375 C CA . GLN B 1 360 ? 27.188 -38.594 6.055 1 48.09 360 GLN B CA 1
ATOM 7376 C C . GLN B 1 360 ? 25.984 -39.344 6.605 1 48.09 360 GLN B C 1
ATOM 7378 O O . GLN B 1 360 ? 25.297 -38.875 7.5 1 48.09 360 GLN B O 1
ATOM 7383 N N . SER B 1 361 ? 25.25 -39.781 5.836 1 43.59 361 SER B N 1
ATOM 7384 C CA . SER B 1 361 ? 24.125 -40.625 6.133 1 43.59 361 SER B CA 1
ATOM 7385 C C . SER B 1 361 ? 24.469 -41.656 7.211 1 43.59 361 SER B C 1
ATOM 7387 O O . SER B 1 361 ? 23.578 -42.312 7.766 1 43.59 361 SER B O 1
ATOM 7389 N N . ASN B 1 362 ? 25.75 -42.094 7.07 1 40.56 362 ASN B N 1
ATOM 7390 C CA . ASN B 1 362 ? 26.078 -43.188 7.992 1 40.56 362 ASN B CA 1
ATOM 7391 C C . ASN B 1 362 ? 25.969 -42.75 9.445 1 40.56 362 ASN B C 1
ATOM 7393 O O . ASN B 1 362 ? 26.234 -43.5 10.367 1 40.56 362 ASN B O 1
ATOM 7397 N N . GLU B 1 363 ? 26.547 -41.531 9.719 1 39.88 363 GLU B N 1
ATOM 7398 C CA . GLU B 1 363 ? 26.484 -41.375 11.172 1 39.88 363 GLU B CA 1
ATOM 7399 C C . GLU B 1 363 ? 25.047 -41.469 11.664 1 39.88 363 GLU B C 1
ATOM 7401 O O . GLU B 1 363 ? 24.109 -41.062 10.953 1 39.88 363 GLU B O 1
ATOM 7406 N N . GLU B 1 364 ? 24.703 -42.188 12.711 1 39.81 364 GLU B N 1
ATOM 7407 C CA . GLU B 1 364 ? 23.516 -42.438 13.531 1 39.81 364 GLU B CA 1
ATOM 7408 C C . GLU B 1 364 ? 22.641 -41.219 13.617 1 39.81 364 GLU B C 1
ATOM 7410 O O . GLU B 1 364 ? 23.016 -40.219 14.227 1 39.81 364 GLU B O 1
ATOM 7415 N N . ASP B 1 365 ? 22.156 -40.594 12.586 1 45.31 365 ASP B N 1
ATOM 7416 C CA . ASP B 1 365 ? 21.062 -39.656 12.703 1 45.31 365 ASP B CA 1
ATOM 7417 C C . ASP B 1 365 ? 20.375 -39.75 14.07 1 45.31 365 ASP B C 1
ATOM 7419 O O . ASP B 1 365 ? 19.609 -40.688 14.312 1 45.31 365 ASP B O 1
ATOM 7423 N N . ASN B 1 366 ? 21.078 -39.625 14.945 1 44.09 366 ASN B N 1
ATOM 7424 C CA . ASN B 1 366 ? 20.594 -39.531 16.312 1 44.09 366 ASN B CA 1
ATOM 7425 C C . ASN B 1 366 ? 19.328 -38.656 16.406 1 44.09 366 ASN B C 1
ATOM 7427 O O . ASN B 1 366 ? 19.047 -38.094 17.453 1 44.09 366 ASN B O 1
ATOM 7431 N N . CYS B 1 367 ? 18.922 -38.25 15.211 1 51.47 367 CYS B N 1
ATOM 7432 C CA . CYS B 1 367 ? 17.625 -37.594 15.391 1 51.47 367 CYS B CA 1
ATOM 7433 C C . CYS B 1 367 ? 16.625 -38.531 16.047 1 51.47 367 CYS B C 1
ATOM 7435 O O . CYS B 1 367 ? 16.5 -39.688 15.648 1 51.47 367 CYS B O 1
ATOM 7437 N N . GLN B 1 368 ? 16.109 -38.156 17.125 1 59.94 368 GLN B N 1
ATOM 7438 C CA . GLN B 1 368 ? 15.07 -38.844 17.875 1 59.94 368 GLN B CA 1
ATOM 7439 C C . GLN B 1 368 ? 13.977 -39.375 16.938 1 59.94 368 GLN B C 1
ATOM 7441 O O . GLN B 1 368 ? 13.578 -38.688 16 1 59.94 368 GLN B O 1
ATOM 7446 N N . PRO B 1 369 ? 13.82 -40.594 16.844 1 62.75 369 PRO B N 1
ATOM 7447 C CA . PRO B 1 369 ? 12.766 -41.219 16.047 1 62.75 369 PRO B CA 1
ATOM 7448 C C . PRO B 1 369 ? 11.516 -40.344 15.938 1 62.75 369 PRO B C 1
ATOM 7450 O O . PRO B 1 369 ? 10.852 -40.344 14.891 1 62.75 369 PRO B O 1
ATOM 7453 N N . ASN B 1 370 ? 11.32 -39.531 16.891 1 66.69 370 ASN B N 1
ATOM 7454 C CA . ASN B 1 370 ? 10.125 -38.688 16.906 1 66.69 370 ASN B CA 1
ATOM 7455 C C . ASN B 1 370 ? 10.219 -37.562 15.891 1 66.69 370 ASN B C 1
ATOM 7457 O O . ASN B 1 370 ? 9.242 -37.219 15.219 1 66.69 370 ASN B O 1
ATOM 7461 N N . ILE B 1 371 ? 11.398 -37.094 15.688 1 71.19 371 ILE B N 1
ATOM 7462 C CA . ILE B 1 371 ? 11.586 -36 14.766 1 71.19 371 ILE B CA 1
ATOM 7463 C C . ILE B 1 371 ? 11.492 -36.5 13.328 1 71.19 371 ILE B C 1
ATOM 7465 O O . ILE B 1 371 ? 10.883 -35.844 12.477 1 71.19 371 ILE B O 1
ATOM 7469 N N . ARG B 1 372 ? 12.047 -37.656 13.18 1 77.06 372 ARG B N 1
ATOM 7470 C CA . ARG B 1 372 ? 11.992 -38.219 11.844 1 77.06 372 ARG B CA 1
ATOM 7471 C C . ARG B 1 372 ? 10.555 -38.5 11.422 1 77.06 372 ARG B C 1
ATOM 7473 O O . ARG B 1 372 ? 10.195 -38.281 10.258 1 77.06 372 ARG B O 1
ATOM 7480 N N . GLN B 1 373 ? 9.781 -38.938 12.336 1 78.62 373 GLN B N 1
ATOM 7481 C CA . GLN B 1 373 ? 8.383 -39.219 12.039 1 78.62 373 GLN B CA 1
ATOM 7482 C C . GLN B 1 373 ? 7.625 -37.938 11.727 1 78.62 373 GLN B C 1
ATOM 7484 O O . GLN B 1 373 ? 6.766 -37.906 10.844 1 78.62 373 GLN B O 1
ATOM 7489 N N . THR B 1 374 ? 7.938 -36.875 12.43 1 79.5 374 THR B N 1
ATOM 7490 C CA . THR B 1 374 ? 7.297 -35.594 12.203 1 79.5 374 THR B CA 1
ATOM 7491 C C . THR B 1 374 ? 7.648 -35.031 10.828 1 79.5 374 THR B C 1
ATOM 7493 O O . THR B 1 374 ? 6.777 -34.531 10.102 1 79.5 374 THR B O 1
ATOM 7496 N N . LEU B 1 375 ? 8.922 -35.188 10.469 1 82.31 375 LEU B N 1
ATOM 7497 C CA . LEU B 1 375 ? 9.375 -34.688 9.164 1 82.31 375 LEU B CA 1
ATOM 7498 C C . LEU B 1 375 ? 8.703 -35.469 8.039 1 82.31 375 LEU B C 1
ATOM 7500 O O . LEU B 1 375 ? 8.305 -34.875 7.027 1 82.31 375 LEU B O 1
ATOM 7504 N N . LYS B 1 376 ? 8.562 -36.719 8.289 1 86.06 376 LYS B N 1
ATOM 7505 C CA . LYS B 1 376 ? 7.91 -37.562 7.285 1 86.06 376 LYS B CA 1
ATOM 7506 C C . LYS B 1 376 ? 6.43 -37.188 7.145 1 86.06 376 LYS B C 1
ATOM 7508 O O . LYS B 1 376 ? 5.906 -37.125 6.035 1 86.06 376 LYS B O 1
ATOM 7513 N N . THR B 1 377 ? 5.828 -37 8.227 1 84.75 377 THR B N 1
ATOM 7514 C CA . THR B 1 377 ? 4.41 -36.625 8.227 1 84.75 377 THR B CA 1
ATOM 7515 C C . THR B 1 377 ? 4.176 -35.344 7.477 1 84.75 377 THR B C 1
ATOM 7517 O O . THR B 1 377 ? 3.248 -35.219 6.672 1 84.75 377 THR B O 1
ATOM 7520 N N . LEU B 1 378 ? 4.984 -34.375 7.73 1 87 378 LEU B N 1
ATOM 7521 C CA . LEU B 1 378 ? 4.855 -33.094 7.07 1 87 378 LEU B CA 1
ATOM 7522 C C . LEU B 1 378 ? 5.18 -33.188 5.586 1 87 378 LEU B C 1
ATOM 7524 O O . LEU B 1 378 ? 4.523 -32.562 4.754 1 87 378 LEU B O 1
ATOM 7528 N N . SER B 1 379 ? 6.18 -34 5.285 1 90.31 379 SER B N 1
ATOM 7529 C CA . SER B 1 379 ? 6.531 -34.219 3.889 1 90.31 379 SER B CA 1
ATOM 7530 C C . SER B 1 379 ? 5.398 -34.906 3.143 1 90.31 379 SER B C 1
ATOM 7532 O O . SER B 1 379 ? 5.094 -34.562 2 1 90.31 379 SER B O 1
ATOM 7534 N N . ASP B 1 380 ? 4.793 -35.844 3.816 1 89.62 380 ASP B N 1
ATOM 7535 C CA . ASP B 1 380 ? 3.686 -36.562 3.205 1 89.62 380 ASP B CA 1
ATOM 7536 C C . ASP B 1 380 ? 2.51 -35.625 2.922 1 89.62 380 ASP B C 1
ATOM 7538 O O . ASP B 1 380 ? 1.832 -35.781 1.901 1 89.62 380 ASP B O 1
ATOM 7542 N N . ALA B 1 381 ? 2.281 -34.75 3.82 1 89.31 381 ALA B N 1
ATOM 7543 C CA . ALA B 1 381 ? 1.214 -33.781 3.607 1 89.31 381 ALA B CA 1
ATOM 7544 C C . ALA B 1 381 ? 1.484 -32.938 2.367 1 89.31 381 ALA B C 1
ATOM 7546 O O . ALA B 1 381 ? 0.571 -32.656 1.589 1 89.31 381 ALA B O 1
ATOM 7547 N N . CYS B 1 382 ? 2.674 -32.5 2.252 1 94.25 382 CYS B N 1
ATOM 7548 C CA . CYS B 1 382 ? 3.086 -31.719 1.098 1 94.25 382 CYS B CA 1
ATOM 7549 C C . CYS B 1 382 ? 2.91 -32.5 -0.195 1 94.25 382 CYS B C 1
ATOM 7551 O O . CYS B 1 382 ? 2.357 -31.984 -1.169 1 94.25 382 CYS B O 1
ATOM 7553 N N . ILE B 1 383 ? 3.342 -33.719 -0.217 1 95.19 383 ILE B N 1
ATOM 7554 C CA . ILE B 1 383 ? 3.307 -34.594 -1.393 1 95.19 383 ILE B CA 1
ATOM 7555 C C . ILE B 1 383 ? 1.858 -34.906 -1.771 1 95.19 383 ILE B C 1
ATOM 7557 O O . ILE B 1 383 ? 1.497 -34.844 -2.949 1 95.19 383 ILE B O 1
ATOM 7561 N N . HIS B 1 384 ? 1.087 -35.125 -0.788 1 93 384 HIS B N 1
ATOM 7562 C CA . HIS B 1 384 ? -0.321 -35.406 -1.054 1 93 384 HIS B CA 1
ATOM 7563 C C . HIS B 1 384 ? -1.009 -34.219 -1.682 1 93 384 HIS B C 1
ATOM 7565 O O . HIS B 1 384 ? -1.812 -34.344 -2.605 1 93 384 HIS B O 1
ATOM 7571 N N . ALA B 1 385 ? -0.762 -33.062 -1.111 1 95.38 385 ALA B N 1
ATOM 7572 C CA . ALA B 1 385 ? -1.338 -31.844 -1.668 1 95.38 385 ALA B CA 1
ATOM 7573 C C . ALA B 1 385 ? -0.89 -31.641 -3.111 1 95.38 385 ALA B C 1
ATOM 7575 O O . ALA B 1 385 ? -1.687 -31.234 -3.963 1 95.38 385 ALA B O 1
ATOM 7576 N N . ALA B 1 386 ? 0.338 -31.891 -3.4 1 97.5 386 ALA B N 1
ATOM 7577 C CA . ALA B 1 386 ? 0.879 -31.734 -4.746 1 97.5 386 ALA B CA 1
ATOM 7578 C C . ALA B 1 386 ? 0.235 -32.719 -5.719 1 97.5 386 ALA B C 1
ATOM 7580 O O . ALA B 1 386 ? -0.089 -32.375 -6.852 1 97.5 386 ALA B O 1
ATOM 7581 N N . ARG B 1 387 ? 0.07 -33.969 -5.273 1 96.19 387 ARG B N 1
ATOM 7582 C CA . ARG B 1 387 ? -0.57 -35 -6.098 1 96.19 387 ARG B CA 1
ATOM 7583 C C . ARG B 1 387 ? -2.006 -34.625 -6.434 1 96.19 387 ARG B C 1
ATOM 7585 O O . ARG B 1 387 ? -2.459 -34.812 -7.562 1 96.19 387 ARG B O 1
ATOM 7592 N N . HIS B 1 388 ? -2.598 -34.125 -5.414 1 94.56 388 HIS B N 1
ATOM 7593 C CA . HIS B 1 388 ? -3.98 -33.719 -5.617 1 94.56 388 HIS B CA 1
ATOM 7594 C C . HIS B 1 388 ? -4.066 -32.562 -6.609 1 94.56 388 HIS B C 1
ATOM 7596 O O . HIS B 1 388 ? -4.938 -32.562 -7.484 1 94.56 388 HIS B O 1
ATOM 7602 N N . THR B 1 389 ? -3.279 -31.547 -6.469 1 97.12 389 THR B N 1
ATOM 7603 C CA . THR B 1 389 ? -3.217 -30.422 -7.41 1 97.12 389 THR B CA 1
ATOM 7604 C C . THR B 1 389 ? -2.971 -30.938 -8.828 1 97.12 389 THR B C 1
ATOM 7606 O O . THR B 1 389 ? -3.639 -30.5 -9.773 1 97.12 389 THR B O 1
ATOM 7609 N N . HIS B 1 390 ? -2.033 -31.828 -8.938 1 96.38 390 HIS B N 1
ATOM 7610 C CA . HIS B 1 390 ? -1.708 -32.406 -10.234 1 96.38 390 HIS B CA 1
ATOM 7611 C C . HIS B 1 390 ? -2.924 -33.094 -10.852 1 96.38 390 HIS B C 1
ATOM 7613 O O . HIS B 1 390 ? -3.242 -32.875 -12.023 1 96.38 390 HIS B O 1
ATOM 7619 N N . SER B 1 391 ? -3.566 -33.875 -10.055 1 95.19 391 SER B N 1
ATOM 7620 C CA . SER B 1 391 ? -4.723 -34.625 -10.531 1 95.19 391 SER B CA 1
ATOM 7621 C C . SER B 1 391 ? -5.836 -33.688 -11 1 95.19 391 SER B C 1
ATOM 7623 O O . SER B 1 391 ? -6.453 -33.906 -12.039 1 95.19 391 SER B O 1
ATOM 7625 N N . LEU B 1 392 ? -6.094 -32.625 -10.25 1 94.31 392 LEU B N 1
ATOM 7626 C CA . LEU B 1 392 ? -7.148 -31.688 -10.586 1 94.31 392 LEU B CA 1
ATOM 7627 C C . LEU B 1 392 ? -6.836 -30.969 -11.898 1 94.31 392 LEU B C 1
ATOM 7629 O O . LEU B 1 392 ? -7.711 -30.812 -12.75 1 94.31 392 LEU B O 1
ATOM 7633 N N . ILE B 1 393 ? -5.633 -30.578 -12.102 1 96.38 393 ILE B N 1
ATOM 7634 C CA . ILE B 1 393 ? -5.266 -29.797 -13.281 1 96.38 393 ILE B CA 1
ATOM 7635 C C . ILE B 1 393 ? -5.223 -30.719 -14.508 1 96.38 393 ILE B C 1
ATOM 7637 O O . ILE B 1 393 ? -5.652 -30.312 -15.594 1 96.38 393 ILE B O 1
ATOM 7641 N N . VAL B 1 394 ? -4.711 -31.953 -14.344 1 94.5 394 VAL B N 1
ATOM 7642 C CA . VAL B 1 394 ? -4.66 -32.906 -15.453 1 94.5 394 VAL B CA 1
ATOM 7643 C C . VAL B 1 394 ? -6.078 -33.25 -15.906 1 94.5 394 VAL B C 1
ATOM 7645 O O . VAL B 1 394 ? -6.336 -33.406 -17.094 1 94.5 394 VAL B O 1
ATOM 7648 N N . GLU B 1 395 ? -6.957 -33.344 -14.93 1 91.56 395 GLU B N 1
ATOM 7649 C CA . GLU B 1 395 ? -8.352 -33.562 -15.273 1 91.56 395 GLU B CA 1
ATOM 7650 C C . GLU B 1 395 ? -8.93 -32.406 -16.094 1 91.56 395 GLU B C 1
ATOM 7652 O O . GLU B 1 395 ? -9.641 -32.625 -17.062 1 91.56 395 GLU B O 1
ATOM 7657 N N . GLU B 1 396 ? -8.664 -31.203 -15.695 1 92 396 GLU B N 1
ATOM 7658 C CA . GLU B 1 396 ? -9.117 -30.031 -16.453 1 92 396 GLU B CA 1
ATOM 7659 C C . GLU B 1 396 ? -8.5 -30 -17.844 1 92 396 GLU B C 1
ATOM 7661 O O . GLU B 1 396 ? -9.148 -29.578 -18.797 1 92 396 GLU B O 1
ATOM 7666 N N . TRP B 1 397 ? -7.297 -30.406 -17.922 1 92.06 397 TRP B N 1
ATOM 7667 C CA . TRP B 1 397 ? -6.598 -30.453 -19.203 1 92.06 397 TRP B CA 1
ATOM 7668 C C . TRP B 1 397 ? -7.227 -31.484 -20.141 1 92.06 397 TRP B C 1
ATOM 7670 O O . TRP B 1 397 ? -7.496 -31.203 -21.297 1 92.06 397 TRP B O 1
ATOM 7680 N N . THR B 1 398 ? -7.477 -32.656 -19.609 1 91.75 398 THR B N 1
ATOM 7681 C CA . THR B 1 398 ? -8.023 -33.75 -20.391 1 91.75 398 THR B CA 1
ATOM 7682 C C . THR B 1 398 ? -9.445 -33.438 -20.844 1 91.75 398 THR B C 1
ATOM 7684 O O . THR B 1 398 ? -9.852 -33.844 -21.938 1 91.75 398 THR B O 1
ATOM 7687 N N . ASN B 1 399 ? -10.164 -32.688 -20.031 1 88.31 399 ASN B N 1
ATOM 7688 C CA . ASN B 1 399 ? -11.531 -32.312 -20.359 1 88.31 399 ASN B CA 1
ATOM 7689 C C . ASN B 1 399 ? -11.578 -31.094 -21.25 1 88.31 399 ASN B C 1
ATOM 7691 O O . ASN B 1 399 ? -12.648 -30.688 -21.719 1 88.31 399 ASN B O 1
ATOM 7695 N N . GLY B 1 400 ? -10.477 -30.469 -21.469 1 85.31 400 GLY B N 1
ATOM 7696 C CA . GLY B 1 400 ? -10.414 -29.281 -22.312 1 85.31 400 GLY B CA 1
ATOM 7697 C C . GLY B 1 400 ? -10.914 -28.031 -21.609 1 85.31 400 GLY B C 1
ATOM 7698 O O . GLY B 1 400 ? -11.242 -27.047 -22.25 1 85.31 400 GLY B O 1
ATOM 7699 N N . SER B 1 401 ? -11.07 -28.078 -20.328 1 85.81 401 SER B N 1
ATOM 7700 C CA . SER B 1 401 ? -11.617 -26.969 -19.578 1 85.81 401 SER B CA 1
ATOM 7701 C C . SER B 1 401 ? -10.516 -26.094 -18.984 1 85.81 401 SER B C 1
ATOM 7703 O O . SER B 1 401 ? -10.789 -25.031 -18.422 1 85.81 401 SER B O 1
ATOM 7705 N N . LEU B 1 402 ? -9.281 -26.438 -19.156 1 88.12 402 LEU B N 1
ATOM 7706 C CA . LEU B 1 402 ? -8.156 -25.688 -18.609 1 88.12 402 LEU B CA 1
ATOM 7707 C C . LEU B 1 402 ? -7.957 -24.391 -19.391 1 88.12 402 LEU B C 1
ATOM 7709 O O . LEU B 1 402 ? -7.82 -24.406 -20.609 1 88.12 402 LEU B O 1
ATOM 7713 N N . PRO B 1 403 ? -8.047 -23.281 -18.672 1 87.56 403 PRO B N 1
ATOM 7714 C CA . PRO B 1 403 ? -7.727 -22.031 -19.375 1 87.56 403 PRO B CA 1
ATOM 7715 C C . PRO B 1 403 ? -6.277 -21.984 -19.859 1 87.56 403 PRO B C 1
ATOM 7717 O O . PRO B 1 403 ? -5.359 -21.875 -19.031 1 87.56 403 PRO B O 1
ATOM 7720 N N . ILE B 1 404 ? -6.062 -21.922 -21.094 1 86.38 404 ILE B N 1
ATOM 7721 C CA . ILE B 1 404 ? -4.746 -22.078 -21.703 1 86.38 404 ILE B CA 1
ATOM 7722 C C . ILE B 1 404 ? -3.867 -20.875 -21.328 1 86.38 404 ILE B C 1
ATOM 7724 O O . ILE B 1 404 ? -2.654 -21.031 -21.156 1 86.38 404 ILE B O 1
ATOM 7728 N N . PHE B 1 405 ? -4.488 -19.703 -21.172 1 87.94 405 PHE B N 1
ATOM 7729 C CA . PHE B 1 405 ? -3.707 -18.516 -20.844 1 87.94 405 PHE B CA 1
ATOM 7730 C C . PHE B 1 405 ? -3.693 -18.266 -19.344 1 87.94 405 PHE B C 1
ATOM 7732 O O . PHE B 1 405 ? -3.113 -17.281 -18.875 1 87.94 405 PHE B O 1
ATOM 7739 N N . GLY B 1 406 ? -4.285 -19.156 -18.594 1 89.62 406 GLY B N 1
ATOM 7740 C CA . GLY B 1 406 ? -4.426 -18.938 -17.156 1 89.62 406 GLY B CA 1
ATOM 7741 C C . GLY B 1 406 ? -3.102 -18.984 -16.422 1 89.62 406 GLY B C 1
ATOM 7742 O O . GLY B 1 406 ? -2.332 -19.938 -16.562 1 89.62 406 GLY B O 1
ATOM 7743 N N . TYR B 1 407 ? -2.799 -18.016 -15.641 1 93.44 407 TYR B N 1
ATOM 7744 C CA . TYR B 1 407 ? -1.574 -17.953 -14.852 1 93.44 407 TYR B CA 1
ATOM 7745 C C . TYR B 1 407 ? -1.619 -18.938 -13.695 1 93.44 407 TYR B C 1
ATOM 7747 O O . TYR B 1 407 ? -0.653 -19.672 -13.453 1 93.44 407 TYR B O 1
ATOM 7755 N N . PHE B 1 408 ? -2.639 -19.016 -13.008 1 94.75 408 PHE B N 1
ATOM 7756 C CA . PHE B 1 408 ? -2.715 -19.719 -11.727 1 94.75 408 PHE B CA 1
ATOM 7757 C C . PHE B 1 408 ? -2.623 -21.219 -11.93 1 94.75 408 PHE B C 1
ATOM 7759 O O . PHE B 1 408 ? -1.937 -21.906 -11.172 1 94.75 408 PHE B O 1
ATOM 7766 N N . TYR B 1 409 ? -3.258 -21.719 -12.938 1 95 409 TYR B N 1
ATOM 7767 C CA . TYR B 1 409 ? -3.164 -23.141 -13.219 1 95 409 TYR B CA 1
ATOM 7768 C C . TYR B 1 409 ? -1.732 -23.531 -13.555 1 95 409 TYR B C 1
ATOM 7770 O O . TYR B 1 409 ? -1.239 -24.562 -13.078 1 95 409 TYR B O 1
ATOM 7778 N N . ALA B 1 410 ? -1.127 -22.719 -14.383 1 97.12 410 ALA B N 1
ATOM 7779 C CA . ALA B 1 410 ? 0.268 -22.984 -14.719 1 97.12 410 ALA B CA 1
ATOM 7780 C C . ALA B 1 410 ? 1.151 -22.938 -13.477 1 97.12 410 ALA B C 1
ATOM 7782 O O . ALA B 1 410 ? 2.033 -23.781 -13.305 1 97.12 410 ALA B O 1
ATOM 7783 N N . HIS B 1 411 ? 0.886 -21.969 -12.672 1 97.75 411 HIS B N 1
ATOM 7784 C CA . HIS B 1 411 ? 1.684 -21.781 -11.461 1 97.75 411 HIS B CA 1
ATOM 7785 C C . HIS B 1 411 ? 1.508 -22.953 -10.5 1 97.75 411 HIS B C 1
ATOM 7787 O O . HIS B 1 411 ? 2.486 -23.453 -9.938 1 97.75 411 HIS B O 1
ATOM 7793 N N . TYR B 1 412 ? 0.32 -23.359 -10.25 1 97.88 412 TYR B N 1
ATOM 7794 C CA . TYR B 1 412 ? 0.059 -24.484 -9.352 1 97.88 412 TYR B CA 1
ATOM 7795 C C . TYR B 1 412 ? 0.662 -25.766 -9.891 1 97.88 412 TYR B C 1
ATOM 7797 O O . TYR B 1 412 ? 1.192 -26.578 -9.125 1 97.88 412 TYR B O 1
ATOM 7805 N N . LEU B 1 413 ? 0.513 -25.906 -11.195 1 98.12 413 LEU B N 1
ATOM 7806 C CA . LEU B 1 413 ? 1.09 -27.094 -11.812 1 98.12 413 LEU B CA 1
ATOM 7807 C C . LEU B 1 413 ? 2.607 -27.109 -11.672 1 98.12 413 LEU B C 1
ATOM 7809 O O . LEU B 1 413 ? 3.207 -28.141 -11.398 1 98.12 413 LEU B O 1
ATOM 7813 N N . PHE B 1 414 ? 3.211 -26.031 -11.875 1 98.25 414 PHE B N 1
ATOM 7814 C CA . PHE B 1 414 ? 4.648 -25.875 -11.703 1 98.25 414 PHE B CA 1
ATOM 7815 C C . PHE B 1 414 ? 5.066 -26.219 -10.273 1 98.25 414 PHE B C 1
ATOM 7817 O O . PHE B 1 414 ? 6.02 -26.969 -10.07 1 98.25 414 PHE B O 1
ATOM 7824 N N . SER B 1 415 ? 4.363 -25.609 -9.312 1 97.81 415 SER B N 1
ATOM 7825 C CA . SER B 1 415 ? 4.645 -25.875 -7.902 1 97.81 415 SER B CA 1
ATOM 7826 C C . SER B 1 415 ? 4.52 -27.359 -7.582 1 97.81 415 SER B C 1
ATOM 7828 O O . SER B 1 415 ? 5.375 -27.922 -6.891 1 97.81 415 SER B O 1
ATOM 7830 N N . SER B 1 416 ? 3.51 -27.953 -8.07 1 97.81 416 SER B N 1
ATOM 7831 C CA . SER B 1 416 ? 3.287 -29.375 -7.859 1 97.81 416 SER B CA 1
ATOM 7832 C C . SER B 1 416 ? 4.387 -30.203 -8.5 1 97.81 416 SER B C 1
ATOM 7834 O O . SER B 1 416 ? 4.852 -31.188 -7.918 1 97.81 416 SER B O 1
ATOM 7836 N N . ALA B 1 417 ? 4.809 -29.844 -9.68 1 98.31 417 ALA B N 1
ATOM 7837 C CA . ALA B 1 417 ? 5.848 -30.578 -10.406 1 98.31 417 ALA B CA 1
ATOM 7838 C C . ALA B 1 417 ? 7.152 -30.594 -9.617 1 98.31 417 ALA B C 1
ATOM 7840 O O . ALA B 1 417 ? 7.832 -31.625 -9.57 1 98.31 417 ALA B O 1
ATOM 7841 N N . LEU B 1 418 ? 7.504 -29.5 -9.016 1 98 418 LEU B N 1
ATOM 7842 C CA . LEU B 1 418 ? 8.727 -29.438 -8.227 1 98 418 LEU B CA 1
ATOM 7843 C C . LEU B 1 418 ? 8.672 -30.406 -7.047 1 98 418 LEU B C 1
ATOM 7845 O O . LEU B 1 418 ? 9.656 -31.078 -6.75 1 98 418 LEU B O 1
ATOM 7849 N N . ILE B 1 419 ? 7.539 -30.438 -6.422 1 97.69 419 ILE B N 1
ATOM 7850 C CA . ILE B 1 419 ? 7.363 -31.312 -5.266 1 97.69 419 ILE B CA 1
ATOM 7851 C C . ILE B 1 419 ? 7.402 -32.781 -5.711 1 97.69 419 ILE B C 1
ATOM 7853 O O . ILE B 1 419 ? 7.945 -33.625 -5.008 1 97.69 419 ILE B O 1
ATOM 7857 N N . MET B 1 420 ? 6.836 -33.094 -6.891 1 97.44 420 MET B N 1
ATOM 7858 C CA . MET B 1 420 ? 6.836 -34.438 -7.402 1 97.44 420 MET B CA 1
ATOM 7859 C C . MET B 1 420 ? 8.258 -34.938 -7.676 1 97.44 420 MET B C 1
ATOM 7861 O O . MET B 1 420 ? 8.586 -36.094 -7.43 1 97.44 420 MET B O 1
ATOM 7865 N N . VAL B 1 421 ? 9.086 -34.094 -8.164 1 96.25 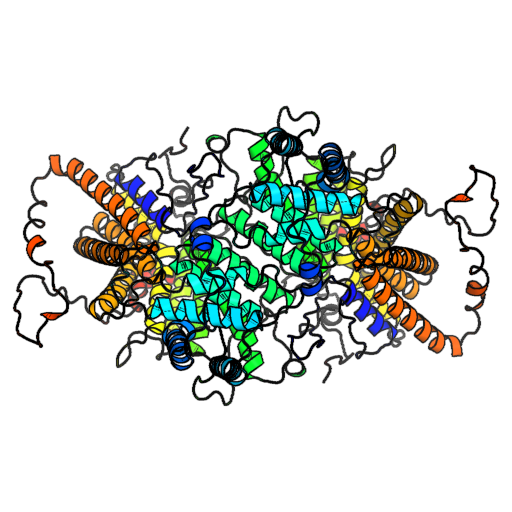421 VAL B N 1
ATOM 7866 C CA . VAL B 1 421 ? 10.492 -34.406 -8.391 1 96.25 421 VAL B CA 1
ATOM 7867 C C . VAL B 1 421 ? 11.164 -34.75 -7.066 1 96.25 421 VAL B C 1
ATOM 7869 O O . VAL B 1 421 ? 11.844 -35.781 -6.953 1 96.25 421 VAL B O 1
ATOM 7872 N N . ILE B 1 422 ? 10.953 -33.969 -6.059 1 96.06 422 ILE B N 1
ATOM 7873 C CA . ILE B 1 422 ? 11.594 -34.156 -4.762 1 96.06 422 ILE B CA 1
ATOM 7874 C C . ILE B 1 422 ? 11.07 -35.469 -4.137 1 96.06 422 ILE B C 1
ATOM 7876 O O . ILE B 1 422 ? 11.836 -36.25 -3.576 1 96.06 422 ILE B O 1
ATOM 7880 N N . SER B 1 423 ? 9.742 -35.625 -4.215 1 95.69 423 SER B N 1
ATOM 7881 C CA . SER B 1 423 ? 9.125 -36.812 -3.682 1 95.69 423 SER B CA 1
ATOM 7882 C C . SER B 1 423 ? 9.742 -38.062 -4.293 1 95.69 423 SER B C 1
ATOM 7884 O O . SER B 1 423 ? 10.023 -39.031 -3.584 1 95.69 423 SER B O 1
ATOM 7886 N N . SER B 1 424 ? 10 -38.062 -5.59 1 94.12 424 SER B N 1
ATOM 7887 C CA . SER B 1 424 ? 10.555 -39.219 -6.293 1 94.12 424 SER B CA 1
ATOM 7888 C C . SER B 1 424 ? 12.008 -39.469 -5.895 1 94.12 424 SER B C 1
ATOM 7890 O O . SER B 1 424 ? 12.492 -40.594 -5.949 1 94.12 424 SER B O 1
ATOM 7892 N N . LEU B 1 425 ? 12.734 -38.438 -5.426 1 91.88 425 LEU B N 1
ATOM 7893 C CA . LEU B 1 425 ? 14.141 -38.531 -5.07 1 91.88 425 LEU B CA 1
ATOM 7894 C C . LEU B 1 425 ? 14.312 -38.938 -3.611 1 91.88 425 LEU B C 1
ATOM 7896 O O . LEU B 1 425 ? 15.258 -39.656 -3.266 1 91.88 425 LEU B O 1
ATOM 7900 N N . VAL B 1 426 ? 13.453 -38.5 -2.756 1 90.69 426 VAL B N 1
ATOM 7901 C CA . VAL B 1 426 ? 13.586 -38.719 -1.318 1 90.69 426 VAL B CA 1
ATOM 7902 C C . VAL B 1 426 ? 13.023 -40.062 -0.942 1 90.69 426 VAL B C 1
ATOM 7904 O O . VAL B 1 426 ? 13.594 -40.781 -0.098 1 90.69 426 VAL B O 1
ATOM 7907 N N . TYR B 1 427 ? 11.891 -40.406 -1.557 1 90.31 427 TYR B N 1
ATOM 7908 C CA . TYR B 1 427 ? 11.211 -41.625 -1.188 1 90.31 427 TYR B CA 1
ATOM 7909 C C . TYR B 1 427 ? 11.172 -42.625 -2.359 1 90.31 427 TYR B C 1
ATOM 7911 O O . TYR B 1 427 ? 10.336 -42.469 -3.256 1 90.31 427 TYR B O 1
ATOM 7919 N N . PRO B 1 428 ? 11.914 -43.656 -2.318 1 87.06 428 PRO B N 1
ATOM 7920 C CA . PRO B 1 428 ? 11.969 -44.625 -3.412 1 87.06 428 PRO B CA 1
ATOM 7921 C C . PRO B 1 428 ? 10.609 -45.281 -3.697 1 87.06 428 PRO B C 1
ATOM 7923 O O . PRO B 1 428 ? 10.328 -45.656 -4.836 1 87.06 428 PRO B O 1
ATOM 7926 N N . GLU B 1 429 ? 9.766 -45.344 -2.68 1 88.75 429 GLU B N 1
ATOM 7927 C CA . GLU B 1 429 ? 8.43 -45.906 -2.857 1 88.75 429 GLU B CA 1
ATOM 7928 C C . GLU B 1 429 ? 7.566 -45.031 -3.752 1 88.75 429 GLU B C 1
ATOM 7930 O O . GLU B 1 429 ? 6.562 -45.469 -4.305 1 88.75 429 GLU B O 1
ATOM 7935 N N . ASN B 1 430 ? 8.023 -43.781 -3.885 1 90.19 430 ASN B N 1
ATOM 7936 C CA . ASN B 1 430 ? 7.266 -42.844 -4.688 1 90.19 430 ASN B CA 1
ATOM 7937 C C . ASN B 1 430 ? 7.895 -42.625 -6.062 1 90.19 430 ASN B C 1
ATOM 7939 O O . ASN B 1 430 ? 7.918 -41.5 -6.582 1 90.19 430 ASN B O 1
ATOM 7943 N N . SER B 1 431 ? 8.398 -43.562 -6.66 1 87.31 431 SER B N 1
ATOM 7944 C CA . SER B 1 431 ? 9.078 -43.438 -7.945 1 87.31 431 SER B CA 1
ATOM 7945 C C . SER B 1 431 ? 8.117 -43.031 -9.055 1 87.31 431 SER B C 1
ATOM 7947 O O . SER B 1 431 ? 8.516 -42.375 -10.016 1 87.31 431 SER B O 1
ATOM 7949 N N . ASN B 1 432 ? 6.82 -43.344 -8.914 1 91.12 432 ASN B N 1
ATOM 7950 C CA . ASN B 1 432 ? 5.801 -43 -9.898 1 91.12 432 ASN B CA 1
ATOM 7951 C C . ASN B 1 432 ? 5.555 -41.5 -9.969 1 91.12 432 ASN B C 1
ATOM 7953 O O . ASN B 1 432 ? 4.977 -41 -10.938 1 91.12 432 ASN B O 1
ATOM 7957 N N . ASP B 1 433 ? 5.945 -40.812 -8.938 1 94.31 433 ASP B N 1
ATOM 7958 C CA . ASP B 1 433 ? 5.758 -39.375 -8.906 1 94.31 433 ASP B CA 1
ATOM 7959 C C . ASP B 1 433 ? 6.586 -38.688 -9.992 1 94.31 433 ASP B C 1
ATOM 7961 O O . ASP B 1 433 ? 6.266 -37.562 -10.414 1 94.31 433 ASP B O 1
ATOM 7965 N N . PHE B 1 434 ? 7.594 -39.312 -10.461 1 94.44 434 PHE B N 1
ATOM 7966 C CA . PHE B 1 434 ? 8.391 -38.719 -11.539 1 94.44 434 PHE B CA 1
ATOM 7967 C C . PHE B 1 434 ? 7.582 -38.656 -12.828 1 94.44 434 PHE B C 1
ATOM 7969 O O . PHE B 1 434 ? 7.742 -37.719 -13.609 1 94.44 434 PHE B O 1
ATOM 7976 N N . ALA B 1 435 ? 6.777 -39.656 -13.047 1 94.25 435 ALA B N 1
ATOM 7977 C CA . ALA B 1 435 ? 5.902 -39.656 -14.219 1 94.25 435 ALA B CA 1
ATOM 7978 C C . ALA B 1 435 ? 4.938 -38.469 -14.156 1 94.25 435 ALA B C 1
ATOM 7980 O O . ALA B 1 435 ? 4.586 -37.875 -15.188 1 94.25 435 ALA B O 1
ATOM 7981 N N . LEU B 1 436 ? 4.516 -38.156 -12.977 1 96.06 436 LEU B N 1
ATOM 7982 C CA . LEU B 1 436 ? 3.648 -37 -12.797 1 96.06 436 LEU B CA 1
ATOM 7983 C C . LEU B 1 436 ? 4.387 -35.719 -13.141 1 96.06 436 LEU B C 1
ATOM 7985 O O . LEU B 1 436 ? 3.807 -34.812 -13.719 1 96.06 436 LEU B O 1
ATOM 7989 N N . PHE B 1 437 ? 5.621 -35.656 -12.734 1 96.44 437 PHE B N 1
ATOM 7990 C CA . PHE B 1 437 ? 6.465 -34.5 -13.102 1 96.44 437 PHE B CA 1
ATOM 7991 C C . PHE B 1 437 ? 6.543 -34.375 -14.617 1 96.44 437 PHE B C 1
ATOM 7993 O O . PHE B 1 437 ? 6.387 -33.281 -15.156 1 96.44 437 PHE B O 1
ATOM 8000 N N . GLU B 1 438 ? 6.746 -35.438 -15.32 1 96.12 438 GLU B N 1
ATOM 8001 C CA . GLU B 1 438 ? 6.875 -35.406 -16.781 1 96.12 438 GLU B CA 1
ATOM 8002 C C . GLU B 1 438 ? 5.574 -34.969 -17.438 1 96.12 438 GLU B C 1
ATOM 8004 O O . GLU B 1 438 ? 5.594 -34.219 -18.422 1 96.12 438 GLU B O 1
ATOM 8009 N N . ALA B 1 439 ? 4.512 -35.469 -16.875 1 96.19 439 ALA B N 1
ATOM 8010 C CA . ALA B 1 439 ? 3.211 -35.062 -17.391 1 96.19 439 ALA B CA 1
ATOM 8011 C C . ALA B 1 439 ? 3.018 -33.562 -17.219 1 96.19 439 ALA B C 1
ATOM 8013 O O . ALA B 1 439 ? 2.529 -32.875 -18.125 1 96.19 439 ALA B O 1
ATOM 8014 N N . ALA B 1 440 ? 3.307 -33.062 -16.062 1 97.5 440 ALA B N 1
ATOM 8015 C CA . ALA B 1 440 ? 3.203 -31.625 -15.805 1 97.5 440 ALA B CA 1
ATOM 8016 C C . ALA B 1 440 ? 4.109 -30.828 -16.734 1 97.5 440 ALA B C 1
ATOM 8018 O O . ALA B 1 440 ? 3.725 -29.766 -17.234 1 97.5 440 ALA B O 1
ATOM 8019 N N . PHE B 1 441 ? 5.273 -31.344 -16.969 1 97.31 441 PHE B N 1
ATOM 8020 C CA . PHE B 1 441 ? 6.246 -30.734 -17.875 1 97.31 441 PHE B CA 1
ATOM 8021 C C . PHE B 1 441 ? 5.668 -30.594 -19.266 1 97.31 441 PHE B C 1
ATOM 8023 O O . PHE B 1 441 ? 5.781 -29.531 -19.891 1 97.31 441 PHE B O 1
ATOM 8030 N N . GLU B 1 442 ? 5.004 -31.562 -19.75 1 97.12 442 GLU B N 1
ATOM 8031 C CA . GLU B 1 442 ? 4.434 -31.547 -21.094 1 97.12 442 GLU B CA 1
ATOM 8032 C C . GLU B 1 442 ? 3.248 -30.594 -21.172 1 97.12 442 GLU B C 1
ATOM 8034 O O . GLU B 1 442 ? 3.051 -29.938 -22.203 1 97.12 442 GLU B O 1
ATOM 8039 N N . ILE B 1 443 ? 2.453 -30.562 -20.156 1 96.88 443 ILE B N 1
ATOM 8040 C CA . ILE B 1 443 ? 1.31 -29.656 -20.141 1 96.88 443 ILE B CA 1
ATOM 8041 C C . ILE B 1 443 ? 1.796 -28.203 -20.172 1 96.88 443 ILE B C 1
ATOM 8043 O O . ILE B 1 443 ? 1.264 -27.375 -20.906 1 96.88 443 ILE B O 1
ATOM 8047 N N . LEU B 1 444 ? 2.785 -27.906 -19.359 1 97.62 444 LEU B N 1
ATOM 8048 C CA . LEU B 1 444 ? 3.336 -26.547 -19.328 1 97.62 444 LEU B CA 1
ATOM 8049 C C . LEU B 1 444 ? 3.971 -26.203 -20.672 1 97.62 444 LEU B C 1
ATOM 8051 O O . LEU B 1 444 ? 3.893 -25.062 -21.125 1 97.62 444 LEU B O 1
ATOM 8055 N N . ARG B 1 445 ? 4.621 -27.156 -21.328 1 96.81 445 ARG B N 1
ATOM 8056 C CA . ARG B 1 445 ? 5.164 -26.953 -22.672 1 96.81 445 ARG B CA 1
ATOM 8057 C C . ARG B 1 445 ? 4.062 -26.594 -23.656 1 96.81 445 ARG B C 1
ATOM 8059 O O . ARG B 1 445 ? 4.219 -25.672 -24.469 1 96.81 445 ARG B O 1
ATOM 8066 N N . ALA B 1 446 ? 3 -27.344 -23.547 1 93.81 446 ALA B N 1
ATOM 8067 C CA . ALA B 1 446 ? 1.864 -27.094 -24.422 1 93.81 446 ALA B CA 1
ATOM 8068 C C . ALA B 1 446 ? 1.294 -25.703 -24.188 1 93.81 446 ALA B C 1
ATOM 8070 O O . ALA B 1 446 ? 0.977 -24.984 -25.156 1 93.81 446 ALA B O 1
ATOM 8071 N N . MET B 1 447 ? 1.133 -25.297 -22.953 1 92.94 447 MET B N 1
ATOM 8072 C CA . MET B 1 447 ? 0.628 -23.969 -22.641 1 92.94 447 MET B CA 1
ATOM 8073 C C . MET B 1 447 ? 1.576 -22.891 -23.156 1 92.94 447 MET B C 1
ATOM 8075 O O . MET B 1 447 ? 1.133 -21.859 -23.656 1 92.94 447 MET B O 1
ATOM 8079 N N . SER B 1 448 ? 2.852 -23.156 -22.969 1 94.12 448 SER B N 1
ATOM 8080 C CA . SER B 1 448 ? 3.871 -22.234 -23.453 1 94.12 448 SER B CA 1
ATOM 8081 C C . SER B 1 448 ? 3.781 -22.047 -24.969 1 94.12 448 SER B C 1
ATOM 8083 O O . SER B 1 448 ? 3.857 -20.922 -25.484 1 94.12 448 SER B O 1
ATOM 8085 N N . SER B 1 449 ? 3.582 -23.062 -25.703 1 90.81 449 SER B N 1
ATOM 8086 C CA . SER B 1 449 ? 3.521 -23.047 -27.156 1 90.81 449 SER B CA 1
ATOM 8087 C C . SER B 1 449 ? 2.295 -22.281 -27.641 1 90.81 449 SER B C 1
ATOM 8089 O O . SER B 1 449 ? 2.285 -21.75 -28.766 1 90.81 449 SER B O 1
ATOM 8091 N N . HIS B 1 450 ? 1.305 -22.203 -26.734 1 87.88 450 HIS B N 1
ATOM 8092 C CA . HIS B 1 450 ? 0.086 -21.484 -27.094 1 87.88 450 HIS B CA 1
ATOM 8093 C C . HIS B 1 450 ? 0.193 -20.016 -26.734 1 87.88 450 HIS B C 1
ATOM 8095 O O . HIS B 1 450 ? -0.767 -19.25 -26.922 1 87.88 450 HIS B O 1
ATOM 8101 N N . GLY B 1 451 ? 1.278 -19.609 -26.188 1 88 451 GLY B N 1
ATOM 8102 C CA . GLY B 1 451 ? 1.512 -18.188 -26 1 88 451 GLY B CA 1
ATOM 8103 C C . GLY B 1 451 ? 1.372 -17.766 -24.547 1 88 451 GLY B C 1
ATOM 8104 O O . GLY B 1 451 ? 1.389 -16.578 -24.234 1 88 451 GLY B O 1
ATOM 8105 N N . ASN B 1 452 ? 1.136 -18.703 -23.641 1 92.94 452 ASN B N 1
ATOM 8106 C CA . ASN B 1 452 ? 1.096 -18.375 -22.219 1 92.94 452 ASN B CA 1
ATOM 8107 C C . ASN B 1 452 ? 2.477 -17.984 -21.703 1 92.94 452 ASN B C 1
ATOM 8109 O O . ASN B 1 452 ? 3.355 -18.828 -21.578 1 92.94 452 ASN B O 1
ATOM 8113 N N . LEU B 1 453 ? 2.658 -16.75 -21.328 1 94.5 453 LEU B N 1
ATOM 8114 C CA . LEU B 1 453 ? 3.957 -16.203 -20.938 1 94.5 453 LEU B CA 1
ATOM 8115 C C . LEU B 1 453 ? 4.41 -16.797 -19.609 1 94.5 453 LEU B C 1
ATOM 8117 O O . LEU B 1 453 ? 5.582 -17.141 -19.438 1 94.5 453 LEU B O 1
ATOM 8121 N N . ALA B 1 454 ? 3.539 -16.938 -18.688 1 95.12 454 ALA B N 1
ATOM 8122 C CA . ALA B 1 454 ? 3.881 -17.5 -17.391 1 95.12 454 ALA B CA 1
ATOM 8123 C C . ALA B 1 454 ? 4.289 -18.969 -17.516 1 95.12 454 ALA B C 1
ATOM 8125 O O . ALA B 1 454 ? 5.262 -19.406 -16.891 1 95.12 454 ALA B O 1
ATOM 8126 N N . ALA B 1 455 ? 3.527 -19.703 -18.297 1 96.19 455 ALA B N 1
ATOM 8127 C CA . ALA B 1 455 ? 3.865 -21.109 -18.516 1 96.19 455 ALA B CA 1
ATOM 8128 C C . ALA B 1 455 ? 5.246 -21.25 -19.156 1 96.19 455 ALA B C 1
ATOM 8130 O O . ALA B 1 455 ? 5.973 -22.203 -18.875 1 96.19 455 ALA B O 1
ATOM 8131 N N . THR B 1 456 ? 5.59 -20.297 -19.984 1 96.19 456 THR B N 1
ATOM 8132 C CA . THR B 1 456 ? 6.91 -20.312 -20.609 1 96.19 456 THR B CA 1
ATOM 8133 C C . THR B 1 456 ? 8 -20.172 -19.547 1 96.19 456 THR B C 1
ATOM 8135 O O . THR B 1 456 ? 9.008 -20.875 -19.578 1 96.19 456 THR B O 1
ATOM 8138 N N . GLU B 1 457 ? 7.836 -19.25 -18.656 1 96.38 457 GLU B N 1
ATOM 8139 C CA . GLU B 1 457 ? 8.773 -19.078 -17.547 1 96.38 457 GLU B CA 1
ATOM 8140 C C . GLU B 1 457 ? 8.898 -20.359 -16.719 1 96.38 457 GLU B C 1
ATOM 8142 O O . GLU B 1 457 ? 10.008 -20.797 -16.406 1 96.38 457 GLU B O 1
ATOM 8147 N N . PHE B 1 458 ? 7.797 -20.953 -16.375 1 97.5 458 PHE B N 1
ATOM 8148 C CA . PHE B 1 458 ? 7.785 -22.141 -15.523 1 97.5 458 PHE B CA 1
ATOM 8149 C C . PHE B 1 458 ? 8.352 -23.344 -16.266 1 97.5 458 PHE B C 1
ATOM 8151 O O . PHE B 1 458 ? 9.07 -24.156 -15.672 1 97.5 458 PHE B O 1
ATOM 8158 N N . TYR B 1 459 ? 7.992 -23.375 -17.531 1 97.25 459 TYR B N 1
ATOM 8159 C CA . TYR B 1 459 ? 8.539 -24.453 -18.359 1 97.25 459 TYR B CA 1
ATOM 8160 C C . TYR B 1 459 ? 10.055 -24.375 -18.422 1 97.25 459 TYR B C 1
ATOM 8162 O O . TYR B 1 459 ? 10.742 -25.391 -18.281 1 97.25 459 TYR B O 1
ATOM 8170 N N . ASP B 1 460 ? 10.594 -23.203 -18.578 1 96.44 460 ASP B N 1
ATOM 8171 C CA . ASP B 1 460 ? 12.039 -23.016 -18.641 1 96.44 460 ASP B CA 1
ATOM 8172 C C . ASP B 1 460 ? 12.695 -23.422 -17.312 1 96.44 460 ASP B C 1
ATOM 8174 O O . ASP B 1 460 ? 13.781 -24.016 -17.328 1 96.44 460 ASP B O 1
ATOM 8178 N N . ASN B 1 461 ? 12.109 -23.094 -16.234 1 96.5 461 ASN B N 1
ATOM 8179 C CA . ASN B 1 461 ? 12.625 -23.5 -14.938 1 96.5 461 ASN B CA 1
ATOM 8180 C C . ASN B 1 461 ? 12.641 -25.016 -14.797 1 96.5 461 ASN B C 1
ATOM 8182 O O . ASN B 1 461 ? 13.609 -25.594 -14.297 1 96.5 461 ASN B O 1
ATOM 8186 N N . LEU B 1 462 ? 11.555 -25.656 -15.219 1 97.25 462 LEU B N 1
ATOM 8187 C CA . LEU B 1 462 ? 11.469 -27.109 -15.109 1 97.25 462 LEU B CA 1
ATOM 8188 C C . LEU B 1 462 ? 12.477 -27.781 -16.031 1 97.25 462 LEU B C 1
ATOM 8190 O O . LEU B 1 462 ? 13.008 -28.844 -15.703 1 97.25 462 LEU B O 1
ATOM 8194 N N . GLU B 1 463 ? 12.672 -27.156 -17.188 1 96.56 463 GLU B N 1
ATOM 8195 C CA . GLU B 1 463 ? 13.68 -27.688 -18.094 1 96.56 463 GLU B CA 1
ATOM 8196 C C . GLU B 1 463 ? 15.062 -27.688 -17.453 1 96.56 463 GLU B C 1
ATOM 8198 O O . GLU B 1 463 ? 15.82 -28.641 -17.609 1 96.56 463 GLU B O 1
ATOM 8203 N N . CYS B 1 464 ? 15.367 -26.656 -16.766 1 95.12 464 CYS B N 1
ATOM 8204 C CA . CYS B 1 464 ? 16.641 -26.578 -16.047 1 95.12 464 CYS B CA 1
ATOM 8205 C C . CYS B 1 464 ? 16.719 -27.641 -14.961 1 95.12 464 CYS B C 1
ATOM 8207 O O . CYS B 1 464 ? 17.781 -28.234 -14.742 1 95.12 464 CYS B O 1
ATOM 8209 N N . VAL B 1 465 ? 15.641 -27.859 -14.258 1 95.75 465 VAL B N 1
ATOM 8210 C CA . VAL B 1 465 ? 15.602 -28.891 -13.227 1 95.75 465 VAL B CA 1
ATOM 8211 C C . VAL B 1 465 ? 15.828 -30.266 -13.859 1 95.75 465 VAL B C 1
ATOM 8213 O O . VAL B 1 465 ? 16.578 -31.078 -13.328 1 95.75 465 VAL B O 1
ATOM 8216 N N . LYS B 1 466 ? 15.141 -30.484 -14.961 1 95.06 466 LYS B N 1
ATOM 8217 C CA . LYS B 1 466 ? 15.289 -31.75 -15.672 1 95.06 466 LYS B CA 1
ATOM 8218 C C . LYS B 1 466 ? 16.734 -31.969 -16.109 1 95.06 466 LYS B C 1
ATOM 8220 O O . LYS B 1 466 ? 17.25 -33.094 -16.016 1 95.06 466 LYS B O 1
ATOM 8225 N N . GLN B 1 467 ? 17.359 -30.953 -16.531 1 93.75 467 GLN B N 1
ATOM 8226 C CA . GLN B 1 467 ? 18.766 -31.031 -16.938 1 93.75 467 GLN B CA 1
ATOM 8227 C C . GLN B 1 467 ? 19.656 -31.406 -15.75 1 93.75 467 GLN B C 1
ATOM 8229 O O . GLN B 1 467 ? 20.578 -32.219 -15.883 1 93.75 467 GLN B O 1
ATOM 8234 N N . CYS B 1 468 ? 19.391 -30.781 -14.656 1 92.75 468 CYS B N 1
ATOM 8235 C CA . CYS B 1 468 ? 20.156 -31.094 -13.453 1 92.75 468 CYS B CA 1
ATOM 8236 C C . CYS B 1 468 ? 19.953 -32.531 -13.039 1 92.75 468 CYS B C 1
ATOM 8238 O O . CYS B 1 468 ? 20.891 -33.188 -12.57 1 92.75 468 CYS B O 1
ATOM 8240 N N . LEU B 1 469 ? 18.75 -33.062 -13.211 1 92.62 469 LEU B N 1
ATOM 8241 C CA . LEU B 1 469 ? 18.438 -34.438 -12.875 1 92.62 469 LEU B CA 1
ATOM 8242 C C . LEU B 1 469 ? 19.172 -35.406 -13.805 1 92.62 469 LEU B C 1
ATOM 8244 O O . LEU B 1 469 ? 19.688 -36.438 -13.367 1 92.62 469 LEU B O 1
ATOM 8248 N N . ASP B 1 470 ? 19.219 -35.031 -15.039 1 90.69 470 ASP B N 1
ATOM 8249 C CA . ASP B 1 470 ? 19.922 -35.844 -16.016 1 90.69 470 ASP B CA 1
ATOM 8250 C C . ASP B 1 470 ? 21.438 -35.875 -15.75 1 90.69 470 ASP B C 1
ATOM 8252 O O . ASP B 1 470 ? 22.078 -36.906 -15.891 1 90.69 470 ASP B O 1
ATOM 8256 N N . GLU B 1 471 ? 21.922 -34.781 -15.344 1 88.25 471 GLU B N 1
ATOM 8257 C CA . GLU B 1 471 ? 23.328 -34.719 -15 1 88.25 471 GLU B CA 1
ATOM 8258 C C . GLU B 1 471 ? 23.656 -35.531 -13.758 1 88.25 471 GLU B C 1
ATOM 8260 O O . GLU B 1 471 ? 24.703 -36.156 -13.68 1 88.25 471 GLU B O 1
ATOM 8265 N N . MET B 1 472 ? 22.828 -35.438 -12.852 1 85.38 472 MET B N 1
ATOM 8266 C CA . MET B 1 472 ? 23 -36.219 -11.617 1 85.38 472 MET B CA 1
ATOM 8267 C C . MET B 1 472 ? 22.984 -37.719 -11.891 1 85.38 472 MET B C 1
ATOM 8269 O O . MET B 1 472 ? 23.797 -38.469 -11.344 1 85.38 472 MET B O 1
ATOM 8273 N N . ARG B 1 473 ? 22.078 -38.188 -12.742 1 82.69 473 ARG B N 1
ATOM 8274 C CA . ARG B 1 473 ? 21.953 -39.594 -13.094 1 82.69 473 ARG B CA 1
ATOM 8275 C C . ARG B 1 473 ? 23.156 -40.031 -13.914 1 82.69 473 ARG B C 1
ATOM 8277 O O . ARG B 1 473 ? 23.594 -41.188 -13.797 1 82.69 473 ARG B O 1
ATOM 8284 N N . GLY B 1 474 ? 23.531 -39.125 -14.805 1 75.69 474 GLY B N 1
ATOM 8285 C CA . GLY B 1 474 ? 24.719 -39.469 -15.562 1 75.69 474 GLY B CA 1
ATOM 8286 C C . GLY B 1 474 ? 25.953 -39.625 -14.688 1 75.69 474 GLY B C 1
ATOM 8287 O O . GLY B 1 474 ? 26.781 -40.5 -14.938 1 75.69 474 GLY B O 1
ATOM 8288 N N . LEU B 1 475 ? 25.984 -38.906 -13.695 1 68.06 475 LEU B N 1
ATOM 8289 C CA . LEU B 1 475 ? 27.125 -39 -12.781 1 68.06 475 LEU B CA 1
ATOM 8290 C C . LEU B 1 475 ? 27 -40.25 -11.883 1 68.06 475 LEU B C 1
ATOM 8292 O O . LEU B 1 475 ? 28 -40.906 -11.578 1 68.06 475 LEU B O 1
ATOM 8296 N N . GLU B 1 476 ? 25.75 -40.5 -11.43 1 60.78 476 GLU B N 1
ATOM 8297 C CA . GLU B 1 476 ? 25.531 -41.688 -10.586 1 60.78 476 GLU B CA 1
ATOM 8298 C C . GLU B 1 476 ? 25.5 -42.969 -11.406 1 60.78 476 GLU B C 1
ATOM 8300 O O . GLU B 1 476 ? 25.875 -44.031 -10.922 1 60.78 476 GLU B O 1
ATOM 8305 N N . GLY B 1 477 ? 24.734 -43 -12.578 1 50.06 477 GLY B N 1
ATOM 8306 C CA . GLY B 1 477 ? 24.734 -44.156 -13.461 1 50.06 477 GLY B CA 1
ATOM 8307 C C . GLY B 1 477 ? 26.094 -44.469 -14.039 1 50.06 477 GLY B C 1
ATOM 8308 O O . GLY B 1 477 ? 26.25 -45.438 -14.789 1 50.06 477 GLY B O 1
ATOM 8309 N N . GLY B 1 478 ? 27.094 -43.656 -14.266 1 41.22 478 GLY B N 1
ATOM 8310 C CA . GLY B 1 478 ? 28.344 -44.344 -14.562 1 41.22 478 GLY B CA 1
ATOM 8311 C C . GLY B 1 478 ? 28.672 -45.469 -13.586 1 41.22 478 GLY B C 1
ATOM 8312 O O . GLY B 1 478 ? 29.688 -46.156 -13.727 1 41.22 478 GLY B O 1
ATOM 8313 N N . ARG B 1 479 ? 28.219 -45.625 -12.344 1 38.09 479 ARG B N 1
ATOM 8314 C CA . ARG B 1 479 ? 28.328 -46.906 -11.656 1 38.09 479 ARG B CA 1
ATOM 8315 C C . ARG B 1 479 ? 27.219 -47.875 -12.094 1 38.09 479 ARG B C 1
ATOM 8317 O O . ARG B 1 479 ? 27.469 -49.031 -12.414 1 38.09 479 ARG B O 1
ATOM 8324 N N . SER B 1 480 ? 25.781 -47.969 -11.656 1 33.44 480 SER B N 1
ATOM 8325 C CA . SER B 1 480 ? 24.766 -49 -11.938 1 33.44 480 SER B CA 1
ATOM 8326 C C . SER B 1 480 ? 24.031 -48.688 -13.234 1 33.44 480 SER B C 1
ATOM 8328 O O . SER B 1 480 ? 23.484 -47.594 -13.406 1 33.44 480 SER B O 1
ATOM 8330 N N . GLN B 1 481 ? 24.125 -49.344 -14.562 1 32.03 481 GLN B N 1
ATOM 8331 C CA . GLN B 1 481 ? 23.594 -49.688 -15.883 1 32.03 481 GLN B CA 1
ATOM 8332 C C . GLN B 1 481 ? 22.078 -49.812 -15.852 1 32.03 481 GLN B C 1
ATOM 8334 O O . GLN B 1 481 ? 21.438 -49.969 -16.891 1 32.03 481 GLN B O 1
ATOM 8339 N N . SER B 1 482 ? 21.281 -50.25 -14.828 1 29.06 482 SER B N 1
ATOM 8340 C CA . SER B 1 482 ? 19.969 -50.875 -14.961 1 29.06 482 SER B CA 1
ATOM 8341 C C . SER B 1 482 ? 18.891 -49.875 -15.297 1 29.06 482 SER B C 1
ATOM 8343 O O . SER B 1 482 ? 17.844 -50.25 -15.852 1 29.06 482 SER B O 1
ATOM 8345 N N . MET B 1 483 ? 18.766 -48.719 -14.758 1 29.97 483 MET B N 1
ATOM 8346 C CA . MET B 1 483 ? 17.438 -48.125 -14.789 1 29.97 483 MET B CA 1
ATOM 8347 C C . MET B 1 483 ? 17.172 -47.438 -16.141 1 29.97 483 MET B C 1
ATOM 8349 O O . MET B 1 483 ? 16.156 -46.781 -16.312 1 29.97 483 MET B O 1
ATOM 8353 N N . SER B 1 484 ? 18.062 -47.375 -17.141 1 31.17 484 SER B N 1
ATOM 8354 C CA . SER B 1 484 ? 17.844 -46.625 -18.375 1 31.17 484 SER B CA 1
ATOM 8355 C C . SER B 1 484 ? 16.797 -47.312 -19.25 1 31.17 484 SER B C 1
ATOM 8357 O O . SER B 1 484 ? 16.469 -46.844 -20.344 1 31.17 484 SER B O 1
ATOM 8359 N N . ARG B 1 485 ? 16.484 -48.594 -19.172 1 32.06 485 ARG B N 1
ATOM 8360 C CA . ARG B 1 485 ? 15.688 -49.375 -20.109 1 32.06 485 ARG B CA 1
ATOM 8361 C C . ARG B 1 485 ? 14.242 -48.906 -20.125 1 32.06 485 ARG B C 1
ATOM 8363 O O . ARG B 1 485 ? 13.461 -49.312 -20.984 1 32.06 485 ARG B O 1
ATOM 8370 N N . VAL B 1 486 ? 13.734 -48.344 -19.078 1 29.42 486 VAL B N 1
ATOM 8371 C CA . VAL B 1 486 ? 12.289 -48.156 -19.125 1 29.42 486 VAL B CA 1
ATOM 8372 C C . VAL B 1 486 ? 11.945 -46.969 -20.047 1 29.42 486 VAL B C 1
ATOM 8374 O O . VAL B 1 486 ? 10.844 -46.906 -20.594 1 29.42 486 VAL B O 1
ATOM 8377 N N . ALA B 1 487 ? 12.852 -46 -20.328 1 31.31 487 ALA B N 1
ATOM 8378 C CA . ALA B 1 487 ? 12.344 -44.844 -21.031 1 31.31 487 ALA B CA 1
ATOM 8379 C C . ALA B 1 487 ? 12.266 -45.094 -22.531 1 31.31 487 ALA B C 1
ATOM 8381 O O . ALA B 1 487 ? 11.812 -44.219 -23.297 1 31.31 487 ALA B O 1
ATOM 8382 N N . GLU B 1 488 ? 12.898 -46.062 -23.172 1 29.38 488 GLU B N 1
ATOM 8383 C CA . GLU B 1 488 ? 12.859 -46.125 -24.641 1 29.38 488 GLU B CA 1
ATOM 8384 C C . GLU B 1 488 ? 11.445 -46.438 -25.141 1 29.38 488 GLU B C 1
ATOM 8386 O O . GLU B 1 488 ? 11.148 -46.25 -26.312 1 29.38 488 GLU B O 1
ATOM 8391 N N . VAL B 1 489 ? 10.672 -47.25 -24.453 1 28.98 489 VAL B N 1
ATOM 8392 C CA . VAL B 1 489 ? 9.461 -47.75 -25.094 1 28.98 489 VAL B CA 1
ATOM 8393 C C . VAL B 1 489 ? 8.484 -46.594 -25.312 1 28.98 489 VAL B C 1
ATOM 8395 O O . VAL B 1 489 ? 7.777 -46.531 -26.312 1 28.98 489 VAL B O 1
ATOM 8398 N N . SER B 1 490 ? 8.273 -45.656 -24.328 1 28.41 490 SER B N 1
ATOM 8399 C CA . SER B 1 490 ? 7.02 -44.938 -24.406 1 28.41 490 SER B CA 1
ATOM 8400 C C . SER B 1 490 ? 7.148 -43.719 -25.312 1 28.41 490 SER B C 1
ATOM 8402 O O . SER B 1 490 ? 6.27 -42.844 -25.312 1 28.41 490 SER B O 1
ATOM 8404 N N . THR B 1 491 ? 8.234 -43.5 -26.031 1 28.02 491 THR B N 1
ATOM 8405 C CA . THR B 1 491 ? 8.289 -42.312 -26.891 1 28.02 491 THR B CA 1
ATOM 8406 C C . THR B 1 491 ? 7.195 -42.375 -27.953 1 28.02 491 THR B C 1
ATOM 8408 O O . THR B 1 491 ? 6.906 -41.344 -28.594 1 28.02 491 THR B O 1
ATOM 8411 N N . ASP B 1 492 ? 6.898 -43.562 -28.547 1 26.56 492 ASP B N 1
ATOM 8412 C CA . ASP B 1 492 ? 6.086 -43.562 -29.766 1 26.56 492 ASP B CA 1
ATOM 8413 C C . ASP B 1 492 ? 4.68 -43.062 -29.5 1 26.56 492 ASP B C 1
ATOM 8415 O O . ASP B 1 492 ? 3.906 -42.812 -30.422 1 26.56 492 ASP B O 1
ATOM 8419 N N . SER B 1 493 ? 4.098 -43.344 -28.344 1 26.92 493 SER B N 1
ATOM 8420 C CA . SER B 1 493 ? 2.645 -43.25 -28.281 1 26.92 493 SER B CA 1
ATOM 8421 C C . SER B 1 493 ? 2.188 -41.781 -28.219 1 26.92 493 SER B C 1
ATOM 8423 O O . SER B 1 493 ? 0.99 -41.5 -28.125 1 26.92 493 SER B O 1
ATOM 8425 N N . LEU B 1 494 ? 3.025 -40.875 -27.672 1 27.36 494 LEU B N 1
ATOM 8426 C CA . LEU B 1 494 ? 2.387 -39.562 -27.547 1 27.36 494 LEU B CA 1
ATOM 8427 C C . LEU B 1 494 ? 2.297 -38.875 -28.891 1 27.36 494 LEU B C 1
ATOM 8429 O O . LEU B 1 494 ? 2.682 -37.719 -29.031 1 27.36 494 LEU B O 1
ATOM 8433 N N . ALA B 1 495 ? 2.43 -39.594 -30.094 1 27.12 495 ALA B N 1
ATOM 8434 C CA . ALA B 1 495 ? 2.156 -38.969 -31.391 1 27.12 495 ALA B CA 1
ATOM 8435 C C . ALA B 1 495 ? 0.984 -38 -31.297 1 27.12 495 ALA B C 1
ATOM 8437 O O . ALA B 1 495 ? 0.178 -38.062 -30.375 1 27.12 495 ALA B O 1
ATOM 8438 N N . ILE B 1 496 ? 0.599 -37.312 -32.531 1 29.2 496 ILE B N 1
ATOM 8439 C CA . ILE B 1 496 ? -0.171 -36.156 -32.969 1 29.2 496 ILE B CA 1
ATOM 8440 C C . ILE B 1 496 ? -1.661 -36.438 -32.781 1 29.2 496 ILE B C 1
ATOM 8442 O O . ILE B 1 496 ? -2.268 -37.188 -33.531 1 29.2 496 ILE B O 1
ATOM 8446 N N . ILE B 1 497 ? -2.184 -36.75 -31.734 1 26.38 497 ILE B N 1
ATOM 8447 C CA . ILE B 1 497 ? -3.643 -36.75 -31.766 1 26.38 497 ILE B CA 1
ATOM 8448 C C . ILE B 1 497 ? -4.156 -35.406 -32.281 1 26.38 497 ILE B C 1
ATOM 8450 O O . ILE B 1 497 ? -4.004 -34.375 -31.609 1 26.38 497 ILE B O 1
ATOM 8454 N N . ALA B 1 498 ? -4.074 -35.125 -33.625 1 26.14 498 ALA B N 1
ATOM 8455 C CA . ALA B 1 498 ? -4.777 -34.062 -34.344 1 26.14 498 ALA B CA 1
ATOM 8456 C C . ALA B 1 498 ? -6.238 -33.969 -33.906 1 26.14 498 ALA B C 1
ATOM 8458 O O . ALA B 1 498 ? -6.879 -35 -33.688 1 26.14 498 ALA B O 1
ATOM 8459 N N . PRO B 1 499 ? -6.777 -32.875 -33.5 1 27.66 499 PRO B N 1
ATOM 8460 C CA . PRO B 1 499 ? -8.172 -32.781 -33.094 1 27.66 499 PRO B CA 1
ATOM 8461 C C . PRO B 1 499 ? -9.133 -33.438 -34.062 1 27.66 499 PRO B C 1
ATOM 8463 O O . PRO B 1 499 ? -10.242 -33.844 -33.688 1 27.66 499 PRO B O 1
ATOM 8466 N N . ASN B 1 500 ? -8.969 -33.344 -35.406 1 27.39 500 ASN B N 1
ATOM 8467 C CA . ASN B 1 500 ? -10.055 -33.75 -36.281 1 27.39 500 ASN B CA 1
ATOM 8468 C C . ASN B 1 500 ? -10.273 -35.25 -36.219 1 27.39 500 ASN B C 1
ATOM 8470 O O . ASN B 1 500 ? -11.242 -35.781 -36.781 1 27.39 500 ASN B O 1
ATOM 8474 N N . GLN B 1 501 ? -9.234 -36.094 -36.344 1 24.3 501 GLN B N 1
ATOM 8475 C CA . GLN B 1 501 ? -9.492 -37.5 -36.625 1 24.3 501 GLN B CA 1
ATOM 8476 C C . GLN B 1 501 ? -9.938 -38.219 -35.344 1 24.3 501 GLN B C 1
ATOM 8478 O O . GLN B 1 501 ? -9.766 -39.438 -35.25 1 24.3 501 GLN B O 1
ATOM 8483 N N . LEU B 1 502 ? -10 -37.594 -34.156 1 24.77 502 LEU B N 1
ATOM 8484 C CA . LEU B 1 502 ? -10.68 -38.344 -33.094 1 24.77 502 LEU B CA 1
ATOM 8485 C C . LEU B 1 502 ? -12.109 -38.688 -33.5 1 24.77 502 LEU B C 1
ATOM 8487 O O . LEU B 1 502 ? -12.953 -37.812 -33.656 1 24.77 502 LEU B O 1
ATOM 8491 N N . GLY B 1 503 ? -12.234 -39.562 -34.469 1 24.42 503 GLY B N 1
ATOM 8492 C CA . GLY B 1 503 ? -13.523 -40.188 -34.781 1 24.42 503 GLY B CA 1
ATOM 8493 C C . GLY B 1 503 ? -14.359 -40.438 -33.531 1 24.42 503 GLY B C 1
ATOM 8494 O O . GLY B 1 503 ? -13.898 -40.188 -32.406 1 24.42 503 GLY B O 1
ATOM 8495 N N . PRO B 1 504 ? -15.648 -40.938 -33.594 1 24.03 504 PRO B N 1
ATOM 8496 C CA . PRO B 1 504 ? -16.484 -41.344 -32.469 1 24.03 504 PRO B CA 1
ATOM 8497 C C . PRO B 1 504 ? -15.695 -42.125 -31.406 1 24.03 504 PRO B C 1
ATOM 8499 O O . PRO B 1 504 ? -14.594 -42.594 -31.688 1 24.03 504 PRO B O 1
ATOM 8502 N N . CYS B 1 505 ? -16.203 -42.531 -30.156 1 25.02 505 CYS B N 1
ATOM 8503 C CA . CYS B 1 505 ? -15.945 -43.375 -28.984 1 25.02 505 CYS B CA 1
ATOM 8504 C C . CYS B 1 505 ? -15.281 -44.688 -29.391 1 25.02 505 CYS B C 1
ATOM 8506 O O . CYS B 1 505 ? -15.383 -45.688 -28.672 1 25.02 505 CYS B O 1
ATOM 8508 N N . GLY B 1 506 ? -14.703 -44.875 -30.562 1 23.06 506 GLY B N 1
ATOM 8509 C CA . GLY B 1 506 ? -14.422 -46.281 -30.75 1 23.06 506 GLY B CA 1
ATOM 8510 C C . GLY B 1 506 ? -13.398 -46.812 -29.75 1 23.06 506 GLY B C 1
ATOM 8511 O O . GLY B 1 506 ? -12.719 -46.031 -29.078 1 23.06 506 GLY B O 1
ATOM 8512 N N . ASN B 1 507 ? -13.195 -48.312 -29.547 1 23.55 507 ASN B N 1
ATOM 8513 C CA . ASN B 1 507 ? -12.578 -49.312 -28.688 1 23.55 507 ASN B CA 1
ATOM 8514 C C . ASN B 1 507 ? -11.062 -49.156 -28.641 1 23.55 507 ASN B C 1
ATOM 8516 O O . ASN B 1 507 ? -10.32 -50.094 -28.969 1 23.55 507 ASN B O 1
ATOM 8520 N N . THR B 1 508 ? -10.414 -48.062 -28.75 1 25.58 508 THR B N 1
ATOM 8521 C CA . THR B 1 508 ? -8.977 -48.219 -28.969 1 25.58 508 THR B CA 1
ATOM 8522 C C . THR B 1 508 ? -8.297 -48.781 -27.719 1 25.58 508 THR B C 1
ATOM 8524 O O . THR B 1 508 ? -8.344 -48.188 -26.656 1 25.58 508 THR B O 1
ATOM 8527 N N . ASP B 1 509 ? -7.992 -50.156 -27.531 1 25.73 509 ASP B N 1
ATOM 8528 C CA . ASP B 1 509 ? -7.277 -51.094 -26.672 1 25.73 509 ASP B CA 1
ATOM 8529 C C . ASP B 1 509 ? -5.82 -50.656 -26.484 1 25.73 509 ASP B C 1
ATOM 8531 O O . ASP B 1 509 ? -4.938 -51.125 -27.203 1 25.73 509 ASP B O 1
ATOM 8535 N N . VAL B 1 510 ? -5.457 -49.438 -26.438 1 29.73 510 VAL B N 1
ATOM 8536 C CA . VAL B 1 510 ? -4.008 -49.406 -26.297 1 29.73 510 VAL B CA 1
ATOM 8537 C C . VAL B 1 510 ? -3.609 -50 -24.938 1 29.73 510 VAL B C 1
ATOM 8539 O O . VAL B 1 510 ? -4.055 -49.531 -23.891 1 29.73 510 VAL B O 1
ATOM 8542 N N . PRO B 1 511 ? -3.078 -51.219 -24.719 1 27.06 511 PRO B N 1
ATOM 8543 C CA . PRO B 1 511 ? -2.879 -52.062 -23.516 1 27.06 511 PRO B CA 1
ATOM 8544 C C . PRO B 1 511 ? -2.119 -51.312 -22.422 1 27.06 511 PRO B C 1
ATOM 8546 O O . PRO B 1 511 ? -2.354 -51.562 -21.234 1 27.06 511 PRO B O 1
ATOM 8549 N N . GLY B 1 512 ? -0.957 -50.719 -22.641 1 28.5 512 GLY B N 1
ATOM 8550 C CA . GLY B 1 512 ? 0.077 -50.812 -21.609 1 28.5 512 GLY B CA 1
ATOM 8551 C C . GLY B 1 512 ? -0.041 -49.719 -20.547 1 28.5 512 GLY B C 1
ATOM 8552 O O . GLY B 1 512 ? 0.847 -49.594 -19.719 1 28.5 512 GLY B O 1
ATOM 8553 N N . ILE B 1 513 ? -0.524 -48.531 -20.922 1 30.8 513 ILE B N 1
ATOM 8554 C CA . ILE B 1 513 ? -0.36 -47.625 -19.797 1 30.8 513 ILE B CA 1
ATOM 8555 C C . ILE B 1 513 ? -1.146 -48.125 -18.594 1 30.8 513 ILE B C 1
ATOM 8557 O O . ILE B 1 513 ? -2.365 -48.281 -18.656 1 30.8 513 ILE B O 1
ATOM 8561 N N . PRO B 1 514 ? -0.476 -48.906 -17.781 1 28.73 514 PRO B N 1
ATOM 8562 C CA . PRO B 1 514 ? -1.295 -49.344 -16.641 1 28.73 514 PRO B CA 1
ATOM 8563 C C . PRO B 1 514 ? -2.148 -48.188 -16.078 1 28.73 514 PRO B C 1
ATOM 8565 O O . PRO B 1 514 ? -1.758 -47.031 -16.156 1 28.73 514 PRO B O 1
ATOM 8568 N N . GLU B 1 515 ? -3.412 -48.281 -16.234 1 30.14 515 GLU B N 1
ATOM 8569 C CA . GLU B 1 515 ? -4.434 -47.531 -15.531 1 30.14 515 GLU B CA 1
ATOM 8570 C C . GLU B 1 515 ? -4.039 -47.281 -14.07 1 30.14 515 GLU B C 1
ATOM 8572 O O . GLU B 1 515 ? -4.215 -48.156 -13.227 1 30.14 515 GLU B O 1
ATOM 8577 N N . VAL B 1 516 ? -2.801 -46.781 -13.82 1 30.97 516 VAL B N 1
ATOM 8578 C CA . VAL B 1 516 ? -2.703 -46.438 -12.398 1 30.97 516 VAL B CA 1
ATOM 8579 C C . VAL B 1 516 ? -3.939 -45.656 -11.961 1 30.97 516 VAL B C 1
ATOM 8581 O O . VAL B 1 516 ? -4.164 -44.531 -12.414 1 30.97 516 VAL B O 1
ATOM 8584 N N . THR B 1 517 ? -5.074 -46.281 -11.82 1 28.58 517 THR B N 1
ATOM 8585 C CA . THR B 1 517 ? -6.262 -45.75 -11.156 1 28.58 517 THR B CA 1
ATOM 8586 C C . THR B 1 517 ? -5.887 -45.031 -9.867 1 28.58 517 THR B C 1
ATOM 8588 O O . THR B 1 517 ? -5.578 -45.656 -8.859 1 28.58 517 THR B O 1
ATOM 8591 N N . ILE B 1 518 ? -5.078 -44 -9.961 1 33.44 518 ILE B N 1
ATOM 8592 C CA . ILE B 1 518 ? -5.086 -43.188 -8.734 1 33.44 518 ILE B CA 1
ATOM 8593 C C . ILE B 1 518 ? -6.52 -43.031 -8.234 1 33.44 518 ILE B C 1
ATOM 8595 O O . ILE B 1 518 ? -7.406 -42.625 -8.984 1 33.44 518 ILE B O 1
ATOM 8599 N N . PRO B 1 519 ? -6.988 -43.844 -7.332 1 31.84 519 PRO B N 1
ATOM 8600 C CA . PRO B 1 519 ? -8.352 -43.625 -6.855 1 31.84 519 PRO B CA 1
ATOM 8601 C C . PRO B 1 519 ? -8.703 -42.125 -6.77 1 31.84 519 PRO B C 1
ATOM 8603 O O . PRO B 1 519 ? -7.922 -41.344 -6.23 1 31.84 519 PRO B O 1
ATOM 8606 N N . THR B 1 520 ? -9.359 -41.562 -7.762 1 35.16 520 THR B N 1
ATOM 8607 C CA . THR B 1 520 ? -9.852 -40.219 -8.031 1 35.16 520 THR B CA 1
ATOM 8608 C C . THR B 1 520 ? -10.344 -39.562 -6.742 1 35.16 520 THR B C 1
ATOM 8610 O O . THR B 1 520 ? -10.445 -38.344 -6.668 1 35.16 520 THR B O 1
ATOM 8613 N N . ASN B 1 521 ? -11.172 -40.344 -5.977 1 34.06 521 ASN B N 1
ATOM 8614 C CA . ASN B 1 521 ? -11.922 -39.719 -4.895 1 34.06 521 ASN B CA 1
ATOM 8615 C C . ASN B 1 521 ? -11.008 -39.312 -3.736 1 34.06 521 ASN B C 1
ATOM 8617 O O . ASN B 1 521 ? -11.359 -39.5 -2.57 1 34.06 521 ASN B O 1
ATOM 8621 N N . SER B 1 522 ? -9.742 -39.312 -3.834 1 39.03 522 SER B N 1
ATOM 8622 C CA . SER B 1 522 ? -8.93 -39 -2.67 1 39.03 522 SER B CA 1
ATOM 8623 C C . SER B 1 522 ? -9.203 -37.562 -2.184 1 39.03 522 SER B C 1
ATOM 8625 O O . SER B 1 522 ? -8.75 -36.594 -2.797 1 39.03 522 SER B O 1
ATOM 8627 N N . ALA B 1 523 ? -10.219 -37.281 -1.556 1 40.66 523 ALA B N 1
ATOM 8628 C CA . ALA B 1 523 ? -10.68 -36.094 -0.84 1 40.66 523 ALA B CA 1
ATOM 8629 C C . ALA B 1 523 ? -9.523 -35.375 -0.135 1 40.66 523 ALA B C 1
ATOM 8631 O O . ALA B 1 523 ? -8.578 -36.031 0.321 1 40.66 523 ALA B O 1
ATOM 8632 N N . ASN B 1 524 ? -9.344 -34.125 -0.329 1 47.91 524 ASN B N 1
ATOM 8633 C CA . ASN B 1 524 ? -8.461 -33.125 0.276 1 47.91 524 ASN B CA 1
ATOM 8634 C C . ASN B 1 524 ? -8.18 -33.438 1.741 1 47.91 524 ASN B C 1
ATOM 8636 O O . ASN B 1 524 ? -7.234 -32.906 2.324 1 47.91 524 ASN B O 1
ATOM 8640 N N . ASP B 1 525 ? -9.055 -34.375 2.295 1 46.59 525 ASP B N 1
ATOM 8641 C CA . ASP B 1 525 ? -8.883 -34.75 3.691 1 46.59 525 ASP B CA 1
ATOM 8642 C C . ASP B 1 525 ? -7.602 -35.562 3.883 1 46.59 525 ASP B C 1
ATOM 8644 O O . ASP B 1 525 ? -7.184 -35.812 5.012 1 46.59 525 ASP B O 1
ATOM 8648 N N . MET B 1 526 ? -7.094 -35.906 2.779 1 47.03 526 MET B N 1
ATOM 8649 C CA . MET B 1 526 ? -6.027 -36.906 2.885 1 47.03 526 MET B CA 1
ATOM 8650 C C . MET B 1 526 ? -4.742 -36.281 3.395 1 47.03 526 MET B C 1
ATOM 8652 O O . MET B 1 526 ? -3.91 -36.938 4.008 1 47.03 526 MET B O 1
ATOM 8656 N N . ALA B 1 527 ? -4.504 -34.938 3.084 1 51.81 527 ALA B N 1
ATOM 8657 C CA . ALA B 1 527 ? -3.281 -34.312 3.602 1 51.81 527 ALA B CA 1
ATOM 8658 C C . ALA B 1 527 ? -3.242 -34.375 5.125 1 51.81 527 ALA B C 1
ATOM 8660 O O . ALA B 1 527 ? -2.168 -34.344 5.727 1 51.81 527 ALA B O 1
ATOM 8661 N N . PHE B 1 528 ? -4.473 -34.531 5.57 1 62.25 528 PHE B N 1
ATOM 8662 C CA . PHE B 1 528 ? -4.535 -34.5 7.023 1 62.25 528 PHE B CA 1
ATOM 8663 C C . PHE B 1 528 ? -4.934 -35.844 7.574 1 62.25 528 PHE B C 1
ATOM 8665 O O . PHE B 1 528 ? -5.129 -36 8.781 1 62.25 528 PHE B O 1
ATOM 8672 N N . LEU B 1 529 ? -5.008 -36.844 6.41 1 54.34 529 LEU B N 1
ATOM 8673 C CA . LEU B 1 529 ? -5.512 -38.188 6.758 1 54.34 529 LEU B CA 1
ATOM 8674 C C . LEU B 1 529 ? -4.359 -39.125 7.047 1 54.34 529 LEU B C 1
ATOM 8676 O O . LEU B 1 529 ? -3.277 -39 6.469 1 54.34 529 LEU B O 1
ATOM 8680 N N . GLY B 1 530 ? -4.008 -39.25 8.289 1 61.84 530 GLY B N 1
ATOM 8681 C CA . GLY B 1 530 ? -3.096 -40.25 8.812 1 61.84 530 GLY B CA 1
ATOM 8682 C C . GLY B 1 530 ? -2.855 -40.094 10.305 1 61.84 530 GLY B C 1
ATOM 8683 O O . GLY B 1 530 ? -2.994 -39.031 10.867 1 61.84 530 GLY B O 1
ATOM 8684 N N . GLU B 1 531 ? -2.846 -41.25 10.758 1 65.44 531 GLU B N 1
ATOM 8685 C CA . GLU B 1 531 ? -2.607 -41.312 12.203 1 65.44 531 GLU B CA 1
ATOM 8686 C C . GLU B 1 531 ? -1.432 -40.438 12.609 1 65.44 531 GLU B C 1
ATOM 8688 O O . GLU B 1 531 ? -1.49 -39.75 13.625 1 65.44 531 GLU B O 1
ATOM 8693 N N . SER B 1 532 ? -0.572 -40.344 11.719 1 67.25 532 SER B N 1
ATOM 8694 C CA . SER B 1 532 ? 0.624 -39.594 12.055 1 67.25 532 SER B CA 1
ATOM 8695 C C . SER B 1 532 ? 0.343 -38.094 12.039 1 67.25 532 SER B C 1
ATOM 8697 O O . SER B 1 532 ? 0.833 -37.344 12.898 1 67.25 532 SER B O 1
ATOM 8699 N N . MET B 1 533 ? -0.485 -37.688 11.203 1 77.88 533 MET B N 1
ATOM 8700 C CA . MET B 1 533 ? -0.833 -36.25 11.109 1 77.88 533 MET B CA 1
ATOM 8701 C C . MET B 1 533 ? -1.714 -35.844 12.289 1 77.88 533 MET B C 1
ATOM 8703 O O . MET B 1 533 ? -1.506 -34.781 12.875 1 77.88 533 MET B O 1
ATOM 8707 N N . GLU B 1 534 ? -2.594 -36.688 12.625 1 73.5 534 GLU B N 1
ATOM 8708 C CA . GLU B 1 534 ? -3.455 -36.406 13.773 1 73.5 534 GLU B CA 1
ATOM 8709 C C . GLU B 1 534 ? -2.643 -36.25 15.055 1 73.5 534 GLU B C 1
ATOM 8711 O O . GLU B 1 534 ? -2.928 -35.406 15.883 1 73.5 534 GLU B O 1
ATOM 8716 N N . GLU B 1 535 ? -1.671 -37.156 15.164 1 68.38 535 GLU B N 1
ATOM 8717 C CA . GLU B 1 535 ? -0.797 -37.094 16.328 1 68.38 535 GLU B CA 1
ATOM 8718 C C . GLU B 1 535 ? 0.028 -35.812 16.344 1 68.38 535 GLU B C 1
ATOM 8720 O O . GLU B 1 535 ? 0.227 -35.219 17.391 1 68.38 535 GLU B O 1
ATOM 8725 N N . PHE B 1 536 ? 0.491 -35.562 15.227 1 71.62 536 PHE B N 1
ATOM 8726 C CA . PHE B 1 536 ? 1.299 -34.344 15.117 1 71.62 536 PHE B CA 1
ATOM 8727 C C . PHE B 1 536 ? 0.475 -33.125 15.461 1 71.62 536 PHE B C 1
ATOM 8729 O O . PHE B 1 536 ? 0.938 -32.219 16.188 1 71.62 536 PHE B O 1
ATOM 8736 N N . LEU B 1 537 ? -0.717 -33 15.109 1 77.94 537 LEU B N 1
ATOM 8737 C CA . LEU B 1 537 ? -1.576 -31.859 15.312 1 77.94 537 LEU B CA 1
ATOM 8738 C C . LEU B 1 537 ? -2.045 -31.766 16.766 1 77.94 537 LEU B C 1
ATOM 8740 O O . LEU B 1 537 ? -2.389 -30.688 17.25 1 77.94 537 LEU B O 1
ATOM 8744 N N . ALA B 1 538 ? -2.096 -32.906 17.375 1 70.31 538 ALA B N 1
ATOM 8745 C CA . ALA B 1 538 ? -2.588 -32.969 18.75 1 70.31 538 ALA B CA 1
ATOM 8746 C C . ALA B 1 538 ? -1.46 -32.719 19.75 1 70.31 538 ALA B C 1
ATOM 8748 O O . ALA B 1 538 ? -1.707 -32.562 20.953 1 70.31 538 ALA B O 1
ATOM 8749 N N . GLN B 1 539 ? -0.214 -32.75 19.344 1 70 539 GLN B N 1
ATOM 8750 C CA . GLN B 1 539 ? 0.92 -32.625 20.25 1 70 539 GLN B CA 1
ATOM 8751 C C . GLN B 1 539 ? 0.953 -31.203 20.859 1 70 539 GLN B C 1
ATOM 8753 O O . GLN B 1 539 ? 0.904 -30.219 20.125 1 70 539 GLN B O 1
ATOM 8758 N N . PRO B 1 540 ? 0.768 -31.219 22.266 1 63.75 540 PRO B N 1
ATOM 8759 C CA . PRO B 1 540 ? 0.863 -29.922 22.922 1 63.75 540 PRO B CA 1
ATOM 8760 C C . PRO B 1 540 ? 2.291 -29.375 22.953 1 63.75 540 PRO B C 1
ATOM 8762 O O . PRO B 1 540 ? 3.246 -30.156 23.016 1 63.75 540 PRO B O 1
ATOM 8765 N N . ASP B 1 541 ? 2.535 -28.109 23.172 1 56.84 541 ASP B N 1
ATOM 8766 C CA . ASP B 1 541 ? 3.775 -27.391 23.438 1 56.84 541 ASP B CA 1
ATOM 8767 C C . ASP B 1 541 ? 4.949 -28 22.688 1 56.84 541 ASP B C 1
ATOM 8769 O O . ASP B 1 541 ? 5.988 -28.297 23.266 1 56.84 541 ASP B O 1
ATOM 8773 N N . LEU B 1 542 ? 4.688 -28.547 21.688 1 50.28 542 LEU B N 1
ATOM 8774 C CA . LEU B 1 542 ? 5.832 -29.094 20.969 1 50.28 542 LEU B CA 1
ATOM 8775 C C . LEU B 1 542 ? 7.039 -28.156 21.078 1 50.28 542 LEU B C 1
ATOM 8777 O O . LEU B 1 542 ? 7 -27.031 20.594 1 50.28 542 LEU B O 1
ATOM 8781 N N . ASP B 1 543 ? 7.535 -27.969 22.406 1 48.28 543 ASP B N 1
ATOM 8782 C CA . ASP B 1 543 ? 8.797 -27.25 22.594 1 48.28 543 ASP B CA 1
ATOM 8783 C C . ASP B 1 543 ? 9.914 -27.891 21.781 1 48.28 543 ASP B C 1
ATOM 8785 O O . ASP B 1 543 ? 10.383 -28.984 22.094 1 48.28 543 ASP B O 1
ATOM 8789 N N . PHE B 1 544 ? 9.883 -27.703 20.594 1 46.09 544 PHE B N 1
ATOM 8790 C CA . PHE B 1 544 ? 10.953 -28.109 19.688 1 46.09 544 PHE B CA 1
ATOM 8791 C C . PHE B 1 544 ? 12.312 -27.656 20.219 1 46.09 544 PHE B C 1
ATOM 8793 O O . PHE B 1 544 ? 13.312 -27.688 19.5 1 46.09 544 PHE B O 1
ATOM 8800 N N . ASP B 1 545 ? 12.352 -27.016 21.344 1 44.56 545 ASP B N 1
ATOM 8801 C CA . ASP B 1 545 ? 13.695 -26.812 21.875 1 44.56 545 ASP B CA 1
ATOM 8802 C C . ASP B 1 545 ? 14.492 -28.109 21.875 1 44.56 545 ASP B C 1
ATOM 8804 O O . ASP B 1 545 ? 15.711 -28.094 22.062 1 44.56 545 ASP B O 1
ATOM 8808 N N . LEU B 1 546 ? 13.82 -29.094 22.125 1 38.34 546 LEU B N 1
ATOM 8809 C CA . LEU B 1 546 ? 14.531 -30.359 22.016 1 38.34 546 LEU B CA 1
ATOM 8810 C C . LEU B 1 546 ? 14.844 -30.688 20.562 1 38.34 546 LEU B C 1
ATOM 8812 O O . LEU B 1 546 ? 15.484 -31.703 20.266 1 38.34 546 LEU B O 1
ATOM 8816 N N . LEU B 1 547 ? 14.07 -30.328 19.656 1 38.16 547 LEU B N 1
ATOM 8817 C CA . LEU B 1 547 ? 14.578 -30.453 18.297 1 38.16 547 LEU B CA 1
ATOM 8818 C C . LEU B 1 547 ? 15.883 -29.688 18.125 1 38.16 547 LEU B C 1
ATOM 8820 O O . LEU B 1 547 ? 16.031 -28.594 18.672 1 38.16 547 LEU B O 1
ATOM 8824 N N . ASP B 1 548 ? 16.953 -30.281 17.766 1 38.38 548 ASP B N 1
ATOM 8825 C CA . ASP B 1 548 ? 18.344 -29.844 17.703 1 38.38 548 ASP B CA 1
ATOM 8826 C C . ASP B 1 548 ? 18.453 -28.422 17.172 1 38.38 548 ASP B C 1
ATOM 8828 O O . ASP B 1 548 ? 17.906 -28.094 16.109 1 38.38 548 ASP B O 1
ATOM 8832 N N . PRO B 1 549 ? 18.703 -27.484 18.062 1 42.19 549 PRO B N 1
ATOM 8833 C CA . PRO B 1 549 ? 19.156 -26.156 17.625 1 42.19 549 PRO B CA 1
ATOM 8834 C C . PRO B 1 549 ? 19.719 -26.188 16.203 1 42.19 549 PRO B C 1
ATOM 8836 O O . PRO B 1 549 ? 19.766 -25.141 15.531 1 42.19 549 PRO B O 1
ATOM 8839 N N . SER B 1 550 ? 20.281 -27.234 15.891 1 37.69 550 SER B N 1
ATOM 8840 C CA . SER B 1 550 ? 20.906 -27.484 14.602 1 37.69 550 SER B CA 1
ATOM 8841 C C . SER B 1 550 ? 19.875 -27.469 13.477 1 37.69 550 SER B C 1
ATOM 8843 O O . SER B 1 550 ? 20.203 -27.109 12.344 1 37.69 550 SER B O 1
ATOM 8845 N N . LEU B 1 551 ? 18.781 -27.953 13.742 1 40.56 551 LEU B N 1
ATOM 8846 C CA . LEU B 1 551 ? 17.75 -27.984 12.711 1 40.56 551 LEU B CA 1
ATOM 8847 C C . LEU B 1 551 ? 17.234 -26.578 12.414 1 40.56 551 LEU B C 1
ATOM 8849 O O . LEU B 1 551 ? 17 -26.234 11.25 1 40.56 551 LEU B O 1
ATOM 8853 N N . THR B 1 552 ? 16.812 -25.844 13.461 1 42.78 552 THR B N 1
ATOM 8854 C CA . THR B 1 552 ? 16.375 -24.469 13.305 1 42.78 552 THR B CA 1
ATOM 8855 C C . THR B 1 552 ? 17.422 -23.641 12.555 1 42.78 552 THR B C 1
ATOM 8857 O O . THR B 1 552 ? 17.078 -22.844 11.68 1 42.78 552 THR B O 1
ATOM 8860 N N . ASP B 1 553 ? 18.656 -23.797 13.125 1 41.16 553 ASP B N 1
ATOM 8861 C CA . ASP B 1 553 ? 19.781 -23.172 12.414 1 41.16 553 ASP B CA 1
ATOM 8862 C C . ASP B 1 553 ? 19.938 -23.781 11.016 1 41.16 553 ASP B C 1
ATOM 8864 O O . ASP B 1 553 ? 20.312 -23.094 10.07 1 41.16 553 ASP B O 1
ATOM 8868 N N . ALA B 1 554 ? 19.672 -25.062 11.016 1 38.06 554 ALA B N 1
ATOM 8869 C CA . ALA B 1 554 ? 19.859 -25.781 9.758 1 38.06 554 ALA B CA 1
ATOM 8870 C C . ALA B 1 554 ? 18.797 -25.391 8.734 1 38.06 554 ALA B C 1
ATOM 8872 O O . ALA B 1 554 ? 19.078 -25.281 7.543 1 38.06 554 ALA B O 1
ATOM 8873 N N . VAL B 1 555 ? 17.516 -25.406 9.242 1 42.41 555 VAL B N 1
ATOM 8874 C CA . VAL B 1 555 ? 16.484 -24.984 8.305 1 42.41 555 VAL B CA 1
ATOM 8875 C C . VAL B 1 555 ? 16.672 -23.516 7.949 1 42.41 555 VAL B C 1
ATOM 8877 O O . VAL B 1 555 ? 16.469 -23.125 6.801 1 42.41 555 VAL B O 1
ATOM 8880 N N . TYR B 1 556 ? 16.859 -22.703 9.023 1 41.81 556 TYR B N 1
ATOM 8881 C CA . TYR B 1 556 ? 17.094 -21.281 8.75 1 41.81 556 TYR B CA 1
ATOM 8882 C C . TYR B 1 556 ? 18.531 -21.031 8.336 1 41.81 556 TYR B C 1
ATOM 8884 O O . TYR B 1 556 ? 18.828 -20.047 7.641 1 41.81 556 TYR B O 1
ATOM 8892 N N . SER B 1 557 ? 19.641 -21.578 9.109 1 35.53 557 SER B N 1
ATOM 8893 C CA . SER B 1 557 ? 21.031 -21.406 8.742 1 35.53 557 SER B CA 1
ATOM 8894 C C . SER B 1 557 ? 21.453 -22.391 7.656 1 35.53 557 SER B C 1
ATOM 8896 O O . SER B 1 557 ? 21.484 -23.594 7.887 1 35.53 557 SER B O 1
ATOM 8898 N N . TRP B 1 558 ? 21.047 -22.219 6.527 1 32.22 558 TRP B N 1
ATOM 8899 C CA . TRP B 1 558 ? 21.641 -23.109 5.531 1 32.22 558 TRP B CA 1
ATOM 8900 C C . TRP B 1 558 ? 23.078 -23.453 5.902 1 32.22 558 TRP B C 1
ATOM 8902 O O . TRP B 1 558 ? 23.906 -22.562 6.094 1 32.22 558 TRP B O 1
ATOM 8912 N N . PRO B 1 559 ? 23.5 -24.422 6.668 1 30.97 559 PRO B N 1
ATOM 8913 C CA . PRO B 1 559 ? 24.906 -24.75 6.914 1 30.97 559 PRO B CA 1
ATOM 8914 C C . PRO B 1 559 ? 25.828 -24.141 5.863 1 30.97 559 PRO B C 1
ATOM 8916 O O . PRO B 1 559 ? 25.375 -23.594 4.863 1 30.97 559 PRO B O 1
ATOM 8919 N N . ASN B 1 560 ? 27.172 -24.875 5.781 1 29.27 560 ASN B N 1
ATOM 8920 C CA . ASN B 1 560 ? 28.422 -24.812 5.043 1 29.27 560 ASN B CA 1
ATOM 8921 C C . ASN B 1 560 ? 28.188 -24.719 3.539 1 29.27 560 ASN B C 1
ATOM 8923 O O . ASN B 1 560 ? 29.047 -25.094 2.746 1 29.27 560 ASN B O 1
ATOM 8927 N N . LEU B 1 561 ? 27.172 -25.125 3.055 1 27.78 561 LEU B N 1
ATOM 8928 C CA . LEU B 1 561 ? 27.312 -24.609 1.697 1 27.78 561 LEU B CA 1
ATOM 8929 C C . LEU B 1 561 ? 27.531 -23.094 1.711 1 27.78 561 LEU B C 1
ATOM 8931 O O . LEU B 1 561 ? 26.656 -22.344 2.123 1 27.78 561 LEU B O 1
ATOM 8935 N N . SER B 1 562 ? 28.562 -22.578 2.199 1 26.97 562 SER B N 1
ATOM 8936 C CA . SER B 1 562 ? 29.156 -21.25 2.043 1 26.97 562 SER B CA 1
ATOM 8937 C C . SER B 1 562 ? 28.594 -20.531 0.819 1 26.97 562 SER B C 1
ATOM 8939 O O . SER B 1 562 ? 29.203 -20.562 -0.255 1 26.97 562 SER B O 1
ATOM 8941 N N . LEU B 1 563 ? 27.516 -20.656 0.525 1 25.48 563 LEU B N 1
ATOM 8942 C CA . LEU B 1 563 ? 27.062 -20 -0.687 1 25.48 563 LEU B CA 1
ATOM 8943 C C . LEU B 1 563 ? 27.188 -18.484 -0.558 1 25.48 563 LEU B C 1
ATOM 8945 O O . LEU B 1 563 ? 26.469 -17.734 -1.218 1 25.48 563 LEU B O 1
ATOM 8949 N N . TRP B 1 564 ? 27.625 -17.969 0.546 1 23.42 564 TRP B N 1
ATOM 8950 C CA . TRP B 1 564 ? 27.953 -16.547 0.524 1 23.42 564 TRP B CA 1
ATOM 8951 C C . TRP B 1 564 ? 28.875 -16.234 -0.651 1 23.42 564 TRP B C 1
ATOM 8953 O O . TRP B 1 564 ? 29.953 -16.812 -0.786 1 23.42 564 TRP B O 1
ATOM 8963 N N . THR B 1 565 ? 28.234 -16.312 -1.769 1 21.5 565 THR B N 1
ATOM 8964 C CA . THR B 1 565 ? 29.094 -15.844 -2.848 1 21.5 565 THR B CA 1
ATOM 8965 C C . THR B 1 565 ? 29.984 -14.703 -2.373 1 21.5 565 THR B C 1
ATOM 8967 O O . THR B 1 565 ? 29.516 -13.773 -1.721 1 21.5 565 THR B O 1
ATOM 8970 N N . THR B 1 566 ? 31.297 -14.961 -2.033 1 18.41 566 THR B N 1
ATOM 8971 C CA . THR B 1 566 ? 32.344 -13.977 -2.207 1 18.41 566 THR B CA 1
ATOM 8972 C C . THR B 1 566 ? 32.125 -13.156 -3.475 1 18.41 566 THR B C 1
ATOM 8974 O O . THR B 1 566 ? 31.766 -13.711 -4.52 1 18.41 566 THR B O 1
#

InterPro domains:
  IPR007219 Xylanolytic transcriptional activator, regulatory domain [PF04082] (140-307)
  IPR007219 Xylanolytic transcriptional activator, regulatory domain [SM00906] (183-257)

Radius of gyration: 32.32 Å; Cα contacts (8 Å, |Δi|>4): 1455; chains: 2; bounding box: 68×106×80 Å

pLDDT: mean 80.82, std 22.23, range [18.38, 98.56]